Protein 5FUH (pdb70)

Nearest PDB structures (foldseek):
  5ftv-assembly2_C  TM=9.997E-01  e=2.864E-61  Pseudomonas aeruginosa
  4b2x-assembly2_B  TM=1.000E+00  e=1.236E-60  Pseudomonas aeruginosa PAO1
  5fuh-assembly2_C  TM=9.991E-01  e=1.485E-60  Pseudomonas aeruginosa
  5ify-assembly2_E  TM=9.908E-01  e=1.187E-54  Burkholderia vietnamiensis G4
  6n0u-assembly1_A  TM=9.917E-01  e=6.950E-54  Paraburkholderia phymatum STM815

Radius of gyration: 33.29 Å; Cα contacts (8 Å, |Δi|>4): 2344; chains: 4; bounding box: 65×94×83 Å

Solvent-accessible surface area: 51046 Å² total; per-residue (Å²): 189,131,98,178,143,130,92,24,11,0,0,0,17,0,19,22,24,52,71,174,8,30,3,1,11,75,3,4,10,11,6,0,8,35,2,29,6,0,0,0,0,4,5,0,0,2,6,0,0,53,15,41,4,101,27,0,5,0,0,0,33,13,106,8,0,13,7,0,21,88,15,12,32,50,2,54,90,19,14,3,8,9,12,24,14,6,11,68,55,105,53,7,55,0,34,0,0,62,49,0,71,83,7,4,50,126,21,1,0,0,0,0,33,1,29,12,1,16,68,21,152,70,13,91,98,26,0,14,45,0,23,137,90,71,94,7,3,2,0,0,0,30,97,20,175,34,5,82,83,43,9,3,0,42,52,59,197,80,52,146,12,82,28,6,54,52,90,15,172,150,44,114,27,66,62,0,16,0,2,0,10,2,0,6,70,54,1,14,86,12,2,120,113,28,160,91,22,148,116,47,53,24,18,12,8,46,0,4,72,20,0,34,136,125,72,63,24,25,27,33,86,2,27,238,70,36,16,32,27,53,7,20,65,36,66,10,28,21,110,0,1,54,75,2,9,97,31,12,96,207,86,34,50,42,20,16,1,0,8,16,18,0,52,104,54,184,40,14,93,49,59,40,0,109,140,22,8,69,98,19,50,192,16,49,8,1,96,14,0,145,95,6,43,128,76,98,39,253,126,107,27,27,0,0,0,10,0,10,34,19,50,71,122,7,29,2,3,13,62,2,4,14,4,8,0,3,25,2,34,5,0,0,0,0,4,5,0,0,2,6,0,0,52,13,41,4,104,42,0,7,0,0,0,30,62,46,6,10,38,36,0,60,133,21,13,35,72,3,50,94,23,14,9,21,8,44,51,23,54,10,104,49,81,57,6,63,0,38,0,0,64,49,0,59,107,19,3,49,119,29,0,0,0,0,0,28,0,24,12,2,18,70,21,153,65,13,88,92,31,0,21,58,0,23,140,97,74,106,11,2,2,0,0,0,31,97,20,176,40,7,83,85,45,9,4,0,44,52,60,198,81,53,134,12,86,29,5,52,54,102,13,179,151,48,112,27,67,62,0,15,0,3,0,10,2,0,9,79,52,1,17,97,31,2,147,118,28,162,88,23,151,112,44,43,20,13,11,8,43,0,2,73,27,0,30,138,157,62,65,21,28,29,32,87,2,28,240,70,37,16,32,27,53,8,16,62,34,67,10,30,30,122,1,5,77,73,2,6,80,31,12,96,210,91,35,49,44,19,18,1,0,10,16,18,0,51,96,51,172,40,14,91,48,57,45,0,103,140,25,6,65,92,25,52,187,21,48,9,1,100,14,0,140,101,8,41,128,77,101,39,251,187,143,133,116,188,51,76,85,23,26,0,0,0,17,0,29,21,11,55,49,156,6,25,1,0,13,87,16,10,10,11,4,0,4,24,2,30,6,0,1,3,0,2,5,0,0,2,6,0,0,55,14,42,2,101,37,0,6,0,0,0,35,32,136,21,0,8,26,0,1,84,17,14,23,31,4,27,105,22,15,9,28,7,66,7,19,20,12,105,46,117,50,7,55,0,36,0,0,66,48,0,68,110,18,2,48,120,30,1,0,0,0,0,37,1,28,12,3,14,68,22,147,68,12,88,92,25,0,18,53,1,22,139,87,51,95,10,4,2,0,0,0,29,99,19,176,41,5,81,90,45,9,3,0,42,51,57,201,79,50,138,11,87,28,6,51,48,97,14,174,152,45,112,28,67,63,0,15,0,3,0,9,3,0,4,66,56,0,14,84,14,2,123,124,32,155,87,20,141,142,45,62,21,21,10,7,42,0,2,73,16,0,34,137,121,66,69,25,36,31,33,87,2,28,238,69,38,16,32,26,52,7,34,69,30,62,9,25,23,123,1,4,91,73,0,6,82,31,14,99,212,86,32,51,43,19,15,1,0,6,17,19,0,51,99,51,176,37,5,80,50,57,68,0,100,150,30,5,67,90,15,44,175,6,50,7,1,101,11,0,134,99,6,44,128,74,100,37,252,144,25,28,0,0,0,6,0,20,24,8,51,45,154,6,25,1,1,13,74,8,8,4,24,4,8,1,26,1,34,6,0,0,3,0,4,7,0,0,2,6,0,0,56,14,43,3,104,41,0,6,0,0,0,20,38,55,27,7,13,46,0,58,65,40,21,29,58,6,22,95,26,14,3,10,8,44,39,22,61,10,106,45,89,55,7,66,0,41,0,1,64,50,0,69,110,15,2,50,127,35,12,1,0,1,0,29,2,25,3,2,16,68,20,156,70,13,92,89,27,0,23,54,1,21,140,92,112,100,6,4,2,0,0,0,31,100,20,178,59,8,64,148,52,9,4,0,41,50,61,197,78,46,139,12,82,30,6,56,48,95,14,180,151,46,114,28,68,62,0,14,0,1,0,10,2,0,6,97,59,0,14,87,9,2,114,112,34,161,91,22,152,113,48,42,21,12,9,8,38,0,3,71,20,0,29,138,131,63,69,22,26,28,37,86,2,28,239,68,35,16,17,53,39,2,24,76,33,70,29,17,23,126,0,4,93,69,0,4,83,31,15,96,210,85,33,52,41,19,16,2,0,6,18,18,0,51,105,53,181,39,11,92,46,56,43,0,94,139,25,2,66,94,15,43,180,13,49,6,0,101,9,0,112,95,6,49,128,78,97,38,251

Secondary structure (DSSP, 8-state):
-------EEEEEEE---TTTTTTTTSSS-GGGSEETTEETTHHHHHHHHHTT--EEEEEE-TTTHHHHHHHHTTSGGGT-EEEEEE-SS---GGGHHHHTHHHHTTSEEEEEETT-EEE-TTHHHHHHHHHH--SSEEEEEEE-S-GGGSEEEEE-TTS-EEEEEES-SS-SSSEEEEEEEEE-TTHHHHHHTPPP-TTS---HHHHHHHHHHTT-EEEEE--TTSEEE--SSHHHHHHHHHHHHHHHHHHS--SS-HHHHHHHTTSS-HHHHHHHHGGGTTSHHHHHHHHHTT----/--EEEEEEE---TTTTTTTTTSS-GGGSEETTEETTHHHHHHHHHTT--EEEEEE-TTTHHHHHHHHTTSGGGT-EEEEEE-SS---TTHHHHHTHHHHTTSEEEEEETT-EEE-TTHHHHHHHHHH-SSSEEEEEEE-S-GGGSEEEEE-TTS-EEEEEES-SS-SSSEEEEEEEEE-TTHHHHHHT----TTS---HHHHHHHHHHTT-EEEEE--TTSEEE--SSHHHHHHHHHHHHHHHHHHS--SS-HHHHHHHTTSS-HHHHHHHHSTTTTSHHHHHHHHHTT----/-----PPPEEEEEE----TTTTTTHHHHS-GGGSEETTEETTHHHHHHHHHTT--EEEEEE-TTTHHHHHHHHTTSGGGT-EEEEEE-SS---TTHHHHHTHHHHTTSEEEEEETT-EEE-TTHHHHHHHHHH--SSEEEEEEE-S-GGGSEEEEE-TTS-EEEEEES-SS-SSSEEEPSEEEE-TTHHHHHHTPPPPTTSS--HHHHHHHHHHTT-EEEEE--TTSEEE--SSHHHHHHHHHHHHHHHHHHS--SS-HHHHHHHTTSS-HHHHHHHHGGGTTSHHHHHHHHHTT----/-EEEEEEE---TTTTTTTTSSS-GGGSEETTEETTHHHHHHHHHTT--EEEEEE-TTTHHHHHHHHTTSGGGT-EEEEEE-SS---TTHHHHHTHHHHTTSEEEEEETTEEEE-TTHHHHHHHHHH--SSEEEEEEE-S-GGGSEEEEE-TTS-EEEEEES-SS-S-SEEEEEEEEE-TTHHHHHHTPPPPTTS---HHHHHHHHHHTT-EEEEE--TTSEEEE--SHHHHHHHHHHHHHHHHHHS--SS-HHHHHHHTTSS-HHHHHHHHGGGTTSHHHHHHHHHTT----

CATH classification: 3.90.550.10

InterPro domains:
  IPR005835 Nucleotidyl transferase domain [PF00483] (4-240)
  IPR005907 Glucose-1-phosphate thymidylyltransferase, short form [PTHR43532] (4-290)
  IPR005907 Glucose-1-phosphate thymidylyltransferase, short form [TIGR01207] (4-288)
  IPR005907 Glucose-1-phosphate thymidylyltransferase, short form [cd02538] (3-242)
  IPR029044 Nucleotide-diphospho-sugar transferases [G3DSA:3.90.550.10] (1-293)
  IPR029044 Nucleotide-diphospho-sugar transferases [SSF53448] (1-288)

Sequence (1182 aa):
HHHHHMKRKGIILAGGSGTRLHPATLAISKQLLPVYDKPMIYYPLSTLMLLAGIREILIISTPQQDTPRFQQLLGDGSNWGLDLQYAVQPSPDGLAQAFLIGESFIGNDLSALVLGDNLYYGHDFHELLGSASQRQTGASVFAYHVLDPERYGVVEFDQGGKAISLEEKPLEPKSNYAVTGLYFYDQQVVDIARDLKPSPRGELEITDVNRAYLERGQLSVEIMGRGYAWLDTGTHDSLLLEAGQQFIATLENRQGLKVACPEEIAYRQKWIDAAQQLEKLAAPLAKNGYGQYLKRLLTETVYMKRKGIILAGGSGTRLHPATLAISKQLLPVYDKPMIYYPLSTLMLLAGIREILIISTPQDTPRFQQLLGDGSNWGLDLQYAVQPSPDGLAQAFLIGESFIGNDLSALVLGDNLYYGHDFHELLGSASQRQTGASVFAYHVLDPERYGVVEFDQGGKAISLEEKPLEPKSNYAVTGLYFYDQQVVDIARDLKPSPRGELEITDVNRAYLERGQLSVEIMGRGYAWLDTGTHDSLLLEAGQQFIATLENRQGLKVACPEEIAYRQKWIDAAQLEKLAAPLAKNGYGQYLKRLLTETVYHHHHMAMKRKGIILAGGSGTRLHPATLAISKQLLPVYDKPMIYYPLSTLMLLAGIREILIISTPQDTPRFQQLLGDGSNWGLDLQYAVQPSPDGLAQAFLIGESFIGNDLSALVLGDNLLYYGHDFHELLGSASQRQTGASVFAYHVLDPERYGVVEFDQGGKAISLEEKPLEPKSNYAVTGLYFYDQQVVDIARDLKPSPRGELEITDVNRAYLERGQLSVEIMGRGYAWLDTGTHDSLLLEAGQQFIATLENRQGLKVACPEEIAYRQKWIDAAQLEKLAAPLAKNGYGQYLKRLLTETVYKRKGIILAGGSGTRLHPATLAISKQLLPVYDKPMIYYPLSTLMLLAGIREILIISTPQDTPRFQQLLGDGSNWGLDLQYAVQPSPDGLAQAFLIGESFIGNDLSALVLGDNLYYGHDFHELLGSASQRQTGASVFAYHVLDPERYGVVEFDQGGKAISLEEKPLEPKSNYAVTGLYFYDQQVVDIARDLKPSPRGELEITDVNRAYLERGQLSVEIMGRGYAWLDTGTHDSLLEAGQQFIATLENRQGLKVACPEEIAYRQKWIDAAQLEKLAAPLAKNGYGQYLKRLLTETVY

Foldseek 3Di:
DDDDPAAEAEEEEQAADPCQAPPVPVVHGQQQDDLAPGGLQLQVVLLCVLLVHAEYEYEYAPVCQVVVCVVCPQVVLLLHGYHYFYDPDCAADLCRLVRCVVVCPQHWYKYAYSNKHKDADCSSVVSNVQSPDQAFKEWEWEADPCQLCAWAFAADPVGHTDDTDGNDPDGNHRIHTHRMMIHHRCSSVQQVPADADPVRHSYPSSSQVVSVVVVRYHYHYPDPRMDTFDPSYPVSSNVSSVVQCVVCVVPVDHNSPSNLSSDVVVSDDLVSLLVVLVVVVVDPSSVSSVVSSPDDDD/DAEAEEEEQEAPPCQAPPVPVVHGQQQDDLAPHGLQLAVVLLCLLLVHQEYEYEYAPVCQVVVCVVCPCVVLLLHGYHYWYDPDPFEPLVRLVRCVVVCPQFWYKYAYSNKHKDADCSSVVSNVQQPDQAFKEWEKEADPCQLCAWAFAADPVGDTDDTDGNDPDGNHRIHTHRMMIHHRCSSVQSVPADGDPVRHSYVSSSQVVRVVVVRYHYHYPDPRMDTFDPSYPVSSNVSSVVQVVVCVVPVDHNSDSNLSSDVVVSDDLVSLLVVLPVCVVDDVSVSSPVSSPDDDD/DDDPPAFAEAEEEEQAAQPCAAPPVCVVHGLQQDDQQPHGLQLQVVLLCLLLVHAHYEYEYAPVCQVVVCVVCPCVVLLLHGYHYFYDHDCFEPLCRLVRCVVVCPQTKYKYAYSRKHKDADCSSVVSNVQSVDQAFKEWEWEADPQQLCAWAWAADPVGHTDDTDGNDPDGNHRIHTHRMMIHHRCQSVQSVPADQDPVRHSYVSSSQVVRVVVVRYHYHYPDPRMDTFDSNYPVSSNVSSVVQCVVCVVPVDHNSDSNLSSPVVVSDDLVSLLVVLVVVVVDPVSVSSVVSSPDDDD/DEAEEEEQEDPDCQAPPVPVPHRPQQDDLQPGGLQLQVVLLCLLLVHQHYEYEYAPVCQVVVCVVCPLVVLLLHGYHYFYDHDQFEPLCSLVRCVVVCDQFKYKYAYSFKHKDADCSSVVSNVQQPPQAFKEWEKEFDPCQLQAWAWAADPVGDTDDTDGNDPDGNHRIHTARMMIGHRCQNVQSVPDDGDPVRHSYPSSSQVVSVVVVRYHYHYPDPRMDMFGCSYPVRSNVSSVVQCVVCVVPVDHRSDSNLSSDVVVSDDLVSLLVVLVVVVVDSVSVSSVCSSPDDDD

Structure (mmCIF, N/CA/C/O backbone):
data_5FUH
#
_entry.id   5FUH
#
_cell.length_a   64.460
_cell.length_b   155.260
_cell.length_c   134.830
_cell.angle_alpha   90.00
_cell.angle_beta   92.53
_cell.angle_gamma   90.00
#
_symmetry.space_group_name_H-M   'C 1 2 1'
#
loop_
_entity.id
_entity.type
_entity.pdbx_description
1 polymer 'GLUCOSE-1-PHOSPHATE THYMIDYLYLTRANSFERASE'
2 non-polymer N-[6-amino-1-(3-bromobenzyl)-2,4-dioxo-1,2,3,4-tetrahydropyrimidin-5-yl]-N-methylbenzenesulfonamide
3 non-polymer '2-(N-MORPHOLINO)-ETHANESULFONIC ACID'
4 non-polymer 'CHLORIDE ION'
5 non-polymer GLYCEROL
6 water water
#
loop_
_atom_site.group_PDB
_atom_site.id
_atom_site.type_symbol
_atom_site.label_atom_id
_atom_site.label_alt_id
_atom_site.label_comp_id
_atom_site.label_asym_id
_atom_site.label_entity_id
_atom_site.label_seq_id
_atom_site.pdbx_PDB_ins_code
_atom_site.Cartn_x
_atom_site.Cartn_y
_atom_site.Cartn_z
_atom_site.occupancy
_atom_site.B_iso_or_equiv
_atom_site.auth_seq_id
_atom_site.auth_comp_id
_atom_site.auth_asym_id
_atom_site.auth_atom_id
_atom_site.pdbx_PDB_model_num
ATOM 1 N N . HIS A 1 2 ? 12.777 25.819 37.914 1.00 42.44 -9 HIS A N 1
ATOM 2 C CA . HIS A 1 2 ? 13.553 26.543 36.856 1.00 40.96 -9 HIS A CA 1
ATOM 3 C C . HIS A 1 2 ? 14.775 25.748 36.406 1.00 40.45 -9 HIS A C 1
ATOM 4 O O . HIS A 1 2 ? 15.586 25.320 37.231 1.00 39.22 -9 HIS A O 1
ATOM 11 N N . HIS A 1 3 ? 14.900 25.571 35.094 1.00 39.18 -8 HIS A N 1
ATOM 12 C CA . HIS A 1 3 ? 16.039 24.901 34.482 1.00 39.54 -8 HIS A CA 1
ATOM 13 C C . HIS A 1 3 ? 16.990 25.924 33.866 1.00 39.80 -8 HIS A C 1
ATOM 14 O O . HIS A 1 3 ? 16.595 27.047 33.530 1.00 38.71 -8 HIS A O 1
ATOM 21 N N . HIS A 1 4 ? 18.252 25.527 33.750 1.00 39.78 -7 HIS A N 1
ATOM 22 C CA . HIS A 1 4 ? 19.329 26.381 33.259 1.00 41.95 -7 HIS A CA 1
ATOM 23 C C . HIS A 1 4 ? 20.094 25.641 32.164 1.00 45.23 -7 HIS A C 1
ATOM 24 O O . HIS A 1 4 ? 20.278 24.427 32.255 1.00 43.50 -7 HIS A O 1
ATOM 31 N N . HIS A 1 5 ? 20.561 26.379 31.155 1.00 50.46 -6 HIS A N 1
ATOM 32 C CA . HIS A 1 5 ? 21.054 25.784 29.896 1.00 54.23 -6 HIS A CA 1
ATOM 33 C C . HIS A 1 5 ? 22.576 25.645 29.778 1.00 56.06 -6 HIS A C 1
ATOM 34 O O . HIS A 1 5 ? 23.083 24.527 29.669 1.00 58.83 -6 HIS A O 1
ATOM 41 N N . HIS A 1 6 ? 23.289 26.772 29.786 1.00 58.24 -5 HIS A N 1
ATOM 42 C CA . HIS A 1 6 ? 24.753 26.814 29.547 1.00 60.64 -5 HIS A CA 1
ATOM 43 C C . HIS A 1 6 ? 25.127 26.250 28.168 1.00 60.49 -5 HIS A C 1
ATOM 44 O O . HIS A 1 6 ? 26.299 26.014 27.875 1.00 60.06 -5 HIS A O 1
ATOM 51 N N . MET A 1 11 ? 24.635 19.694 22.412 1.00 44.95 1 MET A N 1
ATOM 52 C CA . MET A 1 11 ? 24.264 18.730 23.446 1.00 44.81 1 MET A CA 1
ATOM 53 C C . MET A 1 11 ? 24.924 17.358 23.263 1.00 43.10 1 MET A C 1
ATOM 54 O O . MET A 1 11 ? 25.263 16.962 22.155 1.00 43.82 1 MET A O 1
ATOM 59 N N . LYS A 1 12 ? 25.091 16.645 24.374 1.00 38.90 2 LYS A N 1
ATOM 60 C CA . LYS A 1 12 ? 25.625 15.283 24.367 1.00 37.02 2 LYS A CA 1
ATOM 61 C C . LYS A 1 12 ? 24.630 14.334 23.683 1.00 30.79 2 LYS A C 1
ATOM 62 O O . LYS A 1 12 ? 23.410 14.479 23.844 1.00 31.94 2 LYS A O 1
ATOM 68 N N . ARG A 1 13 ? 25.145 13.370 22.924 1.00 25.25 3 ARG A N 1
ATOM 69 C CA . ARG A 1 13 ? 24.299 12.286 22.397 1.00 22.00 3 ARG A CA 1
ATOM 70 C C . ARG A 1 13 ? 24.729 10.946 22.992 1.00 21.05 3 ARG A C 1
ATOM 71 O O . ARG A 1 13 ? 25.902 10.608 22.969 1.00 22.11 3 ARG A O 1
ATOM 79 N N . LYS A 1 14 ? 23.773 10.189 23.533 1.00 20.08 4 LYS A N 1
ATOM 80 C CA . LYS A 1 14 ? 24.067 8.884 24.100 1.00 20.08 4 LYS A CA 1
ATOM 81 C C . LYS A 1 14 ? 23.621 7.816 23.134 1.00 19.12 4 LYS A C 1
ATOM 82 O O . LYS A 1 14 ? 22.763 8.060 22.282 1.00 20.73 4 LYS A O 1
ATOM 88 N N . GLY A 1 15 ? 24.205 6.629 23.252 1.00 17.79 5 GLY A N 1
ATOM 89 C CA . GLY A 1 15 ? 23.881 5.532 22.351 1.00 16.87 5 GLY A CA 1
ATOM 90 C C . GLY A 1 15 ? 23.230 4.368 23.062 1.00 16.31 5 GLY A C 1
ATOM 91 O O . GLY A 1 15 ? 23.478 4.137 24.259 1.00 16.94 5 GLY A O 1
ATOM 92 N N . ILE A 1 16 ? 22.401 3.634 22.325 1.00 15.39 6 ILE A N 1
ATOM 93 C CA . ILE A 1 16 ? 21.805 2.397 22.830 1.00 15.49 6 ILE A CA 1
ATOM 94 C C . ILE A 1 16 ? 22.018 1.345 21.766 1.00 15.49 6 ILE A C 1
ATOM 95 O O . ILE A 1 16 ? 21.766 1.619 20.579 1.00 15.83 6 ILE A O 1
ATOM 100 N N . ILE A 1 17 ? 22.483 0.173 22.195 1.00 14.76 7 ILE A N 1
ATOM 101 C CA . ILE A 1 17 ? 22.577 -1.015 21.330 1.00 15.17 7 ILE A CA 1
ATOM 102 C C . ILE A 1 17 ? 21.566 -2.027 21.828 1.00 16.88 7 ILE A C 1
ATOM 103 O O . ILE A 1 17 ? 21.654 -2.509 22.979 1.00 16.17 7 ILE A O 1
ATOM 108 N N . LEU A 1 18 ? 20.613 -2.359 20.979 1.00 17.99 8 LEU A N 1
ATOM 109 C CA . LEU A 1 18 ? 19.655 -3.388 21.309 1.00 19.25 8 LEU A CA 1
ATOM 110 C C . LEU A 1 18 ? 20.187 -4.744 20.836 1.00 18.61 8 LEU A C 1
ATOM 111 O O . LEU A 1 18 ? 20.230 -5.027 19.631 1.00 19.00 8 LEU A O 1
ATOM 116 N N . ALA A 1 19 ? 20.595 -5.567 21.801 1.00 18.32 9 ALA A N 1
ATOM 117 C CA . ALA A 1 19 ? 21.200 -6.878 21.533 1.00 19.51 9 ALA A CA 1
ATOM 118 C C . ALA A 1 19 ? 20.455 -7.961 22.304 1.00 21.22 9 ALA A C 1
ATOM 119 O O . ALA A 1 19 ? 21.063 -8.741 23.026 1.00 22.91 9 ALA A O 1
ATOM 121 N N . GLY A 1 20 ? 19.144 -8.014 22.108 1.00 22.77 10 GLY A N 1
ATOM 122 C CA . GLY A 1 20 ? 18.283 -8.947 22.854 1.00 24.61 10 GLY A CA 1
ATOM 123 C C . GLY A 1 20 ? 18.002 -10.292 22.193 1.00 26.40 10 GLY A C 1
ATOM 124 O O . GLY A 1 20 ? 16.930 -10.869 22.401 1.00 26.93 10 GLY A O 1
ATOM 125 N N . GLY A 1 21 ? 18.971 -10.828 21.447 1.00 27.50 11 GLY A N 1
ATOM 126 C CA . GLY A 1 21 ? 18.807 -12.124 20.762 1.00 29.24 11 GLY A CA 1
ATOM 127 C C . GLY A 1 21 ? 17.943 -12.069 19.510 1.00 29.86 11 GLY A C 1
ATOM 128 O O . GLY A 1 21 ? 17.880 -11.044 18.827 1.00 32.66 11 GLY A O 1
ATOM 129 N N . SER A 1 22 ? 17.278 -13.181 19.201 1.00 29.46 12 SER A N 1
ATOM 130 C CA . SER A 1 22 ? 16.482 -13.310 17.962 1.00 29.41 12 SER A CA 1
ATOM 131 C C . SER A 1 22 ? 15.349 -14.332 18.119 1.00 29.89 12 SER A C 1
ATOM 132 O O . SER A 1 22 ? 14.984 -15.034 17.166 1.00 32.18 12 SER A O 1
ATOM 135 N N . GLY A 1 23 ? 14.791 -14.410 19.330 1.00 30.46 13 GLY A N 1
ATOM 136 C CA . GLY A 1 23 ? 13.867 -15.487 19.707 1.00 31.55 13 GLY A CA 1
ATOM 137 C C . GLY A 1 23 ? 14.379 -16.858 19.293 1.00 32.25 13 GLY A C 1
ATOM 138 O O . GLY A 1 23 ? 15.540 -17.180 19.531 1.00 31.30 13 GLY A O 1
ATOM 139 N N . THR A 1 24 ? 13.522 -17.642 18.635 1.00 33.20 14 THR A N 1
ATOM 140 C CA . THR A 1 24 ? 13.862 -18.993 18.162 1.00 33.85 14 THR A CA 1
ATOM 141 C C . THR A 1 24 ? 14.198 -19.054 16.667 1.00 33.66 14 THR A C 1
ATOM 142 O O . THR A 1 24 ? 14.417 -20.151 16.118 1.00 32.51 14 THR A O 1
ATOM 146 N N . ARG A 1 25 ? 14.293 -17.891 16.023 1.00 32.12 15 ARG A N 1
ATOM 147 C CA . ARG A 1 25 ? 14.369 -17.808 14.569 1.00 31.65 15 ARG A CA 1
ATOM 148 C C . ARG A 1 25 ? 15.598 -18.487 13.991 1.00 30.56 15 ARG A C 1
ATOM 149 O O . ARG A 1 25 ? 15.525 -19.046 12.905 1.00 30.38 15 ARG A O 1
ATOM 157 N N . LEU A 1 26 ? 16.726 -18.396 14.697 1.00 27.74 16 LEU A N 1
ATOM 158 C CA . LEU A 1 26 ? 17.994 -18.989 14.244 1.00 27.81 16 LEU A CA 1
ATOM 159 C C . LEU A 1 26 ? 18.400 -20.231 15.038 1.00 26.80 16 LEU A C 1
ATOM 160 O O . LEU A 1 26 ? 19.520 -20.729 14.869 1.00 26.35 16 LEU A O 1
ATOM 165 N N . HIS A 1 27 ? 17.508 -20.733 15.891 1.00 26.59 17 HIS A N 1
ATOM 166 C CA . HIS A 1 27 ? 17.736 -21.993 16.586 1.00 27.02 17 HIS A CA 1
ATOM 167 C C . HIS A 1 27 ? 17.832 -23.123 15.552 1.00 27.93 17 HIS A C 1
ATOM 168 O O . HIS A 1 27 ? 17.097 -23.095 14.569 1.00 30.63 17 HIS A O 1
ATOM 175 N N . PRO A 1 28 ? 18.705 -24.114 15.759 1.00 26.61 18 PRO A N 1
ATOM 176 C CA . PRO A 1 28 ? 19.412 -24.347 17.022 1.00 25.64 18 PRO A CA 1
ATOM 177 C C . PRO A 1 28 ? 20.779 -23.658 17.168 1.00 23.85 18 PRO A C 1
ATOM 178 O O . PRO A 1 28 ? 21.350 -23.705 18.252 1.00 23.66 18 PRO A O 1
ATOM 182 N N . ALA A 1 29 ? 21.274 -23.015 16.106 1.00 23.05 19 ALA A N 1
ATOM 183 C CA . ALA A 1 29 ? 22.536 -22.254 16.133 1.00 23.31 19 ALA A CA 1
ATOM 184 C C . ALA A 1 29 ? 22.645 -21.289 17.312 1.00 25.16 19 ALA A C 1
ATOM 185 O O . ALA A 1 29 ? 23.725 -21.123 17.872 1.00 27.37 19 ALA A O 1
ATOM 187 N N . THR A 1 30 ? 21.530 -20.653 17.675 1.00 21.88 20 THR A N 1
ATOM 188 C CA . THR A 1 30 ? 21.495 -19.663 18.762 1.00 22.91 20 THR A CA 1
ATOM 189 C C . THR A 1 30 ? 20.923 -20.210 20.076 1.00 23.51 20 THR A C 1
ATOM 190 O O . THR A 1 30 ? 20.586 -19.433 20.963 1.00 23.64 20 THR A O 1
ATOM 194 N N . LEU A 1 31 ? 20.823 -21.530 20.232 1.00 24.19 21 LEU A N 1
ATOM 195 C CA . LEU A 1 31 ? 20.345 -22.090 21.509 1.00 25.77 21 LEU A CA 1
ATOM 196 C C . LEU A 1 31 ? 21.297 -21.812 22.671 1.00 24.60 21 LEU A C 1
ATOM 197 O O . LEU A 1 31 ? 20.844 -21.538 23.786 1.00 27.93 21 LEU A O 1
ATOM 202 N N . ALA A 1 32 ? 22.602 -21.883 22.415 1.00 24.11 22 ALA A N 1
ATOM 203 C CA . ALA A 1 32 ? 23.612 -21.718 23.465 1.00 25.66 22 ALA A CA 1
ATOM 204 C C . ALA A 1 32 ? 24.015 -20.269 23.720 1.00 25.71 22 ALA A C 1
ATOM 205 O O . ALA A 1 32 ? 24.567 -19.977 24.778 1.00 27.59 22 ALA A O 1
ATOM 207 N N . ILE A 1 33 ? 23.761 -19.359 22.773 1.00 24.37 23 ILE A N 1
ATOM 208 C CA . ILE A 1 33 ? 24.283 -17.987 22.891 1.00 25.59 23 ILE A CA 1
ATOM 209 C C . ILE A 1 33 ? 23.517 -17.020 21.989 1.00 23.02 23 ILE A C 1
ATOM 210 O O . ILE A 1 33 ? 23.001 -17.423 20.948 1.00 22.12 23 ILE A O 1
ATOM 215 N N . SER A 1 34 ? 23.448 -15.752 22.400 1.00 20.46 24 SER A N 1
ATOM 216 C CA . SER A 1 34 ? 22.759 -14.723 21.626 1.00 20.08 24 SER A CA 1
ATOM 217 C C . SER A 1 34 ? 23.413 -14.495 20.276 1.00 19.83 24 SER A C 1
ATOM 218 O O . SER A 1 34 ? 24.642 -14.546 20.161 1.00 18.91 24 SER A O 1
ATOM 221 N N . LYS A 1 35 ? 22.567 -14.212 19.287 1.00 20.35 25 LYS A N 1
ATOM 222 C CA . LYS A 1 35 ? 22.986 -13.869 17.924 1.00 20.82 25 LYS A CA 1
ATOM 223 C C . LYS A 1 35 ? 24.086 -12.811 17.926 1.00 19.99 25 LYS A C 1
ATOM 224 O O . LYS A 1 35 ? 25.046 -12.896 17.164 1.00 19.68 25 LYS A O 1
ATOM 230 N N . GLN A 1 36 ? 23.981 -11.820 18.812 1.00 18.72 26 GLN A N 1
ATOM 231 C CA . GLN A 1 36 ? 24.902 -10.688 18.767 1.00 18.23 26 GLN A CA 1
ATOM 232 C C . GLN A 1 36 ? 26.272 -10.969 19.377 1.00 18.41 26 GLN A C 1
ATOM 233 O O . GLN A 1 36 ? 27.157 -10.120 19.337 1.00 18.44 26 GLN A O 1
ATOM 239 N N . LEU A 1 37 ? 26.471 -12.172 19.928 1.00 18.75 27 LEU A N 1
ATOM 240 C CA . LEU A 1 37 ? 27.778 -12.605 20.336 1.00 20.97 27 LEU A CA 1
ATOM 241 C C . LEU A 1 37 ? 28.381 -13.578 19.323 1.00 20.86 27 LEU A C 1
ATOM 242 O O . LEU A 1 37 ? 29.531 -13.946 19.507 1.00 24.39 27 LEU A O 1
ATOM 247 N N . LEU A 1 38 ? 27.633 -13.973 18.283 1.00 20.23 28 LEU A N 1
ATOM 248 C CA . LEU A 1 38 ? 28.177 -14.829 17.205 1.00 21.25 28 LEU A CA 1
ATOM 249 C C . LEU A 1 38 ? 29.261 -14.042 16.471 1.00 21.19 28 LEU A C 1
ATOM 250 O O . LEU A 1 38 ? 29.090 -12.858 16.217 1.00 20.89 28 LEU A O 1
ATOM 255 N N . PRO A 1 39 ? 30.374 -14.703 16.128 1.00 20.58 29 PRO A N 1
ATOM 256 C CA . PRO A 1 39 ? 31.350 -13.970 15.332 1.00 20.15 29 PRO A CA 1
ATOM 257 C C . PRO A 1 39 ? 30.876 -13.681 13.928 1.00 19.07 29 PRO A C 1
ATOM 258 O O . PRO A 1 39 ? 30.196 -14.521 13.306 1.00 20.13 29 PRO A O 1
ATOM 262 N N . VAL A 1 40 ? 31.253 -12.509 13.426 1.00 17.48 30 VAL A N 1
ATOM 263 C CA . VAL A 1 40 ? 31.246 -12.247 11.995 1.00 17.20 30 VAL A CA 1
ATOM 264 C C . VAL A 1 40 ? 32.715 -12.162 11.616 1.00 16.99 30 VAL A C 1
ATOM 265 O O . VAL A 1 40 ? 33.395 -11.184 11.905 1.00 17.31 30 VAL A O 1
ATOM 269 N N . TYR A 1 41 ? 33.170 -13.245 10.987 1.00 18.03 31 TYR A N 1
ATOM 270 C CA . TYR A 1 41 ? 34.584 -13.507 10.695 1.00 18.88 31 TYR A CA 1
ATOM 271 C C . TYR A 1 41 ? 35.409 -13.584 11.970 1.00 20.72 31 TYR A C 1
ATOM 272 O O . TYR A 1 41 ? 35.367 -14.613 12.622 1.00 27.51 31 TYR A O 1
ATOM 281 N N . ASP A 1 42 ? 36.052 -12.503 12.376 1.00 19.61 32 ASP A N 1
ATOM 282 C CA . ASP A 1 42 ? 37.099 -12.526 13.405 1.00 20.75 32 ASP A CA 1
ATOM 283 C C . ASP A 1 42 ? 36.734 -11.819 14.698 1.00 20.86 32 ASP A C 1
ATOM 284 O O . ASP A 1 42 ? 37.581 -11.714 15.589 1.00 22.92 32 ASP A O 1
ATOM 289 N N . LYS A 1 43 ? 35.509 -11.317 14.808 1.00 18.72 33 LYS A N 1
ATOM 290 C CA . LYS A 1 43 ? 35.137 -10.552 15.989 1.00 18.70 33 LYS A CA 1
ATOM 291 C C . LYS A 1 43 ? 33.647 -10.700 16.255 1.00 17.78 33 LYS A C 1
ATOM 292 O O . LYS A 1 43 ? 32.866 -11.003 15.350 1.00 17.17 33 LYS A O 1
ATOM 298 N N . PRO A 1 44 ? 33.242 -10.554 17.529 1.00 17.46 34 PRO A N 1
ATOM 299 C CA . PRO A 1 44 ? 31.823 -10.704 17.850 1.00 17.21 34 PRO A CA 1
ATOM 300 C C . PRO A 1 44 ? 30.943 -9.720 17.096 1.00 16.59 34 PRO A C 1
ATOM 301 O O . PRO A 1 44 ? 31.348 -8.566 16.841 1.00 16.16 34 PRO A O 1
ATOM 305 N N . MET A 1 45 ? 29.746 -10.164 16.734 1.00 16.61 35 MET A N 1
ATOM 306 C CA . MET A 1 45 ? 28.835 -9.329 15.979 1.00 16.40 35 MET A CA 1
ATOM 307 C C . MET A 1 45 ? 28.661 -7.940 16.591 1.00 15.51 35 MET A C 1
ATOM 308 O O . MET A 1 45 ? 28.630 -6.956 15.857 1.00 15.46 35 MET A O 1
ATOM 313 N N . ILE A 1 46 ? 28.526 -7.870 17.907 1.00 15.56 36 ILE A N 1
ATOM 314 C CA . ILE A 1 46 ? 28.276 -6.603 18.572 1.00 15.94 36 ILE A CA 1
ATOM 315 C C . ILE A 1 46 ? 29.398 -5.552 18.372 1.00 15.05 36 ILE A C 1
ATOM 316 O O . ILE A 1 46 ? 29.128 -4.351 18.475 1.00 15.88 36 ILE A O 1
ATOM 321 N N . TYR A 1 47 ? 30.629 -5.977 18.032 1.00 14.10 37 TYR A N 1
ATOM 322 C CA . TYR A 1 47 ? 31.696 -5.014 17.711 1.00 13.97 37 TYR A CA 1
ATOM 323 C C . TYR A 1 47 ? 31.324 -4.067 16.557 1.00 13.65 37 TYR A C 1
ATOM 324 O O . TYR A 1 47 ? 31.784 -2.916 16.514 1.00 13.78 37 TYR A O 1
ATOM 333 N N . TYR A 1 48 ? 30.538 -4.559 15.608 1.00 13.46 38 TYR A N 1
ATOM 334 C CA . TYR A 1 48 ? 30.221 -3.795 14.400 1.00 14.03 38 TYR A CA 1
ATOM 335 C C . TYR A 1 48 ? 29.306 -2.590 14.736 1.00 15.10 38 TYR A C 1
ATOM 336 O O . TYR A 1 48 ? 29.702 -1.427 14.489 1.00 14.96 38 TYR A O 1
ATOM 345 N N . PRO A 1 49 ? 28.132 -2.830 15.367 1.00 14.98 39 PRO A N 1
ATOM 346 C CA . PRO A 1 49 ? 27.321 -1.648 15.747 1.00 15.94 39 PRO A CA 1
ATOM 347 C C . PRO A 1 49 ? 27.933 -0.781 16.840 1.00 15.69 39 PRO A C 1
ATOM 348 O O . PRO A 1 49 ? 27.690 0.426 16.854 1.00 15.96 39 PRO A O 1
ATOM 352 N N . LEU A 1 50 ? 28.750 -1.371 17.718 1.00 15.43 40 LEU A N 1
ATOM 353 C CA . LEU A 1 50 ? 29.466 -0.591 18.716 1.00 16.44 40 LEU A CA 1
ATOM 354 C C . LEU A 1 50 ? 30.417 0.372 18.002 1.00 15.60 40 LEU A C 1
ATOM 355 O O . LEU A 1 50 ? 30.448 1.569 18.310 1.00 15.26 40 LEU A O 1
ATOM 360 N N . SER A 1 51 ? 31.151 -0.158 17.025 1.00 15.71 41 SER A N 1
ATOM 361 C CA . SER A 1 51 ? 32.060 0.661 16.224 1.00 16.27 41 SER A CA 1
ATOM 362 C C . SER A 1 51 ? 31.327 1.770 15.476 1.00 15.90 41 SER A C 1
ATOM 363 O O . SER A 1 51 ? 31.836 2.878 15.352 1.00 15.48 41 SER A O 1
ATOM 366 N N . THR A 1 52 ? 30.119 1.479 14.999 1.00 15.39 42 THR A N 1
ATOM 367 C CA . THR A 1 52 ? 29.271 2.480 14.352 1.00 15.63 42 THR A CA 1
ATOM 368 C C . THR A 1 52 ? 28.932 3.623 15.289 1.00 14.66 42 THR A C 1
ATOM 369 O O . THR A 1 52 ? 29.085 4.778 14.925 1.00 15.35 42 THR A O 1
ATOM 373 N N . LEU A 1 53 ? 28.530 3.318 16.510 1.00 14.93 43 LEU A N 1
ATOM 374 C CA . LEU A 1 53 ? 28.291 4.412 17.482 1.00 15.38 43 LEU A CA 1
ATOM 375 C C . LEU A 1 53 ? 29.556 5.191 17.797 1.00 15.55 43 LEU A C 1
ATOM 376 O O . LEU A 1 53 ? 29.519 6.409 17.896 1.00 16.67 43 LEU A O 1
ATOM 381 N N . MET A 1 54 ? 30.674 4.491 17.942 1.00 15.62 44 MET A N 1
ATOM 382 C CA . MET A 1 54 ? 31.958 5.172 18.206 1.00 16.55 44 MET A CA 1
ATOM 383 C C . MET A 1 54 ? 32.334 6.095 17.041 1.00 17.53 44 MET A C 1
ATOM 384 O O . MET A 1 54 ? 32.809 7.228 17.254 1.00 18.64 44 MET A O 1
ATOM 389 N N . LEU A 1 55 ? 32.089 5.652 15.813 1.00 17.04 45 LEU A N 1
ATOM 390 C CA A LEU A 1 55 ? 32.360 6.486 14.629 0.50 17.20 45 LEU A CA 1
ATOM 391 C CA B LEU A 1 55 ? 32.357 6.475 14.633 0.50 17.95 45 LEU A CA 1
ATOM 392 C C . LEU A 1 55 ? 31.474 7.729 14.579 1.00 18.03 45 LEU A C 1
ATOM 393 O O . LEU A 1 55 ? 31.881 8.748 14.030 1.00 21.65 45 LEU A O 1
ATOM 402 N N . ALA A 1 56 ? 30.279 7.661 15.172 1.00 17.32 46 ALA A N 1
ATOM 403 C CA . ALA A 1 56 ? 29.382 8.807 15.324 1.00 18.29 46 ALA A CA 1
ATOM 404 C C . ALA A 1 56 ? 29.804 9.752 16.476 1.00 18.37 46 ALA A C 1
ATOM 405 O O . ALA A 1 56 ? 29.124 10.758 16.717 1.00 21.24 46 ALA A O 1
ATOM 407 N N . GLY A 1 57 ? 30.880 9.397 17.184 1.00 18.05 47 GLY A N 1
ATOM 408 C CA . GLY A 1 57 ? 31.447 10.179 18.285 1.00 18.14 47 GLY A CA 1
ATOM 409 C C . GLY A 1 57 ? 30.799 9.899 19.622 1.00 18.51 47 GLY A C 1
ATOM 410 O O . GLY A 1 57 ? 30.996 10.660 20.576 1.00 19.65 47 GLY A O 1
ATOM 411 N N . ILE A 1 58 ? 30.037 8.809 19.714 1.00 17.40 48 ILE A N 1
ATOM 412 C CA . ILE A 1 58 ? 29.279 8.510 20.924 1.00 17.97 48 ILE A CA 1
ATOM 413 C C . ILE A 1 58 ? 30.125 7.655 21.875 1.00 18.50 48 ILE A C 1
ATOM 414 O O . ILE A 1 58 ? 30.659 6.617 21.479 1.00 18.92 48 ILE A O 1
ATOM 419 N N . ARG A 1 59 ? 30.251 8.108 23.120 1.00 18.22 49 ARG A N 1
ATOM 420 C CA . ARG A 1 59 ? 31.114 7.458 24.131 1.00 19.72 49 ARG A CA 1
ATOM 421 C C . ARG A 1 59 ? 30.335 6.805 25.265 1.00 19.47 49 ARG A C 1
ATOM 422 O O . ARG A 1 59 ? 30.838 5.874 25.898 1.00 21.89 49 ARG A O 1
ATOM 430 N N . GLU A 1 60 ? 29.101 7.258 25.491 1.00 18.40 50 GLU A N 1
ATOM 431 C CA . GLU A 1 60 ? 28.275 6.746 26.580 1.00 20.44 50 GLU A CA 1
ATOM 432 C C . GLU A 1 60 ? 27.171 5.904 25.975 1.00 18.60 50 GLU A C 1
ATOM 433 O O . GLU A 1 60 ? 26.296 6.434 25.273 1.00 19.14 50 GLU A O 1
ATOM 439 N N . ILE A 1 61 ? 27.226 4.602 26.246 1.00 17.10 51 ILE A N 1
ATOM 440 C CA . ILE A 1 61 ? 26.412 3.627 25.517 1.00 16.88 51 ILE A CA 1
ATOM 441 C C . ILE A 1 61 ? 25.769 2.634 26.463 1.00 17.48 51 ILE A C 1
ATOM 442 O O . ILE A 1 61 ? 26.440 2.113 27.364 1.00 18.05 51 ILE A O 1
ATOM 447 N N . LEU A 1 62 ? 24.473 2.388 26.257 1.00 15.41 52 LEU A N 1
ATOM 448 C CA . LEU A 1 62 ? 23.729 1.355 26.957 1.00 16.58 52 LEU A CA 1
ATOM 449 C C . LEU A 1 62 ? 23.566 0.113 26.070 1.00 17.17 52 LEU A C 1
ATOM 450 O O . LEU A 1 62 ? 23.051 0.193 24.936 1.00 16.82 52 LEU A O 1
ATOM 455 N N . ILE A 1 63 ? 23.980 -1.028 26.607 1.00 17.45 53 ILE A N 1
ATOM 456 C CA . ILE A 1 63 ? 23.772 -2.316 25.959 1.00 18.65 53 ILE A CA 1
ATOM 457 C C . ILE A 1 63 ? 22.560 -2.987 26.593 1.00 19.51 53 ILE A C 1
ATOM 458 O O . ILE A 1 63 ? 22.550 -3.252 27.809 1.00 18.40 53 ILE A O 1
ATOM 463 N N . ILE A 1 64 ? 21.541 -3.250 25.784 1.00 17.89 54 ILE A N 1
ATOM 464 C CA . ILE A 1 64 ? 20.336 -3.963 26.224 1.00 18.97 54 ILE A CA 1
ATOM 465 C C . ILE A 1 64 ? 20.391 -5.394 25.722 1.00 20.87 54 ILE A C 1
ATOM 466 O O . ILE A 1 64 ? 20.530 -5.621 24.523 1.00 20.63 54 ILE A O 1
ATOM 471 N N . SER A 1 65 ? 20.270 -6.358 26.631 1.00 21.44 55 SER A N 1
ATOM 472 C CA . SER A 1 65 ? 20.340 -7.756 26.263 1.00 22.52 55 SER A CA 1
ATOM 473 C C . SER A 1 65 ? 19.403 -8.573 27.128 1.00 22.60 55 SER A C 1
ATOM 474 O O . SER A 1 65 ? 18.747 -8.031 27.998 1.00 21.62 55 SER A O 1
ATOM 477 N N . THR A 1 66 ? 19.345 -9.875 26.878 1.00 23.51 56 THR A N 1
ATOM 478 C CA . THR A 1 66 ? 18.523 -10.759 27.707 1.00 23.62 56 THR A CA 1
ATOM 479 C C . THR A 1 66 ? 19.165 -10.883 29.086 1.00 24.08 56 THR A C 1
ATOM 480 O O . THR A 1 66 ? 20.375 -10.705 29.214 1.00 24.23 56 THR A O 1
ATOM 484 N N . PRO A 1 67 ? 18.365 -11.211 30.128 1.00 23.68 57 PRO A N 1
ATOM 485 C CA . PRO A 1 67 ? 18.977 -11.502 31.428 1.00 25.01 57 PRO A CA 1
ATOM 486 C C . PRO A 1 67 ? 20.004 -12.625 31.391 1.00 24.93 57 PRO A C 1
ATOM 487 O O . PRO A 1 67 ? 21.018 -12.542 32.066 1.00 26.74 57 PRO A O 1
ATOM 491 N N . GLN A 1 68 ? 19.755 -13.635 30.562 1.00 24.99 58 GLN A N 1
ATOM 492 C CA A GLN A 1 68 ? 20.648 -14.792 30.470 0.50 25.69 58 GLN A CA 1
ATOM 493 C CA B GLN A 1 68 ? 20.645 -14.791 30.444 0.50 25.87 58 GLN A CA 1
ATOM 494 C C . GLN A 1 68 ? 22.023 -14.410 29.914 1.00 24.92 58 GLN A C 1
ATOM 495 O O . GLN A 1 68 ? 23.043 -14.959 30.352 1.00 25.06 58 GLN A O 1
ATOM 506 N N . ASP A 1 69 ? 22.069 -13.492 28.949 1.00 24.26 59 ASP A N 1
ATOM 507 C CA . ASP A 1 69 ? 23.373 -13.213 28.305 1.00 24.55 59 ASP A CA 1
ATOM 508 C C . ASP A 1 69 ? 24.044 -11.908 28.690 1.00 23.07 59 ASP A C 1
ATOM 509 O O . ASP A 1 69 ? 25.155 -11.644 28.250 1.00 21.38 59 ASP A O 1
ATOM 514 N N . THR A 1 70 ? 23.426 -11.113 29.557 1.00 20.73 60 THR A N 1
ATOM 515 C CA . THR A 1 70 ? 24.061 -9.889 29.985 1.00 21.39 60 THR A CA 1
ATOM 516 C C . THR A 1 70 ? 25.486 -10.116 30.536 1.00 20.24 60 THR A C 1
ATOM 517 O O . THR A 1 70 ? 26.387 -9.375 30.179 1.00 18.79 60 THR A O 1
ATOM 521 N N . PRO A 1 71 ? 25.712 -11.164 31.366 1.00 20.00 61 PRO A N 1
ATOM 522 C CA . PRO A 1 71 ? 27.058 -11.393 31.874 1.00 20.30 61 PRO A CA 1
ATOM 523 C C . PRO A 1 71 ? 28.104 -11.642 30.785 1.00 20.36 61 PRO A C 1
ATOM 524 O O . PRO A 1 71 ? 29.241 -11.200 30.937 1.00 21.94 61 PRO A O 1
ATOM 528 N N . ARG A 1 72 ? 27.699 -12.282 29.686 1.00 20.17 62 ARG A N 1
ATOM 529 C CA . ARG A 1 72 ? 28.607 -12.557 28.563 1.00 21.28 62 ARG A CA 1
ATOM 530 C C . ARG A 1 72 ? 28.987 -11.263 27.841 1.00 19.52 62 ARG A C 1
ATOM 531 O O . ARG A 1 72 ? 30.171 -11.039 27.518 1.00 17.69 62 ARG A O 1
ATOM 539 N N . PHE A 1 73 ? 28.013 -10.375 27.634 1.00 18.08 63 PHE A N 1
ATOM 540 C CA . PHE A 1 73 ? 28.319 -9.057 27.069 1.00 18.67 63 PHE A CA 1
ATOM 541 C C . PHE A 1 73 ? 29.243 -8.268 28.005 1.00 18.30 63 PHE A C 1
ATOM 542 O O . PHE A 1 73 ? 30.212 -7.665 27.554 1.00 19.29 63 PHE A O 1
ATOM 550 N N . GLN A 1 74 ? 28.998 -8.360 29.319 1.00 18.10 64 GLN A N 1
ATOM 551 C CA . GLN A 1 74 ? 29.835 -7.671 30.310 1.00 19.63 64 GLN A CA 1
ATOM 552 C C . GLN A 1 74 ? 31.251 -8.243 30.347 1.00 20.78 64 GLN A C 1
ATOM 553 O O . GLN A 1 74 ? 32.212 -7.489 30.526 1.00 21.54 64 GLN A O 1
ATOM 559 N N . GLN A 1 75 ? 31.370 -9.561 30.188 1.00 21.84 65 GLN A N 1
ATOM 560 C CA . GLN A 1 75 ? 32.680 -10.230 30.128 1.00 24.39 65 GLN A CA 1
ATOM 561 C C . GLN A 1 75 ? 33.457 -9.716 28.924 1.00 23.69 65 GLN A C 1
ATOM 562 O O . GLN A 1 75 ? 34.642 -9.387 29.031 1.00 24.75 65 GLN A O 1
ATOM 568 N N . LEU A 1 76 ? 32.774 -9.648 27.791 1.00 21.06 66 LEU A N 1
ATOM 569 C CA . LEU A 1 76 ? 33.393 -9.181 26.552 1.00 21.42 66 LEU A CA 1
ATOM 570 C C . LEU A 1 76 ? 33.796 -7.717 26.616 1.00 20.61 66 LEU A C 1
ATOM 571 O O . LEU A 1 76 ? 34.907 -7.363 26.228 1.00 22.14 66 LEU A O 1
ATOM 576 N N . LEU A 1 77 ? 32.869 -6.849 27.026 1.00 19.91 67 LEU A N 1
ATOM 577 C CA . LEU A 1 77 ? 33.017 -5.400 26.840 1.00 19.43 67 LEU A CA 1
ATOM 578 C C . LEU A 1 77 ? 33.390 -4.624 28.101 1.00 19.98 67 LEU A C 1
ATOM 579 O O . LEU A 1 77 ? 33.909 -3.514 28.023 1.00 19.47 67 LEU A O 1
ATOM 584 N N . GLY A 1 78 ? 33.093 -5.195 29.263 1.00 20.52 68 GLY A N 1
ATOM 585 C CA . GLY A 1 78 ? 33.356 -4.523 30.522 1.00 21.24 68 GLY A CA 1
ATOM 586 C C . GLY A 1 78 ? 32.623 -3.195 30.658 1.00 21.61 68 GLY A C 1
ATOM 587 O O . GLY A 1 78 ? 31.511 -2.998 30.136 1.00 22.25 68 GLY A O 1
ATOM 588 N N . ASP A 1 79 ? 33.261 -2.256 31.340 1.00 23.07 69 ASP A N 1
ATOM 589 C CA . ASP A 1 79 ? 32.647 -0.956 31.552 1.00 22.95 69 ASP A CA 1
ATOM 590 C C . ASP A 1 79 ? 33.017 0.044 30.456 1.00 22.93 69 ASP A C 1
ATOM 591 O O . ASP A 1 79 ? 32.594 1.195 30.513 1.00 22.91 69 ASP A O 1
ATOM 596 N N . GLY A 1 80 ? 33.819 -0.408 29.484 1.00 23.23 70 GLY A N 1
ATOM 597 C CA . GLY A 1 80 ? 34.215 0.393 28.338 1.00 23.51 70 GLY A CA 1
ATOM 598 C C . GLY A 1 80 ? 35.448 1.247 28.544 1.00 24.44 70 GLY A C 1
ATOM 599 O O . GLY A 1 80 ? 35.948 1.820 27.566 1.00 23.51 70 GLY A O 1
ATOM 600 N N . SER A 1 81 ? 35.948 1.325 29.786 1.00 25.17 71 SER A N 1
ATOM 601 C CA . SER A 1 81 ? 37.044 2.234 30.130 1.00 26.83 71 SER A CA 1
ATOM 602 C C . SER A 1 81 ? 38.310 1.913 29.361 1.00 27.43 71 SER A C 1
ATOM 603 O O . SER A 1 81 ? 39.058 2.826 29.005 1.00 29.46 71 SER A O 1
ATOM 606 N N . ASN A 1 82 ? 38.522 0.631 29.066 1.00 27.31 72 ASN A N 1
ATOM 607 C CA . ASN A 1 82 ? 39.643 0.217 28.219 1.00 29.27 72 ASN A CA 1
ATOM 608 C C . ASN A 1 82 ? 39.655 0.886 26.844 1.00 27.83 72 ASN A C 1
ATOM 609 O O . ASN A 1 82 ? 40.717 1.050 26.269 1.00 27.07 72 ASN A O 1
ATOM 614 N N . TRP A 1 83 ? 38.477 1.253 26.306 1.00 25.62 73 TRP A N 1
ATOM 615 C CA . TRP A 1 83 ? 38.377 1.847 24.974 1.00 23.43 73 TRP A CA 1
ATOM 616 C C . TRP A 1 83 ? 37.951 3.318 25.001 1.00 22.26 73 TRP A C 1
ATOM 617 O O . TRP A 1 83 ? 37.536 3.861 23.980 1.00 24.96 73 TRP A O 1
ATOM 628 N N . GLY A 1 84 ? 38.061 3.961 26.158 1.00 22.65 74 GLY A N 1
ATOM 629 C CA . GLY A 1 84 ? 37.645 5.359 26.308 1.00 22.33 74 GLY A CA 1
ATOM 630 C C . GLY A 1 84 ? 36.141 5.590 26.274 1.00 21.69 74 GLY A C 1
ATOM 631 O O . GLY A 1 84 ? 35.707 6.699 25.967 1.00 23.27 74 GLY A O 1
ATOM 632 N N . LEU A 1 85 ? 35.373 4.540 26.567 1.00 21.26 75 LEU A N 1
ATOM 633 C CA . LEU A 1 85 ? 33.908 4.574 26.610 1.00 20.48 75 LEU A CA 1
ATOM 634 C C . LEU A 1 85 ? 33.401 4.467 28.042 1.00 22.22 75 LEU A C 1
ATOM 635 O O . LEU A 1 85 ? 34.150 4.123 28.970 1.00 21.81 75 LEU A O 1
ATOM 640 N N . ASP A 1 86 ? 32.112 4.731 28.217 1.00 20.77 76 ASP A N 1
ATOM 641 C CA . ASP A 1 86 ? 31.421 4.293 29.415 1.00 22.79 76 ASP A CA 1
ATOM 642 C C . ASP A 1 86 ? 30.197 3.497 29.020 1.00 21.08 76 ASP A C 1
ATOM 643 O O . ASP A 1 86 ? 29.251 4.036 28.431 1.00 20.49 76 ASP A O 1
ATOM 648 N N . LEU A 1 87 ? 30.245 2.213 29.336 1.00 18.80 77 LEU A N 1
ATOM 649 C CA . LEU A 1 87 ? 29.180 1.281 29.001 1.00 18.93 77 LEU A CA 1
ATOM 650 C C . LEU A 1 87 ? 28.329 0.971 30.212 1.00 19.57 77 LEU A C 1
ATOM 651 O O . LEU A 1 87 ? 28.840 0.708 31.301 1.00 22.32 77 LEU A O 1
ATOM 656 N N . GLN A 1 88 ? 27.020 0.996 30.001 1.00 18.68 78 GLN A N 1
ATOM 657 C CA . GLN A 1 88 ? 26.044 0.541 30.980 1.00 18.88 78 GLN A CA 1
ATOM 658 C C . GLN A 1 88 ? 25.221 -0.568 30.377 1.00 18.30 78 GLN A C 1
ATOM 659 O O . GLN A 1 88 ? 25.201 -0.751 29.161 1.00 18.06 78 GLN A O 1
ATOM 665 N N . TYR A 1 89 ? 24.532 -1.307 31.237 1.00 17.29 79 TYR A N 1
ATOM 666 C CA . TYR A 1 89 ? 23.806 -2.514 30.827 1.00 17.78 79 TYR A CA 1
ATOM 667 C C . TYR A 1 89 ? 22.412 -2.482 31.369 1.00 18.22 79 TYR A C 1
ATOM 668 O O . TYR A 1 89 ? 22.184 -2.026 32.495 1.00 18.88 79 TYR A O 1
ATOM 677 N N . ALA A 1 90 ? 21.488 -2.977 30.567 1.00 17.29 80 ALA A N 1
ATOM 678 C CA . ALA A 1 90 ? 20.105 -3.162 30.968 1.00 17.47 80 ALA A CA 1
ATOM 679 C C . ALA A 1 90 ? 19.597 -4.456 30.382 1.00 19.17 80 ALA A C 1
ATOM 680 O O . ALA A 1 90 ? 20.168 -4.963 29.393 1.00 19.11 80 ALA A O 1
ATOM 682 N N . VAL A 1 91 ? 18.511 -4.986 30.951 1.00 19.35 81 VAL A N 1
ATOM 683 C CA . VAL A 1 91 ? 17.945 -6.244 30.483 1.00 20.56 81 VAL A CA 1
ATOM 684 C C . VAL A 1 91 ? 16.595 -6.013 29.836 1.00 22.45 81 VAL A C 1
ATOM 685 O O . VAL A 1 91 ? 15.897 -5.070 30.168 1.00 23.12 81 VAL A O 1
ATOM 689 N N . GLN A 1 92 ? 16.282 -6.871 28.871 1.00 24.49 82 GLN A N 1
ATOM 690 C CA . GLN A 1 92 ? 14.978 -6.897 28.233 1.00 26.86 82 GLN A CA 1
ATOM 691 C C . GLN A 1 92 ? 14.469 -8.315 28.478 1.00 29.06 82 GLN A C 1
ATOM 692 O O . GLN A 1 92 ? 14.865 -9.237 27.768 1.00 30.29 82 GLN A O 1
ATOM 698 N N . PRO A 1 93 ? 13.635 -8.502 29.527 1.00 35.06 83 PRO A N 1
ATOM 699 C CA . PRO A 1 93 ? 13.159 -9.845 29.901 1.00 38.28 83 PRO A CA 1
ATOM 700 C C . PRO A 1 93 ? 12.291 -10.526 28.838 1.00 41.53 83 PRO A C 1
ATOM 701 O O . PRO A 1 93 ? 12.392 -11.741 28.668 1.00 43.46 83 PRO A O 1
ATOM 705 N N . SER A 1 94 ? 11.457 -9.746 28.142 1.00 43.02 84 SER A N 1
ATOM 706 C CA . SER A 1 94 ? 10.631 -10.243 27.030 1.00 44.12 84 SER A CA 1
ATOM 707 C C . SER A 1 94 ? 10.880 -9.417 25.758 1.00 43.00 84 SER A C 1
ATOM 708 O O . SER A 1 94 ? 11.008 -8.196 25.835 1.00 39.10 84 SER A O 1
ATOM 711 N N . PRO A 1 95 ? 10.932 -10.074 24.579 1.00 43.93 85 PRO A N 1
ATOM 712 C CA . PRO A 1 95 ? 11.182 -9.318 23.350 1.00 43.32 85 PRO A CA 1
ATOM 713 C C . PRO A 1 95 ? 9.910 -8.602 22.863 1.00 42.89 85 PRO A C 1
ATOM 714 O O . PRO A 1 95 ? 9.180 -9.124 22.017 1.00 44.86 85 PRO A O 1
ATOM 718 N N . ASP A 1 96 ? 9.656 -7.413 23.411 1.00 41.00 86 ASP A N 1
ATOM 719 C CA . ASP A 1 96 ? 8.408 -6.663 23.159 1.00 41.57 86 ASP A CA 1
ATOM 720 C C . ASP A 1 96 ? 8.530 -5.524 22.128 1.00 39.31 86 ASP A C 1
ATOM 721 O O . ASP A 1 96 ? 7.632 -4.685 22.040 1.00 39.04 86 ASP A O 1
ATOM 726 N N . GLY A 1 97 ? 9.617 -5.493 21.350 1.00 37.12 87 GLY A N 1
ATOM 727 C CA . GLY A 1 97 ? 9.783 -4.520 20.261 1.00 34.98 87 GLY A CA 1
ATOM 728 C C . GLY A 1 97 ? 10.937 -3.541 20.441 1.00 32.60 87 GLY A C 1
ATOM 729 O O . GLY A 1 97 ? 11.387 -3.286 21.559 1.00 31.73 87 GLY A O 1
ATOM 730 N N . LEU A 1 98 ? 11.400 -2.994 19.319 1.00 32.33 88 LEU A N 1
ATOM 731 C CA . LEU A 1 98 ? 12.602 -2.143 19.295 1.00 30.07 88 LEU A CA 1
ATOM 732 C C . LEU A 1 98 ? 12.393 -0.852 20.088 1.00 27.59 88 LEU A C 1
ATOM 733 O O . LEU A 1 98 ? 13.299 -0.382 20.779 1.00 26.13 88 LEU A O 1
ATOM 738 N N . ALA A 1 99 ? 11.194 -0.283 19.996 1.00 25.69 89 ALA A N 1
ATOM 739 C CA . ALA A 1 99 ? 10.904 0.982 20.651 1.00 25.29 89 ALA A CA 1
ATOM 740 C C . ALA A 1 99 ? 10.889 0.871 22.173 1.00 24.65 89 ALA A C 1
ATOM 741 O O . ALA A 1 99 ? 10.997 1.875 22.847 1.00 24.43 89 ALA A O 1
ATOM 743 N N . GLN A 1 100 ? 10.801 -0.347 22.708 1.00 25.28 90 GLN A N 1
ATOM 744 C CA . GLN A 1 100 ? 10.944 -0.558 24.148 1.00 27.18 90 GLN A CA 1
ATOM 745 C C . GLN A 1 100 ? 12.321 -0.133 24.672 1.00 25.42 90 GLN A C 1
ATOM 746 O O . GLN A 1 100 ? 12.459 0.124 25.861 1.00 25.44 90 GLN A O 1
ATOM 752 N N . ALA A 1 101 ? 13.329 -0.065 23.792 1.00 24.41 91 ALA A N 1
ATOM 753 C CA . ALA A 1 101 ? 14.643 0.467 24.156 1.00 24.35 91 ALA A CA 1
ATOM 754 C C . ALA A 1 101 ? 14.585 1.834 24.853 1.00 24.80 91 ALA A C 1
ATOM 755 O O . ALA A 1 101 ? 15.368 2.113 25.774 1.00 23.02 91 ALA A O 1
ATOM 757 N N . PHE A 1 102 ? 13.652 2.687 24.427 1.00 25.29 92 PHE A N 1
ATOM 758 C CA . PHE A 1 102 ? 13.525 4.019 25.003 1.00 25.48 92 PHE A CA 1
ATOM 759 C C . PHE A 1 102 ? 12.866 4.033 26.380 1.00 25.94 92 PHE A C 1
ATOM 760 O O . PHE A 1 102 ? 13.133 4.929 27.177 1.00 28.01 92 PHE A O 1
ATOM 768 N N . LEU A 1 103 ? 12.051 3.024 26.661 1.00 25.49 93 LEU A N 1
ATOM 769 C CA . LEU A 1 103 ? 11.463 2.851 27.999 1.00 26.47 93 LEU A CA 1
ATOM 770 C C . LEU A 1 103 ? 12.470 2.212 28.959 1.00 25.89 93 LEU A C 1
ATOM 771 O O . LEU A 1 103 ? 12.712 2.724 30.065 1.00 26.39 93 LEU A O 1
ATOM 776 N N . ILE A 1 104 ? 13.109 1.135 28.513 1.00 24.84 94 ILE A N 1
ATOM 777 C CA . ILE A 1 104 ? 14.170 0.496 29.285 1.00 24.56 94 ILE A CA 1
ATOM 778 C C . ILE A 1 104 ? 15.293 1.503 29.561 1.00 23.12 94 ILE A C 1
ATOM 779 O O . ILE A 1 104 ? 15.807 1.556 30.669 1.00 24.10 94 ILE A O 1
ATOM 784 N N . GLY A 1 105 ? 15.658 2.287 28.543 1.00 22.99 95 GLY A N 1
ATOM 785 C CA . GLY A 1 105 ? 16.759 3.237 28.644 1.00 22.48 95 GLY A CA 1
ATOM 786 C C . GLY A 1 105 ? 16.384 4.645 29.074 1.00 22.00 95 GLY A C 1
ATOM 787 O O . GLY A 1 105 ? 17.196 5.562 28.952 1.00 20.91 95 GLY A O 1
ATOM 788 N N . GLU A 1 106 ? 15.170 4.840 29.591 1.00 23.26 96 GLU A N 1
ATOM 789 C CA . GLU A 1 106 ? 14.720 6.198 29.943 1.00 24.04 96 GLU A CA 1
ATOM 790 C C . GLU A 1 106 ? 15.631 6.900 30.945 1.00 23.49 96 GLU A C 1
ATOM 791 O O . GLU A 1 106 ? 16.025 8.037 30.711 1.00 23.45 96 GLU A O 1
ATOM 797 N N . SER A 1 107 ? 15.964 6.240 32.056 1.00 25.19 97 SER A N 1
ATOM 798 C CA . SER A 1 107 ? 16.870 6.839 33.047 1.00 25.71 97 SER A CA 1
ATOM 799 C C . SER A 1 107 ? 18.272 7.086 32.469 1.00 24.06 97 SER A C 1
ATOM 800 O O . SER A 1 107 ? 18.895 8.111 32.735 1.00 23.25 97 SER A O 1
ATOM 803 N N . PHE A 1 108 ? 18.738 6.161 31.629 1.00 22.96 98 PHE A N 1
ATOM 804 C CA . PHE A 1 108 ? 20.049 6.294 30.977 1.00 21.24 98 PHE A CA 1
ATOM 805 C C . PHE A 1 108 ? 20.111 7.525 30.055 1.00 20.33 98 PHE A C 1
ATOM 806 O O . PHE A 1 108 ? 21.111 8.252 30.048 1.00 20.65 98 PHE A O 1
ATOM 814 N N . ILE A 1 109 ? 19.053 7.724 29.272 1.00 20.32 99 ILE A N 1
ATOM 815 C CA . ILE A 1 109 ? 18.975 8.826 28.310 1.00 20.85 99 ILE A CA 1
ATOM 816 C C . ILE A 1 109 ? 18.907 10.157 29.046 1.00 21.45 99 ILE A C 1
ATOM 817 O O . ILE A 1 109 ? 19.598 11.109 28.683 1.00 21.81 99 ILE A O 1
ATOM 822 N N . GLY A 1 110 ? 18.076 10.209 30.083 1.00 22.45 100 GLY A N 1
ATOM 823 C CA . GLY A 1 110 ? 17.901 11.449 30.823 1.00 23.10 100 GLY A CA 1
ATOM 824 C C . GLY A 1 110 ? 17.373 12.510 29.870 1.00 22.77 100 GLY A C 1
ATOM 825 O O . GLY A 1 110 ? 16.416 12.256 29.132 1.00 24.39 100 GLY A O 1
ATOM 826 N N . ASN A 1 111 ? 18.014 13.672 29.850 1.00 24.23 101 ASN A N 1
ATOM 827 C CA . ASN A 1 111 ? 17.545 14.790 29.031 1.00 26.79 101 ASN A CA 1
ATOM 828 C C . ASN A 1 111 ? 18.376 14.985 27.773 1.00 25.24 101 ASN A C 1
ATOM 829 O O . ASN A 1 111 ? 18.365 16.058 27.174 1.00 27.00 101 ASN A O 1
ATOM 834 N N . ASP A 1 112 ? 19.080 13.934 27.350 1.00 24.21 102 ASP A N 1
ATOM 835 C CA . ASP A 1 112 ? 20.004 14.055 26.243 1.00 23.60 102 ASP A CA 1
ATOM 836 C C . ASP A 1 112 ? 19.399 13.597 24.924 1.00 21.41 102 ASP A C 1
ATOM 837 O O . ASP A 1 112 ? 18.316 13.011 24.870 1.00 20.28 102 ASP A O 1
ATOM 842 N N . LEU A 1 113 ? 20.133 13.904 23.862 1.00 19.51 103 LEU A N 1
ATOM 843 C CA . LEU A 1 113 ? 19.881 13.339 22.540 1.00 19.91 103 LEU A CA 1
ATOM 844 C C . LEU A 1 113 ? 20.315 11.881 22.570 1.00 19.08 103 LEU A C 1
ATOM 845 O O . LEU A 1 113 ? 21.095 11.471 23.438 1.00 19.70 103 LEU A O 1
ATOM 850 N N . SER A 1 114 ? 19.846 11.110 21.599 1.00 18.74 104 SER A N 1
ATOM 851 C CA . SER A 1 114 ? 20.171 9.690 21.582 1.00 18.67 104 SER A CA 1
ATOM 852 C C . SER A 1 114 ? 20.355 9.141 20.187 1.00 18.61 104 SER A C 1
ATOM 853 O O . SER A 1 114 ? 20.017 9.779 19.192 1.00 19.04 104 SER A O 1
ATOM 856 N N . ALA A 1 115 ? 20.928 7.943 20.149 1.00 18.18 105 ALA A N 1
ATOM 857 C CA . ALA A 1 115 ? 21.015 7.156 18.914 1.00 17.77 105 ALA A CA 1
ATOM 858 C C . ALA A 1 115 ? 20.784 5.708 19.286 1.00 17.78 105 ALA A C 1
ATOM 859 O O . ALA A 1 115 ? 21.334 5.222 20.286 1.00 19.13 105 ALA A O 1
ATOM 861 N N . LEU A 1 116 ? 19.991 5.024 18.484 1.00 17.30 106 LEU A N 1
ATOM 862 C CA . LEU A 1 116 ? 19.740 3.608 18.675 1.00 17.63 106 LEU A CA 1
ATOM 863 C C . LEU A 1 116 ? 20.297 2.839 17.499 1.00 17.02 106 LEU A C 1
ATOM 864 O O . LEU A 1 116 ? 20.077 3.217 16.345 1.00 16.73 106 LEU A O 1
ATOM 869 N N . VAL A 1 117 ? 21.035 1.772 17.787 1.00 15.96 107 VAL A N 1
ATOM 870 C CA . VAL A 1 117 ? 21.508 0.870 16.736 1.00 16.53 107 VAL A CA 1
ATOM 871 C C . VAL A 1 117 ? 21.137 -0.560 17.096 1.00 16.99 107 VAL A C 1
ATOM 872 O O . VAL A 1 117 ? 21.188 -0.963 18.264 1.00 17.03 107 VAL A O 1
ATOM 876 N N . LEU A 1 118 ? 20.754 -1.334 16.088 1.00 17.92 108 LEU A N 1
ATOM 877 C CA . LEU A 1 118 ? 20.499 -2.760 16.297 1.00 18.58 108 LEU A CA 1
ATOM 878 C C . LEU A 1 118 ? 21.831 -3.495 16.438 1.00 17.80 108 LEU A C 1
ATOM 879 O O . LEU A 1 118 ? 22.773 -3.241 15.682 1.00 18.29 108 LEU A O 1
ATOM 884 N N . GLY A 1 119 ? 21.892 -4.431 17.383 1.00 17.77 109 GLY A N 1
ATOM 885 C CA . GLY A 1 119 ? 23.107 -5.175 17.698 1.00 17.35 109 GLY A CA 1
ATOM 886 C C . GLY A 1 119 ? 23.548 -6.129 16.608 1.00 17.84 109 GLY A C 1
ATOM 887 O O . GLY A 1 119 ? 24.603 -6.721 16.741 1.00 18.03 109 GLY A O 1
ATOM 888 N N . ASP A 1 120 ? 22.718 -6.302 15.574 1.00 18.54 110 ASP A N 1
ATOM 889 C CA . ASP A 1 120 ? 23.037 -7.179 14.444 1.00 19.57 110 ASP A CA 1
ATOM 890 C C . ASP A 1 120 ? 23.183 -6.415 13.116 1.00 20.16 110 ASP A C 1
ATOM 891 O O . ASP A 1 120 ? 23.136 -7.032 12.059 1.00 22.94 110 ASP A O 1
ATOM 896 N N . ASN A 1 121 ? 23.380 -5.097 13.189 1.00 20.25 111 ASN A N 1
ATOM 897 C CA . ASN A 1 121 ? 23.524 -4.253 11.993 1.00 22.15 111 ASN A CA 1
ATOM 898 C C . ASN A 1 121 ? 24.982 -3.956 11.700 1.00 20.02 111 ASN A C 1
ATOM 899 O O . ASN A 1 121 ? 25.680 -3.400 12.558 1.00 19.39 111 ASN A O 1
ATOM 904 N N . LEU A 1 122 ? 25.403 -4.295 10.469 1.00 18.08 112 LEU A N 1
ATOM 905 C CA . LEU A 1 122 ? 26.778 -4.135 10.020 1.00 18.40 112 LEU A CA 1
ATOM 906 C C . LEU A 1 122 ? 26.789 -3.174 8.866 1.00 17.74 112 LEU A C 1
ATOM 907 O O . LEU A 1 122 ? 26.022 -3.351 7.930 1.00 16.56 112 LEU A O 1
ATOM 912 N N . TYR A 1 123 ? 27.658 -2.171 8.931 1.00 16.67 113 TYR A N 1
ATOM 913 C CA . TYR A 1 123 ? 27.817 -1.206 7.848 1.00 17.35 113 TYR A CA 1
ATOM 914 C C . TYR A 1 123 ? 29.264 -1.131 7.382 1.00 16.98 113 TYR A C 1
ATOM 915 O O . TYR A 1 123 ? 30.200 -1.291 8.180 1.00 17.70 113 TYR A O 1
ATOM 924 N N . TYR A 1 124 ? 29.445 -0.855 6.098 1.00 16.72 114 TYR A N 1
ATOM 925 C CA . TYR A 1 124 ? 30.801 -0.637 5.569 1.00 16.69 114 TYR A CA 1
ATOM 926 C C . TYR A 1 124 ? 30.764 0.388 4.447 1.00 17.24 114 TYR A C 1
ATOM 927 O O . TYR A 1 124 ? 29.885 0.325 3.592 1.00 16.15 114 TYR A O 1
ATOM 936 N N . GLY A 1 125 ? 31.754 1.285 4.430 1.00 17.39 115 GLY A N 1
ATOM 937 C CA . GLY A 1 125 ? 31.980 2.171 3.290 1.00 17.61 115 GLY A CA 1
ATOM 938 C C . GLY A 1 125 ? 32.670 3.502 3.535 1.00 18.18 115 GLY A C 1
ATOM 939 O O . GLY A 1 125 ? 33.000 3.862 4.660 1.00 21.56 115 GLY A O 1
ATOM 940 N N . HIS A 1 126 ? 32.907 4.211 2.445 1.00 18.37 116 HIS A N 1
ATOM 941 C CA . HIS A 1 126 ? 33.714 5.423 2.430 1.00 21.45 116 HIS A CA 1
ATOM 942 C C . HIS A 1 126 ? 32.941 6.609 2.971 1.00 25.36 116 HIS A C 1
ATOM 943 O O . HIS A 1 126 ? 31.806 6.836 2.552 1.00 26.22 116 HIS A O 1
ATOM 950 N N . ASP A 1 127 ? 33.595 7.397 3.824 1.00 28.32 117 ASP A N 1
ATOM 951 C CA . ASP A 1 127 ? 33.011 8.631 4.377 1.00 30.32 117 ASP A CA 1
ATOM 952 C C . ASP A 1 127 ? 31.803 8.310 5.273 1.00 29.26 117 ASP A C 1
ATOM 953 O O . ASP A 1 127 ? 30.926 9.149 5.455 1.00 28.06 117 ASP A O 1
ATOM 958 N N . PHE A 1 128 ? 31.764 7.100 5.831 1.00 29.61 118 PHE A N 1
ATOM 959 C CA . PHE A 1 128 ? 30.661 6.711 6.710 1.00 30.06 118 PHE A CA 1
ATOM 960 C C . PHE A 1 128 ? 30.690 7.609 7.941 1.00 29.38 118 PHE A C 1
ATOM 961 O O . PHE A 1 128 ? 29.641 8.043 8.409 1.00 28.86 118 PHE A O 1
ATOM 969 N N . HIS A 1 129 ? 31.892 7.918 8.426 1.00 30.84 119 HIS A N 1
ATOM 970 C CA . HIS A 1 129 ? 32.103 8.931 9.476 1.00 32.33 119 HIS A CA 1
ATOM 971 C C . HIS A 1 129 ? 31.399 10.274 9.207 1.00 32.55 119 HIS A C 1
ATOM 972 O O . HIS A 1 129 ? 30.815 10.868 10.111 1.00 30.79 119 HIS A O 1
ATOM 979 N N . GLU A 1 130 ? 31.460 10.736 7.959 1.00 33.01 120 GLU A N 1
ATOM 980 C CA . GLU A 1 130 ? 30.818 11.982 7.544 1.00 33.36 120 GLU A CA 1
ATOM 981 C C . GLU A 1 130 ? 29.309 11.832 7.375 1.00 32.35 120 GLU A C 1
ATOM 982 O O . GLU A 1 130 ? 28.564 12.749 7.730 1.00 32.25 120 GLU A O 1
ATOM 988 N N . LEU A 1 131 ? 28.855 10.692 6.837 1.00 30.03 121 LEU A N 1
ATOM 989 C CA . LEU A 1 131 ? 27.419 10.378 6.790 1.00 31.27 121 LEU A CA 1
ATOM 990 C C . LEU A 1 131 ? 26.785 10.388 8.183 1.00 29.43 121 LEU A C 1
ATOM 991 O O . LEU A 1 131 ? 25.684 10.899 8.353 1.00 33.35 121 LEU A O 1
ATOM 996 N N . LEU A 1 132 ? 27.475 9.817 9.167 1.00 27.38 122 LEU A N 1
ATOM 997 C CA . LEU A 1 132 ? 26.990 9.824 10.564 1.00 27.24 122 LEU A CA 1
ATOM 998 C C . LEU A 1 132 ? 27.046 11.222 11.174 1.00 29.56 122 LEU A C 1
ATOM 999 O O . LEU A 1 132 ? 26.177 11.572 11.968 1.00 30.71 122 LEU A O 1
ATOM 1004 N N . GLY A 1 133 ? 28.078 11.990 10.823 1.00 30.45 123 GLY A N 1
ATOM 1005 C CA . GLY A 1 133 ? 28.278 13.356 11.339 1.00 32.54 123 GLY A CA 1
ATOM 1006 C C . GLY A 1 133 ? 27.112 14.305 11.112 1.00 34.21 123 GLY A C 1
ATOM 1007 O O . GLY A 1 133 ? 26.703 15.034 12.027 1.00 35.24 123 GLY A O 1
ATOM 1008 N N . SER A 1 134 ? 26.579 14.289 9.894 1.00 35.41 124 SER A N 1
ATOM 1009 C CA . SER A 1 134 ? 25.408 15.090 9.523 1.00 37.61 124 SER A CA 1
ATOM 1010 C C . SER A 1 134 ? 24.191 14.789 10.405 1.00 38.00 124 SER A C 1
ATOM 1011 O O . SER A 1 134 ? 23.516 15.705 10.892 1.00 36.47 124 SER A O 1
ATOM 1014 N N . ALA A 1 135 ? 23.931 13.501 10.610 1.00 33.82 125 ALA A N 1
ATOM 1015 C CA . ALA A 1 135 ? 22.817 13.068 11.445 1.00 32.65 125 ALA A CA 1
ATOM 1016 C C . ALA A 1 135 ? 23.071 13.437 12.902 1.00 30.00 125 ALA A C 1
ATOM 1017 O O . ALA A 1 135 ? 22.183 13.952 13.583 1.00 28.95 125 ALA A O 1
ATOM 1019 N N . SER A 1 136 ? 24.283 13.187 13.370 1.00 29.94 126 SER A N 1
ATOM 1020 C CA . SER A 1 136 ? 24.630 13.448 14.765 1.00 32.47 126 SER A CA 1
ATOM 1021 C C . SER A 1 136 ? 24.510 14.934 15.107 1.00 32.91 126 SER A C 1
ATOM 1022 O O . SER A 1 136 ? 24.019 15.283 16.181 1.00 33.72 126 SER A O 1
ATOM 1025 N N . GLN A 1 137 ? 24.918 15.798 14.181 1.00 33.91 127 GLN A N 1
ATOM 1026 C CA . GLN A 1 137 ? 24.920 17.259 14.412 1.00 36.69 127 GLN A CA 1
ATOM 1027 C C . GLN A 1 137 ? 23.530 17.914 14.475 1.00 37.29 127 GLN A C 1
ATOM 1028 O O . GLN A 1 137 ? 23.397 19.008 15.039 1.00 37.34 127 GLN A O 1
ATOM 1034 N N . ARG A 1 138 ? 22.509 17.263 13.916 1.00 36.62 128 ARG A N 1
ATOM 1035 C CA . ARG A 1 138 ? 21.117 17.724 14.064 1.00 37.43 128 ARG A CA 1
ATOM 1036 C C . ARG A 1 138 ? 20.634 17.605 15.510 1.00 36.78 128 ARG A C 1
ATOM 1037 O O . ARG A 1 138 ? 20.464 16.494 16.016 1.00 36.85 128 ARG A O 1
ATOM 1045 N N . GLN A 1 139 ? 20.389 18.752 16.146 1.00 34.26 129 GLN A N 1
ATOM 1046 C CA . GLN A 1 139 ? 20.005 18.833 17.562 1.00 34.74 129 GLN A CA 1
ATOM 1047 C C . GLN A 1 139 ? 18.508 18.641 17.801 1.00 31.61 129 GLN A C 1
ATOM 1048 O O . GLN A 1 139 ? 18.091 18.493 18.951 1.00 32.28 129 GLN A O 1
ATOM 1054 N N . THR A 1 140 ? 17.705 18.702 16.737 1.00 28.82 130 THR A N 1
ATOM 1055 C CA . THR A 1 140 ? 16.269 18.492 16.829 1.00 29.14 130 THR A CA 1
ATOM 1056 C C . THR A 1 140 ? 15.789 17.520 15.761 1.00 27.36 130 THR A C 1
ATOM 1057 O O . THR A 1 140 ? 16.409 17.362 14.696 1.00 29.99 130 THR A O 1
ATOM 1061 N N . GLY A 1 141 ? 14.652 16.907 16.041 1.00 25.60 131 GLY A N 1
ATOM 1062 C CA . GLY A 1 141 ? 14.057 15.922 15.160 1.00 24.64 131 GLY A CA 1
ATOM 1063 C C . GLY A 1 141 ? 14.776 14.591 15.212 1.00 23.27 131 GLY A C 1
ATOM 1064 O O . GLY A 1 141 ? 15.515 14.290 16.154 1.00 24.77 131 GLY A O 1
ATOM 1065 N N . ALA A 1 142 ? 14.493 13.778 14.205 1.00 22.00 132 ALA A N 1
ATOM 1066 C CA . ALA A 1 142 ? 15.043 12.438 14.097 1.00 20.82 132 ALA A CA 1
ATOM 1067 C C . ALA A 1 142 ? 15.721 12.305 12.746 1.00 20.25 132 ALA A C 1
ATOM 1068 O O . ALA A 1 142 ? 15.360 12.984 11.777 1.00 20.35 132 ALA A O 1
ATOM 1070 N N . SER A 1 143 ? 16.717 11.427 12.689 1.00 19.82 133 SER A N 1
ATOM 1071 C CA . SER A 1 143 ? 17.371 11.117 11.416 1.00 20.49 133 SER A CA 1
ATOM 1072 C C . SER A 1 143 ? 17.456 9.616 11.244 1.00 19.84 133 SER A C 1
ATOM 1073 O O . SER A 1 143 ? 17.873 8.909 12.155 1.00 19.40 133 SER A O 1
ATOM 1076 N N . VAL A 1 144 ? 17.073 9.151 10.059 1.00 19.19 134 VAL A N 1
ATOM 1077 C CA . VAL A 1 144 ? 17.242 7.762 9.659 1.00 19.22 134 VAL A CA 1
ATOM 1078 C C . VAL A 1 144 ? 17.903 7.699 8.295 1.00 18.20 134 VAL A C 1
ATOM 1079 O O . VAL A 1 144 ? 18.054 8.723 7.616 1.00 17.85 134 VAL A O 1
ATOM 1083 N N . PHE A 1 145 ? 18.308 6.482 7.935 1.00 19.40 135 PHE A N 1
ATOM 1084 C CA . PHE A 1 145 ? 18.956 6.200 6.662 1.00 20.28 135 PHE A CA 1
ATOM 1085 C C . PHE A 1 145 ? 18.138 5.199 5.864 1.00 19.06 135 PHE A C 1
ATOM 1086 O O . PHE A 1 145 ? 17.654 4.225 6.403 1.00 20.57 135 PHE A O 1
ATOM 1094 N N . ALA A 1 146 ? 17.985 5.482 4.582 1.00 17.83 136 ALA A N 1
ATOM 1095 C CA . ALA A 1 146 ? 17.280 4.613 3.645 1.00 17.48 136 ALA A CA 1
ATOM 1096 C C . ALA A 1 146 ? 18.274 3.969 2.695 1.00 17.30 136 ALA A C 1
ATOM 1097 O O . ALA A 1 146 ? 19.160 4.646 2.164 1.00 16.79 136 ALA A O 1
ATOM 1099 N N . TYR A 1 147 ? 18.079 2.680 2.438 1.00 15.17 137 TYR A N 1
ATOM 1100 C CA . TYR A 1 147 ? 19.003 1.880 1.617 1.00 14.46 137 TYR A CA 1
ATOM 1101 C C . TYR A 1 147 ? 18.205 0.992 0.680 1.00 13.80 137 TYR A C 1
ATOM 1102 O O . TYR A 1 147 ? 17.304 0.289 1.111 1.00 13.29 137 TYR A O 1
ATOM 1111 N N . HIS A 1 148 ? 18.609 0.988 -0.582 1.00 13.60 138 HIS A N 1
ATOM 1112 C CA . HIS A 1 148 ? 17.964 0.172 -1.611 1.00 14.62 138 HIS A CA 1
ATOM 1113 C C . HIS A 1 148 ? 18.262 -1.309 -1.378 1.00 14.18 138 HIS A C 1
ATOM 1114 O O . HIS A 1 148 ? 19.428 -1.736 -1.320 1.00 14.19 138 HIS A O 1
ATOM 1121 N N . VAL A 1 149 ? 17.207 -2.111 -1.246 1.00 14.36 139 VAL A N 1
ATOM 1122 C CA . VAL A 1 149 ? 17.352 -3.552 -1.036 1.00 14.34 139 VAL A CA 1
ATOM 1123 C C . VAL A 1 149 ? 16.495 -4.345 -2.015 1.00 15.85 139 VAL A C 1
ATOM 1124 O O . VAL A 1 149 ? 15.568 -3.800 -2.631 1.00 16.72 139 VAL A O 1
ATOM 1128 N N . LEU A 1 150 ? 16.840 -5.619 -2.152 1.00 16.58 140 LEU A N 1
ATOM 1129 C CA . LEU A 1 150 ? 16.100 -6.539 -3.009 1.00 19.53 140 LEU A CA 1
ATOM 1130 C C . LEU A 1 150 ? 14.714 -6.873 -2.441 1.00 19.23 140 LEU A C 1
ATOM 1131 O O . LEU A 1 150 ? 13.775 -7.102 -3.212 1.00 22.30 140 LEU A O 1
ATOM 1136 N N . ASP A 1 151 ? 14.606 -6.872 -1.116 1.00 20.94 141 ASP A N 1
ATOM 1137 C CA . ASP A 1 151 ? 13.445 -7.436 -0.382 1.00 20.46 141 ASP A CA 1
ATOM 1138 C C . ASP A 1 151 ? 12.857 -6.444 0.646 1.00 19.04 141 ASP A C 1
ATOM 1139 O O . ASP A 1 151 ? 12.835 -6.711 1.863 1.00 19.24 141 ASP A O 1
ATOM 1144 N N . PRO A 1 152 ? 12.379 -5.291 0.158 1.00 18.55 142 PRO A N 1
ATOM 1145 C CA . PRO A 1 152 ? 11.907 -4.214 1.044 1.00 17.65 142 PRO A CA 1
ATOM 1146 C C . PRO A 1 152 ? 10.722 -4.630 1.927 1.00 18.60 142 PRO A C 1
ATOM 1147 O O . PRO A 1 152 ? 10.548 -4.074 3.018 1.00 17.76 142 PRO A O 1
ATOM 1151 N N . GLU A 1 153 ? 9.980 -5.630 1.468 1.00 19.73 143 GLU A N 1
ATOM 1152 C CA . GLU A 1 153 ? 8.872 -6.203 2.265 1.00 20.92 143 GLU A CA 1
ATOM 1153 C C . GLU A 1 153 ? 9.258 -6.735 3.648 1.00 22.39 143 GLU A C 1
ATOM 1154 O O . GLU A 1 153 ? 8.392 -6.924 4.508 1.00 21.34 143 GLU A O 1
ATOM 1160 N N . ARG A 1 154 ? 10.551 -6.997 3.881 1.00 20.27 144 ARG A N 1
ATOM 1161 C CA . ARG A 1 154 ? 11.044 -7.387 5.203 1.00 21.89 144 ARG A CA 1
ATOM 1162 C C . ARG A 1 154 ? 11.269 -6.245 6.199 1.00 19.74 144 ARG A C 1
ATOM 1163 O O . ARG A 1 154 ? 11.552 -6.512 7.370 1.00 20.94 144 ARG A O 1
ATOM 1171 N N . TYR A 1 155 ? 11.129 -4.991 5.755 1.00 18.07 145 TYR A N 1
ATOM 1172 C CA . TYR A 1 155 ? 11.607 -3.821 6.457 1.00 18.11 145 TYR A CA 1
ATOM 1173 C C . TYR A 1 155 ? 10.551 -2.737 6.572 1.00 17.29 145 TYR A C 1
ATOM 1174 O O . TYR A 1 155 ? 9.464 -2.841 5.990 1.00 18.15 145 TYR A O 1
ATOM 1183 N N . GLY A 1 156 ? 10.896 -1.702 7.317 1.00 18.20 146 GLY A N 1
ATOM 1184 C CA . GLY A 1 156 ? 10.248 -0.404 7.227 1.00 17.70 146 GLY A CA 1
ATOM 1185 C C . GLY A 1 156 ? 10.647 0.188 5.885 1.00 18.95 146 GLY A C 1
ATOM 1186 O O . GLY A 1 156 ? 11.823 0.236 5.555 1.00 18.83 146 GLY A O 1
ATOM 1187 N N . VAL A 1 157 ? 9.666 0.622 5.105 1.00 16.87 147 VAL A N 1
ATOM 1188 C CA . VAL A 1 157 ? 9.880 1.090 3.748 1.00 17.48 147 VAL A CA 1
ATOM 1189 C C . VAL A 1 157 ? 9.494 2.551 3.637 1.00 19.14 147 VAL A C 1
ATOM 1190 O O . VAL A 1 157 ? 8.429 2.957 4.124 1.00 19.12 147 VAL A O 1
ATOM 1194 N N . VAL A 1 158 ? 10.332 3.329 2.959 1.00 19.35 148 VAL A N 1
ATOM 1195 C CA . VAL A 1 158 ? 10.115 4.765 2.810 1.00 21.35 148 VAL A CA 1
ATOM 1196 C C . VAL A 1 158 ? 9.626 5.047 1.394 1.00 23.57 148 VAL A C 1
ATOM 1197 O O . VAL A 1 158 ? 10.189 4.539 0.423 1.00 25.06 148 VAL A O 1
ATOM 1201 N N . GLU A 1 159 ? 8.547 5.823 1.300 1.00 23.65 149 GLU A N 1
ATOM 1202 C CA . GLU A 1 159 ? 8.041 6.317 0.020 1.00 25.55 149 GLU A CA 1
ATOM 1203 C C . GLU A 1 159 ? 8.459 7.769 -0.140 1.00 24.34 149 GLU A C 1
ATOM 1204 O O . GLU A 1 159 ? 8.364 8.552 0.811 1.00 23.32 149 GLU A O 1
ATOM 1210 N N . PHE A 1 160 ? 8.902 8.109 -1.348 1.00 25.37 150 PHE A N 1
ATOM 1211 C CA . PHE A 1 160 ? 9.373 9.443 -1.696 1.00 26.11 150 PHE A CA 1
ATOM 1212 C C . PHE A 1 160 ? 8.469 10.058 -2.769 1.00 29.03 150 PHE A C 1
ATOM 1213 O O . PHE A 1 160 ? 7.950 9.337 -3.620 1.00 31.75 150 PHE A O 1
ATOM 1221 N N . ASP A 1 161 ? 8.295 11.376 -2.734 1.00 30.22 151 ASP A N 1
ATOM 1222 C CA . ASP A 1 161 ? 7.615 12.084 -3.840 1.00 33.29 151 ASP A CA 1
ATOM 1223 C C . ASP A 1 161 ? 8.601 12.358 -4.988 1.00 36.11 151 ASP A C 1
ATOM 1224 O O . ASP A 1 161 ? 9.790 12.044 -4.877 1.00 34.90 151 ASP A O 1
ATOM 1229 N N . GLN A 1 162 ? 8.114 12.960 -6.077 1.00 37.92 152 GLN A N 1
ATOM 1230 C CA . GLN A 1 162 ? 8.957 13.269 -7.249 1.00 41.09 152 GLN A CA 1
ATOM 1231 C C . GLN A 1 162 ? 10.171 14.164 -6.946 1.00 38.93 152 GLN A C 1
ATOM 1232 O O . GLN A 1 162 ? 11.196 14.052 -7.614 1.00 40.72 152 GLN A O 1
ATOM 1238 N N . GLY A 1 163 ? 10.059 15.037 -5.944 1.00 37.52 153 GLY A N 1
ATOM 1239 C CA . GLY A 1 163 ? 11.178 15.884 -5.522 1.00 38.00 153 GLY A CA 1
ATOM 1240 C C . GLY A 1 163 ? 12.188 15.216 -4.591 1.00 37.96 153 GLY A C 1
ATOM 1241 O O . GLY A 1 163 ? 13.168 15.846 -4.187 1.00 41.47 153 GLY A O 1
ATOM 1242 N N . GLY A 1 164 ? 11.945 13.958 -4.232 1.00 37.07 154 GLY A N 1
ATOM 1243 C CA . GLY A 1 164 ? 12.817 13.211 -3.322 1.00 36.34 154 GLY A CA 1
ATOM 1244 C C . GLY A 1 164 ? 12.525 13.403 -1.842 1.00 35.58 154 GLY A C 1
ATOM 1245 O O . GLY A 1 164 ? 13.350 13.050 -1.012 1.00 34.53 154 GLY A O 1
ATOM 1246 N N . LYS A 1 165 ? 11.365 13.959 -1.494 1.00 33.85 155 LYS A N 1
ATOM 1247 C CA . LYS A 1 165 ? 10.997 14.145 -0.092 1.00 33.66 155 LYS A CA 1
ATOM 1248 C C . LYS A 1 165 ? 10.302 12.879 0.418 1.00 29.99 155 LYS A C 1
ATOM 1249 O O . LYS A 1 165 ? 9.439 12.324 -0.265 1.00 26.17 155 LYS A O 1
ATOM 1255 N N . ALA A 1 166 ? 10.676 12.420 1.614 1.00 28.77 156 ALA A N 1
ATOM 1256 C CA . ALA A 1 166 ? 9.995 11.277 2.232 1.00 27.28 156 ALA A CA 1
ATOM 1257 C C . ALA A 1 166 ? 8.571 11.665 2.622 1.00 27.82 156 ALA A C 1
ATOM 1258 O O . ALA A 1 166 ? 8.372 12.658 3.328 1.00 27.78 156 ALA A O 1
ATOM 1260 N N . ILE A 1 167 ? 7.595 10.886 2.169 1.0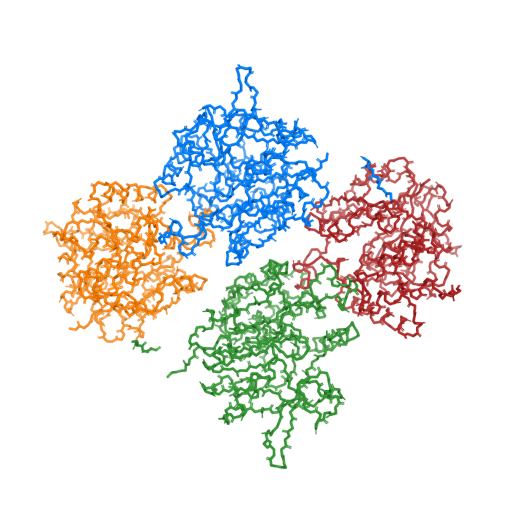0 26.86 157 ILE A N 1
ATOM 1261 C CA . ILE A 1 167 ? 6.180 11.192 2.414 1.00 28.86 157 ILE A CA 1
ATOM 1262 C C . ILE A 1 167 ? 5.403 10.139 3.199 1.00 27.78 157 ILE A C 1
ATOM 1263 O O . ILE A 1 167 ? 4.374 10.472 3.789 1.00 29.42 157 ILE A O 1
ATOM 1268 N N . SER A 1 168 ? 5.869 8.887 3.223 1.00 25.76 158 SER A N 1
ATOM 1269 C CA . SER A 1 168 ? 5.257 7.861 4.050 1.00 25.08 158 SER A CA 1
ATOM 1270 C C . SER A 1 168 ? 6.268 6.807 4.472 1.00 24.21 158 SER A C 1
ATOM 1271 O O . SER A 1 168 ? 7.339 6.687 3.867 1.00 23.32 158 SER A O 1
ATOM 1274 N N . LEU A 1 169 ? 5.901 6.072 5.516 1.00 22.04 159 LEU A N 1
ATOM 1275 C CA . LEU A 1 169 ? 6.664 4.965 6.053 1.00 21.26 159 LEU A CA 1
ATOM 1276 C C . LEU A 1 169 ? 5.681 3.846 6.289 1.00 22.37 159 LEU A C 1
ATOM 1277 O O . LEU A 1 169 ? 4.600 4.086 6.847 1.00 23.82 159 LEU A O 1
ATOM 1282 N N . GLU A 1 170 ? 6.026 2.639 5.861 1.00 20.96 160 GLU A N 1
ATOM 1283 C CA . GLU A 1 170 ? 5.182 1.462 6.080 1.00 22.37 160 GLU A CA 1
ATOM 1284 C C . GLU A 1 170 ? 6.003 0.311 6.611 1.00 23.07 160 GLU A C 1
ATOM 1285 O O . GLU A 1 170 ? 7.054 0.031 6.067 1.00 21.84 160 GLU A O 1
ATOM 1291 N N . GLU A 1 171 ? 5.534 -0.351 7.663 1.00 22.58 161 GLU A N 1
ATOM 1292 C CA . GLU A 1 171 ? 6.254 -1.493 8.233 1.00 22.83 161 GLU A CA 1
ATOM 1293 C C . GLU A 1 171 ? 5.871 -2.786 7.518 1.00 22.66 161 GLU A C 1
ATOM 1294 O O . GLU A 1 171 ? 4.708 -3.222 7.564 1.00 22.66 161 GLU A O 1
ATOM 1300 N N . LYS A 1 172 ? 6.854 -3.425 6.881 1.00 21.18 162 LYS A N 1
ATOM 1301 C CA . LYS A 1 172 ? 6.674 -4.695 6.186 1.00 21.63 162 LYS A CA 1
ATOM 1302 C C . LYS A 1 172 ? 5.458 -4.721 5.242 1.00 20.55 162 LYS A C 1
ATOM 1303 O O . LYS A 1 172 ? 4.638 -5.640 5.324 1.00 22.14 162 LYS A O 1
ATOM 1309 N N . PRO A 1 173 ? 5.369 -3.748 4.339 1.00 20.08 163 PRO A N 1
ATOM 1310 C CA . PRO A 1 173 ? 4.265 -3.748 3.369 1.00 19.92 163 PRO A CA 1
ATOM 1311 C C . PRO A 1 173 ? 4.328 -4.959 2.438 1.00 21.25 163 PRO A C 1
ATOM 1312 O O . PRO A 1 173 ? 5.413 -5.331 1.957 1.00 20.59 163 PRO A O 1
ATOM 1316 N N . LEU A 1 174 ? 3.178 -5.585 2.172 1.00 21.30 164 LEU A N 1
ATOM 1317 C CA . LEU A 1 174 ? 3.113 -6.649 1.166 1.00 22.46 164 LEU A CA 1
ATOM 1318 C C . LEU A 1 174 ? 3.398 -6.156 -0.247 1.00 22.76 164 LEU A C 1
ATOM 1319 O O . LEU A 1 174 ? 3.919 -6.925 -1.065 1.00 24.07 164 LEU A O 1
ATOM 1324 N N . GLU A 1 175 ? 3.042 -4.894 -0.534 1.00 22.15 165 GLU A N 1
ATOM 1325 C CA . GLU A 1 175 ? 3.324 -4.231 -1.813 1.00 23.01 165 GLU A CA 1
ATOM 1326 C C . GLU A 1 175 ? 4.093 -2.924 -1.551 1.00 22.16 165 GLU A C 1
ATOM 1327 O O . GLU A 1 175 ? 3.535 -1.838 -1.449 1.00 21.12 165 GLU A O 1
ATOM 1333 N N . PRO A 1 176 ? 5.422 -3.036 -1.390 1.00 20.56 166 PRO A N 1
ATOM 1334 C CA . PRO A 1 176 ? 6.213 -1.864 -1.050 1.00 20.35 166 PRO A CA 1
ATOM 1335 C C . PRO A 1 176 ? 6.139 -0.746 -2.071 1.00 19.35 166 PRO A C 1
ATOM 1336 O O . PRO A 1 176 ? 6.143 -1.011 -3.278 1.00 21.41 166 PRO A O 1
ATOM 1340 N N . LYS A 1 177 ? 6.130 0.492 -1.592 1.00 20.25 167 LYS A N 1
ATOM 1341 C CA . LYS A 1 177 ? 6.044 1.657 -2.477 1.00 22.40 167 LYS A CA 1
ATOM 1342 C C . LYS A 1 177 ? 7.386 1.995 -3.109 1.00 21.71 167 LYS A C 1
ATOM 1343 O O . LYS A 1 177 ? 7.441 2.676 -4.119 1.00 23.28 167 LYS A O 1
ATOM 1349 N N . SER A 1 178 ? 8.461 1.516 -2.498 1.00 20.91 168 SER A N 1
ATOM 1350 C CA . SER A 1 178 ? 9.805 1.669 -3.057 1.00 19.15 168 SER A CA 1
ATOM 1351 C C . SER A 1 178 ? 10.631 0.482 -2.605 1.00 17.73 168 SER A C 1
ATOM 1352 O O . SER A 1 178 ? 10.189 -0.347 -1.812 1.00 17.24 168 SER A O 1
ATOM 1355 N N . ASN A 1 179 ? 11.880 0.453 -3.081 1.00 17.44 169 ASN A N 1
ATOM 1356 C CA . ASN A 1 179 ? 12.853 -0.511 -2.600 1.00 17.84 169 ASN A CA 1
ATOM 1357 C C . ASN A 1 179 ? 13.755 0.019 -1.487 1.00 17.54 169 ASN A C 1
ATOM 1358 O O . ASN A 1 179 ? 14.698 -0.678 -1.109 1.00 17.11 169 ASN A O 1
ATOM 1363 N N . TYR A 1 180 ? 13.415 1.187 -0.926 1.00 16.34 170 TYR A N 1
ATOM 1364 C CA . TYR A 1 180 ? 14.204 1.846 0.127 1.00 16.42 170 TYR A CA 1
ATOM 1365 C C . TYR A 1 180 ? 13.763 1.430 1.525 1.00 17.45 170 TYR A C 1
ATOM 1366 O O . TYR A 1 180 ? 12.678 1.803 1.993 1.00 17.66 170 TYR A O 1
ATOM 1375 N N . ALA A 1 181 ? 14.608 0.621 2.169 1.00 15.65 171 ALA A N 1
ATOM 1376 C CA . ALA A 1 181 ? 14.431 0.155 3.545 1.00 15.85 171 ALA A CA 1
ATOM 1377 C C . ALA A 1 181 ? 15.083 1.090 4.538 1.00 17.42 171 ALA A C 1
ATOM 1378 O O . ALA A 1 181 ? 16.166 1.632 4.288 1.00 16.37 171 ALA A O 1
ATOM 1380 N N . VAL A 1 182 ? 14.465 1.237 5.704 1.00 16.73 172 VAL A N 1
ATOM 1381 C CA . VAL A 1 182 ? 15.068 2.001 6.789 1.00 17.94 172 VAL A CA 1
ATOM 1382 C C . VAL A 1 182 ? 16.070 1.091 7.482 1.00 17.28 172 VAL A C 1
ATOM 1383 O O . VAL A 1 182 ? 15.737 -0.016 7.909 1.00 18.61 172 VAL A O 1
ATOM 1387 N N . THR A 1 183 ? 17.315 1.552 7.572 1.00 17.39 173 THR A N 1
ATOM 1388 C CA . THR A 1 183 ? 18.357 0.742 8.203 1.00 18.76 173 THR A CA 1
ATOM 1389 C C . THR A 1 183 ? 18.192 0.766 9.730 1.00 19.52 173 THR A C 1
ATOM 1390 O O . THR A 1 183 ? 17.408 1.544 10.264 1.00 19.87 173 THR A O 1
ATOM 1394 N N . GLY A 1 184 ? 18.942 -0.076 10.425 1.00 19.82 174 GLY A N 1
ATOM 1395 C CA . GLY A 1 184 ? 18.836 -0.197 11.886 1.00 19.04 174 GLY A CA 1
ATOM 1396 C C . GLY A 1 184 ? 19.698 0.778 12.686 1.00 18.69 174 GLY A C 1
ATOM 1397 O O . GLY A 1 184 ? 20.251 0.398 13.713 1.00 19.26 174 GLY A O 1
ATOM 1398 N N . LEU A 1 185 ? 19.789 2.028 12.236 1.00 18.02 175 LEU A N 1
ATOM 1399 C CA . LEU A 1 185 ? 20.504 3.081 12.941 1.00 17.92 175 LEU A CA 1
ATOM 1400 C C . LEU A 1 185 ? 19.619 4.311 12.958 1.00 17.14 175 LEU A C 1
ATOM 1401 O O . LEU A 1 185 ? 19.221 4.779 11.896 1.00 17.80 175 LEU A O 1
ATOM 1406 N N . TYR A 1 186 ? 19.317 4.818 14.162 1.00 16.13 176 TYR A N 1
ATOM 1407 C CA . TYR A 1 186 ? 18.288 5.835 14.357 1.00 16.76 176 TYR A CA 1
ATOM 1408 C C . TYR A 1 186 ? 18.840 6.937 15.262 1.00 16.63 176 TYR A C 1
ATOM 1409 O O . TYR A 1 186 ? 19.391 6.625 16.319 1.00 18.00 176 TYR A O 1
ATOM 1418 N N . PHE A 1 187 ? 18.724 8.197 14.843 1.00 16.33 177 PHE A N 1
ATOM 1419 C CA . PHE A 1 187 ? 19.133 9.337 15.685 1.00 17.48 177 PHE A CA 1
ATOM 1420 C C . PHE A 1 187 ? 17.903 10.120 16.156 1.00 17.63 177 PHE A C 1
ATOM 1421 O O . PHE A 1 187 ? 17.072 10.467 15.340 1.00 18.86 177 PHE A O 1
ATOM 1429 N N . TYR A 1 188 ? 17.826 10.417 17.455 1.00 17.90 178 TYR A N 1
ATOM 1430 C CA . TYR A 1 188 ? 16.631 11.065 18.047 1.00 18.51 178 TYR A CA 1
ATOM 1431 C C . TYR A 1 188 ? 16.996 12.237 18.939 1.00 19.05 178 TYR A C 1
ATOM 1432 O O . TYR A 1 188 ? 18.058 12.263 19.569 1.00 18.41 178 TYR A O 1
ATOM 1441 N N . ASP A 1 189 ? 16.078 13.195 19.005 1.00 19.86 179 ASP A N 1
ATOM 1442 C CA . ASP A 1 189 ? 16.163 14.286 19.969 1.00 20.67 179 ASP A CA 1
ATOM 1443 C C . ASP A 1 189 ? 15.443 13.914 21.278 1.00 21.44 179 ASP A C 1
ATOM 1444 O O . ASP A 1 189 ? 15.108 12.745 21.509 1.00 22.46 179 ASP A O 1
ATOM 1449 N N . GLN A 1 190 ? 15.158 14.909 22.124 1.00 22.95 180 GLN A N 1
ATOM 1450 C CA . GLN A 1 190 ? 14.636 14.625 23.466 1.00 24.78 180 GLN A CA 1
ATOM 1451 C C . GLN A 1 190 ? 13.163 14.224 23.479 1.00 24.50 180 GLN A C 1
ATOM 1452 O O . GLN A 1 190 ? 12.662 13.842 24.528 1.00 25.92 180 GLN A O 1
ATOM 1458 N N . GLN A 1 191 ? 12.484 14.295 22.334 1.00 22.94 181 GLN A N 1
ATOM 1459 C CA . GLN A 1 191 ? 11.076 13.916 22.231 1.00 23.12 181 GLN A CA 1
ATOM 1460 C C . GLN A 1 191 ? 10.825 12.411 22.217 1.00 23.77 181 GLN A C 1
ATOM 1461 O O . GLN A 1 191 ? 9.691 11.966 22.381 1.00 23.26 181 GLN A O 1
ATOM 1467 N N . VAL A 1 192 ? 11.863 11.603 21.987 1.00 21.59 182 VAL A N 1
ATOM 1468 C CA . VAL A 1 192 ? 11.614 10.198 21.672 1.00 21.48 182 VAL A CA 1
ATOM 1469 C C . VAL A 1 192 ? 11.026 9.363 22.816 1.00 21.80 182 VAL A C 1
ATOM 1470 O O . VAL A 1 192 ? 10.204 8.471 22.570 1.00 23.08 182 VAL A O 1
ATOM 1474 N N . VAL A 1 193 ? 11.446 9.626 24.051 1.00 22.70 183 VAL A N 1
ATOM 1475 C CA . VAL A 1 193 ? 10.964 8.826 25.181 1.00 24.59 183 VAL A CA 1
ATOM 1476 C C . VAL A 1 193 ? 9.440 9.031 25.338 1.00 25.44 183 VAL A C 1
ATOM 1477 O O . VAL A 1 193 ? 8.708 8.055 25.511 1.00 27.04 183 VAL A O 1
ATOM 1481 N N . ASP A 1 194 ? 8.981 10.278 25.228 1.00 27.99 184 ASP A N 1
ATOM 1482 C CA . ASP A 1 194 ? 7.529 10.592 25.298 1.00 29.69 184 ASP A CA 1
ATOM 1483 C C . ASP A 1 194 ? 6.729 9.966 24.155 1.00 28.95 184 ASP A C 1
ATOM 1484 O O . ASP A 1 194 ? 5.624 9.471 24.371 1.00 27.69 184 ASP A O 1
ATOM 1489 N N . ILE A 1 195 ? 7.294 9.971 22.945 1.00 26.59 185 ILE A N 1
ATOM 1490 C CA . ILE A 1 195 ? 6.670 9.300 21.805 1.00 26.41 185 ILE A CA 1
ATOM 1491 C C . ILE A 1 195 ? 6.557 7.802 22.080 1.00 27.88 185 ILE A C 1
ATOM 1492 O O . ILE A 1 195 ? 5.505 7.190 21.864 1.00 29.13 185 ILE A O 1
ATOM 1497 N N . ALA A 1 196 ? 7.649 7.215 22.565 1.00 26.61 186 ALA A N 1
ATOM 1498 C CA . ALA A 1 196 ? 7.689 5.796 22.855 1.00 26.04 186 ALA A CA 1
ATOM 1499 C C . ALA A 1 196 ? 6.699 5.402 23.955 1.00 28.53 186 ALA A C 1
ATOM 1500 O O . ALA A 1 196 ? 6.018 4.387 23.822 1.00 29.25 186 ALA A O 1
ATOM 1502 N N . ARG A 1 197 ? 6.601 6.217 25.003 1.00 31.05 187 ARG A N 1
ATOM 1503 C CA . ARG A 1 197 ? 5.645 5.977 26.099 1.00 35.34 187 ARG A CA 1
ATOM 1504 C C . ARG A 1 197 ? 4.183 5.931 25.635 1.00 35.76 187 ARG A C 1
ATOM 1505 O O . ARG A 1 197 ? 3.378 5.218 26.237 1.00 35.03 187 ARG A O 1
ATOM 1513 N N . ASP A 1 198 ? 3.851 6.675 24.580 1.00 36.94 188 ASP A N 1
ATOM 1514 C CA . ASP A 1 198 ? 2.481 6.721 24.044 1.00 40.18 188 ASP A CA 1
ATOM 1515 C C . ASP A 1 198 ? 2.169 5.676 22.958 1.00 41.31 188 ASP A C 1
ATOM 1516 O O . ASP A 1 198 ? 1.027 5.596 22.508 1.00 42.31 188 ASP A O 1
ATOM 1521 N N . LEU A 1 199 ? 3.149 4.874 22.536 1.00 40.70 189 LEU A N 1
ATOM 1522 C CA . LEU A 1 199 ? 2.892 3.826 21.543 1.00 40.46 189 LEU A CA 1
ATOM 1523 C C . LEU A 1 199 ? 1.992 2.731 22.101 1.00 42.30 189 LEU A C 1
ATOM 1524 O O . LEU A 1 199 ? 2.102 2.375 23.273 1.00 38.89 189 LEU A O 1
ATOM 1529 N N . LYS A 1 200 ? 1.125 2.197 21.244 1.00 45.27 190 LYS A N 1
ATOM 1530 C CA . LYS A 1 200 ? 0.371 0.981 21.543 1.00 49.60 190 LYS A CA 1
ATOM 1531 C C . LYS A 1 200 ? 1.001 -0.198 20.802 1.00 48.88 190 LYS A C 1
ATOM 1532 O O . LYS A 1 200 ? 1.583 -0.006 19.731 1.00 48.87 190 LYS A O 1
ATOM 1538 N N . PRO A 1 201 ? 0.899 -1.419 21.364 1.00 49.71 191 PRO A N 1
ATOM 1539 C CA . PRO A 1 201 ? 1.389 -2.587 20.626 1.00 51.00 191 PRO A CA 1
ATOM 1540 C C . PRO A 1 201 ? 0.689 -2.771 19.279 1.00 51.47 191 PRO A C 1
ATOM 1541 O O . PRO A 1 201 ? -0.511 -2.515 19.161 1.00 48.00 191 PRO A O 1
ATOM 1545 N N . SER A 1 202 ? 1.456 -3.203 18.281 1.00 52.12 192 SER A N 1
ATOM 1546 C CA . SER A 1 202 ? 0.932 -3.505 16.949 1.00 53.13 192 SER A CA 1
ATOM 1547 C C . SER A 1 202 ? 0.172 -4.844 16.980 1.00 55.25 192 SER A C 1
ATOM 1548 O O . SER A 1 202 ? 0.177 -5.528 18.013 1.00 55.34 192 SER A O 1
ATOM 1551 N N . PRO A 1 203 ? -0.487 -5.225 15.862 1.00 57.51 193 PRO A N 1
ATOM 1552 C CA . PRO A 1 203 ? -1.084 -6.568 15.771 1.00 59.43 193 PRO A CA 1
ATOM 1553 C C . PRO A 1 203 ? -0.119 -7.733 16.074 1.00 60.81 193 PRO A C 1
ATOM 1554 O O . PRO A 1 203 ? -0.533 -8.715 16.690 1.00 62.26 193 PRO A O 1
ATOM 1558 N N . ARG A 1 204 ? 1.150 -7.610 15.673 1.00 62.70 194 ARG A N 1
ATOM 1559 C CA . ARG A 1 204 ? 2.171 -8.631 15.982 1.00 62.56 194 ARG A CA 1
ATOM 1560 C C . ARG A 1 204 ? 2.697 -8.609 17.435 1.00 62.25 194 ARG A C 1
ATOM 1561 O O . ARG A 1 204 ? 3.559 -9.418 17.783 1.00 66.50 194 ARG A O 1
ATOM 1569 N N . GLY A 1 205 ? 2.198 -7.690 18.267 1.00 59.40 195 GLY A N 1
ATOM 1570 C CA . GLY A 1 205 ? 2.520 -7.648 19.696 1.00 55.75 195 GLY A CA 1
ATOM 1571 C C . GLY A 1 205 ? 3.840 -6.966 20.024 1.00 53.75 195 GLY A C 1
ATOM 1572 O O . GLY A 1 205 ? 4.556 -7.412 20.925 1.00 54.48 195 GLY A O 1
ATOM 1573 N N . GLU A 1 206 ? 4.149 -5.880 19.307 1.00 50.88 196 GLU A N 1
ATOM 1574 C CA . GLU A 1 206 ? 5.429 -5.167 19.446 1.00 47.09 196 GLU A CA 1
ATOM 1575 C C . GLU A 1 206 ? 5.260 -3.649 19.454 1.00 41.68 196 GLU A C 1
ATOM 1576 O O . GLU A 1 206 ? 4.381 -3.112 18.773 1.00 41.07 196 GLU A O 1
ATOM 1582 N N . LEU A 1 207 ? 6.114 -2.969 20.226 1.00 36.49 197 LEU A N 1
ATOM 1583 C CA . LEU A 1 207 ? 6.237 -1.509 20.177 1.00 34.32 197 LEU A CA 1
ATOM 1584 C C . LEU A 1 207 ? 7.183 -1.177 19.025 1.00 32.14 197 LEU A C 1
ATOM 1585 O O . LEU A 1 207 ? 8.384 -1.440 19.112 1.00 33.57 197 LEU A O 1
ATOM 1590 N N . GLU A 1 208 ? 6.626 -0.602 17.965 1.00 28.78 198 GLU A N 1
ATOM 1591 C CA . GLU A 1 208 ? 7.279 -0.517 16.658 1.00 28.55 198 GLU A CA 1
ATOM 1592 C C . GLU A 1 208 ? 8.086 0.767 16.481 1.00 25.27 198 GLU A C 1
ATOM 1593 O O . GLU A 1 208 ? 7.571 1.867 16.652 1.00 24.65 198 GLU A O 1
ATOM 1599 N N . ILE A 1 209 ? 9.344 0.624 16.076 1.00 22.28 199 ILE A N 1
ATOM 1600 C CA . ILE A 1 209 ? 10.176 1.787 15.752 1.00 21.77 199 ILE A CA 1
ATOM 1601 C C . ILE A 1 209 ? 9.618 2.601 14.565 1.00 20.54 199 ILE A C 1
ATOM 1602 O O . ILE A 1 209 ? 9.798 3.808 14.497 1.00 21.30 199 ILE A O 1
ATOM 1607 N N . THR A 1 210 ? 8.913 1.953 13.638 1.00 21.49 200 THR A N 1
ATOM 1608 C CA . THR A 1 210 ? 8.338 2.655 12.506 1.00 21.80 200 THR A CA 1
ATOM 1609 C C . THR A 1 210 ? 7.259 3.638 12.962 1.00 21.92 200 THR A C 1
ATOM 1610 O O . THR A 1 210 ? 7.109 4.696 12.371 1.00 22.15 200 THR A O 1
ATOM 1614 N N . ASP A 1 211 ? 6.536 3.279 14.022 1.00 24.62 201 ASP A N 1
ATOM 1615 C CA . ASP A 1 211 ? 5.571 4.198 14.632 1.00 25.42 201 ASP A CA 1
ATOM 1616 C C . ASP A 1 211 ? 6.246 5.417 15.264 1.00 24.13 201 ASP A C 1
ATOM 1617 O O . ASP A 1 211 ? 5.728 6.527 15.160 1.00 25.89 201 ASP A O 1
ATOM 1622 N N . VAL A 1 212 ? 7.416 5.230 15.879 1.00 22.60 202 VAL A N 1
ATOM 1623 C CA . VAL A 1 212 ? 8.197 6.367 16.381 1.00 20.85 202 VAL A CA 1
ATOM 1624 C C . VAL A 1 212 ? 8.594 7.263 15.214 1.00 20.85 202 VAL A C 1
ATOM 1625 O O . VAL A 1 212 ? 8.468 8.492 15.274 1.00 21.79 202 VAL A O 1
ATOM 1629 N N . ASN A 1 213 ? 9.113 6.648 14.152 1.00 19.24 203 ASN A N 1
ATOM 1630 C CA . ASN A 1 213 ? 9.593 7.415 13.023 1.00 19.66 203 ASN A CA 1
ATOM 1631 C C . ASN A 1 213 ? 8.475 8.160 12.308 1.00 20.16 203 ASN A C 1
ATOM 1632 O O . ASN A 1 213 ? 8.669 9.288 11.897 1.00 19.89 203 ASN A O 1
ATOM 1637 N N . ARG A 1 214 ? 7.314 7.520 12.215 1.00 22.02 204 ARG A N 1
ATOM 1638 C CA . ARG A 1 214 ? 6.132 8.151 11.634 1.00 23.16 204 ARG A CA 1
ATOM 1639 C C . ARG A 1 214 ? 5.651 9.358 12.446 1.00 22.53 204 ARG A C 1
ATOM 1640 O O . ARG A 1 214 ? 5.230 10.359 11.870 1.00 22.71 204 ARG A O 1
ATOM 1648 N N . ALA A 1 215 ? 5.751 9.278 13.767 1.00 23.88 205 ALA A N 1
ATOM 1649 C CA . ALA A 1 215 ? 5.442 10.419 14.634 1.00 23.31 205 ALA A CA 1
ATOM 1650 C C . ALA A 1 215 ? 6.304 11.641 14.307 1.00 24.99 205 ALA A C 1
ATOM 1651 O O . ALA A 1 215 ? 5.793 12.748 14.174 1.00 25.06 205 ALA A O 1
ATOM 1653 N N . TYR A 1 216 ? 7.616 11.446 14.144 1.00 22.26 206 TYR A N 1
ATOM 1654 C CA . TYR A 1 216 ? 8.486 12.524 13.701 1.00 22.55 206 TYR A CA 1
ATOM 1655 C C . TYR A 1 216 ? 8.160 13.020 12.291 1.00 23.10 206 TYR A C 1
ATOM 1656 O O . TYR A 1 216 ? 8.269 14.213 12.013 1.00 25.48 206 TYR A O 1
ATOM 1665 N N . LEU A 1 217 ? 7.816 12.096 11.397 1.00 24.68 207 LEU A N 1
ATOM 1666 C CA . LEU A 1 217 ? 7.422 12.448 10.032 1.00 25.28 207 LEU A CA 1
ATOM 1667 C C . LEU A 1 217 ? 6.185 13.342 10.022 1.00 26.77 207 LEU A C 1
ATOM 1668 O O . LEU A 1 217 ? 6.170 14.347 9.322 1.00 27.87 207 LEU A O 1
ATOM 1673 N N . GLU A 1 218 ? 5.180 12.963 10.799 1.00 29.40 208 GLU A N 1
ATOM 1674 C CA . GLU A 1 218 ? 3.937 13.760 10.936 1.00 33.44 208 GLU A CA 1
ATOM 1675 C C . GLU A 1 218 ? 4.144 15.167 11.526 1.00 33.81 208 GLU A C 1
ATOM 1676 O O . GLU A 1 218 ? 3.354 16.077 11.236 1.00 35.65 208 GLU A O 1
ATOM 1682 N N . ARG A 1 219 ? 5.191 15.340 12.339 1.00 31.85 209 ARG A N 1
ATOM 1683 C CA . ARG A 1 219 ? 5.591 16.652 12.895 1.00 31.94 209 ARG A CA 1
ATOM 1684 C C . ARG A 1 219 ? 6.534 17.437 11.985 1.00 30.55 209 ARG A C 1
ATOM 1685 O O . ARG A 1 219 ? 6.991 18.511 12.373 1.00 31.78 209 ARG A O 1
ATOM 1693 N N . GLY A 1 220 ? 6.850 16.893 10.805 1.00 28.21 210 GLY A N 1
ATOM 1694 C CA . GLY A 1 220 ? 7.812 17.481 9.881 1.00 27.19 210 GLY A CA 1
ATOM 1695 C C . GLY A 1 220 ? 9.250 17.514 10.376 1.00 26.63 210 GLY A C 1
ATOM 1696 O O . GLY A 1 220 ? 10.017 18.392 9.986 1.00 28.07 210 GLY A O 1
ATOM 1697 N N . GLN A 1 221 ? 9.608 16.559 11.237 1.00 25.68 211 GLN A N 1
ATOM 1698 C CA . GLN A 1 221 ? 10.925 16.533 11.882 1.00 24.55 211 GLN A CA 1
ATOM 1699 C C . GLN A 1 221 ? 11.670 15.218 11.669 1.00 24.36 211 GLN A C 1
ATOM 1700 O O . GLN A 1 221 ? 12.479 14.829 12.518 1.00 24.43 211 GLN A O 1
ATOM 1706 N N . LEU A 1 222 ? 11.369 14.526 10.575 1.00 23.61 212 LEU A N 1
ATOM 1707 C CA . LEU A 1 222 ? 12.129 13.333 10.176 1.00 23.39 212 LEU A CA 1
ATOM 1708 C C . LEU A 1 222 ? 13.002 13.638 8.964 1.00 23.93 212 LEU A C 1
ATOM 1709 O O . LEU A 1 222 ? 12.517 14.037 7.900 1.00 25.26 212 LEU A O 1
ATOM 1714 N N . SER A 1 223 ? 14.303 13.450 9.134 1.00 22.94 213 SER A N 1
ATOM 1715 C CA . SER A 1 223 ? 15.262 13.543 8.055 1.00 22.78 213 SER A CA 1
ATOM 1716 C C . SER A 1 223 ? 15.551 12.120 7.615 1.00 22.57 213 SER A C 1
ATOM 1717 O O . SER A 1 223 ? 15.934 11.293 8.438 1.00 21.04 213 SER A O 1
ATOM 1720 N N . VAL A 1 224 ? 15.380 11.854 6.327 1.00 20.96 214 VAL A N 1
ATOM 1721 C CA . VAL A 1 224 ? 15.687 10.552 5.742 1.00 21.55 214 VAL A CA 1
ATOM 1722 C C . VAL A 1 224 ? 16.848 10.789 4.789 1.00 23.49 214 VAL A C 1
ATOM 1723 O O . VAL A 1 224 ? 16.683 11.399 3.733 1.00 24.81 214 VAL A O 1
ATOM 1727 N N . GLU A 1 225 ? 18.035 10.347 5.166 1.00 23.74 215 GLU A N 1
ATOM 1728 C CA . GLU A 1 225 ? 19.193 10.467 4.280 1.00 24.94 215 GLU A CA 1
ATOM 1729 C C . GLU A 1 225 ? 19.379 9.152 3.540 1.00 21.86 215 GLU A C 1
ATOM 1730 O O . GLU A 1 225 ? 19.197 8.108 4.116 1.00 21.62 215 GLU A O 1
ATOM 1736 N N . ILE A 1 226 ? 19.722 9.223 2.261 1.00 20.80 216 ILE A N 1
ATOM 1737 C CA . ILE A 1 226 ? 19.993 8.036 1.478 1.00 20.60 216 ILE A CA 1
ATOM 1738 C C . ILE A 1 226 ? 21.390 7.538 1.832 1.00 19.59 216 ILE A C 1
ATOM 1739 O O . ILE A 1 226 ? 22.346 8.309 1.819 1.00 19.85 216 ILE A O 1
ATOM 1744 N N . MET A 1 227 ? 21.485 6.253 2.148 1.00 18.51 217 MET A N 1
ATOM 1745 C CA . MET A 1 227 ? 22.767 5.568 2.268 1.00 17.54 217 MET A CA 1
ATOM 1746 C C . MET A 1 227 ? 22.913 4.918 0.914 1.00 16.76 217 MET A C 1
ATOM 1747 O O . MET A 1 227 ? 22.158 4.015 0.573 1.00 15.62 217 MET A O 1
ATOM 1752 N N . GLY A 1 228 ? 23.860 5.418 0.119 1.00 16.63 218 GLY A N 1
ATOM 1753 C CA . GLY A 1 228 ? 23.983 5.014 -1.259 1.00 16.73 218 GLY A CA 1
ATOM 1754 C C . GLY A 1 228 ? 24.488 3.596 -1.503 1.00 15.80 218 GLY A C 1
ATOM 1755 O O . GLY A 1 228 ? 24.896 2.882 -0.585 1.00 15.23 218 GLY A O 1
ATOM 1756 N N . ARG A 1 229 ? 24.400 3.167 -2.760 1.00 16.10 219 ARG A N 1
ATOM 1757 C CA . ARG A 1 229 ? 24.723 1.806 -3.156 1.00 16.19 219 ARG A CA 1
ATOM 1758 C C . ARG A 1 229 ? 26.215 1.470 -3.007 1.00 14.86 219 ARG A C 1
ATOM 1759 O O . ARG A 1 229 ? 26.587 0.306 -3.024 1.00 16.40 219 ARG A O 1
ATOM 1767 N N . GLY A 1 230 ? 27.035 2.505 -2.849 1.00 14.73 220 GLY A N 1
ATOM 1768 C CA . GLY A 1 230 ? 28.460 2.292 -2.573 1.00 14.26 220 GLY A CA 1
ATOM 1769 C C . GLY A 1 230 ? 28.777 1.962 -1.138 1.00 14.64 220 GLY A C 1
ATOM 1770 O O . GLY A 1 230 ? 29.943 1.693 -0.812 1.00 15.20 220 GLY A O 1
ATOM 1771 N N . TYR A 1 231 ? 27.775 1.952 -0.263 1.00 13.63 221 TYR A N 1
ATOM 1772 C CA . TYR A 1 231 ? 27.901 1.390 1.084 1.00 13.97 221 TYR A CA 1
ATOM 1773 C C . TYR A 1 231 ? 27.319 -0.009 1.141 1.00 14.48 221 TYR A C 1
ATOM 1774 O O . TYR A 1 231 ? 26.367 -0.323 0.403 1.00 14.56 221 TYR A O 1
ATOM 1783 N N . ALA A 1 232 ? 27.852 -0.831 2.035 1.00 15.14 222 ALA A N 1
ATOM 1784 C CA . ALA A 1 232 ? 27.311 -2.156 2.295 1.00 15.47 222 ALA A CA 1
ATOM 1785 C C . ALA A 1 232 ? 26.584 -2.100 3.618 1.00 16.59 222 ALA A C 1
ATOM 1786 O O . ALA A 1 232 ? 27.149 -1.674 4.629 1.00 17.61 222 ALA A O 1
ATOM 1788 N N . TRP A 1 233 ? 25.301 -2.462 3.600 1.00 15.11 223 TRP A N 1
ATOM 1789 C CA . TRP A 1 233 ? 24.539 -2.686 4.835 1.00 17.89 223 TRP A CA 1
ATOM 1790 C C . TRP A 1 233 ? 24.240 -4.175 4.811 1.00 20.37 223 TRP A C 1
ATOM 1791 O O . TRP A 1 233 ? 23.423 -4.618 4.020 1.00 21.66 223 TRP A O 1
ATOM 1802 N N . LEU A 1 234 ? 24.971 -4.962 5.617 1.00 21.26 224 LEU A N 1
ATOM 1803 C CA . LEU A 1 234 ? 25.002 -6.421 5.452 1.00 23.02 224 LEU A CA 1
ATOM 1804 C C . LEU A 1 234 ? 23.848 -7.072 6.198 1.00 25.95 224 LEU A C 1
ATOM 1805 O O . LEU A 1 234 ? 23.479 -6.648 7.287 1.00 29.22 224 LEU A O 1
ATOM 1810 N N . ASP A 1 235 ? 23.325 -8.146 5.629 1.00 24.58 225 ASP A N 1
ATOM 1811 C CA . ASP A 1 235 ? 22.158 -8.831 6.171 1.00 24.66 225 ASP A CA 1
ATOM 1812 C C . ASP A 1 235 ? 22.655 -9.874 7.178 1.00 24.18 225 ASP A C 1
ATOM 1813 O O . ASP A 1 235 ? 23.529 -10.661 6.848 1.00 27.20 225 ASP A O 1
ATOM 1818 N N . THR A 1 236 ? 22.166 -9.847 8.420 1.00 24.12 226 THR A N 1
ATOM 1819 C CA . THR A 1 236 ? 22.447 -10.932 9.397 1.00 24.18 226 THR A CA 1
ATOM 1820 C C . THR A 1 236 ? 21.190 -11.704 9.794 1.00 23.51 226 THR A C 1
ATOM 1821 O O . THR A 1 236 ? 21.199 -12.416 10.792 1.00 22.94 226 THR A O 1
ATOM 1825 N N . GLY A 1 237 ? 20.136 -11.606 8.989 1.00 22.84 227 GLY A N 1
ATOM 1826 C CA . GLY A 1 237 ? 18.849 -12.214 9.311 1.00 23.54 227 GLY A CA 1
ATOM 1827 C C . GLY A 1 237 ? 18.734 -13.727 9.213 1.00 22.88 227 GLY A C 1
ATOM 1828 O O . GLY A 1 237 ? 17.868 -14.320 9.860 1.00 25.02 227 GLY A O 1
ATOM 1829 N N . THR A 1 238 ? 19.565 -14.359 8.389 1.00 20.54 228 THR A N 1
ATOM 1830 C CA . THR A 1 238 ? 19.459 -15.792 8.117 1.00 19.76 228 THR A CA 1
ATOM 1831 C C . THR A 1 238 ? 20.830 -16.410 8.227 1.00 19.39 228 THR A C 1
ATOM 1832 O O . THR A 1 238 ? 21.825 -15.699 8.188 1.00 18.68 228 THR A O 1
ATOM 1836 N N . HIS A 1 239 ? 20.874 -17.734 8.332 1.00 19.20 229 HIS A N 1
ATOM 1837 C CA . HIS A 1 239 ? 22.178 -18.420 8.358 1.00 19.54 229 HIS A CA 1
ATOM 1838 C C . HIS A 1 239 ? 22.954 -18.154 7.079 1.00 19.94 229 HIS A C 1
ATOM 1839 O O . HIS A 1 239 ? 24.171 -17.955 7.121 1.00 19.15 229 HIS A O 1
ATOM 1846 N N . ASP A 1 240 ? 22.260 -18.133 5.945 1.00 20.90 230 ASP A N 1
ATOM 1847 C CA . ASP A 1 240 ? 22.903 -17.808 4.664 1.00 23.39 230 ASP A CA 1
ATOM 1848 C C . ASP A 1 240 ? 23.533 -16.420 4.689 1.00 21.92 230 ASP A C 1
ATOM 1849 O O . ASP A 1 240 ? 24.701 -16.248 4.312 1.00 21.39 230 ASP A O 1
ATOM 1854 N N . SER A 1 241 ? 22.773 -15.416 5.133 1.00 20.59 231 SER A N 1
ATOM 1855 C CA . SER A 1 241 ? 23.279 -14.038 5.083 1.00 20.90 231 SER A CA 1
ATOM 1856 C C . SER A 1 241 ? 24.419 -13.822 6.087 1.00 20.02 231 SER A C 1
ATOM 1857 O O . SER A 1 241 ? 25.329 -13.031 5.828 1.00 20.50 231 SER A O 1
ATOM 1860 N N . LEU A 1 242 ? 24.395 -14.535 7.221 1.00 18.78 232 LEU A N 1
ATOM 1861 C CA . LEU A 1 242 ? 25.497 -14.468 8.190 1.00 19.07 232 LEU A CA 1
ATOM 1862 C C . LEU A 1 242 ? 26.796 -14.974 7.592 1.00 18.24 232 LEU A C 1
ATOM 1863 O O . LEU A 1 242 ? 27.841 -14.349 7.819 1.00 17.34 232 LEU A O 1
ATOM 1868 N N . LEU A 1 243 ? 26.733 -16.073 6.850 1.00 17.97 233 LEU A N 1
ATOM 1869 C CA A LEU A 1 243 ? 27.917 -16.576 6.155 0.50 17.59 233 LEU A CA 1
ATOM 1870 C CA B LEU A 1 243 ? 27.916 -16.593 6.131 0.50 18.36 233 LEU A CA 1
ATOM 1871 C C . LEU A 1 243 ? 28.436 -15.550 5.150 1.00 18.25 233 LEU A C 1
ATOM 1872 O O . LEU A 1 243 ? 29.647 -15.290 5.097 1.00 19.43 233 LEU A O 1
ATOM 1881 N N . GLU A 1 244 ? 27.533 -14.956 4.366 1.00 17.28 234 GLU A N 1
ATOM 1882 C CA . GLU A 1 244 ? 27.920 -13.898 3.421 1.00 18.01 234 GLU A CA 1
ATOM 1883 C C . GLU A 1 244 ? 28.583 -12.723 4.116 1.00 16.98 234 GLU A C 1
ATOM 1884 O O . GLU A 1 244 ? 29.571 -12.179 3.600 1.00 16.22 234 GLU A O 1
ATOM 1890 N N . ALA A 1 245 ? 28.055 -12.308 5.268 1.00 16.18 235 ALA A N 1
ATOM 1891 C CA . ALA A 1 245 ? 28.652 -11.203 6.012 1.00 15.79 235 ALA A CA 1
ATOM 1892 C C . ALA A 1 245 ? 30.103 -11.512 6.425 1.00 15.58 235 ALA A C 1
ATOM 1893 O O . ALA A 1 245 ? 30.986 -10.666 6.287 1.00 15.46 235 ALA A O 1
ATOM 1895 N N . GLY A 1 246 ? 30.308 -12.715 6.938 1.00 14.88 236 GLY A N 1
ATOM 1896 C CA . GLY A 1 246 ? 31.644 -13.174 7.335 1.00 14.30 236 GLY A CA 1
ATOM 1897 C C . GLY A 1 246 ? 32.605 -13.186 6.148 1.00 13.81 236 GLY A C 1
ATOM 1898 O O . GLY A 1 246 ? 33.747 -12.699 6.271 1.00 14.24 236 GLY A O 1
ATOM 1899 N N . GLN A 1 247 ? 32.151 -13.704 5.015 1.00 13.69 237 GLN A N 1
ATOM 1900 C CA A GLN A 1 247 ? 32.986 -13.746 3.801 0.50 13.84 237 GLN A CA 1
ATOM 1901 C CA B GLN A 1 247 ? 33.008 -13.761 3.804 0.50 13.66 237 GLN A CA 1
ATOM 1902 C C . GLN A 1 247 ? 33.331 -12.339 3.309 1.00 14.01 237 GLN A C 1
ATOM 1903 O O . GLN A 1 247 ? 34.444 -12.070 2.854 1.00 14.08 237 GLN A O 1
ATOM 1914 N N . PHE A 1 248 ? 32.374 -11.427 3.418 1.00 13.45 238 PHE A N 1
ATOM 1915 C CA . PHE A 1 248 ? 32.543 -10.039 2.950 1.00 14.05 238 PHE A CA 1
ATOM 1916 C C . PHE A 1 248 ? 33.638 -9.349 3.769 1.00 14.25 238 PHE A C 1
ATOM 1917 O O . PHE A 1 248 ? 34.583 -8.771 3.225 1.00 14.58 238 PHE A O 1
ATOM 1925 N N . ILE A 1 249 ? 33.546 -9.454 5.091 1.00 13.87 239 ILE A N 1
ATOM 1926 C CA . ILE A 1 249 ? 34.526 -8.858 5.988 1.00 14.27 239 ILE A CA 1
ATOM 1927 C C . ILE A 1 249 ? 35.893 -9.500 5.779 1.00 14.40 239 ILE A C 1
ATOM 1928 O O . ILE A 1 249 ? 36.891 -8.773 5.703 1.00 14.43 239 ILE A O 1
ATOM 1933 N N . ALA A 1 250 ? 35.924 -10.823 5.692 1.00 14.76 240 ALA A N 1
ATOM 1934 C CA . ALA A 1 250 ? 37.214 -11.545 5.474 1.00 14.90 240 ALA A CA 1
ATOM 1935 C C . ALA A 1 250 ? 37.882 -11.058 4.189 1.00 15.31 240 ALA A C 1
ATOM 1936 O O . ALA A 1 250 ? 39.103 -10.807 4.150 1.00 16.05 240 ALA A O 1
ATOM 1938 N N . THR A 1 251 ? 37.111 -10.911 3.130 1.00 14.54 241 THR A N 1
ATOM 1939 C CA . THR A 1 251 ? 37.678 -10.464 1.854 1.00 14.21 241 THR A CA 1
ATOM 1940 C C . THR A 1 251 ? 38.310 -9.083 1.966 1.00 14.92 241 THR A C 1
ATOM 1941 O O . THR A 1 251 ? 39.455 -8.861 1.498 1.00 15.72 241 THR A O 1
ATOM 1945 N N . LEU A 1 252 ? 37.614 -8.148 2.594 1.00 13.79 242 LEU A N 1
ATOM 1946 C CA . LEU A 1 252 ? 38.155 -6.798 2.779 1.00 14.19 242 LEU A CA 1
ATOM 1947 C C . LEU A 1 252 ? 39.408 -6.795 3.646 1.00 14.41 242 LEU A C 1
ATOM 1948 O O . LEU A 1 252 ? 40.419 -6.181 3.298 1.00 14.98 242 LEU A O 1
ATOM 1953 N N . GLU A 1 253 ? 39.346 -7.469 4.790 1.00 14.30 243 GLU A N 1
ATOM 1954 C CA . GLU A 1 253 ? 40.455 -7.409 5.757 1.00 15.81 243 GLU A CA 1
ATOM 1955 C C . GLU A 1 253 ? 41.696 -8.088 5.201 1.00 16.66 243 GLU A C 1
ATOM 1956 O O . GLU A 1 253 ? 42.812 -7.578 5.395 1.00 16.42 243 GLU A O 1
ATOM 1962 N N . ASN A 1 254 ? 41.510 -9.205 4.506 1.00 16.12 244 ASN A N 1
ATOM 1963 C CA . ASN A 1 254 ? 42.665 -9.943 3.964 1.00 18.21 244 ASN A CA 1
ATOM 1964 C C . ASN A 1 254 ? 43.252 -9.235 2.745 1.00 17.77 244 ASN A C 1
ATOM 1965 O O . ASN A 1 254 ? 44.437 -9.399 2.455 1.00 19.70 244 ASN A O 1
ATOM 1970 N N . ARG A 1 255 ? 42.451 -8.450 2.046 1.00 15.77 245 ARG A N 1
ATOM 1971 C CA . ARG A 1 255 ? 42.964 -7.612 0.948 1.00 16.33 245 ARG A CA 1
ATOM 1972 C C . ARG A 1 255 ? 43.779 -6.430 1.499 1.00 15.87 245 ARG A C 1
ATOM 1973 O O . ARG A 1 255 ? 44.910 -6.153 1.067 1.00 17.05 245 ARG A O 1
ATOM 1981 N N . GLN A 1 256 ? 43.211 -5.733 2.473 1.00 14.84 246 GLN A N 1
ATOM 1982 C CA . GLN A 1 256 ? 43.726 -4.448 2.892 1.00 15.39 246 GLN A CA 1
ATOM 1983 C C . GLN A 1 256 ? 44.802 -4.541 3.942 1.00 16.17 246 GLN A C 1
ATOM 1984 O O . GLN A 1 256 ? 45.597 -3.620 4.074 1.00 16.09 246 GLN A O 1
ATOM 1990 N N . GLY A 1 257 ? 44.778 -5.609 4.742 1.00 16.00 247 GLY A N 1
ATOM 1991 C CA . GLY A 1 257 ? 45.553 -5.632 5.981 1.00 17.04 247 GLY A CA 1
ATOM 1992 C C . GLY A 1 257 ? 45.067 -4.607 6.982 1.00 17.88 247 GLY A C 1
ATOM 1993 O O . GLY A 1 257 ? 45.833 -4.139 7.810 1.00 20.37 247 GLY A O 1
ATOM 1994 N N . LEU A 1 258 ? 43.770 -4.271 6.914 1.00 17.82 248 LEU A N 1
ATOM 1995 C CA . LEU A 1 258 ? 43.133 -3.327 7.831 1.00 17.73 248 LEU A CA 1
ATOM 1996 C C . LEU A 1 258 ? 41.857 -3.995 8.281 1.00 19.20 248 LEU A C 1
ATOM 1997 O O . LEU A 1 258 ? 41.255 -4.728 7.516 1.00 19.67 248 LEU A O 1
ATOM 2002 N N . LYS A 1 259 ? 41.425 -3.708 9.499 1.00 18.37 249 LYS A N 1
ATOM 2003 C CA . LYS A 1 259 ? 40.186 -4.281 10.015 1.00 18.63 249 LYS A CA 1
ATOM 2004 C C . LYS A 1 259 ? 39.005 -3.360 9.830 1.00 17.52 249 LYS A C 1
ATOM 2005 O O . LYS A 1 259 ? 39.132 -2.132 9.799 1.00 18.78 249 LYS A O 1
ATOM 2011 N N . VAL A 1 260 ? 37.838 -3.992 9.714 1.00 17.15 250 VAL A N 1
ATOM 2012 C CA . VAL A 1 260 ? 36.566 -3.301 9.770 1.00 18.08 250 VAL A CA 1
ATOM 2013 C C . VAL A 1 260 ? 36.035 -3.414 11.192 1.00 17.54 250 VAL A C 1
ATOM 2014 O O . VAL A 1 260 ? 35.959 -4.516 11.715 1.00 18.57 250 VAL A O 1
ATOM 2018 N N . ALA A 1 261 ? 35.657 -2.280 11.784 1.00 17.51 251 ALA A N 1
ATOM 2019 C CA . ALA A 1 261 ? 35.012 -2.267 13.112 1.00 17.44 251 ALA A CA 1
ATOM 2020 C C . ALA A 1 261 ? 35.882 -2.843 14.229 1.00 17.65 251 ALA A C 1
ATOM 2021 O O . ALA A 1 261 ? 35.451 -3.697 15.027 1.00 18.13 251 ALA A O 1
ATOM 2023 N N . CYS A 1 262 ? 37.135 -2.398 14.261 1.00 17.46 252 CYS A N 1
ATOM 2024 C CA . CYS A 1 262 ? 38.030 -2.695 15.372 1.00 17.85 252 CYS A CA 1
ATOM 2025 C C . CYS A 1 262 ? 37.861 -1.566 16.408 1.00 17.40 252 CYS A C 1
ATOM 2026 O O . CYS A 1 262 ? 38.324 -0.438 16.177 1.00 17.35 252 CYS A O 1
ATOM 2029 N N . PRO A 1 263 ? 37.168 -1.838 17.547 1.00 16.57 253 PRO A N 1
ATOM 2030 C CA . PRO A 1 263 ? 36.899 -0.727 18.456 1.00 18.06 253 PRO A CA 1
ATOM 2031 C C . PRO A 1 263 ? 38.164 -0.090 19.030 1.00 17.44 253 PRO A C 1
ATOM 2032 O O . PRO A 1 263 ? 38.190 1.120 19.250 1.00 17.95 253 PRO A O 1
ATOM 2036 N N . GLU A 1 264 ? 39.206 -0.887 19.242 1.00 18.59 254 GLU A N 1
ATOM 2037 C CA . GLU A 1 264 ? 40.461 -0.351 19.806 1.00 19.67 254 GLU A CA 1
ATOM 2038 C C . GLU A 1 264 ? 41.058 0.677 18.861 1.00 19.60 254 GLU A C 1
ATOM 2039 O O . GLU A 1 264 ? 41.539 1.744 19.274 1.00 19.35 254 GLU A O 1
ATOM 2045 N N . GLU A 1 265 ? 41.008 0.346 17.578 1.00 19.54 255 GLU A N 1
ATOM 2046 C CA . GLU A 1 265 ? 41.498 1.230 16.551 1.00 19.12 255 GLU A CA 1
ATOM 2047 C C . GLU A 1 265 ? 40.713 2.529 16.483 1.00 18.46 255 GLU A C 1
ATOM 2048 O O . GLU A 1 265 ? 41.287 3.604 16.382 1.00 19.16 255 GLU A O 1
ATOM 2054 N N . ILE A 1 266 ? 39.390 2.432 16.532 1.00 17.46 256 ILE A N 1
ATOM 2055 C CA . ILE A 1 266 ? 38.552 3.613 16.446 1.00 18.38 256 ILE A CA 1
ATOM 2056 C C . ILE A 1 266 ? 38.786 4.529 17.649 1.00 19.29 256 ILE A C 1
ATOM 2057 O O . ILE A 1 266 ? 38.878 5.740 17.482 1.00 20.11 256 ILE A O 1
ATOM 2062 N N . ALA A 1 267 ? 38.896 3.941 18.835 1.00 18.92 257 ALA A N 1
ATOM 2063 C CA . ALA A 1 267 ? 39.182 4.710 20.058 1.00 19.35 257 ALA A CA 1
ATOM 2064 C C . ALA A 1 267 ? 40.526 5.429 19.957 1.00 20.88 257 ALA A C 1
ATOM 2065 O O . ALA A 1 267 ? 40.647 6.585 20.374 1.00 21.12 257 ALA A O 1
ATOM 2067 N N . TYR A 1 268 ? 41.519 4.737 19.414 1.00 21.00 258 TYR A N 1
ATOM 2068 C CA . TYR A 1 268 ? 42.853 5.308 19.215 1.00 22.56 258 TYR A CA 1
ATOM 2069 C C . TYR A 1 268 ? 42.825 6.457 18.200 1.00 25.11 258 TYR A C 1
ATOM 2070 O O . TYR A 1 268 ? 43.370 7.541 18.454 1.00 25.57 258 TYR A O 1
ATOM 2079 N N . ARG A 1 269 ? 42.145 6.258 17.074 1.00 23.98 259 ARG A N 1
ATOM 2080 C CA . ARG A 1 269 ? 42.039 7.316 16.051 1.00 25.38 259 ARG A CA 1
ATOM 2081 C C . ARG A 1 269 ? 41.217 8.531 16.492 1.00 26.44 259 ARG A C 1
ATOM 2082 O O . ARG A 1 269 ? 41.466 9.640 16.018 1.00 29.13 259 ARG A O 1
ATOM 2090 N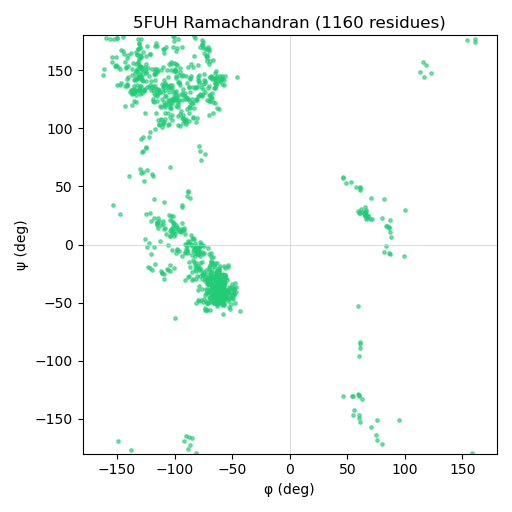 N . GLN A 1 270 ? 40.259 8.321 17.395 1.00 26.11 260 GLN A N 1
ATOM 2091 C CA . GLN A 1 270 ? 39.447 9.394 17.972 1.00 27.69 260 GLN A CA 1
ATOM 2092 C C . GLN A 1 270 ? 40.189 10.120 19.107 1.00 26.68 260 GLN A C 1
ATOM 2093 O O . GLN A 1 270 ? 39.682 11.108 19.622 1.00 26.49 260 GLN A O 1
ATOM 2099 N N . LYS A 1 271 ? 41.344 9.590 19.513 1.00 28.07 261 LYS A N 1
ATOM 2100 C CA . LYS A 1 271 ? 42.127 10.095 20.651 1.00 30.24 261 LYS A CA 1
ATOM 2101 C C . LYS A 1 271 ? 41.413 9.922 21.997 1.00 29.07 261 LYS A C 1
ATOM 2102 O O . LYS A 1 271 ? 41.654 10.668 22.948 1.00 29.54 261 LYS A O 1
ATOM 2108 N N . TRP A 1 272 ? 40.587 8.882 22.092 1.00 25.27 262 TRP A N 1
ATOM 2109 C CA . TRP A 1 272 ? 39.943 8.490 23.344 1.00 24.40 262 TRP A CA 1
ATOM 2110 C C . TRP A 1 272 ? 40.840 7.592 24.193 1.00 24.87 262 TRP A C 1
ATOM 2111 O O . TRP A 1 272 ? 40.650 7.474 25.404 1.00 28.30 262 TRP A O 1
ATOM 2122 N N . ILE A 1 273 ? 41.780 6.919 23.543 1.00 24.95 263 ILE A N 1
ATOM 2123 C CA . ILE A 1 273 ? 42.885 6.249 24.221 1.00 25.93 263 ILE A CA 1
ATOM 2124 C C . ILE A 1 273 ? 44.166 6.660 23.526 1.00 27.54 263 ILE A C 1
ATOM 2125 O O . ILE A 1 273 ? 44.157 6.984 22.338 1.00 26.96 263 ILE A O 1
ATOM 2130 N N . ASP A 1 274 ? 45.267 6.648 24.272 1.00 30.48 264 ASP A N 1
ATOM 2131 C CA . ASP A 1 274 ? 46.566 7.047 23.730 1.00 32.19 264 ASP A CA 1
ATOM 2132 C C . ASP A 1 274 ? 47.413 5.814 23.403 1.00 32.32 264 ASP A C 1
ATOM 2133 O O . ASP A 1 274 ? 46.973 4.670 23.598 1.00 32.65 264 ASP A O 1
ATOM 2138 N N . ALA A 1 275 ? 48.620 6.046 22.890 1.00 32.59 265 ALA A N 1
ATOM 2139 C CA . ALA A 1 275 ? 49.524 4.964 22.481 1.00 33.04 265 ALA A CA 1
ATOM 2140 C C . ALA A 1 275 ? 49.848 3.982 23.604 1.00 31.79 265 ALA A C 1
ATOM 2141 O O . ALA A 1 275 ? 49.837 2.771 23.387 1.00 31.58 265 ALA A O 1
ATOM 2143 N N . ALA A 1 276 ? 50.134 4.512 24.792 1.00 32.84 266 ALA A N 1
ATOM 2144 C CA . ALA A 1 276 ? 50.451 3.694 25.970 1.00 35.32 266 ALA A CA 1
ATOM 2145 C C . ALA A 1 276 ? 49.328 2.716 26.291 1.00 33.95 266 ALA A C 1
ATOM 2146 O O . ALA A 1 276 ? 49.580 1.541 26.552 1.00 34.68 266 ALA A O 1
ATOM 2148 N N . GLN A 1 277 ? 48.091 3.211 26.238 1.00 31.89 267 GLN A N 1
ATOM 2149 C CA A GLN A 1 277 ? 46.918 2.380 26.523 0.50 31.18 267 GLN A CA 1
ATOM 2150 C CA B GLN A 1 277 ? 46.911 2.391 26.506 0.50 30.75 267 GLN A CA 1
ATOM 2151 C C . GLN A 1 277 ? 46.693 1.322 25.436 1.00 29.88 267 GLN A C 1
ATOM 2152 O O . GLN A 1 277 ? 46.395 0.182 25.751 1.00 29.59 267 GLN A O 1
ATOM 2163 N N . LEU A 1 278 ? 46.836 1.703 24.171 1.00 30.47 268 LEU A N 1
ATOM 2164 C CA . LEU A 1 278 ? 46.680 0.758 23.065 1.00 29.56 268 LEU A CA 1
ATOM 2165 C C . LEU A 1 278 ? 47.717 -0.373 23.141 1.00 31.28 268 LEU A C 1
ATOM 2166 O O . LEU A 1 278 ? 47.414 -1.526 22.835 1.00 31.32 268 LEU A O 1
ATOM 2171 N N . GLU A 1 279 ? 48.936 -0.032 23.553 1.00 33.64 269 GLU A N 1
ATOM 2172 C CA . GLU A 1 279 ? 49.992 -1.028 23.765 1.00 35.04 269 GLU A CA 1
ATOM 2173 C C . GLU A 1 279 ? 49.579 -2.071 24.808 1.00 33.01 269 GLU A C 1
ATOM 2174 O O . GLU A 1 279 ? 49.738 -3.272 24.572 1.00 34.02 269 GLU A O 1
ATOM 2180 N N . LYS A 1 280 ? 49.018 -1.614 25.932 1.00 33.46 270 LYS A N 1
ATOM 2181 C CA . LYS A 1 280 ? 48.495 -2.508 26.982 1.00 33.95 270 LYS A CA 1
ATOM 2182 C C . LYS A 1 280 ? 47.376 -3.429 26.485 1.00 32.77 270 LYS A C 1
ATOM 2183 O O . LYS A 1 280 ? 47.320 -4.590 26.869 1.00 32.37 270 LYS A O 1
ATOM 2189 N N . LEU A 1 281 ? 46.485 -2.907 25.641 1.00 31.34 271 LEU A N 1
ATOM 2190 C CA . LEU A 1 281 ? 45.414 -3.730 25.060 1.00 30.27 271 LEU A CA 1
ATOM 2191 C C . LEU A 1 281 ? 45.930 -4.807 24.110 1.00 30.63 271 LEU A C 1
ATOM 2192 O O . LEU A 1 281 ? 45.308 -5.868 23.981 1.00 29.42 271 LEU A O 1
ATOM 2197 N N . ALA A 1 282 ? 47.039 -4.527 23.432 1.00 32.56 272 ALA A N 1
ATOM 2198 C CA . ALA A 1 282 ? 47.639 -5.486 22.498 1.00 33.91 272 ALA A CA 1
ATOM 2199 C C . ALA A 1 282 ? 48.289 -6.677 23.216 1.00 37.11 272 ALA A C 1
ATOM 2200 O O . ALA A 1 282 ? 48.243 -7.801 22.707 1.00 38.24 272 ALA A O 1
ATOM 2202 N N . ALA A 1 283 ? 48.857 -6.432 24.400 1.00 38.37 273 ALA A N 1
ATOM 2203 C CA . ALA A 1 283 ? 49.599 -7.457 25.162 1.00 40.47 273 ALA A CA 1
ATOM 2204 C C . ALA A 1 283 ? 48.874 -8.806 25.378 1.00 41.01 273 ALA A C 1
ATOM 2205 O O . ALA A 1 283 ? 49.458 -9.848 25.081 1.00 42.69 273 ALA A O 1
ATOM 2207 N N . PRO A 1 284 ? 47.615 -8.801 25.881 1.00 41.70 274 PRO A N 1
ATOM 2208 C CA . PRO A 1 284 ? 46.915 -10.089 26.048 1.00 41.13 274 PRO A CA 1
ATOM 2209 C C . PRO A 1 284 ? 46.697 -10.891 24.757 1.00 42.54 274 PRO A C 1
ATOM 2210 O O . PRO A 1 284 ? 46.725 -12.119 24.804 1.00 44.66 274 PRO A O 1
ATOM 2214 N N . LEU A 1 285 ? 46.512 -10.207 23.626 1.00 40.22 275 LEU A N 1
ATOM 2215 C CA . LEU A 1 285 ? 46.268 -10.860 22.337 1.00 40.57 275 LEU A CA 1
ATOM 2216 C C . LEU A 1 285 ? 47.521 -10.967 21.448 1.00 39.00 275 LEU A C 1
ATOM 2217 O O . LEU A 1 285 ? 47.391 -11.227 20.251 1.00 36.30 275 LEU A O 1
ATOM 2222 N N . ALA A 1 286 ? 48.720 -10.802 22.018 1.00 38.38 276 ALA A N 1
ATOM 2223 C CA . ALA A 1 286 ? 49.952 -10.633 21.226 1.00 39.14 276 ALA A CA 1
ATOM 2224 C C . ALA A 1 286 ? 50.346 -11.840 20.365 1.00 38.79 276 ALA A C 1
ATOM 2225 O O . ALA A 1 286 ? 50.986 -11.670 19.325 1.00 38.07 276 ALA A O 1
ATOM 2227 N N . LYS A 1 287 ? 49.969 -13.043 20.793 1.00 41.33 277 LYS A N 1
ATOM 2228 C CA . LYS A 1 287 ? 50.269 -14.262 20.033 1.00 41.66 277 LYS A CA 1
ATOM 2229 C C . LYS A 1 287 ? 49.273 -14.551 18.899 1.00 39.97 277 LYS A C 1
ATOM 2230 O O . LYS A 1 287 ? 49.483 -15.506 18.148 1.00 40.82 277 LYS A O 1
ATOM 2236 N N . ASN A 1 288 ? 48.202 -13.754 18.762 1.00 36.43 278 ASN A N 1
ATOM 2237 C CA . ASN A 1 288 ? 47.297 -13.892 17.609 1.00 33.49 278 ASN A CA 1
ATOM 2238 C C . ASN A 1 288 ? 47.300 -12.659 16.698 1.00 31.54 278 ASN A C 1
ATOM 2239 O O . ASN A 1 288 ? 47.889 -11.622 17.025 1.00 30.34 278 ASN A O 1
ATOM 2244 N N . GLY A 1 289 ? 46.656 -12.800 15.540 1.00 28.40 279 GLY A N 1
ATOM 2245 C CA . GLY A 1 289 ? 46.622 -11.758 14.528 1.00 27.44 279 GLY A CA 1
ATOM 2246 C C . GLY A 1 289 ? 45.972 -10.463 14.991 1.00 25.93 279 GLY A C 1
ATOM 2247 O O . GLY A 1 289 ? 46.354 -9.382 14.539 1.00 26.50 279 GLY A O 1
ATOM 2248 N N . TYR A 1 290 ? 44.996 -10.563 15.892 1.00 25.30 280 TYR A N 1
ATOM 2249 C CA . TYR A 1 290 ? 44.297 -9.358 16.381 1.00 24.23 280 TYR A CA 1
ATOM 2250 C C . TYR A 1 290 ? 45.236 -8.486 17.234 1.00 24.52 280 TYR A C 1
ATOM 2251 O O . TYR A 1 290 ? 45.340 -7.279 17.021 1.00 24.11 280 TYR A O 1
ATOM 2260 N N . GLY A 1 291 ? 45.937 -9.098 18.188 1.00 25.10 281 GLY A N 1
ATOM 2261 C CA . GLY A 1 291 ? 46.933 -8.355 18.975 1.00 24.81 281 GLY A CA 1
ATOM 2262 C C . GLY A 1 291 ? 48.065 -7.784 18.139 1.00 24.73 281 GLY A C 1
ATOM 2263 O O . GLY A 1 291 ? 48.504 -6.663 18.371 1.00 24.01 281 GLY A O 1
ATOM 2264 N N . GLN A 1 292 ? 48.525 -8.559 17.160 1.00 23.32 282 GLN A N 1
ATOM 2265 C CA . GLN A 1 292 ? 49.584 -8.107 16.238 1.00 24.70 282 GLN A CA 1
ATOM 2266 C C . GLN A 1 292 ? 49.136 -6.916 15.395 1.00 24.31 282 GLN A C 1
ATOM 2267 O O . GLN A 1 292 ? 49.896 -5.998 15.136 1.00 24.39 282 GLN A O 1
ATOM 2273 N N . TYR A 1 293 ? 47.855 -6.912 15.018 1.00 23.75 283 TYR A N 1
ATOM 2274 C CA . TYR A 1 293 ? 47.271 -5.758 14.372 1.00 22.56 283 TYR A CA 1
ATOM 2275 C C . TYR A 1 293 ? 47.270 -4.518 15.258 1.00 22.00 283 TYR A C 1
ATOM 2276 O O . TYR A 1 293 ? 47.653 -3.448 14.804 1.00 22.92 283 TYR A O 1
ATOM 2285 N N . LEU A 1 294 ? 46.832 -4.663 16.513 1.00 21.28 284 LEU A N 1
ATOM 2286 C CA . LEU A 1 294 ? 46.845 -3.541 17.454 1.00 23.15 284 LEU A CA 1
ATOM 2287 C C . LEU A 1 294 ? 48.268 -2.980 17.622 1.00 23.81 284 LEU A C 1
ATOM 2288 O O . LEU A 1 294 ? 48.453 -1.773 17.660 1.00 24.23 284 LEU A O 1
ATOM 2293 N N . LYS A 1 295 ? 49.257 -3.866 17.662 1.00 26.84 285 LYS A N 1
ATOM 2294 C CA . LYS A 1 295 ? 50.665 -3.447 17.739 1.00 28.39 285 LYS A CA 1
ATOM 2295 C C . LYS A 1 295 ? 51.110 -2.640 16.509 1.00 30.34 285 LYS A C 1
ATOM 2296 O O . LYS A 1 295 ? 51.760 -1.601 16.649 1.00 29.61 285 LYS A O 1
ATOM 2302 N N . ARG A 1 296 ? 50.751 -3.120 15.320 1.00 31.07 286 ARG A N 1
ATOM 2303 C CA . ARG A 1 296 ? 51.107 -2.440 14.062 1.00 32.98 286 ARG A CA 1
ATOM 2304 C C . ARG A 1 296 ? 50.532 -1.019 13.980 1.00 33.15 286 ARG A C 1
ATOM 2305 O O . ARG A 1 296 ? 51.193 -0.106 13.479 1.00 33.21 286 ARG A O 1
ATOM 2313 N N . LEU A 1 297 ? 49.311 -0.836 14.488 1.00 32.73 287 LEU A N 1
ATOM 2314 C CA . LEU A 1 297 ? 48.681 0.489 14.597 1.00 33.83 287 LEU A CA 1
ATOM 2315 C C . LEU A 1 297 ? 49.555 1.559 15.265 1.00 33.82 287 LEU A C 1
ATOM 2316 O O . LEU A 1 297 ? 49.454 2.729 14.913 1.00 33.62 287 LEU A O 1
ATOM 2321 N N . LEU A 1 298 ? 50.381 1.166 16.238 1.00 32.62 288 LEU A N 1
ATOM 2322 C CA . LEU A 1 298 ? 51.200 2.133 16.991 1.00 34.59 288 LEU A CA 1
ATOM 2323 C C . LEU A 1 298 ? 52.269 2.856 16.165 1.00 35.47 288 LEU A C 1
ATOM 2324 O O . LEU A 1 298 ? 52.631 3.986 16.487 1.00 36.84 288 LEU A O 1
ATOM 2329 N N . THR A 1 299 ? 52.776 2.207 15.120 1.00 35.99 289 THR A N 1
ATOM 2330 C CA . THR A 1 299 ? 53.857 2.772 14.301 1.00 37.50 289 THR A CA 1
ATOM 2331 C C . THR A 1 299 ? 53.438 3.220 12.894 1.00 36.41 289 THR A C 1
ATOM 2332 O O . THR A 1 299 ? 54.061 4.117 12.322 1.00 37.61 289 THR A O 1
ATOM 2336 N N . GLU A 1 300 ? 52.372 2.629 12.355 1.00 32.74 290 GLU A N 1
ATOM 2337 C CA . GLU A 1 300 ? 51.977 2.868 10.969 1.00 30.91 290 GLU A CA 1
ATOM 2338 C C . GLU A 1 300 ? 51.057 4.074 10.797 1.00 29.42 290 GLU A C 1
ATOM 2339 O O . GLU A 1 300 ? 50.090 4.231 11.542 1.00 31.86 290 GLU A O 1
ATOM 2345 N N . THR A 1 301 ? 51.336 4.906 9.791 1.00 29.00 291 THR A N 1
ATOM 2346 C CA . THR A 1 301 ? 50.416 5.966 9.372 1.00 28.64 291 THR A CA 1
ATOM 2347 C C . THR A 1 301 ? 49.410 5.351 8.395 1.00 27.14 291 THR A C 1
ATOM 2348 O O . THR A 1 301 ? 49.811 4.775 7.395 1.00 26.87 291 THR A O 1
ATOM 2352 N N . VAL A 1 302 ? 48.119 5.439 8.713 1.00 25.70 292 VAL A N 1
ATOM 2353 C CA . VAL A 1 302 ? 47.060 4.995 7.804 1.00 25.03 292 VAL A CA 1
ATOM 2354 C C . VAL A 1 302 ? 46.202 6.197 7.465 1.00 26.31 292 VAL A C 1
ATOM 2355 O O . VAL A 1 302 ? 45.677 6.847 8.362 1.00 28.38 292 VAL A O 1
ATOM 2359 N N . TYR A 1 303 ? 46.037 6.476 6.178 1.00 25.79 293 TYR A N 1
ATOM 2360 C CA . TYR A 1 303 ? 45.250 7.623 5.727 1.00 28.04 293 TYR A CA 1
ATOM 2361 C C . TYR A 1 303 ? 43.763 7.292 5.659 1.00 30.22 293 TYR A C 1
ATOM 2362 O O . TYR A 1 303 ? 42.925 8.203 5.593 1.00 31.34 293 TYR A O 1
ATOM 2372 N N . MET B 1 11 ? 31.079 -56.338 23.367 1.00 45.18 1 MET B N 1
ATOM 2373 C CA . MET B 1 11 ? 31.269 -55.313 24.442 1.00 44.70 1 MET B CA 1
ATOM 2374 C C . MET B 1 11 ? 30.654 -53.961 24.063 1.00 43.39 1 MET B C 1
ATOM 2375 O O . MET B 1 11 ? 30.576 -53.601 22.886 1.00 40.94 1 MET B O 1
ATOM 2380 N N . LYS B 1 12 ? 30.232 -53.222 25.085 1.00 40.96 2 LYS B N 1
ATOM 2381 C CA . LYS B 1 12 ? 29.693 -51.870 24.924 1.00 38.96 2 LYS B CA 1
ATOM 2382 C C . LYS B 1 12 ? 30.836 -50.900 24.617 1.00 34.60 2 LYS B C 1
ATOM 2383 O O . LYS B 1 12 ? 31.924 -51.036 25.178 1.00 34.37 2 LYS B O 1
ATOM 2389 N N . ARG B 1 13 ? 30.597 -49.938 23.718 1.00 31.75 3 ARG B N 1
ATOM 2390 C CA . ARG B 1 13 ? 31.552 -48.841 23.482 1.00 28.78 3 ARG B CA 1
ATOM 2391 C C . ARG B 1 13 ? 30.941 -47.498 23.888 1.00 26.91 3 ARG B C 1
ATOM 2392 O O . ARG B 1 13 ? 29.873 -47.123 23.400 1.00 27.27 3 ARG B O 1
ATOM 2400 N N . LYS B 1 14 ? 31.619 -46.798 24.791 1.00 26.76 4 LYS B N 1
ATOM 2401 C CA . LYS B 1 14 ? 31.190 -45.468 25.242 1.00 27.12 4 LYS B CA 1
ATOM 2402 C C . LYS B 1 14 ? 31.956 -44.385 24.491 1.00 26.95 4 LYS B C 1
ATOM 2403 O O . LYS B 1 14 ? 33.072 -44.606 24.020 1.00 26.88 4 LYS B O 1
ATOM 2409 N N . GLY B 1 15 ? 31.359 -43.199 24.389 1.00 24.29 5 GLY B N 1
ATOM 2410 C CA . GLY B 1 15 ? 31.967 -42.098 23.642 1.00 23.70 5 GLY B CA 1
ATOM 2411 C C . GLY B 1 15 ? 32.331 -40.936 24.551 1.00 22.22 5 GLY B C 1
ATOM 2412 O O . GLY B 1 15 ? 31.684 -40.725 25.569 1.00 21.48 5 GLY B O 1
ATOM 2413 N N . ILE B 1 16 ? 33.393 -40.219 24.196 1.00 21.74 6 ILE B N 1
ATOM 2414 C CA . ILE B 1 16 ? 33.772 -38.960 24.864 1.00 21.60 6 ILE B CA 1
ATOM 2415 C C . ILE B 1 16 ? 33.914 -37.889 23.793 1.00 21.87 6 ILE B C 1
ATOM 2416 O O . ILE B 1 16 ? 34.553 -38.128 22.772 1.00 20.52 6 ILE B O 1
ATOM 2421 N N . ILE B 1 17 ? 33.325 -36.712 24.021 1.00 20.84 7 ILE B N 1
ATOM 2422 C CA . ILE B 1 17 ? 33.583 -35.553 23.175 1.00 21.08 7 ILE B CA 1
ATOM 2423 C C . ILE B 1 17 ? 34.410 -34.600 24.008 1.00 21.87 7 ILE B C 1
ATOM 2424 O O . ILE B 1 17 ? 33.952 -34.164 25.068 1.00 21.53 7 ILE B O 1
ATOM 2429 N N . LEU B 1 18 ? 35.625 -34.306 23.560 1.00 21.49 8 LEU B N 1
ATOM 2430 C CA . LEU B 1 18 ? 36.456 -33.321 24.237 1.00 22.90 8 LEU B CA 1
ATOM 2431 C C . LEU B 1 18 ? 36.252 -31.931 23.597 1.00 23.19 8 LEU B C 1
ATOM 2432 O O . LEU B 1 18 ? 36.730 -31.660 22.495 1.00 22.91 8 LEU B O 1
ATOM 2437 N N . ALA B 1 19 ? 35.508 -31.074 24.293 1.00 22.35 9 ALA B N 1
ATOM 2438 C CA . ALA B 1 19 ? 35.180 -29.727 23.797 1.00 23.89 9 ALA B CA 1
ATOM 2439 C C . ALA B 1 19 ? 35.742 -28.683 24.749 1.00 25.73 9 ALA B C 1
ATOM 2440 O O . ALA B 1 19 ? 35.004 -27.846 25.295 1.00 26.52 9 ALA B O 1
ATOM 2442 N N . GLY B 1 20 ? 37.057 -28.748 24.921 1.00 27.70 10 GLY B N 1
ATOM 2443 C CA . GLY B 1 20 ? 37.785 -27.898 25.857 1.00 31.36 10 GLY B CA 1
ATOM 2444 C C . GLY B 1 20 ? 38.195 -26.568 25.257 1.00 33.75 10 GLY B C 1
ATOM 2445 O O . GLY B 1 20 ? 37.811 -26.231 24.134 1.00 35.12 10 GLY B O 1
ATOM 2446 N N . GLY B 1 21 ? 38.996 -25.816 26.005 1.00 34.74 11 GLY B N 1
ATOM 2447 C CA . GLY B 1 21 ? 39.360 -24.459 25.614 1.00 38.56 11 GLY B CA 1
ATOM 2448 C C . GLY B 1 21 ? 40.294 -24.411 24.423 1.00 42.42 11 GLY B C 1
ATOM 2449 O O . GLY B 1 21 ? 41.253 -25.188 24.358 1.00 44.79 11 GLY B O 1
ATOM 2450 N N . SER B 1 22 ? 40.021 -23.497 23.485 1.00 45.91 12 SER B N 1
ATOM 2451 C CA . SER B 1 22 ? 40.939 -23.229 22.367 1.00 46.99 12 SER B CA 1
ATOM 2452 C C . SER B 1 22 ? 41.896 -22.071 22.699 1.00 47.27 12 SER B C 1
ATOM 2453 O O . SER B 1 22 ? 42.296 -21.330 21.806 1.00 46.89 12 SER B O 1
ATOM 2456 N N . GLY B 1 23 ? 42.268 -21.926 23.976 1.00 45.16 13 GLY B N 1
ATOM 2457 C CA . GLY B 1 23 ? 43.163 -20.860 24.427 1.00 44.41 13 GLY B CA 1
ATOM 2458 C C . GLY B 1 23 ? 42.668 -19.468 24.070 1.00 43.08 13 GLY B C 1
ATOM 2459 O O . GLY B 1 23 ? 41.466 -19.201 24.105 1.00 43.03 13 GLY B O 1
ATOM 2460 N N . THR B 1 24 ? 43.606 -18.591 23.717 1.00 38.96 14 THR B N 1
ATOM 2461 C CA . THR B 1 24 ? 43.295 -17.247 23.220 1.00 38.23 14 THR B CA 1
ATOM 2462 C C . THR B 1 24 ? 43.462 -17.114 21.692 1.00 36.15 14 THR B C 1
ATOM 2463 O O . THR B 1 24 ? 43.341 -16.007 21.155 1.00 32.67 14 THR B O 1
ATOM 2467 N N . ARG B 1 25 ? 43.708 -18.216 20.979 1.00 37.31 15 ARG B N 1
ATOM 2468 C CA . ARG B 1 25 ? 44.073 -18.115 19.550 1.00 38.05 15 ARG B CA 1
ATOM 2469 C C . ARG B 1 25 ? 43.002 -17.468 18.640 1.00 35.71 15 ARG B C 1
ATOM 2470 O O . ARG B 1 25 ? 43.360 -16.766 17.697 1.00 35.48 15 ARG B O 1
ATOM 2478 N N . LEU B 1 26 ? 41.720 -17.689 18.942 1.00 32.31 16 LEU B N 1
ATOM 2479 C CA . LEU B 1 26 ? 40.606 -17.090 18.174 1.00 30.23 16 LEU B CA 1
ATOM 2480 C C . LEU B 1 26 ? 39.902 -15.912 18.864 1.00 29.69 16 LEU B C 1
ATOM 2481 O O . LEU B 1 26 ? 38.848 -15.473 18.400 1.00 29.82 16 LEU B O 1
ATOM 2486 N N . HIS B 1 27 ? 40.478 -15.384 19.947 1.00 29.17 17 HIS B N 1
ATOM 2487 C CA . HIS B 1 27 ? 39.972 -14.157 20.586 1.00 28.70 17 HIS B CA 1
ATOM 2488 C C . HIS B 1 27 ? 40.114 -12.985 19.599 1.00 28.60 17 HIS B C 1
ATOM 2489 O O . HIS B 1 27 ? 41.098 -12.947 18.871 1.00 28.99 17 HIS B O 1
ATOM 2496 N N . PRO B 1 28 ? 39.172 -12.033 19.556 1.00 24.72 18 PRO B N 1
ATOM 2497 C CA . PRO B 1 28 ? 38.063 -11.885 20.493 1.00 24.63 18 PRO B CA 1
ATOM 2498 C C . PRO B 1 28 ? 36.777 -12.634 20.129 1.00 21.82 18 PRO B C 1
ATOM 2499 O O . PRO B 1 28 ? 35.823 -12.585 20.894 1.00 22.89 18 PRO B O 1
ATOM 2503 N N . ALA B 1 29 ? 36.747 -13.327 18.994 1.00 23.65 19 ALA B N 1
ATOM 2504 C CA . ALA B 1 29 ? 35.555 -14.082 18.589 1.00 23.92 19 ALA B CA 1
ATOM 2505 C C . ALA B 1 29 ? 35.116 -15.083 19.657 1.00 25.74 19 ALA B C 1
ATOM 2506 O O . ALA B 1 29 ? 33.927 -15.236 19.932 1.00 26.65 19 ALA B O 1
ATOM 2508 N N . THR B 1 30 ? 36.083 -15.748 20.289 1.00 24.57 20 THR B N 1
ATOM 2509 C CA . THR B 1 30 ? 35.801 -16.766 21.298 1.00 26.32 20 THR B CA 1
ATOM 2510 C C . THR B 1 30 ? 35.989 -16.280 22.734 1.00 27.71 20 THR B C 1
ATOM 2511 O O . THR B 1 30 ? 36.035 -17.095 23.667 1.00 28.50 20 THR B O 1
ATOM 2515 N N . LEU B 1 31 ? 36.106 -14.965 22.925 1.00 27.82 21 LEU B N 1
ATOM 2516 C CA . LEU B 1 31 ? 36.217 -14.386 24.265 1.00 30.64 21 LEU B CA 1
ATOM 2517 C C . LEU B 1 31 ? 34.994 -14.723 25.124 1.00 30.35 21 LEU B C 1
ATOM 2518 O O . LEU B 1 31 ? 35.146 -15.153 26.263 1.00 34.01 21 LEU B O 1
ATOM 2523 N N . ALA B 1 32 ? 33.804 -14.557 24.548 1.00 33.14 22 ALA B N 1
ATOM 2524 C CA . ALA B 1 32 ? 32.546 -14.688 25.291 1.00 33.67 22 ALA B CA 1
ATOM 2525 C C . ALA B 1 32 ? 32.053 -16.114 25.472 1.00 34.12 22 ALA B C 1
ATOM 2526 O O . ALA B 1 32 ? 31.265 -16.351 26.380 1.00 33.71 22 ALA B O 1
ATOM 2528 N N . ILE B 1 33 ? 32.505 -17.050 24.628 1.00 31.95 23 ILE B N 1
ATOM 2529 C CA . ILE B 1 33 ? 31.885 -18.374 24.505 1.00 32.90 23 ILE B CA 1
ATOM 2530 C C . ILE B 1 33 ? 32.843 -19.356 23.815 1.00 31.49 23 ILE B C 1
ATOM 2531 O O . ILE B 1 33 ? 33.612 -18.969 22.917 1.00 28.48 23 ILE B O 1
ATOM 2536 N N . SER B 1 34 ? 32.778 -20.620 24.230 1.00 30.73 24 SER B N 1
ATOM 2537 C CA . SER B 1 34 ? 33.610 -21.673 23.656 1.00 28.79 24 SER B CA 1
ATOM 2538 C C . SER B 1 34 ? 33.350 -21.844 22.174 1.00 26.98 24 SER B C 1
ATOM 2539 O O . SER B 1 34 ? 32.211 -21.802 21.724 1.00 26.14 24 SER B O 1
ATOM 2542 N N . LYS B 1 35 ? 34.425 -22.075 21.435 1.00 26.45 25 LYS B N 1
ATOM 2543 C CA . LYS B 1 35 ? 34.371 -22.339 19.994 1.00 27.68 25 LYS B CA 1
ATOM 2544 C C . LYS B 1 35 ? 33.328 -23.411 19.617 1.00 27.32 25 LYS B C 1
ATOM 2545 O O . LYS B 1 35 ? 32.646 -23.275 18.607 1.00 26.99 25 LYS B O 1
ATOM 2551 N N . GLN B 1 36 ? 33.186 -24.459 20.437 1.00 25.98 26 GLN B N 1
ATOM 2552 C CA . GLN B 1 36 ? 32.316 -25.597 20.082 1.00 26.38 26 GLN B CA 1
ATOM 2553 C C . GLN B 1 36 ? 30.818 -25.354 20.325 1.00 27.94 26 GLN B C 1
ATOM 2554 O O . GLN B 1 36 ? 29.989 -26.191 19.928 1.00 29.28 26 GLN B O 1
ATOM 2560 N N . LEU B 1 37 ? 30.463 -24.241 20.973 1.00 29.47 27 LEU B N 1
ATOM 2561 C CA . LEU B 1 37 ? 29.052 -23.819 21.107 1.00 31.25 27 LEU B CA 1
ATOM 2562 C C . LEU B 1 37 ? 28.619 -22.855 20.006 1.00 32.09 27 LEU B C 1
ATOM 2563 O O . LEU B 1 37 ? 27.424 -22.544 19.890 1.00 34.17 27 LEU B O 1
ATOM 2568 N N . LEU B 1 38 ? 29.578 -22.367 19.223 1.00 29.35 28 LEU B N 1
ATOM 2569 C CA . LEU B 1 38 ? 29.288 -21.525 18.073 1.00 30.63 28 LEU B CA 1
ATOM 2570 C C . LEU B 1 38 ? 28.851 -22.345 16.858 1.00 30.92 28 LEU B C 1
ATOM 2571 O O . LEU B 1 38 ? 29.231 -23.517 16.723 1.00 30.65 28 LEU B O 1
ATOM 2576 N N . PRO B 1 39 ? 28.085 -21.722 15.952 1.00 31.12 29 PRO B N 1
ATOM 2577 C CA . PRO B 1 39 ? 27.585 -22.464 14.784 1.00 29.91 29 PRO B CA 1
ATOM 2578 C C . PRO B 1 39 ? 28.552 -22.682 13.630 1.00 28.70 29 PRO B C 1
ATOM 2579 O O . PRO B 1 39 ? 29.394 -21.819 13.319 1.00 29.27 29 PRO B O 1
ATOM 2583 N N . VAL B 1 40 ? 28.406 -23.840 12.977 1.00 27.04 30 VAL B N 1
ATOM 2584 C CA . VAL B 1 40 ? 28.915 -24.035 11.638 1.00 27.27 30 VAL B CA 1
ATOM 2585 C C . VAL B 1 40 ? 27.656 -24.065 10.781 1.00 29.16 30 VAL B C 1
ATOM 2586 O O . VAL B 1 40 ? 26.858 -25.008 10.858 1.00 28.20 30 VAL B O 1
ATOM 2590 N N . TYR B 1 41 ? 27.481 -22.981 10.029 1.00 28.97 31 TYR B N 1
ATOM 2591 C CA . TYR B 1 41 ? 26.278 -22.708 9.230 1.00 30.53 31 TYR B CA 1
ATOM 2592 C C . TYR B 1 41 ? 24.974 -22.583 10.021 1.00 31.38 31 TYR B C 1
ATOM 2593 O O . TYR B 1 41 ? 24.560 -21.454 10.300 1.00 36.41 31 TYR B O 1
ATOM 2602 N N . ASP B 1 42 ? 24.310 -23.705 10.340 1.00 29.65 32 ASP B N 1
ATOM 2603 C CA . ASP B 1 42 ? 22.950 -23.702 10.910 1.00 30.86 32 ASP B CA 1
ATOM 2604 C C . ASP B 1 42 ? 22.777 -24.461 12.227 1.00 29.39 32 ASP B C 1
ATOM 2605 O O . ASP B 1 42 ? 21.652 -24.600 12.716 1.00 30.21 32 ASP B O 1
ATOM 2610 N N . LYS B 1 43 ? 23.865 -24.982 12.802 1.00 26.29 33 LYS B N 1
ATOM 2611 C CA . LYS B 1 43 ? 23.744 -25.768 14.021 1.00 25.50 33 LYS B CA 1
ATOM 2612 C C . LYS B 1 43 ? 25.020 -25.646 14.854 1.00 24.38 33 LYS B C 1
ATOM 2613 O O . LYS B 1 43 ? 26.068 -25.339 14.294 1.00 25.02 33 LYS B O 1
ATOM 2619 N N . PRO B 1 44 ? 24.905 -25.837 16.185 1.00 25.33 34 PRO B N 1
ATOM 2620 C CA . PRO B 1 44 ? 26.097 -25.675 17.032 1.00 26.55 34 PRO B CA 1
ATOM 2621 C C . PRO B 1 44 ? 27.195 -26.633 16.598 1.00 27.65 34 PRO B C 1
ATOM 2622 O O . PRO B 1 44 ? 26.887 -27.764 16.186 1.00 27.23 34 PRO B O 1
ATOM 2626 N N . MET B 1 45 ? 28.449 -26.189 16.666 1.00 26.20 35 MET B N 1
ATOM 2627 C CA . MET B 1 45 ? 29.588 -26.994 16.197 1.00 25.75 35 MET B CA 1
ATOM 2628 C C . MET B 1 45 ? 29.597 -28.404 16.813 1.00 25.75 35 MET B C 1
ATOM 2629 O O . MET B 1 45 ? 29.938 -29.365 16.124 1.00 24.93 35 MET B O 1
ATOM 2634 N N . ILE B 1 46 ? 29.218 -28.508 18.079 1.00 25.46 36 ILE B N 1
ATOM 2635 C CA . ILE B 1 46 ? 29.206 -29.788 18.797 1.00 25.27 36 ILE B CA 1
ATOM 2636 C C . ILE B 1 46 ? 28.227 -30.821 18.222 1.00 25.73 36 ILE B C 1
ATOM 2637 O O . ILE B 1 46 ? 28.417 -32.017 18.417 1.00 25.07 36 ILE B O 1
ATOM 2642 N N . TYR B 1 47 ? 27.196 -30.374 17.505 1.00 24.10 37 TYR B N 1
ATOM 2643 C CA . TYR B 1 47 ? 26.302 -31.323 16.833 1.00 23.95 37 TYR B CA 1
ATOM 2644 C C . TYR B 1 47 ? 27.048 -32.247 15.878 1.00 23.48 37 TYR B C 1
ATOM 2645 O O . TYR B 1 47 ? 26.597 -33.386 15.670 1.00 23.71 37 TYR B O 1
ATOM 2654 N N . TYR B 1 48 ? 28.151 -31.766 15.297 1.00 21.89 38 TYR B N 1
ATOM 2655 C CA . TYR B 1 48 ? 28.878 -32.503 14.263 1.00 23.32 38 TYR B CA 1
ATOM 2656 C C . TYR B 1 48 ? 29.641 -33.719 14.842 1.00 24.72 38 TYR B C 1
ATOM 2657 O O . TYR B 1 48 ? 29.393 -34.856 14.405 1.00 22.91 38 TYR B O 1
ATOM 2666 N N . PRO B 1 49 ? 30.528 -33.504 15.831 1.00 25.28 39 PRO B N 1
ATOM 2667 C CA . PRO B 1 49 ? 31.144 -34.694 16.447 1.00 26.19 39 PRO B CA 1
ATOM 2668 C C . PRO B 1 49 ? 30.173 -35.562 17.222 1.00 26.37 39 PRO B C 1
ATOM 2669 O O . PRO B 1 49 ? 30.394 -36.776 17.310 1.00 26.15 39 PRO B O 1
ATOM 2673 N N . LEU B 1 50 ? 29.103 -34.980 17.772 1.00 25.06 40 LEU B N 1
ATOM 2674 C CA . LEU B 1 50 ? 28.082 -35.769 18.435 1.00 24.97 40 LEU B CA 1
ATOM 2675 C C . LEU B 1 50 ? 27.451 -36.724 17.428 1.00 24.53 40 LEU B C 1
ATOM 2676 O O . LEU B 1 50 ? 27.281 -37.917 17.705 1.00 24.66 40 LEU B O 1
ATOM 2681 N N . SER B 1 51 ? 27.093 -36.181 16.268 1.00 23.39 41 SER B N 1
ATOM 2682 C CA . SER B 1 51 ? 26.532 -36.980 15.184 1.00 23.88 41 SER B CA 1
ATOM 2683 C C . SER B 1 51 ? 27.484 -38.086 14.703 1.00 24.14 41 SER B C 1
ATOM 2684 O O . SER B 1 51 ? 27.042 -39.185 14.367 1.00 24.36 41 SER B O 1
ATOM 2687 N N . THR B 1 52 ? 28.774 -37.777 14.664 1.00 24.48 42 THR B N 1
ATOM 2688 C CA . THR B 1 52 ? 29.809 -38.768 14.345 1.00 24.91 42 THR B CA 1
ATOM 2689 C C . THR B 1 52 ? 29.771 -39.966 15.317 1.00 25.03 42 THR B C 1
ATOM 2690 O O . THR B 1 52 ? 29.764 -41.118 14.883 1.00 25.58 42 THR B O 1
ATOM 2694 N N . LEU B 1 53 ? 29.711 -39.701 16.616 1.00 24.34 43 LEU B N 1
ATOM 2695 C CA . LEU B 1 53 ? 29.577 -40.790 17.600 1.00 24.16 43 LEU B CA 1
ATOM 2696 C C . LEU B 1 53 ? 28.270 -41.568 17.445 1.00 24.79 43 LEU B C 1
ATOM 2697 O O . LEU B 1 53 ? 28.262 -42.809 17.516 1.00 24.84 43 LEU B O 1
ATOM 2702 N N . MET B 1 54 ? 27.174 -40.848 17.216 1.00 25.03 44 MET B N 1
ATOM 2703 C CA . MET B 1 54 ? 25.877 -41.480 16.970 1.00 25.53 44 MET B CA 1
ATOM 2704 C C . MET B 1 54 ? 25.916 -42.382 15.716 1.00 25.81 44 MET B C 1
ATOM 2705 O O . MET B 1 54 ? 25.373 -43.507 15.745 1.00 25.63 44 MET B O 1
ATOM 2710 N N . LEU B 1 55 ? 26.592 -41.933 14.656 1.00 26.30 45 LEU B N 1
ATOM 2711 C CA A LEU B 1 55 ? 26.725 -42.740 13.431 0.50 26.57 45 LEU B CA 1
ATOM 2712 C CA B LEU B 1 55 ? 26.741 -42.727 13.435 0.50 27.19 45 LEU B CA 1
ATOM 2713 C C . LEU B 1 55 ? 27.548 -44.002 13.699 1.00 27.69 45 LEU B C 1
ATOM 2714 O O . LEU B 1 55 ? 27.313 -45.037 13.068 1.00 28.60 45 LEU B O 1
ATOM 2723 N N . ALA B 1 56 ? 28.504 -43.919 14.633 1.00 27.48 46 ALA B N 1
ATOM 2724 C CA . ALA B 1 56 ? 29.256 -45.100 15.078 1.00 27.68 46 ALA B CA 1
ATOM 2725 C C . ALA B 1 56 ? 28.443 -46.027 15.993 1.00 28.27 46 ALA B C 1
ATOM 2726 O O . ALA B 1 56 ? 28.958 -47.069 16.404 1.00 30.76 46 ALA B O 1
ATOM 2728 N N . GLY B 1 57 ? 27.194 -45.668 16.304 1.00 27.73 47 GLY B N 1
ATOM 2729 C CA . GLY B 1 57 ? 26.294 -46.484 17.118 1.00 28.19 47 GLY B CA 1
ATOM 2730 C C . GLY B 1 57 ? 26.424 -46.253 18.609 1.00 27.96 47 GLY B C 1
ATOM 2731 O O . GLY B 1 57 ? 25.843 -47.001 19.394 1.00 29.05 47 GLY B O 1
ATOM 2732 N N . ILE B 1 58 ? 27.157 -45.204 18.999 1.00 25.69 48 ILE B N 1
ATOM 2733 C CA . ILE B 1 58 ? 27.413 -44.887 20.404 1.00 26.11 48 ILE B CA 1
ATOM 2734 C C . ILE B 1 58 ? 26.305 -43.989 20.967 1.00 26.70 48 ILE B C 1
ATOM 2735 O O . ILE B 1 58 ? 26.027 -42.907 20.417 1.00 27.72 48 ILE B O 1
ATOM 2740 N N . ARG B 1 59 ? 25.700 -44.450 22.060 1.00 27.57 49 ARG B N 1
ATOM 2741 C CA . ARG B 1 59 ? 24.582 -43.766 22.736 1.00 28.60 49 ARG B CA 1
ATOM 2742 C C . ARG B 1 59 ? 24.949 -43.193 24.106 1.00 28.70 49 ARG B C 1
ATOM 2743 O O . ARG B 1 59 ? 24.263 -42.283 24.579 1.00 29.50 49 ARG B O 1
ATOM 2751 N N . GLU B 1 60 ? 25.978 -43.749 24.758 1.00 27.25 50 GLU B N 1
ATOM 2752 C CA . GLU B 1 60 ? 26.394 -43.331 26.099 1.00 27.47 50 GLU B CA 1
ATOM 2753 C C . GLU B 1 60 ? 27.623 -42.474 25.899 1.00 24.37 50 GLU B C 1
ATOM 2754 O O . GLU B 1 60 ? 28.657 -42.973 25.463 1.00 22.45 50 GLU B O 1
ATOM 2760 N N . ILE B 1 61 ? 27.492 -41.172 26.177 1.00 22.71 51 ILE B N 1
ATOM 2761 C CA . ILE B 1 61 ? 28.493 -40.194 25.777 1.00 23.49 51 ILE B CA 1
ATOM 2762 C C . ILE B 1 61 ? 28.779 -39.192 26.913 1.00 24.62 51 ILE B C 1
ATOM 2763 O O . ILE B 1 61 ? 27.851 -38.652 27.506 1.00 25.09 51 ILE B O 1
ATOM 2768 N N . LEU B 1 62 ? 30.068 -38.969 27.166 1.00 23.46 52 LEU B N 1
ATOM 2769 C CA . LEU B 1 62 ? 30.586 -37.963 28.099 1.00 24.52 52 LEU B CA 1
ATOM 2770 C C . LEU B 1 62 ? 31.058 -36.715 27.350 1.00 24.43 52 LEU B C 1
ATOM 2771 O O . LEU B 1 62 ? 31.917 -36.783 26.460 1.00 23.15 52 LEU B O 1
ATOM 2776 N N . ILE B 1 63 ? 30.517 -35.560 27.729 1.00 24.28 53 ILE B N 1
ATOM 2777 C CA . ILE B 1 63 ? 30.923 -34.298 27.143 1.00 25.00 53 ILE B CA 1
ATOM 2778 C C . ILE B 1 63 ? 31.819 -33.577 28.124 1.00 23.85 53 ILE B C 1
ATOM 2779 O O . ILE B 1 63 ? 31.387 -33.244 29.227 1.00 23.30 53 ILE B O 1
ATOM 2784 N N . ILE B 1 64 ? 33.059 -33.344 27.709 1.00 22.68 54 ILE B N 1
ATOM 2785 C CA . ILE B 1 64 ? 34.053 -32.660 28.532 1.00 23.63 54 ILE B CA 1
ATOM 2786 C C . ILE B 1 64 ? 34.247 -31.238 28.007 1.00 23.53 54 ILE B C 1
ATOM 2787 O O . ILE B 1 64 ? 34.550 -31.032 26.837 1.00 23.93 54 ILE B O 1
ATOM 2792 N N . SER B 1 65 ? 34.062 -30.242 28.881 1.00 23.79 55 SER B N 1
ATOM 2793 C CA . SER B 1 65 ? 34.260 -28.848 28.491 1.00 23.42 55 SER B CA 1
ATOM 2794 C C . SER B 1 65 ? 34.992 -28.065 29.588 1.00 24.45 55 SER B C 1
ATOM 2795 O O . SER B 1 65 ? 35.415 -28.642 30.586 1.00 24.48 55 SER B O 1
ATOM 2798 N N . THR B 1 66 ? 35.169 -26.763 29.373 1.00 24.30 56 THR B N 1
ATOM 2799 C CA . THR B 1 66 ? 35.757 -25.895 30.402 1.00 25.14 56 THR B CA 1
ATOM 2800 C C . THR B 1 66 ? 34.759 -25.762 31.546 1.00 25.89 56 THR B C 1
ATOM 2801 O O . THR B 1 66 ? 33.550 -25.940 31.328 1.00 27.05 56 THR B O 1
ATOM 2805 N N . PRO B 1 67 ? 35.249 -25.413 32.749 1.00 27.12 57 PRO B N 1
ATOM 2806 C CA . PRO B 1 67 ? 34.328 -25.197 33.877 1.00 28.66 57 PRO B CA 1
ATOM 2807 C C . PRO B 1 67 ? 33.245 -24.151 33.585 1.00 27.67 57 PRO B C 1
ATOM 2808 O O . PRO B 1 67 ? 32.071 -24.355 33.941 1.00 30.00 57 PRO B O 1
ATOM 2812 N N . GLN B 1 68 ? 33.627 -23.057 32.925 1.00 27.34 58 GLN B N 1
ATOM 2813 C CA . GLN B 1 68 ? 32.677 -21.989 32.628 1.00 27.23 58 GLN B CA 1
ATOM 2814 C C . GLN B 1 68 ? 31.546 -22.419 31.688 1.00 28.05 58 GLN B C 1
ATOM 2815 O O . GLN B 1 68 ? 30.404 -22.014 31.889 1.00 28.31 58 GLN B O 1
ATOM 2821 N N . ASP B 1 69 ? 31.854 -23.225 30.671 1.00 28.36 59 ASP B N 1
ATOM 2822 C CA . ASP B 1 69 ? 30.875 -23.523 29.621 1.00 29.35 59 ASP B CA 1
ATOM 2823 C C . ASP B 1 69 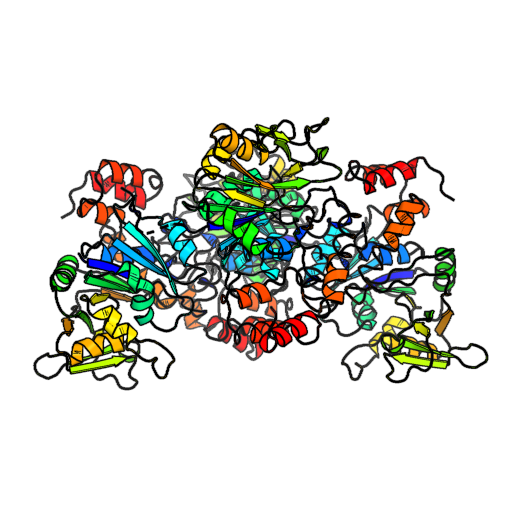? 30.105 -24.837 29.761 1.00 30.87 59 ASP B C 1
ATOM 2824 O O . ASP B 1 69 ? 29.166 -25.069 28.999 1.00 28.57 59 ASP B O 1
ATOM 2829 N N . THR B 1 70 ? 30.422 -25.645 30.775 1.00 32.25 60 THR B N 1
ATOM 2830 C CA . THR B 1 70 ? 29.671 -26.883 31.022 1.00 35.72 60 THR B CA 1
ATOM 2831 C C . THR B 1 70 ? 28.153 -26.685 31.241 1.00 37.19 60 THR B C 1
ATOM 2832 O O . THR B 1 70 ? 27.362 -27.450 30.678 1.00 36.32 60 THR B O 1
ATOM 2836 N N . PRO B 1 71 ? 27.735 -25.664 32.029 1.00 36.56 61 PRO B N 1
ATOM 2837 C CA . PRO B 1 71 ? 26.289 -25.384 32.124 1.00 37.01 61 PRO B CA 1
ATOM 2838 C C . PRO B 1 71 ? 25.623 -25.112 30.781 1.00 34.78 61 PRO B C 1
ATOM 2839 O O . PRO B 1 71 ? 24.471 -25.492 30.584 1.00 37.95 61 PRO B O 1
ATOM 2843 N N . ARG B 1 72 ? 26.350 -24.456 29.875 1.00 33.34 62 ARG B N 1
ATOM 2844 C CA . ARG B 1 72 ? 25.857 -24.160 28.539 1.00 33.46 62 ARG B CA 1
ATOM 2845 C C . ARG B 1 72 ? 25.727 -25.442 27.710 1.00 31.46 62 ARG B C 1
ATOM 2846 O O . ARG B 1 72 ? 24.706 -25.649 27.066 1.00 30.97 62 ARG B O 1
ATOM 2854 N N . PHE B 1 73 ? 26.746 -26.301 27.734 1.00 29.65 63 PHE B N 1
ATOM 2855 C CA . PHE B 1 73 ? 26.628 -27.621 27.066 1.00 28.00 63 PHE B CA 1
ATOM 2856 C C . PHE B 1 73 ? 25.481 -28.448 27.660 1.00 30.00 63 PHE B C 1
ATOM 2857 O O . PHE B 1 73 ? 24.741 -29.104 26.917 1.00 30.26 63 PHE B O 1
ATOM 2865 N N . GLN B 1 74 ? 25.342 -28.401 28.987 1.00 31.28 64 GLN B N 1
ATOM 2866 C CA . GLN B 1 74 ? 24.258 -29.081 29.709 1.00 34.22 64 GLN B CA 1
ATOM 2867 C C . GLN B 1 74 ? 22.882 -28.552 29.351 1.00 36.41 64 GLN B C 1
ATOM 2868 O O . GLN B 1 74 ? 21.955 -29.333 29.109 1.00 36.49 64 GLN B O 1
ATOM 2874 N N . GLN B 1 75 ? 22.758 -27.225 29.358 1.00 38.82 65 GLN B N 1
ATOM 2875 C CA . GLN B 1 75 ? 21.531 -26.541 28.948 1.00 41.41 65 GLN B CA 1
ATOM 2876 C C . GLN B 1 75 ? 21.159 -26.875 27.495 1.00 40.61 65 GLN B C 1
ATOM 2877 O O . GLN B 1 75 ? 19.979 -27.088 27.192 1.00 40.60 65 GLN B O 1
ATOM 2883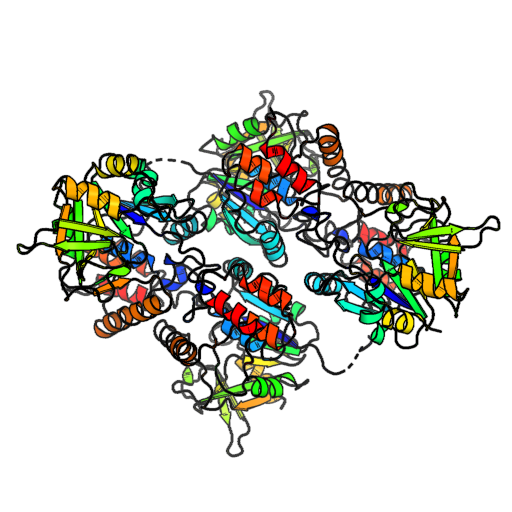 N N . LEU B 1 76 ? 22.164 -26.938 26.616 1.00 36.63 66 LEU B N 1
ATOM 2884 C CA . LEU B 1 76 ? 21.946 -27.215 25.195 1.00 34.40 66 LEU B CA 1
ATOM 2885 C C . LEU B 1 76 ? 21.468 -28.646 24.929 1.00 33.24 66 LEU B C 1
ATOM 2886 O O . LEU B 1 76 ? 20.505 -28.849 24.200 1.00 33.53 66 LEU B O 1
ATOM 2891 N N . LEU B 1 77 ? 22.164 -29.624 25.500 1.00 31.16 67 LEU B N 1
ATOM 2892 C CA . LEU B 1 77 ? 21.972 -31.034 25.144 1.00 30.88 67 LEU B CA 1
ATOM 2893 C C . LEU B 1 77 ? 21.175 -31.858 26.176 1.00 31.57 67 LEU B C 1
ATOM 2894 O O . LEU B 1 77 ? 20.667 -32.933 25.845 1.00 32.49 67 LEU B O 1
ATOM 2899 N N . GLY B 1 78 ? 21.043 -31.364 27.412 1.00 31.32 68 GLY B N 1
ATOM 2900 C CA . GLY B 1 78 ? 20.344 -32.093 28.470 1.00 32.14 68 GLY B CA 1
ATOM 2901 C C . GLY B 1 78 ? 20.978 -33.437 28.802 1.00 32.20 68 GLY B C 1
ATOM 2902 O O . GLY B 1 78 ? 22.176 -33.631 28.605 1.00 32.05 68 GLY B O 1
ATOM 2903 N N . ASP B 1 79 ? 20.166 -34.372 29.292 1.00 31.85 69 ASP B N 1
ATOM 2904 C CA . ASP B 1 79 ? 20.647 -35.740 29.569 1.00 33.74 69 ASP B CA 1
ATOM 2905 C C . ASP B 1 79 ? 20.640 -36.641 28.323 1.00 31.60 69 ASP B C 1
ATOM 2906 O O . ASP B 1 79 ? 21.038 -37.803 28.403 1.00 32.16 69 ASP B O 1
ATOM 2911 N N . GLY B 1 80 ? 20.181 -36.106 27.191 1.00 31.79 70 GLY B N 1
ATOM 2912 C CA . GLY B 1 80 ? 20.173 -36.824 25.916 1.00 31.41 70 GLY B CA 1
ATOM 2913 C C . GLY B 1 80 ? 18.967 -37.703 25.652 1.00 32.22 70 GLY B C 1
ATOM 2914 O O . GLY B 1 80 ? 18.825 -38.229 24.540 1.00 30.74 70 GLY B O 1
ATOM 2915 N N . SER B 1 81 ? 18.096 -37.866 26.648 1.00 32.61 71 SER B N 1
ATOM 2916 C CA . SER B 1 81 ? 16.965 -38.796 26.542 1.00 34.36 71 SER B CA 1
ATOM 2917 C C . SER B 1 81 ? 15.957 -38.398 25.459 1.00 35.10 71 SER B C 1
ATOM 2918 O O . SER B 1 81 ? 15.302 -39.268 24.880 1.00 35.18 71 SER B O 1
ATOM 2921 N N . ASN B 1 82 ? 15.864 -37.103 25.152 1.00 33.78 72 ASN B N 1
ATOM 2922 C CA . ASN B 1 82 ? 15.048 -36.643 24.015 1.00 34.12 72 ASN B CA 1
ATOM 2923 C C . ASN B 1 82 ? 15.506 -37.192 22.656 1.00 32.97 72 ASN B C 1
ATOM 2924 O O . ASN B 1 82 ? 14.694 -37.288 21.739 1.00 32.81 72 ASN B O 1
ATOM 2929 N N . TRP B 1 83 ? 16.797 -37.521 22.534 1.00 29.13 73 TRP B N 1
ATOM 2930 C CA . TRP B 1 83 ? 17.385 -38.083 21.312 1.00 29.03 73 TRP B CA 1
ATOM 2931 C C . TRP B 1 83 ? 17.782 -39.554 21.446 1.00 29.11 73 TRP B C 1
ATOM 2932 O O . TRP B 1 83 ? 18.562 -40.059 20.636 1.00 29.54 73 TRP B O 1
ATOM 2943 N N . GLY B 1 84 ? 17.255 -40.238 22.459 1.00 29.95 74 GLY B N 1
ATOM 2944 C CA . GLY B 1 84 ? 17.612 -41.636 22.725 1.00 29.88 74 GLY B CA 1
ATOM 2945 C C . GLY B 1 84 ? 19.046 -41.876 23.170 1.00 29.89 74 GLY B C 1
ATOM 2946 O O . GLY B 1 84 ? 19.573 -42.994 23.018 1.00 30.01 74 GLY B O 1
ATOM 2947 N N . LEU B 1 85 ? 19.682 -40.837 23.714 1.00 28.93 75 LEU B N 1
ATOM 2948 C CA . LEU B 1 85 ? 21.051 -40.913 24.225 1.00 28.00 75 LEU B CA 1
ATOM 2949 C C . LEU B 1 85 ? 21.091 -40.823 25.750 1.00 28.91 75 LEU B C 1
ATOM 2950 O O . LEU B 1 85 ? 20.101 -40.484 26.400 1.00 29.15 75 LEU B O 1
ATOM 2955 N N . ASP B 1 86 ? 22.260 -41.124 26.299 1.00 28.63 76 ASP B N 1
ATOM 2956 C CA . ASP B 1 86 ? 22.521 -41.062 27.741 1.00 29.41 76 ASP B CA 1
ATOM 2957 C C . ASP B 1 86 ? 23.775 -40.211 27.877 1.00 28.47 76 ASP B C 1
ATOM 2958 O O . ASP B 1 86 ? 24.895 -40.709 27.767 1.00 27.91 76 ASP B O 1
ATOM 2963 N N . LEU B 1 87 ? 23.575 -38.915 28.067 1.00 27.79 77 LEU B N 1
ATOM 2964 C CA . LEU B 1 87 ? 24.681 -37.956 28.117 1.00 27.78 77 LEU B CA 1
ATOM 2965 C C . LEU B 1 87 ? 25.085 -37.668 29.553 1.00 29.64 77 LEU B C 1
ATOM 2966 O O . LEU B 1 87 ? 24.233 -37.556 30.433 1.00 32.10 77 LEU B O 1
ATOM 2971 N N . GLN B 1 88 ? 26.394 -37.566 29.770 1.00 28.38 78 GLN B N 1
ATOM 2972 C CA . GLN B 1 88 ? 26.976 -37.138 31.041 1.00 28.12 78 GLN B CA 1
ATOM 2973 C C . GLN B 1 88 ? 27.981 -36.042 30.752 1.00 26.92 78 GLN B C 1
ATOM 2974 O O . GLN B 1 88 ? 28.407 -35.871 29.610 1.00 25.97 78 GLN B O 1
ATOM 2980 N N . TYR B 1 89 ? 28.348 -35.292 31.790 1.00 25.89 79 TYR B N 1
ATOM 2981 C CA . TYR B 1 89 ? 29.225 -34.129 31.636 1.00 25.07 79 TYR B CA 1
ATOM 2982 C C . TYR B 1 89 ? 30.369 -34.139 32.632 1.00 25.25 79 TYR B C 1
ATOM 2983 O O . TYR B 1 89 ? 30.210 -34.565 33.772 1.00 25.45 79 TYR B O 1
ATOM 2992 N N . ALA B 1 90 ? 31.515 -33.647 32.189 1.00 23.71 80 ALA B N 1
ATOM 2993 C CA . ALA B 1 90 ? 32.686 -33.468 33.038 1.00 25.16 80 ALA B CA 1
ATOM 2994 C C . ALA B 1 90 ? 33.459 -32.246 32.591 1.00 25.70 80 ALA B C 1
ATOM 2995 O O . ALA B 1 90 ? 33.192 -31.677 31.532 1.00 25.79 80 ALA B O 1
ATOM 2997 N N . VAL B 1 91 ? 34.390 -31.824 33.438 1.00 27.09 81 VAL B N 1
ATOM 2998 C CA . VAL B 1 91 ? 35.118 -30.588 33.260 1.00 28.20 81 VAL B CA 1
ATOM 2999 C C . VAL B 1 91 ? 36.606 -30.864 33.063 1.00 26.05 81 VAL B C 1
ATOM 3000 O O . VAL B 1 91 ? 37.157 -31.754 33.702 1.00 29.86 81 VAL B O 1
ATOM 3004 N N . GLN B 1 92 ? 37.226 -30.093 32.172 1.00 26.60 82 GLN B N 1
ATOM 3005 C CA . GLN B 1 92 ? 38.685 -30.022 32.028 1.00 27.67 82 GLN B CA 1
ATOM 3006 C C . GLN B 1 92 ? 39.102 -28.634 32.505 1.00 28.57 82 GLN B C 1
ATOM 3007 O O . GLN B 1 92 ? 38.941 -27.655 31.759 1.00 30.16 82 GLN B O 1
ATOM 3013 N N . PRO B 1 93 ? 39.625 -28.532 33.750 1.00 30.89 83 PRO B N 1
ATOM 3014 C CA . PRO B 1 93 ? 39.985 -27.208 34.311 1.00 33.85 83 PRO B CA 1
ATOM 3015 C C . PRO B 1 93 ? 41.022 -26.413 33.513 1.00 36.64 83 PRO B C 1
ATOM 3016 O O . PRO B 1 93 ? 40.885 -25.199 33.378 1.00 36.76 83 PRO B O 1
ATOM 3020 N N . SER B 1 94 ? 42.039 -27.102 32.995 1.00 37.38 84 SER B N 1
ATOM 3021 C CA . SER B 1 94 ? 43.107 -26.479 32.213 1.00 39.99 84 SER B CA 1
ATOM 3022 C C . SER B 1 94 ? 43.361 -27.304 30.943 1.00 39.27 84 SER B C 1
ATOM 3023 O O . SER B 1 94 ? 43.268 -28.534 30.987 1.00 37.88 84 SER B O 1
ATOM 3026 N N . PRO B 1 95 ? 43.687 -26.642 29.812 1.00 38.86 85 PRO B N 1
ATOM 3027 C CA . PRO B 1 95 ? 43.945 -27.378 28.566 1.00 39.29 85 PRO B CA 1
ATOM 3028 C C . PRO B 1 95 ? 45.336 -28.040 28.567 1.00 38.23 85 PRO B C 1
ATOM 3029 O O . PRO B 1 95 ? 46.244 -27.612 27.856 1.00 39.20 85 PRO B O 1
ATOM 3033 N N . ASP B 1 96 ? 45.470 -29.105 29.349 1.00 37.19 86 ASP B N 1
ATOM 3034 C CA . ASP B 1 96 ? 46.752 -29.781 29.555 1.00 37.44 86 ASP B CA 1
ATOM 3035 C C . ASP B 1 96 ? 46.884 -31.098 28.764 1.00 34.71 86 ASP B C 1
ATOM 3036 O O . ASP B 1 96 ? 47.661 -31.977 29.139 1.00 32.64 86 ASP B O 1
ATOM 3041 N N . GLY B 1 97 ? 46.137 -31.218 27.665 1.00 31.86 87 GLY B N 1
ATOM 3042 C CA . GLY B 1 97 ? 46.363 -32.265 26.678 1.00 30.92 87 GLY B CA 1
ATOM 3043 C C . GLY B 1 97 ? 45.138 -33.118 26.445 1.00 29.65 87 GLY B C 1
ATOM 3044 O O . GLY B 1 97 ? 44.349 -33.358 27.355 1.00 29.02 87 GLY B O 1
ATOM 3045 N N . LEU B 1 98 ? 44.999 -33.597 25.216 1.00 28.28 88 LEU B N 1
ATOM 3046 C CA . LEU B 1 98 ? 43.835 -34.398 24.827 1.00 27.75 88 LEU B CA 1
ATOM 3047 C C . LEU B 1 98 ? 43.722 -35.727 25.595 1.00 26.21 88 LEU B C 1
ATOM 3048 O O . LEU B 1 98 ? 42.619 -36.205 25.854 1.00 25.84 88 LEU B O 1
ATOM 3053 N N . ALA B 1 99 ? 44.862 -36.317 25.965 1.00 25.98 89 ALA B N 1
ATOM 3054 C CA . ALA B 1 99 ? 44.878 -37.559 26.728 1.00 26.27 89 ALA B CA 1
ATOM 3055 C C . ALA B 1 99 ? 44.283 -37.435 28.133 1.00 26.87 89 ALA B C 1
ATOM 3056 O O . ALA B 1 99 ? 43.894 -38.441 28.717 1.00 26.32 89 ALA B O 1
ATOM 3058 N N . GLN B 1 100 ? 44.187 -36.214 28.659 1.00 27.37 90 GLN B N 1
ATOM 3059 C CA . GLN B 1 100 ? 43.458 -35.982 29.913 1.00 28.09 90 GLN B CA 1
ATOM 3060 C C . GLN B 1 100 ? 42.010 -36.462 29.865 1.00 27.92 90 GLN B C 1
ATOM 3061 O O . GLN B 1 100 ? 41.444 -36.776 30.906 1.00 26.52 90 GLN B O 1
ATOM 3067 N N . ALA B 1 101 ? 41.413 -36.509 28.670 1.00 25.79 91 ALA B N 1
ATOM 3068 C CA . ALA B 1 101 ? 40.070 -37.086 28.484 1.00 26.10 91 ALA B CA 1
ATOM 3069 C C . ALA B 1 101 ? 39.909 -38.434 29.171 1.00 26.20 91 ALA B C 1
ATOM 3070 O O . ALA B 1 101 ? 38.872 -38.717 29.767 1.00 26.23 91 ALA B O 1
ATOM 3072 N N . PHE B 1 102 ? 40.934 -39.280 29.083 1.00 25.50 92 PHE B N 1
ATOM 3073 C CA . PHE B 1 102 ? 40.850 -40.625 29.659 1.00 26.45 92 PHE B CA 1
ATOM 3074 C C . PHE B 1 102 ? 41.017 -40.695 31.169 1.00 27.60 92 PHE B C 1
ATOM 3075 O O . PHE B 1 102 ? 40.552 -41.644 31.780 1.00 29.28 92 PHE B O 1
ATOM 3083 N N . LEU B 1 103 ? 41.653 -39.683 31.751 1.00 27.78 93 LEU B N 1
ATOM 3084 C CA . LEU B 1 103 ? 41.757 -39.563 33.208 1.00 28.19 93 LEU B CA 1
ATOM 3085 C C . LEU B 1 103 ? 40.462 -38.952 33.741 1.00 28.26 93 LEU B C 1
ATOM 3086 O O . LEU B 1 103 ? 39.839 -39.508 34.643 1.00 28.92 93 LEU B O 1
ATOM 3091 N N . ILE B 1 104 ? 40.040 -37.840 33.141 1.00 28.22 94 ILE B N 1
ATOM 3092 C CA . ILE B 1 104 ? 38.751 -37.206 33.487 1.00 27.42 94 ILE B CA 1
ATOM 3093 C C . ILE B 1 104 ? 37.634 -38.232 33.312 1.00 27.27 94 ILE B C 1
ATOM 3094 O O . ILE B 1 104 ? 36.762 -38.352 34.170 1.00 28.57 94 ILE B O 1
ATOM 3099 N N . GLY B 1 105 ? 37.683 -38.997 32.215 1.00 25.94 95 GLY B N 1
ATOM 3100 C CA . GLY B 1 105 ? 36.643 -39.973 31.901 1.00 25.73 95 GLY B CA 1
ATOM 3101 C C . GLY B 1 105 ? 36.836 -41.397 32.410 1.00 25.37 95 GLY B C 1
ATOM 3102 O O . GLY B 1 105 ? 36.099 -42.295 32.000 1.00 25.93 95 GLY B O 1
ATOM 3103 N N . GLU B 1 106 ? 37.797 -41.611 33.308 1.00 26.87 96 GLU B N 1
ATOM 3104 C CA . GLU B 1 106 ? 38.117 -42.959 33.791 1.00 27.83 96 GLU B CA 1
ATOM 3105 C C . GLU B 1 106 ? 36.911 -43.652 34.420 1.00 27.86 96 GLU B C 1
ATOM 3106 O O . GLU B 1 106 ? 36.576 -44.763 34.028 1.00 27.16 96 GLU B O 1
ATOM 3112 N N . SER B 1 107 ? 36.247 -42.998 35.377 1.00 28.74 97 SER B N 1
ATOM 3113 C CA . SER B 1 107 ? 35.058 -43.598 36.003 1.00 30.25 97 SER B CA 1
ATOM 3114 C C . SER B 1 107 ? 33.922 -43.823 34.997 1.00 28.18 97 SER B C 1
ATOM 3115 O O . SER B 1 107 ? 33.236 -44.839 35.061 1.00 29.61 97 SER B O 1
ATOM 3118 N N . PHE B 1 108 ? 33.742 -42.883 34.067 1.00 26.91 98 PHE B N 1
ATOM 3119 C CA . PHE B 1 108 ? 32.745 -43.019 32.995 1.00 26.38 98 PHE B CA 1
ATOM 3120 C C . PHE B 1 108 ? 33.004 -44.253 32.106 1.00 25.75 98 PHE B C 1
ATOM 3121 O O . PHE B 1 108 ? 32.085 -45.018 31.804 1.00 26.76 98 PHE B O 1
ATOM 3129 N N . ILE B 1 109 ? 34.253 -44.429 31.703 1.00 25.30 99 ILE B N 1
ATOM 3130 C CA . ILE B 1 109 ? 34.628 -45.534 30.816 1.00 26.30 99 ILE B CA 1
ATOM 3131 C C . ILE B 1 109 ? 34.476 -46.875 31.536 1.00 28.11 99 ILE B C 1
ATOM 3132 O O . ILE B 1 109 ? 33.908 -47.817 30.981 1.00 28.52 99 ILE B O 1
ATOM 3137 N N . GLY B 1 110 ? 34.956 -46.953 32.775 1.00 29.47 100 GLY B N 1
ATOM 3138 C CA . GLY B 1 110 ? 34.894 -48.201 33.527 1.00 29.74 100 GLY B CA 1
ATOM 3139 C C . GLY B 1 110 ? 35.666 -49.291 32.792 1.00 29.00 100 GLY B C 1
ATOM 3140 O O . GLY B 1 110 ? 36.803 -49.066 32.375 1.00 28.40 100 GLY B O 1
ATOM 3141 N N . ASN B 1 111 ? 35.038 -50.450 32.607 1.00 30.09 101 ASN B N 1
ATOM 3142 C CA . ASN B 1 111 ? 35.685 -51.582 31.932 1.00 31.21 101 ASN B CA 1
ATOM 3143 C C . ASN B 1 111 ? 35.259 -51.734 30.466 1.00 31.14 101 ASN B C 1
ATOM 3144 O O . ASN B 1 111 ? 35.450 -52.795 29.874 1.00 30.95 101 ASN B O 1
ATOM 3149 N N . ASP B 1 112 ? 34.706 -50.675 29.873 1.00 30.32 102 ASP B N 1
ATOM 3150 C CA . ASP B 1 112 ? 34.210 -50.734 28.495 1.00 29.42 102 ASP B CA 1
ATOM 3151 C C . ASP B 1 112 ? 35.229 -50.285 27.460 1.00 26.85 102 ASP B C 1
ATOM 3152 O O . ASP B 1 112 ? 36.284 -49.747 27.781 1.00 25.89 102 ASP B O 1
ATOM 3157 N N . LEU B 1 113 ? 34.879 -50.530 26.199 1.00 26.21 103 LEU B N 1
ATOM 3158 C CA . LEU B 1 113 ? 35.594 -49.970 25.056 1.00 25.51 103 LEU B CA 1
ATOM 3159 C C . LEU B 1 113 ? 35.246 -48.479 24.977 1.00 24.50 103 LEU B C 1
ATOM 3160 O O . LEU B 1 113 ? 34.248 -48.040 25.562 1.00 24.82 103 LEU B O 1
ATOM 3165 N N . SER B 1 114 ? 36.043 -47.701 24.253 1.00 23.34 104 SER B N 1
ATOM 3166 C CA . SER B 1 114 ? 35.771 -46.268 24.153 1.00 23.87 104 SER B CA 1
ATOM 3167 C C . SER B 1 114 ? 36.087 -45.687 22.793 1.00 24.33 104 SER B C 1
ATOM 3168 O O . SER B 1 114 ? 36.780 -46.299 21.975 1.00 23.15 104 SER B O 1
ATOM 3171 N N . ALA B 1 115 ? 35.549 -44.493 22.563 1.00 22.60 105 ALA B N 1
ATOM 3172 C CA . ALA B 1 115 ? 35.901 -43.694 21.413 1.00 23.66 105 ALA B CA 1
ATOM 3173 C C . ALA B 1 115 ? 35.954 -42.248 21.868 1.00 23.84 105 ALA B C 1
ATOM 3174 O O . ALA B 1 115 ? 35.095 -41.815 22.641 1.00 25.17 105 ALA B O 1
ATOM 3176 N N . LEU B 1 116 ? 36.965 -41.534 21.393 1.00 22.76 106 LEU B N 1
ATOM 3177 C CA . LEU B 1 116 ? 37.128 -40.109 21.641 1.00 22.21 106 LEU B CA 1
ATOM 3178 C C . LEU B 1 116 ? 36.998 -39.348 20.335 1.00 22.53 106 LEU B C 1
ATOM 3179 O O . LEU B 1 116 ? 37.619 -39.709 19.333 1.00 21.37 106 LEU B O 1
ATOM 3184 N N . VAL B 1 117 ? 36.219 -38.272 20.358 1.00 20.02 107 VAL B N 1
ATOM 3185 C CA . VAL B 1 117 ? 36.173 -37.360 19.220 1.00 20.64 107 VAL B CA 1
ATOM 3186 C C . VAL B 1 117 ? 36.416 -35.946 19.725 1.00 20.06 107 VAL B C 1
ATOM 3187 O O . VAL B 1 117 ? 35.969 -35.587 20.817 1.00 20.59 107 VAL B O 1
ATOM 3191 N N . LEU B 1 118 ? 37.135 -35.152 18.949 1.00 20.07 108 LEU B N 1
ATOM 3192 C CA . LEU B 1 118 ? 37.338 -33.753 19.322 1.00 21.29 108 LEU B CA 1
ATOM 3193 C C . LEU B 1 118 ? 36.088 -32.944 18.980 1.00 20.93 108 LEU B C 1
ATOM 3194 O O . LEU B 1 118 ? 35.469 -33.136 17.930 1.00 21.47 108 LEU B O 1
ATOM 3199 N N . GLY B 1 119 ? 35.746 -32.021 19.872 1.00 20.79 109 GLY B N 1
ATOM 3200 C CA . GLY B 1 119 ? 34.513 -31.252 19.747 1.00 21.27 109 GLY B CA 1
ATOM 3201 C C . GLY B 1 119 ? 34.449 -30.271 18.598 1.00 21.85 109 GLY B C 1
ATOM 3202 O O . GLY B 1 119 ? 33.370 -29.723 18.331 1.00 22.12 109 GLY B O 1
ATOM 3203 N N . ASP B 1 120 ? 35.590 -30.038 17.944 1.00 21.71 110 ASP B N 1
ATOM 3204 C CA . ASP B 1 120 ? 35.683 -29.148 16.782 1.00 23.51 110 ASP B CA 1
ATOM 3205 C C . ASP B 1 120 ? 36.024 -29.871 15.472 1.00 25.02 110 ASP B C 1
ATOM 3206 O O . ASP B 1 120 ? 36.470 -29.235 14.511 1.00 27.51 110 ASP B O 1
ATOM 3211 N N . ASN B 1 121 ? 35.794 -31.181 15.425 1.00 24.55 111 ASN B N 1
ATOM 3212 C CA . ASN B 1 121 ? 36.117 -31.991 14.241 1.00 26.82 111 ASN B CA 1
ATOM 3213 C C . ASN B 1 121 ? 34.861 -32.264 13.430 1.00 24.66 111 ASN B C 1
ATOM 3214 O O . ASN B 1 121 ? 33.877 -32.770 13.966 1.00 26.03 111 ASN B O 1
ATOM 3219 N N . LEU B 1 122 ? 34.908 -31.913 12.146 1.00 24.08 112 LEU B N 1
ATOM 3220 C CA . LEU B 1 122 ? 33.782 -32.095 11.234 1.00 24.21 112 LEU B CA 1
ATOM 3221 C C . LEU B 1 122 ? 34.176 -33.069 10.136 1.00 22.54 112 LEU B C 1
ATOM 3222 O O . LEU B 1 122 ? 35.190 -32.859 9.471 1.00 23.86 112 LEU B O 1
ATOM 3227 N N . TYR B 1 123 ? 33.337 -34.078 9.931 1.00 22.78 113 TYR B N 1
ATOM 3228 C CA . TYR B 1 123 ? 33.545 -35.071 8.875 1.00 24.33 113 TYR B CA 1
ATOM 3229 C C . TYR B 1 123 ? 32.350 -35.098 7.952 1.00 23.42 113 TYR B C 1
ATOM 3230 O O . TYR B 1 123 ? 31.207 -34.943 8.400 1.00 24.87 113 TYR B O 1
ATOM 3239 N N . TYR B 1 124 ? 32.624 -35.328 6.669 1.00 23.42 114 TYR B N 1
ATOM 3240 C CA . TYR B 1 124 ? 31.580 -35.542 5.668 1.00 22.39 114 TYR B CA 1
ATOM 3241 C C . TYR B 1 124 ? 32.032 -36.601 4.656 1.00 20.80 114 TYR B C 1
ATOM 3242 O O . TYR B 1 124 ? 33.162 -36.563 4.169 1.00 20.09 114 TYR B O 1
ATOM 3251 N N . GLY B 1 125 ? 31.136 -37.518 4.318 1.00 20.99 115 GLY B N 1
ATOM 3252 C CA . GLY B 1 125 ? 31.357 -38.369 3.150 1.00 21.70 115 GLY B CA 1
ATOM 3253 C C . GLY B 1 125 ? 30.545 -39.638 3.112 1.00 24.02 115 GLY B C 1
ATOM 3254 O O . GLY B 1 125 ? 29.809 -39.956 4.035 1.00 27.34 115 GLY B O 1
ATOM 3255 N N . HIS B 1 126 ? 30.710 -40.371 2.022 1.00 25.16 116 HIS B N 1
ATOM 3256 C CA . HIS B 1 126 ? 29.892 -41.541 1.744 1.00 27.44 116 HIS B CA 1
ATOM 3257 C C . HIS B 1 126 ? 30.405 -42.736 2.532 1.00 30.04 116 HIS B C 1
ATOM 3258 O O . HIS B 1 126 ? 31.610 -42.983 2.561 1.00 28.84 116 HIS B O 1
ATOM 3265 N N . ASP B 1 127 ? 29.479 -43.477 3.139 1.00 32.43 117 ASP B N 1
ATOM 3266 C CA . ASP B 1 127 ? 29.790 -44.731 3.851 1.00 35.77 117 ASP B CA 1
ATOM 3267 C C . ASP B 1 127 ? 30.672 -44.475 5.080 1.00 34.75 117 ASP B C 1
ATOM 3268 O O . ASP B 1 127 ? 31.493 -45.305 5.471 1.00 32.79 117 ASP B O 1
ATOM 3273 N N . PHE B 1 128 ? 30.484 -43.310 5.689 1.00 36.53 118 PHE B N 1
ATOM 3274 C CA . PHE B 1 128 ? 31.190 -42.950 6.906 1.00 36.97 118 PHE B CA 1
ATOM 3275 C C . PHE B 1 128 ? 30.706 -43.868 8.028 1.00 37.64 118 PHE B C 1
ATOM 3276 O O . PHE B 1 128 ? 31.490 -44.268 8.882 1.00 40.41 118 PHE B O 1
ATOM 3284 N N . HIS B 1 129 ? 29.418 -44.218 7.993 1.00 39.30 119 HIS B N 1
ATOM 3285 C CA . HIS B 1 129 ? 28.827 -45.208 8.896 1.00 39.59 119 HIS B CA 1
ATOM 3286 C C . HIS B 1 129 ? 29.551 -46.555 8.852 1.00 40.73 119 HIS B C 1
ATOM 3287 O O . HIS B 1 129 ? 29.776 -47.170 9.893 1.00 38.12 119 HIS B O 1
ATOM 3294 N N . GLU B 1 130 ? 29.895 -47.003 7.645 1.00 40.89 120 GLU B N 1
ATOM 3295 C CA . GLU B 1 130 ? 30.626 -48.259 7.446 1.00 41.56 120 GLU B CA 1
ATOM 3296 C C . GLU B 1 130 ? 32.085 -48.121 7.873 1.00 39.45 120 GLU B C 1
ATOM 3297 O O . GLU B 1 130 ? 32.636 -49.027 8.502 1.00 39.17 120 GLU B O 1
ATOM 3303 N N . LEU B 1 131 ? 32.705 -46.991 7.529 1.00 35.36 121 LEU B N 1
ATOM 3304 C CA . LEU B 1 131 ? 34.069 -46.672 7.974 1.00 35.38 121 LEU B CA 1
ATOM 3305 C C . LEU B 1 131 ? 34.207 -46.688 9.507 1.00 35.19 121 LEU B C 1
ATOM 3306 O O . LEU B 1 131 ? 35.209 -47.165 10.041 1.00 36.65 121 LEU B O 1
ATOM 3311 N N . LEU B 1 132 ? 33.201 -46.172 10.208 1.00 35.33 122 LEU B N 1
ATOM 3312 C CA . LEU B 1 132 ? 33.196 -46.172 11.680 1.00 36.46 122 LEU B CA 1
ATOM 3313 C C . LEU B 1 132 ? 32.784 -47.532 12.248 1.00 37.10 122 LEU B C 1
ATOM 3314 O O . LEU B 1 132 ? 33.345 -47.969 13.251 1.00 36.81 122 LEU B O 1
ATOM 3319 N N . GLY B 1 133 ? 31.811 -48.187 11.614 1.00 37.01 123 GLY B N 1
ATOM 3320 C CA . GLY B 1 133 ? 31.406 -49.552 11.984 1.00 37.77 123 GLY B CA 1
ATOM 3321 C C . GLY B 1 133 ? 32.561 -50.538 12.106 1.00 37.90 123 GLY B C 1
ATOM 3322 O O . GLY B 1 133 ? 32.642 -51.282 13.089 1.00 37.91 123 GLY B O 1
ATOM 3323 N N . SER B 1 134 ? 33.460 -50.524 11.119 1.00 38.41 124 SER B N 1
ATOM 3324 C CA . SER B 1 134 ? 34.649 -51.392 11.098 1.00 39.33 124 SER B CA 1
ATOM 3325 C C . SER B 1 134 ? 35.591 -51.152 12.275 1.00 38.26 124 SER B C 1
ATOM 3326 O O . SER B 1 134 ? 36.041 -52.101 12.930 1.00 37.63 124 SER B O 1
ATOM 3329 N N . ALA B 1 135 ? 35.898 -49.883 12.530 1.00 35.26 125 ALA B N 1
ATOM 3330 C CA . ALA B 1 135 ? 36.729 -49.509 13.670 1.00 33.64 125 ALA B CA 1
ATOM 3331 C C . ALA B 1 135 ? 36.043 -49.842 14.998 1.00 31.89 125 ALA B C 1
ATOM 3332 O O . ALA B 1 135 ? 36.697 -50.315 15.923 1.00 32.19 125 ALA B O 1
ATOM 3334 N N . SER B 1 136 ? 34.732 -49.624 15.088 1.00 31.73 126 SER B N 1
ATOM 3335 C CA . SER B 1 136 ? 34.009 -49.878 16.333 1.00 33.33 126 SER B CA 1
ATOM 3336 C C . SER B 1 136 ? 33.900 -51.368 16.653 1.00 34.08 126 SER B C 1
ATOM 3337 O O . SER B 1 136 ? 33.817 -51.740 17.822 1.00 32.64 126 SER B O 1
ATOM 3340 N N . GLN B 1 137 ? 33.898 -52.207 15.614 1.00 35.08 127 GLN B N 1
ATOM 3341 C CA . GLN B 1 137 ? 33.796 -53.660 15.775 1.00 37.62 127 GLN B CA 1
ATOM 3342 C C . GLN B 1 137 ? 35.017 -54.331 16.396 1.00 37.55 127 GLN B C 1
ATOM 3343 O O . GLN B 1 137 ? 34.881 -55.406 16.998 1.00 38.61 127 GLN B O 1
ATOM 3349 N N . ARG B 1 138 ? 36.195 -53.732 16.233 1.00 37.86 128 ARG B N 1
ATOM 3350 C CA . ARG B 1 138 ? 37.419 -54.271 16.834 1.00 38.87 128 ARG B CA 1
ATOM 3351 C C . ARG B 1 138 ? 37.330 -54.259 18.359 1.00 39.14 128 ARG B C 1
ATOM 3352 O O . ARG B 1 138 ? 37.211 -53.196 18.977 1.00 39.52 128 ARG B O 1
ATOM 3360 N N . GLN B 1 139 ? 37.377 -55.446 18.957 1.00 37.76 129 GLN B N 1
ATOM 3361 C CA . GLN B 1 139 ? 37.272 -55.585 20.412 1.00 37.40 129 GLN B CA 1
ATOM 3362 C C . GLN B 1 139 ? 38.620 -55.366 21.108 1.00 34.44 129 GLN B C 1
ATOM 3363 O O . GLN B 1 139 ? 38.651 -55.183 22.323 1.00 34.86 129 GLN B O 1
ATOM 3369 N N . THR B 1 140 ? 39.715 -55.391 20.344 1.00 31.73 130 THR B N 1
ATOM 3370 C CA . THR B 1 140 ? 41.066 -55.237 20.867 1.00 30.62 130 THR B CA 1
ATOM 3371 C C . THR B 1 140 ? 41.819 -54.243 20.005 1.00 28.77 130 THR B C 1
ATOM 3372 O O . THR B 1 140 ? 41.481 -54.055 18.828 1.00 32.41 130 THR B O 1
ATOM 3376 N N . GLY B 1 141 ? 42.830 -53.614 20.597 1.00 26.89 131 GLY B N 1
ATOM 3377 C CA . GLY B 1 141 ? 43.650 -52.633 19.926 1.00 26.18 131 GLY B CA 1
ATOM 3378 C C . GLY B 1 141 ? 42.990 -51.262 19.851 1.00 25.98 131 GLY B C 1
ATOM 3379 O O . GLY B 1 141 ? 41.945 -51.018 20.470 1.00 25.52 131 GLY B O 1
ATOM 3380 N N . ALA B 1 142 ? 43.631 -50.383 19.089 1.00 24.23 132 ALA B N 1
ATOM 3381 C CA . ALA B 1 142 ? 43.141 -49.029 18.861 1.00 23.81 132 ALA B CA 1
ATOM 3382 C C . ALA B 1 142 ? 43.038 -48.796 17.371 1.00 23.30 132 ALA B C 1
ATOM 3383 O O . ALA B 1 142 ? 43.812 -49.363 16.594 1.00 22.44 132 ALA B O 1
ATOM 3385 N N . SER B 1 143 ? 42.098 -47.943 16.972 1.00 22.63 133 SER B N 1
ATOM 3386 C CA . SER B 1 143 ? 41.969 -47.554 15.567 1.00 23.73 133 SER B CA 1
ATOM 3387 C C . SER B 1 143 ? 41.983 -46.029 15.458 1.00 23.28 133 SER B C 1
ATOM 3388 O O . SER B 1 143 ? 41.322 -45.344 16.242 1.00 23.98 133 SER B O 1
ATOM 3391 N N . VAL B 1 144 ? 42.765 -45.521 14.514 1.00 22.85 134 VAL B N 1
ATOM 3392 C CA . VAL B 1 144 ? 42.771 -44.096 14.159 1.00 22.58 134 VAL B CA 1
ATOM 3393 C C . VAL B 1 144 ? 42.676 -43.974 12.644 1.00 23.94 134 VAL B C 1
ATOM 3394 O O . VAL B 1 144 ? 42.829 -44.962 11.923 1.00 23.87 134 VAL B O 1
ATOM 3398 N N . PHE B 1 145 ? 42.419 -42.755 12.188 1.00 23.50 135 PHE B N 1
ATOM 3399 C CA . PHE B 1 145 ? 42.308 -42.473 10.754 1.00 24.22 135 PHE B CA 1
ATOM 3400 C C . PHE B 1 145 ? 43.385 -41.471 10.350 1.00 23.55 135 PHE B C 1
ATOM 3401 O O . PHE B 1 145 ? 43.630 -40.495 11.065 1.00 24.18 135 PHE B O 1
ATOM 3409 N N . ALA B 1 146 ? 44.045 -41.725 9.216 1.00 22.35 136 ALA B N 1
ATOM 3410 C CA . ALA B 1 146 ? 45.011 -40.795 8.653 1.00 20.96 136 ALA B CA 1
ATOM 3411 C C . ALA B 1 146 ? 44.431 -40.164 7.386 1.00 21.02 136 ALA B C 1
ATOM 3412 O O . ALA B 1 146 ? 43.788 -40.846 6.598 1.00 22.57 136 ALA B O 1
ATOM 3414 N N . TYR B 1 147 ? 44.709 -38.879 7.210 1.00 19.01 137 TYR B N 1
ATOM 3415 C CA . TYR B 1 147 ? 44.119 -38.038 6.153 1.00 19.40 137 TYR B CA 1
ATOM 3416 C C . TYR B 1 147 ? 45.206 -37.149 5.577 1.00 18.71 137 TYR B C 1
ATOM 3417 O O . TYR B 1 147 ? 45.929 -36.494 6.321 1.00 19.74 137 TYR B O 1
ATOM 3426 N N . HIS B 1 148 ? 45.303 -37.113 4.242 1.00 18.30 138 HIS B N 1
ATOM 3427 C CA . HIS B 1 148 ? 46.283 -36.318 3.537 1.00 19.60 138 HIS B CA 1
ATOM 3428 C C . HIS B 1 148 ? 45.908 -34.824 3.649 1.00 19.40 138 HIS B C 1
ATOM 3429 O O . HIS B 1 148 ? 44.798 -34.437 3.292 1.00 19.58 138 HIS B O 1
ATOM 3436 N N . VAL B 1 149 ? 46.833 -34.017 4.151 1.00 20.60 139 VAL B N 1
ATOM 3437 C CA . VAL B 1 149 ? 46.611 -32.577 4.345 1.00 21.45 139 VAL B CA 1
ATOM 3438 C C . VAL B 1 149 ? 47.757 -31.768 3.762 1.00 24.38 139 VAL B C 1
ATOM 3439 O O . VAL B 1 149 ? 48.852 -32.280 3.566 1.00 23.35 139 VAL B O 1
ATOM 3443 N N . LEU B 1 150 ? 47.490 -30.492 3.494 1.00 25.63 140 LEU B N 1
ATOM 3444 C CA . LEU B 1 150 ? 48.508 -29.562 3.027 1.00 28.46 140 LEU B CA 1
ATOM 3445 C C . LEU B 1 150 ? 49.547 -29.231 4.111 1.00 29.30 140 LEU B C 1
ATOM 3446 O O . LEU B 1 150 ? 50.710 -28.971 3.785 1.00 32.60 140 LEU B O 1
ATOM 3451 N N . ASP B 1 151 ? 49.135 -29.259 5.379 1.00 29.36 141 ASP B N 1
ATOM 3452 C CA . ASP B 1 151 ? 49.922 -28.681 6.480 1.00 28.68 141 ASP B CA 1
ATOM 3453 C C . ASP B 1 151 ? 50.077 -29.682 7.627 1.00 26.94 141 ASP B C 1
ATOM 3454 O O . ASP B 1 151 ? 49.581 -29.472 8.732 1.00 26.03 141 ASP B O 1
ATOM 3459 N N . PRO B 1 152 ? 50.776 -30.798 7.367 1.00 24.76 142 PRO B N 1
ATOM 3460 C CA . PRO B 1 152 ? 50.845 -31.868 8.371 1.00 25.07 142 PRO B CA 1
ATOM 3461 C C . PRO B 1 152 ? 51.513 -31.455 9.698 1.00 24.80 142 PRO B C 1
ATOM 3462 O O . PRO B 1 152 ? 51.177 -31.992 10.748 1.00 26.02 142 PRO B O 1
ATOM 3466 N N . GLU B 1 153 ? 52.427 -30.493 9.632 1.00 26.74 143 GLU B N 1
ATOM 3467 C CA . GLU B 1 153 ? 53.130 -29.952 10.815 1.00 28.84 143 GLU B CA 1
ATOM 3468 C C . GLU B 1 153 ? 52.224 -29.457 11.964 1.00 29.39 143 GLU B C 1
ATOM 3469 O O . GLU B 1 153 ? 52.673 -29.338 13.108 1.00 30.61 143 GLU B O 1
ATOM 3475 N N . ARG B 1 154 ? 50.947 -29.185 11.674 1.00 28.17 144 ARG B N 1
ATOM 3476 C CA . ARG B 1 154 ? 49.981 -28.841 12.730 1.00 27.63 144 ARG B CA 1
ATOM 3477 C C . ARG B 1 154 ? 49.447 -30.029 13.539 1.00 25.81 144 ARG B C 1
ATOM 3478 O O . ARG B 1 154 ? 48.768 -29.810 14.543 1.00 27.10 144 ARG B O 1
ATOM 3486 N N . TYR B 1 155 ? 49.724 -31.272 13.108 1.00 24.09 145 TYR B N 1
ATOM 3487 C CA . TYR B 1 155 ? 49.015 -32.455 13.600 1.00 23.38 145 TYR B CA 1
ATOM 3488 C C . TYR B 1 155 ? 49.975 -33.553 14.057 1.00 23.26 145 TYR B C 1
ATOM 3489 O O . TYR B 1 155 ? 51.194 -33.398 13.959 1.00 23.77 145 TYR B O 1
ATOM 3498 N N . GLY B 1 156 ? 49.400 -34.636 14.581 1.00 23.43 146 GLY B N 1
ATOM 3499 C CA . GLY B 1 156 ? 50.112 -35.906 14.710 1.00 23.52 146 GLY B CA 1
ATOM 3500 C C . GLY B 1 156 ? 50.288 -36.438 13.301 1.00 24.03 146 GLY B C 1
ATOM 3501 O O . GLY B 1 156 ? 49.318 -36.524 12.562 1.00 24.50 146 GLY B O 1
ATOM 3502 N N . VAL B 1 157 ? 51.517 -36.799 12.940 1.00 23.24 147 VAL B N 1
ATOM 3503 C CA . VAL B 1 157 ? 51.857 -37.211 11.585 1.00 22.86 147 VAL B CA 1
ATOM 3504 C C . VAL B 1 157 ? 52.255 -38.680 11.554 1.00 23.48 147 VAL B C 1
ATOM 3505 O O . VAL B 1 157 ? 53.061 -39.110 12.375 1.00 23.15 147 VAL B O 1
ATOM 3509 N N . VAL B 1 158 ? 51.712 -39.431 10.597 1.00 24.78 148 VAL B N 1
ATOM 3510 C CA . VAL B 1 158 ? 52.016 -40.864 10.454 1.00 26.87 148 VAL B CA 1
ATOM 3511 C C . VAL B 1 158 ? 53.015 -41.085 9.328 1.00 27.78 148 VAL B C 1
ATOM 3512 O O . VAL B 1 158 ? 52.819 -40.584 8.214 1.00 28.73 148 VAL B O 1
ATOM 3516 N N . GLU B 1 159 ? 54.057 -41.868 9.608 1.00 27.57 149 GLU B N 1
ATOM 3517 C CA . GLU B 1 159 ? 55.015 -42.302 8.581 1.00 30.17 149 GLU B CA 1
ATOM 3518 C C . GLU B 1 159 ? 54.710 -43.754 8.233 1.00 28.89 149 GLU B C 1
ATOM 3519 O O . GLU B 1 159 ? 54.428 -44.568 9.120 1.00 26.34 149 GLU B O 1
ATOM 3525 N N . PHE B 1 160 ? 54.745 -44.062 6.938 1.00 29.66 150 PHE B N 1
ATOM 3526 C CA . PHE B 1 160 ? 54.518 -45.408 6.442 1.00 31.10 150 PHE B CA 1
ATOM 3527 C C . PHE B 1 160 ? 55.775 -45.924 5.742 1.00 33.84 150 PHE B C 1
ATOM 3528 O O . PHE B 1 160 ? 56.542 -45.142 5.180 1.00 36.26 150 PHE B O 1
ATOM 3536 N N . ASP B 1 161 ? 55.982 -47.239 5.801 1.00 35.93 151 ASP B N 1
ATOM 3537 C CA . ASP B 1 161 ? 57.020 -47.900 4.998 1.00 38.23 151 ASP B CA 1
ATOM 3538 C C . ASP B 1 161 ? 56.500 -48.151 3.573 1.00 40.33 151 ASP B C 1
ATOM 3539 O O . ASP B 1 161 ? 55.354 -47.810 3.264 1.00 37.56 151 ASP B O 1
ATOM 3544 N N . GLN B 1 162 ? 57.318 -48.764 2.716 1.00 42.32 152 GLN B N 1
ATOM 3545 C CA . GLN B 1 162 ? 56.928 -49.003 1.310 1.00 44.10 152 GLN B CA 1
ATOM 3546 C C . GLN B 1 162 ? 55.756 -49.980 1.120 1.00 42.70 152 GLN B C 1
ATOM 3547 O O . GLN B 1 162 ? 55.056 -49.924 0.103 1.00 43.83 152 GLN B O 1
ATOM 3553 N N . GLY B 1 163 ? 55.543 -50.871 2.085 1.00 40.57 153 GLY B N 1
ATOM 3554 C CA . GLY B 1 163 ? 54.385 -51.767 2.077 1.00 40.73 153 GLY B CA 1
ATOM 3555 C C . GLY B 1 163 ? 53.084 -51.132 2.551 1.00 40.75 153 GLY B C 1
ATOM 3556 O O . GLY B 1 163 ? 52.025 -51.765 2.489 1.00 42.43 153 GLY B O 1
ATOM 3557 N N . GLY B 1 164 ? 53.160 -49.890 3.031 1.00 40.27 154 GLY B N 1
ATOM 3558 C CA . GLY B 1 164 ? 51.994 -49.159 3.513 1.00 40.59 154 GLY B CA 1
ATOM 3559 C C . GLY B 1 164 ? 51.673 -49.418 4.974 1.00 40.29 154 GLY B C 1
ATOM 3560 O O . GLY B 1 164 ? 50.545 -49.192 5.385 1.00 42.04 154 GLY B O 1
ATOM 3561 N N . LYS B 1 165 ? 52.648 -49.884 5.758 1.00 37.48 155 LYS B N 1
ATOM 3562 C CA . LYS B 1 165 ? 52.460 -50.102 7.201 1.00 37.42 155 LYS B CA 1
ATOM 3563 C C . LYS B 1 165 ? 52.884 -48.856 7.973 1.00 33.02 155 LYS B C 1
ATOM 3564 O O . LYS B 1 165 ? 53.955 -48.316 7.727 1.00 28.71 155 LYS B O 1
ATOM 3570 N N . ALA B 1 166 ? 52.060 -48.429 8.933 1.00 33.51 156 ALA B N 1
ATOM 3571 C CA . ALA B 1 166 ? 52.429 -47.333 9.828 1.00 33.76 156 ALA B CA 1
ATOM 3572 C C . ALA B 1 166 ? 53.619 -47.739 10.705 1.00 33.63 156 ALA B C 1
ATOM 3573 O O . ALA B 1 166 ? 53.544 -48.727 11.432 1.00 35.79 156 ALA B O 1
ATOM 3575 N N . ILE B 1 167 ? 54.706 -46.981 10.627 1.00 33.73 157 ILE B N 1
ATOM 3576 C CA . ILE B 1 167 ? 55.913 -47.274 11.413 1.00 35.27 157 ILE B CA 1
ATOM 3577 C C . ILE B 1 167 ? 56.319 -46.201 12.418 1.00 33.98 157 ILE B C 1
ATOM 3578 O O . ILE B 1 167 ? 57.117 -46.494 13.297 1.00 33.83 157 ILE B O 1
ATOM 3583 N N . SER B 1 168 ? 55.808 -44.967 12.304 1.00 32.04 158 SER B N 1
ATOM 3584 C CA . SER B 1 168 ? 56.061 -43.962 13.346 1.00 31.34 158 SER B CA 1
ATOM 3585 C C . SER B 1 168 ? 54.969 -42.893 13.412 1.00 29.55 158 SER B C 1
ATOM 3586 O O . SER B 1 168 ? 54.190 -42.715 12.471 1.00 27.74 158 SER B O 1
ATOM 3589 N N . LEU B 1 169 ? 54.934 -42.212 14.553 1.00 28.29 159 LEU B N 1
ATOM 3590 C CA . LEU B 1 169 ? 53.991 -41.116 14.813 1.00 28.74 159 LEU B CA 1
ATOM 3591 C C . LEU B 1 169 ? 54.757 -40.006 15.480 1.00 28.27 159 LEU B C 1
ATOM 3592 O O . LEU B 1 169 ? 55.485 -40.262 16.442 1.00 29.94 159 LEU B O 1
ATOM 3597 N N . GLU B 1 170 ? 54.635 -38.784 14.968 1.00 26.62 160 GLU B N 1
ATOM 3598 C CA . GLU B 1 170 ? 55.261 -37.629 15.598 1.00 29.06 160 GLU B CA 1
ATOM 3599 C C . GLU B 1 170 ? 54.226 -36.529 15.757 1.00 29.13 160 GLU B C 1
ATOM 3600 O O . GLU B 1 170 ? 53.458 -36.277 14.833 1.00 29.57 160 GLU B O 1
ATOM 3606 N N . GLU B 1 171 ? 54.221 -35.889 16.925 1.00 27.89 161 GLU B N 1
ATOM 3607 C CA . GLU B 1 171 ? 53.337 -34.756 17.201 1.00 29.53 161 GLU B CA 1
ATOM 3608 C C . GLU B 1 171 ? 53.965 -33.441 16.746 1.00 29.67 161 GLU B C 1
ATOM 3609 O O . GLU B 1 171 ? 55.007 -33.046 17.260 1.00 30.90 161 GLU B O 1
ATOM 3615 N N . LYS B 1 172 ? 53.301 -32.760 15.809 1.00 28.04 162 LYS B N 1
ATOM 3616 C CA . LYS B 1 172 ? 53.722 -31.457 15.284 1.00 30.64 162 LYS B CA 1
ATOM 3617 C C . LYS B 1 172 ? 55.209 -31.383 14.924 1.00 30.58 162 LYS B C 1
ATOM 3618 O O . LYS B 1 172 ? 55.947 -30.534 15.453 1.00 30.93 162 LYS B O 1
ATOM 3624 N N . PRO B 1 173 ? 55.661 -32.275 14.029 1.00 30.24 163 PRO B N 1
ATOM 3625 C CA . PRO B 1 173 ? 57.073 -32.282 13.646 1.00 31.75 163 PRO B CA 1
ATOM 3626 C C . PRO B 1 173 ? 57.470 -31.058 12.827 1.00 33.62 163 PRO B C 1
ATOM 3627 O O . PRO B 1 173 ? 56.676 -30.568 12.025 1.00 32.55 163 PRO B O 1
ATOM 3631 N N . LEU B 1 174 ? 58.690 -30.571 13.045 1.00 35.58 164 LEU B N 1
ATOM 3632 C CA . LEU B 1 174 ? 59.262 -29.491 12.233 1.00 36.65 164 LEU B CA 1
ATOM 3633 C C . LEU B 1 174 ? 59.581 -29.961 10.814 1.00 35.56 164 LEU B C 1
ATOM 3634 O O . LEU B 1 174 ? 59.560 -29.163 9.873 1.00 36.49 164 LEU B O 1
ATOM 3639 N N . GLU B 1 175 ? 59.874 -31.253 10.671 1.00 35.72 165 GLU B N 1
ATOM 3640 C CA . GLU B 1 175 ? 60.134 -31.872 9.375 1.00 35.19 165 GLU B CA 1
ATOM 3641 C C . GLU B 1 175 ? 59.243 -33.109 9.215 1.00 32.45 165 GLU B C 1
ATOM 3642 O O . GLU B 1 175 ? 59.683 -34.239 9.422 1.00 31.39 165 GLU B O 1
ATOM 3648 N N . PRO B 1 176 ? 57.959 -32.899 8.839 1.00 29.20 166 PRO B N 1
ATOM 3649 C CA . PRO B 1 176 ? 57.034 -34.039 8.744 1.00 28.73 166 PRO B CA 1
ATOM 3650 C C . PRO B 1 176 ? 57.517 -35.104 7.763 1.00 28.05 166 PRO B C 1
ATOM 3651 O O . PRO B 1 176 ? 58.013 -34.768 6.687 1.00 28.47 166 PRO B O 1
ATOM 3655 N N . LYS B 1 177 ? 57.365 -36.366 8.150 1.00 28.68 167 LYS B N 1
ATOM 3656 C CA . LYS B 1 177 ? 57.804 -37.504 7.334 1.00 29.79 167 LYS B CA 1
ATOM 3657 C C . LYS B 1 177 ? 56.805 -37.862 6.239 1.00 28.91 167 LYS B C 1
ATOM 3658 O O . LYS B 1 177 ? 57.137 -38.590 5.305 1.00 29.93 167 LYS B O 1
ATOM 3664 N N . SER B 1 178 ? 55.576 -37.359 6.353 1.00 25.88 168 SER B N 1
ATOM 3665 C CA . SER B 1 178 ? 54.578 -37.529 5.304 1.00 25.61 168 SER B CA 1
ATOM 3666 C C . SER B 1 178 ? 53.569 -36.404 5.431 1.00 24.93 168 SER B C 1
ATOM 3667 O O . SER B 1 178 ? 53.638 -35.618 6.369 1.00 23.48 168 SER B O 1
ATOM 3670 N N . ASN B 1 179 ? 52.621 -36.374 4.500 1.00 24.10 169 ASN B N 1
ATOM 3671 C CA . ASN B 1 179 ? 51.483 -35.444 4.565 1.00 23.55 169 ASN B CA 1
ATOM 3672 C C . ASN B 1 179 ? 50.229 -36.039 5.211 1.00 22.83 169 ASN B C 1
ATOM 3673 O O . ASN B 1 179 ? 49.161 -35.417 5.157 1.00 22.21 169 ASN B O 1
ATOM 3678 N N . TYR B 1 180 ? 50.355 -37.193 5.876 1.00 20.79 170 TYR B N 1
ATOM 3679 C CA . TYR B 1 180 ? 49.216 -37.861 6.521 1.00 21.56 170 TYR B CA 1
ATOM 3680 C C . TYR B 1 180 ? 49.085 -37.488 7.997 1.00 22.00 170 TYR B C 1
ATOM 3681 O O . TYR B 1 180 ? 49.944 -37.828 8.808 1.00 23.22 170 TYR B O 1
ATOM 3690 N N . ALA B 1 181 ? 47.987 -36.800 8.325 1.00 21.44 171 ALA B N 1
ATOM 3691 C CA . ALA B 1 181 ? 47.677 -36.360 9.671 1.00 21.10 171 ALA B CA 1
ATOM 3692 C C . ALA B 1 181 ? 46.702 -37.311 10.324 1.00 20.69 171 ALA B C 1
ATOM 3693 O O . ALA B 1 181 ? 45.770 -37.806 9.685 1.00 21.06 171 ALA B O 1
ATOM 3695 N N . VAL B 1 182 ? 46.874 -37.546 11.620 1.00 20.51 172 VAL B N 1
ATOM 3696 C CA . VAL B 1 182 ? 45.893 -38.319 12.360 1.00 21.93 172 VAL B CA 1
ATOM 3697 C C . VAL B 1 182 ? 44.670 -37.423 12.640 1.00 21.82 172 VAL B C 1
ATOM 3698 O O . VAL B 1 182 ? 44.810 -36.340 13.198 1.00 23.81 172 VAL B O 1
ATOM 3702 N N . THR B 1 183 ? 43.480 -37.903 12.294 1.00 21.85 173 THR B N 1
ATOM 3703 C CA . THR B 1 183 ? 42.245 -37.120 12.495 1.00 23.20 173 THR B CA 1
ATOM 3704 C C . THR B 1 183 ? 41.806 -37.166 13.963 1.00 22.96 173 THR B C 1
ATOM 3705 O O . THR B 1 183 ? 42.320 -37.967 14.752 1.00 23.91 173 THR B O 1
ATOM 3709 N N . GLY B 1 184 ? 40.828 -36.343 14.328 1.00 24.03 174 GLY B N 1
ATOM 3710 C CA . GLY B 1 184 ? 40.410 -36.243 15.733 1.00 23.47 174 GLY B CA 1
ATOM 3711 C C . GLY B 1 184 ? 39.323 -37.222 16.126 1.00 23.47 174 GLY B C 1
ATOM 3712 O O . GLY B 1 184 ? 38.410 -36.854 16.850 1.00 23.92 174 GLY B O 1
ATOM 3713 N N . LEU B 1 185 ? 39.428 -38.475 15.660 1.00 22.86 175 LEU B N 1
ATOM 3714 C CA . LEU B 1 185 ? 38.515 -39.557 16.026 1.00 22.67 175 LEU B CA 1
ATOM 3715 C C . LEU B 1 185 ? 39.357 -40.788 16.328 1.00 22.66 175 LEU B C 1
ATOM 3716 O O . LEU B 1 185 ? 40.156 -41.216 15.492 1.00 22.74 175 LEU B O 1
ATOM 3721 N N . TYR B 1 186 ? 39.186 -41.326 17.527 1.00 20.93 176 TYR B N 1
ATOM 3722 C CA . TYR B 1 186 ? 40.059 -42.370 18.063 1.00 21.67 176 TYR B CA 1
ATOM 3723 C C . TYR B 1 186 ? 39.187 -43.446 18.703 1.00 21.08 176 TYR B C 1
ATOM 3724 O O . TYR B 1 186 ? 38.299 -43.142 19.494 1.00 21.06 176 TYR B O 1
ATOM 3733 N N . PHE B 1 187 ? 39.454 -44.717 18.378 1.00 20.98 177 PHE B N 1
ATOM 3734 C CA . PHE B 1 187 ? 38.740 -45.844 18.960 1.00 20.74 177 PHE B CA 1
ATOM 3735 C C . PHE B 1 187 ? 39.718 -46.652 19.808 1.00 21.38 177 PHE B C 1
ATOM 3736 O O . PHE B 1 187 ? 40.827 -46.974 19.351 1.00 22.61 177 PHE B O 1
ATOM 3744 N N . TYR B 1 188 ? 39.327 -46.946 21.046 1.00 21.32 178 TYR B N 1
ATOM 3745 C CA . TYR B 1 188 ? 40.210 -47.639 21.988 1.00 21.18 178 TYR B CA 1
ATOM 3746 C C . TYR B 1 188 ? 39.566 -48.834 22.649 1.00 22.22 178 TYR B C 1
ATOM 3747 O O . TYR B 1 188 ? 38.356 -48.882 22.889 1.00 21.52 178 TYR B O 1
ATOM 3756 N N . ASP B 1 189 ? 40.420 -49.802 22.966 1.00 23.90 179 ASP B N 1
ATOM 3757 C CA . ASP B 1 189 ? 40.025 -50.944 23.761 1.00 26.15 179 ASP B CA 1
ATOM 3758 C C . ASP B 1 189 ? 40.125 -50.611 25.254 1.00 27.30 179 ASP B C 1
ATOM 3759 O O . ASP B 1 189 ? 40.306 -49.442 25.642 1.00 26.58 179 ASP B O 1
ATOM 3764 N N . GLN B 1 190 ? 40.063 -51.655 26.079 1.00 28.40 180 GLN B N 1
ATOM 3765 C CA . GLN B 1 190 ? 40.096 -51.525 27.534 1.00 30.37 180 GLN B CA 1
ATOM 3766 C C . GLN B 1 190 ? 41.460 -51.119 28.127 1.00 28.76 180 GLN B C 1
ATOM 3767 O O . GLN B 1 190 ? 41.554 -50.927 29.331 1.00 32.36 180 GLN B O 1
ATOM 3773 N N . GLN B 1 191 ? 42.501 -50.974 27.306 1.00 26.76 181 GLN B N 1
ATOM 3774 C CA . GLN B 1 191 ? 43.844 -50.625 27.777 1.00 26.98 181 GLN B CA 1
ATOM 3775 C C . GLN B 1 191 ? 44.120 -49.132 27.904 1.00 26.35 181 GLN B C 1
ATOM 3776 O O . GLN B 1 191 ? 45.130 -48.743 28.478 1.00 24.64 181 GLN B O 1
ATOM 3782 N N . VAL B 1 192 ? 43.273 -48.287 27.310 1.00 25.03 182 VAL B N 1
ATOM 3783 C CA . VAL B 1 192 ? 43.634 -46.879 27.158 1.00 24.77 182 VAL B CA 1
ATOM 3784 C C . VAL B 1 192 ? 43.734 -46.089 28.470 1.00 23.72 182 VAL B C 1
ATOM 3785 O O . VAL B 1 192 ? 44.623 -45.265 28.602 1.00 23.00 182 VAL B O 1
ATOM 3789 N N . VAL B 1 193 ? 42.841 -46.349 29.416 1.00 25.00 183 VAL B N 1
ATOM 3790 C CA . VAL B 1 193 ? 42.895 -45.662 30.710 1.00 25.86 183 VAL B CA 1
ATOM 3791 C C . VAL B 1 193 ? 44.258 -45.901 31.374 1.00 26.21 183 VAL B C 1
ATOM 3792 O O . VAL B 1 193 ? 44.943 -44.944 31.746 1.00 25.18 183 VAL B O 1
ATOM 3796 N N . ASP B 1 194 ? 44.665 -47.165 31.448 1.00 28.08 184 ASP B N 1
ATOM 3797 C CA . ASP B 1 194 ? 45.959 -47.542 32.058 1.00 28.86 184 ASP B CA 1
ATOM 3798 C C . ASP B 1 194 ? 47.173 -46.955 31.321 1.00 27.68 184 ASP B C 1
ATOM 3799 O O . ASP B 1 194 ? 48.144 -46.541 31.945 1.00 27.83 184 ASP B O 1
ATOM 3804 N N . ILE B 1 195 ? 47.106 -46.884 29.992 1.00 25.95 185 ILE B N 1
ATOM 3805 C CA . ILE B 1 195 ? 48.146 -46.225 29.204 1.00 25.33 185 ILE B CA 1
ATOM 3806 C C . ILE B 1 195 ? 48.189 -44.722 29.515 1.00 25.52 185 ILE B C 1
ATOM 3807 O O . ILE B 1 195 ? 49.260 -44.129 29.622 1.00 25.44 185 ILE B O 1
ATOM 3812 N N . ALA B 1 196 ? 47.012 -44.104 29.610 1.00 24.98 186 ALA B N 1
ATOM 3813 C CA . ALA B 1 196 ? 46.917 -42.677 29.904 1.00 25.87 186 ALA B CA 1
ATOM 3814 C C . ALA B 1 196 ? 47.427 -42.351 31.313 1.00 26.28 186 ALA B C 1
ATOM 3815 O O . ALA B 1 196 ? 48.129 -41.355 31.504 1.00 26.73 186 ALA B O 1
ATOM 3817 N N . ARG B 1 197 ? 47.113 -43.229 32.268 1.00 27.36 187 ARG B N 1
ATOM 3818 C CA . ARG B 1 197 ? 47.535 -43.047 33.664 1.00 29.79 187 ARG B CA 1
ATOM 3819 C C . ARG B 1 197 ? 49.065 -43.069 33.804 1.00 30.96 187 ARG B C 1
ATOM 3820 O O . ARG B 1 197 ? 49.597 -42.430 34.704 1.00 32.95 187 ARG B O 1
ATOM 3828 N N . ASP B 1 198 ? 49.759 -43.775 32.907 1.00 32.79 188 ASP B N 1
ATOM 3829 C CA . ASP B 1 198 ? 51.243 -43.812 32.897 1.00 34.60 188 ASP B CA 1
ATOM 3830 C C . ASP B 1 198 ? 51.937 -42.731 32.056 1.00 36.38 188 ASP B C 1
ATOM 3831 O O . ASP B 1 198 ? 53.166 -42.645 32.086 1.00 37.34 188 ASP B O 1
ATOM 3836 N N . LEU B 1 199 ? 51.186 -41.905 31.324 1.00 34.04 189 LEU B N 1
ATOM 3837 C CA . LEU B 1 199 ? 51.793 -40.828 30.536 1.00 35.28 189 LEU B CA 1
ATOM 3838 C C . LEU B 1 199 ? 52.471 -39.780 31.400 1.00 36.65 189 LEU B C 1
ATOM 3839 O O . LEU B 1 199 ? 51.967 -39.429 32.466 1.00 34.64 189 LEU B O 1
ATOM 3844 N N . LYS B 1 200 ? 53.590 -39.260 30.906 1.00 38.46 190 LYS B N 1
ATOM 3845 C CA . LYS B 1 200 ? 54.231 -38.085 31.478 1.00 42.92 190 LYS B CA 1
ATOM 3846 C C . LYS B 1 200 ? 53.995 -36.889 30.550 1.00 41.56 190 LYS B C 1
ATOM 3847 O O . LYS B 1 200 ? 53.882 -37.077 29.335 1.00 38.71 190 LYS B O 1
ATOM 3853 N N . PRO B 1 201 ? 53.928 -35.659 31.105 1.00 42.53 191 PRO B N 1
ATOM 3854 C CA . PRO B 1 201 ? 53.783 -34.487 30.231 1.00 43.29 191 PRO B CA 1
ATOM 3855 C C . PRO B 1 201 ? 54.939 -34.316 29.239 1.00 43.97 191 PRO B C 1
ATOM 3856 O O . PRO B 1 201 ? 56.083 -34.620 29.568 1.00 45.25 191 PRO B O 1
ATOM 3860 N N . SER B 1 202 ? 54.620 -33.837 28.039 1.00 44.37 192 SER B N 1
ATOM 3861 C CA . SER B 1 202 ? 55.606 -33.610 26.977 1.00 45.69 192 SER B CA 1
ATOM 3862 C C . SER B 1 202 ? 56.409 -32.331 27.277 1.00 47.17 192 SER B C 1
ATOM 3863 O O . SER B 1 202 ? 56.117 -31.647 28.264 1.00 45.63 192 SER B O 1
ATOM 3866 N N . PRO B 1 203 ? 57.424 -31.999 26.442 1.00 50.10 193 PRO B N 1
ATOM 3867 C CA . PRO B 1 203 ? 58.136 -30.714 26.612 1.00 51.43 193 PRO B CA 1
ATOM 3868 C C . PRO B 1 203 ? 57.260 -29.449 26.560 1.00 53.43 193 PRO B C 1
ATOM 3869 O O . PRO B 1 203 ? 57.613 -28.447 27.184 1.00 55.94 193 PRO B O 1
ATOM 3873 N N . ARG B 1 204 ? 56.137 -29.502 25.837 1.00 54.85 194 ARG B N 1
ATOM 3874 C CA . ARG B 1 204 ? 55.140 -28.413 25.837 1.00 55.23 194 ARG B CA 1
ATOM 3875 C C . ARG B 1 204 ? 54.099 -28.508 26.981 1.00 54.54 194 ARG B C 1
ATOM 3876 O O . ARG B 1 204 ? 53.130 -27.745 27.007 1.00 55.90 194 ARG B O 1
ATOM 3884 N N . GLY B 1 205 ? 54.307 -29.435 27.918 1.00 53.33 195 GLY B N 1
ATOM 3885 C CA . GLY B 1 205 ? 53.528 -29.521 29.147 1.00 51.55 195 GLY B CA 1
ATOM 3886 C C . GLY B 1 205 ? 52.170 -30.187 29.029 1.00 49.84 195 GLY B C 1
ATOM 3887 O O . GLY B 1 205 ? 51.305 -29.947 29.870 1.00 50.09 195 GLY B O 1
ATOM 3888 N N . GLU B 1 206 ? 51.979 -31.030 28.009 1.00 46.98 196 GLU B N 1
ATOM 3889 C CA . GLU B 1 206 ? 50.684 -31.680 27.767 1.00 43.49 196 GLU B CA 1
ATOM 3890 C C . GLU B 1 206 ? 50.758 -33.203 27.824 1.00 39.27 196 GLU B C 1
ATOM 3891 O O . GLU B 1 206 ? 51.798 -33.792 27.528 1.00 39.43 196 GLU B O 1
ATOM 3897 N N . LEU B 1 207 ? 49.644 -33.821 28.213 1.00 34.37 197 LEU B N 1
ATOM 3898 C CA . LEU B 1 207 ? 49.455 -35.257 28.077 1.00 33.16 197 LEU B CA 1
ATOM 3899 C C . LEU B 1 207 ? 48.962 -35.527 26.652 1.00 32.85 197 LEU B C 1
ATOM 3900 O O . LEU B 1 207 ? 47.821 -35.208 26.306 1.00 30.87 197 LEU B O 1
ATOM 3905 N N . GLU B 1 208 ? 49.837 -36.121 25.843 1.00 30.74 198 GLU B N 1
ATOM 3906 C CA . GLU B 1 208 ? 49.672 -36.203 24.385 1.00 31.84 198 GLU B CA 1
ATOM 3907 C C . GLU B 1 208 ? 48.908 -37.444 23.949 1.00 29.81 198 GLU B C 1
ATOM 3908 O O . GLU B 1 208 ? 49.296 -38.566 24.285 1.00 29.09 198 GLU B O 1
ATOM 3914 N N . ILE B 1 209 ? 47.845 -37.260 23.171 1.00 27.39 199 ILE B N 1
ATOM 3915 C CA . ILE B 1 209 ? 47.134 -38.397 22.582 1.00 27.38 199 ILE B CA 1
ATOM 3916 C C . ILE B 1 209 ? 48.051 -39.181 21.631 1.00 26.15 199 ILE B C 1
ATOM 3917 O O . ILE B 1 209 ? 47.887 -40.381 21.468 1.00 25.96 199 ILE B O 1
ATOM 3922 N N . THR B 1 210 ? 48.995 -38.496 20.998 1.00 27.10 200 THR B N 1
ATOM 3923 C CA . THR B 1 210 ? 49.982 -39.174 20.138 1.00 28.14 200 THR B CA 1
ATOM 3924 C C . THR B 1 210 ? 50.850 -40.159 20.932 1.00 28.48 200 THR B C 1
ATOM 3925 O O . THR B 1 210 ? 51.177 -41.226 20.413 1.00 27.51 200 THR B O 1
ATOM 3929 N N . ASP B 1 211 ? 51.191 -39.825 22.182 1.00 28.86 201 ASP B N 1
ATOM 3930 C CA . ASP B 1 211 ? 51.876 -40.791 23.070 1.00 28.52 201 ASP B CA 1
ATOM 3931 C C . ASP B 1 211 ? 51.010 -42.011 23.372 1.00 26.71 201 ASP B C 1
ATOM 3932 O O . ASP B 1 211 ? 51.523 -43.128 23.450 1.00 28.38 201 ASP B O 1
ATOM 3937 N N . VAL B 1 212 ? 49.703 -41.804 23.558 1.00 24.61 202 VAL B N 1
ATOM 3938 C CA . VAL B 1 212 ? 48.759 -42.912 23.712 1.00 24.27 202 VAL B CA 1
ATOM 3939 C C . VAL B 1 212 ? 48.801 -43.783 22.461 1.00 25.01 202 VAL B C 1
ATOM 3940 O O . VAL B 1 212 ? 48.943 -45.013 22.552 1.00 25.73 202 VAL B O 1
ATOM 3944 N N . ASN B 1 213 ? 48.697 -43.136 21.300 1.00 23.57 203 ASN B N 1
ATOM 3945 C CA . ASN B 1 213 ? 48.678 -43.861 20.040 1.00 23.76 203 ASN B CA 1
ATOM 3946 C C . ASN B 1 213 ? 49.985 -44.587 19.752 1.00 25.68 203 ASN B C 1
ATOM 3947 O O . ASN B 1 213 ? 49.956 -45.722 19.258 1.00 25.18 203 ASN B O 1
ATOM 3952 N N . ARG B 1 214 ? 51.104 -43.956 20.090 1.00 26.11 204 ARG B N 1
ATOM 3953 C CA . ARG B 1 214 ? 52.423 -44.593 19.940 1.00 28.85 204 ARG B CA 1
ATOM 3954 C C . ARG B 1 214 ? 52.575 -45.810 20.860 1.00 29.86 204 ARG B C 1
ATOM 3955 O O . ARG B 1 214 ? 53.199 -46.800 20.479 1.00 28.56 204 ARG B O 1
ATOM 3963 N N . ALA B 1 215 ? 51.996 -45.759 22.059 1.00 29.17 205 ALA B N 1
ATOM 3964 C CA . ALA B 1 215 ? 52.024 -46.915 22.950 1.00 28.91 205 ALA B CA 1
ATOM 3965 C C . ALA B 1 215 ? 51.334 -48.126 22.325 1.00 29.02 205 ALA B C 1
ATOM 3966 O O . ALA B 1 215 ? 51.825 -49.244 22.433 1.00 30.09 205 ALA B O 1
ATOM 3968 N N . TYR B 1 216 ? 50.213 -47.906 21.640 1.00 27.83 206 TYR B N 1
ATOM 3969 C CA . TYR B 1 216 ? 49.566 -48.971 20.876 1.00 26.72 206 TYR B CA 1
ATOM 3970 C C . TYR B 1 216 ? 50.400 -49.401 19.663 1.00 27.23 206 TYR B C 1
ATOM 3971 O O . TYR B 1 216 ? 50.456 -50.595 19.348 1.00 27.12 206 TYR B O 1
ATOM 3980 N N . LEU B 1 217 ? 51.022 -48.436 18.985 1.00 27.52 207 LEU B N 1
ATOM 3981 C CA . LEU B 1 217 ? 51.864 -48.726 17.819 1.00 29.34 207 LEU B CA 1
ATOM 3982 C C . LEU B 1 217 ? 53.028 -49.639 18.193 1.00 30.88 207 LEU B C 1
ATOM 3983 O O . LEU B 1 217 ? 53.305 -50.604 17.474 1.00 29.30 207 LEU B O 1
ATOM 3988 N N . GLU B 1 218 ? 53.699 -49.316 19.299 1.00 32.06 208 GLU B N 1
ATOM 3989 C CA . GLU B 1 218 ? 54.852 -50.111 19.799 1.00 35.42 208 GLU B CA 1
ATOM 3990 C C . GLU B 1 218 ? 54.528 -51.587 20.041 1.00 36.74 208 GLU B C 1
ATOM 3991 O O . GLU B 1 218 ? 55.387 -52.454 19.834 1.00 36.94 208 GLU B O 1
ATOM 3997 N N . ARG B 1 219 ? 53.295 -51.871 20.459 1.00 37.03 209 ARG B N 1
ATOM 3998 C CA . ARG B 1 219 ? 52.825 -53.243 20.669 1.00 37.38 209 ARG B CA 1
ATOM 3999 C C . ARG B 1 219 ? 52.163 -53.871 19.440 1.00 35.71 209 ARG B C 1
ATOM 4000 O O . ARG B 1 219 ? 51.567 -54.942 19.551 1.00 34.25 209 ARG B O 1
ATOM 4008 N N . GLY B 1 220 ? 52.241 -53.205 18.281 1.00 33.50 210 GLY B N 1
ATOM 4009 C CA . GLY B 1 220 ? 51.605 -53.678 17.069 1.00 31.61 210 GLY B CA 1
ATOM 4010 C C . GLY B 1 220 ? 50.093 -53.718 17.118 1.00 31.85 210 GLY B C 1
ATOM 4011 O O . GLY B 1 220 ? 49.488 -54.484 16.380 1.00 33.04 210 GLY B O 1
ATOM 4012 N N . GLN B 1 221 ? 49.487 -52.864 17.960 1.00 30.12 211 GLN B N 1
ATOM 4013 C CA . GLN B 1 221 ? 48.045 -52.876 18.219 1.00 29.11 211 GLN B CA 1
ATOM 4014 C C . GLN B 1 221 ? 47.332 -51.606 17.733 1.00 27.85 211 GLN B C 1
ATOM 4015 O O . GLN B 1 221 ? 46.182 -51.369 18.115 1.00 26.94 211 GLN B O 1
ATOM 4021 N N . LEU B 1 222 ? 48.003 -50.810 16.897 1.00 26.33 212 LEU B N 1
ATOM 4022 C CA . LEU B 1 222 ? 47.385 -49.623 16.300 1.00 25.25 212 LEU B CA 1
ATOM 4023 C C . LEU B 1 222 ? 47.020 -49.882 14.851 1.00 25.76 212 LEU B C 1
ATOM 4024 O O . LEU B 1 222 ? 47.897 -50.161 14.026 1.00 27.34 212 LEU B O 1
ATOM 4029 N N . SER B 1 223 ? 45.728 -49.811 14.560 1.00 24.30 213 SER B N 1
ATOM 4030 C CA . SER B 1 223 ? 45.215 -49.844 13.195 1.00 25.79 213 SER B CA 1
ATOM 4031 C C . SER B 1 223 ? 45.163 -48.395 12.698 1.00 26.27 213 SER B C 1
ATOM 4032 O O . SER B 1 223 ? 44.445 -47.578 13.270 1.00 25.38 213 SER B O 1
ATOM 4035 N N . VAL B 1 224 ? 45.935 -48.076 11.661 1.00 25.25 214 VAL B N 1
ATOM 4036 C CA . VAL B 1 224 ? 45.847 -46.768 11.010 1.00 24.88 214 VAL B CA 1
ATOM 4037 C C . VAL B 1 224 ? 45.110 -46.977 9.689 1.00 25.97 214 VAL B C 1
ATOM 4038 O O . VAL B 1 224 ? 45.692 -47.503 8.735 1.00 28.35 214 VAL B O 1
ATOM 4042 N N . GLU B 1 225 ? 43.837 -46.596 9.640 1.00 25.67 215 GLU B N 1
ATOM 4043 C CA . GLU B 1 225 ? 43.042 -46.666 8.407 1.00 27.29 215 GLU B CA 1
ATOM 4044 C C . GLU B 1 225 ? 43.210 -45.334 7.649 1.00 25.89 215 GLU B C 1
ATOM 4045 O O . GLU B 1 225 ? 43.236 -44.269 8.265 1.00 23.42 215 GLU B O 1
ATOM 4051 N N . ILE B 1 226 ? 43.354 -45.391 6.324 1.00 23.74 216 ILE B N 1
ATOM 4052 C CA . ILE B 1 226 ? 43.348 -44.158 5.520 1.00 23.28 216 ILE B CA 1
ATOM 4053 C C . ILE B 1 226 ? 41.917 -43.691 5.371 1.00 21.94 216 ILE B C 1
ATOM 4054 O O . ILE B 1 226 ? 41.037 -44.464 4.996 1.00 22.27 216 ILE B O 1
ATOM 4059 N N . MET B 1 227 ? 41.682 -42.414 5.689 1.00 21.36 217 MET B N 1
ATOM 4060 C CA . MET B 1 227 ? 40.458 -41.713 5.344 1.00 21.46 217 MET B CA 1
ATOM 4061 C C . MET B 1 227 ? 40.764 -41.036 4.023 1.00 20.80 217 MET B C 1
ATOM 4062 O O . MET B 1 227 ? 41.564 -40.116 3.958 1.00 20.59 217 MET B O 1
ATOM 4067 N N . GLY B 1 228 ? 40.156 -41.544 2.960 1.00 20.84 218 GLY B N 1
ATOM 4068 C CA . GLY B 1 228 ? 40.514 -41.132 1.628 1.00 22.46 218 GLY B CA 1
ATOM 4069 C C . GLY B 1 228 ? 40.109 -39.708 1.283 1.00 22.55 218 GLY B C 1
ATOM 4070 O O . GLY B 1 228 ? 39.316 -39.068 1.993 1.00 21.50 218 GLY B O 1
ATOM 4071 N N . ARG B 1 229 ? 40.671 -39.241 0.177 1.00 23.48 219 ARG B N 1
ATOM 4072 C CA . ARG B 1 229 ? 40.408 -37.896 -0.359 1.00 22.87 219 ARG B CA 1
ATOM 4073 C C . ARG B 1 229 ? 38.947 -37.610 -0.728 1.00 21.93 219 ARG B C 1
ATOM 4074 O O . ARG B 1 229 ? 38.564 -36.456 -0.835 1.00 20.75 219 ARG B O 1
ATOM 4082 N N . GLY B 1 230 ? 38.135 -38.656 -0.895 1.00 20.32 220 GLY B N 1
ATOM 4083 C CA . GLY B 1 230 ? 36.703 -38.520 -1.089 1.00 20.85 220 GLY B CA 1
ATOM 4084 C C . GLY B 1 230 ? 35.894 -38.166 0.136 1.00 20.00 220 GLY B C 1
ATOM 4085 O O . GLY B 1 230 ? 34.680 -37.919 0.032 1.00 20.86 220 GLY B O 1
ATOM 4086 N N . TYR B 1 231 ? 36.545 -38.162 1.300 1.00 20.13 221 TYR B N 1
ATOM 4087 C CA . TYR B 1 231 ? 35.963 -37.639 2.529 1.00 20.71 221 TYR B CA 1
ATOM 4088 C C . TYR B 1 231 ? 36.498 -36.241 2.772 1.00 20.10 221 TYR B C 1
ATOM 4089 O O . TYR B 1 231 ? 37.647 -35.933 2.426 1.00 21.04 221 TYR B O 1
ATOM 4098 N N . ALA B 1 232 ? 35.665 -35.412 3.401 1.00 21.64 222 ALA B N 1
ATOM 4099 C CA . ALA B 1 232 ? 36.084 -34.096 3.859 1.00 22.96 222 ALA B CA 1
ATOM 4100 C C . ALA B 1 232 ? 36.271 -34.153 5.373 1.00 23.93 222 ALA B C 1
ATOM 4101 O O . ALA B 1 232 ? 35.373 -34.542 6.117 1.00 25.22 222 ALA B O 1
ATOM 4103 N N . TRP B 1 233 ? 37.477 -33.826 5.809 1.00 25.13 223 TRP B N 1
ATOM 4104 C CA . TRP B 1 233 ? 37.750 -33.538 7.206 1.00 26.67 223 TRP B CA 1
ATOM 4105 C C . TRP B 1 233 ? 38.015 -32.024 7.196 1.00 28.50 223 TRP B C 1
ATOM 4106 O O . TRP B 1 233 ? 39.038 -31.570 6.687 1.00 28.66 223 TRP B O 1
ATOM 4117 N N . LEU B 1 234 ? 37.041 -31.246 7.674 1.00 29.13 224 LEU B N 1
ATOM 4118 C CA . LEU B 1 234 ? 37.071 -29.782 7.529 1.00 30.10 224 LEU B CA 1
ATOM 4119 C C . LEU B 1 234 ? 37.840 -29.131 8.664 1.00 32.88 224 LEU B C 1
ATOM 4120 O O . LEU B 1 234 ? 37.723 -29.529 9.831 1.00 36.43 224 LEU B O 1
ATOM 4125 N N . ASP B 1 235 ? 38.579 -28.086 8.303 1.00 31.61 225 ASP B N 1
ATOM 4126 C CA . ASP B 1 235 ? 39.471 -27.398 9.219 1.00 31.93 225 ASP B CA 1
ATOM 4127 C C . ASP B 1 235 ? 38.645 -26.354 9.995 1.00 32.65 225 ASP B C 1
ATOM 4128 O O . ASP B 1 235 ? 37.966 -25.537 9.379 1.00 34.60 225 ASP B O 1
ATOM 4133 N N . THR B 1 236 ? 38.681 -26.413 11.328 1.00 31.57 226 THR B N 1
ATOM 4134 C CA . THR B 1 236 ? 38.046 -25.399 12.197 1.00 32.39 226 THR B CA 1
ATOM 4135 C C . THR B 1 236 ? 39.045 -24.583 13.052 1.00 28.90 226 THR B C 1
ATOM 4136 O O . THR B 1 236 ? 38.653 -23.929 14.005 1.00 27.58 226 THR B O 1
ATOM 4140 N N . GLY B 1 237 ? 40.320 -24.611 12.688 1.00 28.21 227 GLY B N 1
ATOM 4141 C CA . GLY B 1 237 ? 41.384 -24.050 13.514 1.00 27.36 227 GLY B CA 1
ATOM 4142 C C . GLY B 1 237 ? 41.586 -22.545 13.424 1.00 25.84 227 GLY B C 1
ATOM 4143 O O . GLY B 1 237 ? 42.222 -21.956 14.303 1.00 26.50 227 GLY B O 1
ATOM 4144 N N . THR B 1 238 ? 41.084 -21.927 12.358 1.00 23.45 228 THR B N 1
ATOM 4145 C CA . THR B 1 238 ? 41.287 -20.500 12.115 1.00 21.82 228 THR B CA 1
ATOM 4146 C C . THR B 1 238 ? 39.958 -19.860 11.753 1.00 20.55 228 THR B C 1
ATOM 4147 O O . THR B 1 238 ? 39.010 -20.558 11.428 1.00 20.84 228 THR B O 1
ATOM 4151 N N . HIS B 1 239 ? 39.903 -18.536 11.835 1.00 19.39 229 HIS B N 1
ATOM 4152 C CA . HIS B 1 239 ? 38.704 -17.812 11.399 1.00 19.76 229 HIS B CA 1
ATOM 4153 C C . HIS B 1 239 ? 38.422 -18.116 9.935 1.00 21.02 229 HIS B C 1
ATOM 4154 O O . HIS B 1 239 ? 37.260 -18.316 9.559 1.00 20.56 229 HIS B O 1
ATOM 4161 N N . ASP B 1 240 ? 39.481 -18.157 9.124 1.00 21.75 230 ASP B N 1
ATOM 4162 C CA . ASP B 1 240 ? 39.372 -18.434 7.679 1.00 24.86 230 ASP B CA 1
ATOM 4163 C C . ASP B 1 240 ? 38.787 -19.806 7.420 1.00 25.44 230 ASP B C 1
ATOM 4164 O O . ASP B 1 240 ? 37.858 -19.955 6.605 1.00 25.71 230 ASP B O 1
ATOM 4169 N N . SER B 1 241 ? 39.323 -20.824 8.090 1.00 24.43 231 SER B N 1
ATOM 4170 C CA . SER B 1 241 ? 38.870 -22.187 7.839 1.00 25.65 231 SER B CA 1
ATOM 4171 C C . SER B 1 241 ? 37.441 -22.418 8.377 1.00 28.24 231 SER B C 1
ATOM 4172 O O . SER B 1 241 ? 36.658 -23.149 7.758 1.00 29.85 231 SER B O 1
ATOM 4175 N N . LEU B 1 242 ? 37.089 -21.747 9.479 1.00 26.65 232 LEU B N 1
ATOM 4176 C CA . LEU B 1 242 ? 35.709 -21.700 10.019 1.00 28.84 232 LEU B CA 1
ATOM 4177 C C . LEU B 1 242 ? 34.680 -21.241 8.988 1.00 28.75 232 LEU B C 1
ATOM 4178 O O . LEU B 1 242 ? 33.612 -21.865 8.840 1.00 28.45 232 LEU B O 1
ATOM 4183 N N . LEU B 1 243 ? 34.991 -20.137 8.312 1.00 28.07 233 LEU B N 1
ATOM 4184 C CA A LEU B 1 243 ? 34.137 -19.612 7.230 0.50 27.99 233 LEU B CA 1
ATOM 4185 C CA B LEU B 1 243 ? 34.124 -19.627 7.259 0.50 28.28 233 LEU B CA 1
ATOM 4186 C C . LEU B 1 243 ? 33.952 -20.682 6.162 1.00 29.07 233 LEU B C 1
ATOM 4187 O O . LEU B 1 243 ? 32.816 -20.987 5.767 1.00 31.42 233 LEU B O 1
ATOM 4196 N N . GLU B 1 244 ? 35.075 -21.235 5.688 1.00 27.72 234 GLU B N 1
ATOM 4197 C CA . GLU B 1 244 ? 35.062 -22.311 4.680 1.00 28.32 234 GLU B CA 1
ATOM 4198 C C . GLU B 1 244 ? 34.169 -23.488 5.086 1.00 27.52 234 GLU B C 1
ATOM 4199 O O . GLU B 1 244 ? 33.451 -24.020 4.244 1.00 28.17 234 GLU B O 1
ATOM 4205 N N . ALA B 1 245 ? 34.213 -23.891 6.352 1.00 26.33 235 ALA B N 1
ATOM 4206 C CA . ALA B 1 245 ? 33.424 -25.024 6.824 1.00 26.76 235 ALA B CA 1
ATOM 4207 C C . ALA B 1 245 ? 31.940 -24.706 6.714 1.00 26.85 235 ALA B C 1
ATOM 4208 O O . ALA B 1 245 ? 31.169 -25.517 6.214 1.00 26.42 235 ALA B O 1
ATOM 4210 N N . GLY B 1 246 ? 31.556 -23.526 7.201 1.00 25.28 236 GLY B N 1
ATOM 4211 C CA . GLY B 1 246 ? 30.182 -23.037 7.044 1.00 25.85 236 GLY B CA 1
ATOM 4212 C C . GLY B 1 246 ? 29.663 -23.042 5.613 1.00 24.57 236 GLY B C 1
ATOM 4213 O O . GLY B 1 246 ? 28.519 -23.487 5.382 1.00 24.14 236 GLY B O 1
ATOM 4214 N N . GLN B 1 247 ? 30.479 -22.558 4.677 1.00 22.75 237 GLN B N 1
ATOM 4215 C CA A GLN B 1 247 ? 30.115 -22.461 3.233 0.50 22.92 237 GLN B CA 1
ATOM 4216 C CA B GLN B 1 247 ? 30.110 -22.478 3.273 0.50 22.50 237 GLN B CA 1
ATOM 4217 C C . GLN B 1 247 ? 30.024 -23.874 2.648 1.00 23.69 237 GLN B C 1
ATOM 4218 O O . GLN B 1 247 ? 29.175 -24.136 1.808 1.00 23.70 237 GLN B O 1
ATOM 4229 N N . PHE B 1 248 ? 30.900 -24.769 3.107 1.00 24.00 238 PHE B N 1
ATOM 4230 C CA . PHE B 1 248 ? 30.876 -26.176 2.679 1.00 24.05 238 PHE B CA 1
ATOM 4231 C C . PHE B 1 248 ? 29.569 -26.856 3.094 1.00 23.97 238 PHE B C 1
ATOM 4232 O O . PHE B 1 248 ? 28.888 -27.443 2.244 1.00 24.57 238 PHE B O 1
ATOM 4240 N N . ILE B 1 249 ? 29.198 -26.755 4.368 1.00 24.27 239 ILE B N 1
ATOM 4241 C CA . ILE B 1 249 ? 27.944 -27.326 4.865 1.00 24.23 239 ILE B CA 1
ATOM 4242 C C . ILE B 1 249 ? 26.729 -26.687 4.168 1.00 25.28 239 ILE B C 1
ATOM 4243 O O . ILE B 1 249 ? 25.814 -27.414 3.751 1.00 23.74 239 ILE B O 1
ATOM 4248 N N . ALA B 1 250 ? 26.741 -25.358 4.020 1.00 24.58 240 ALA B N 1
ATOM 4249 C CA . ALA B 1 250 ? 25.643 -24.629 3.326 1.00 24.37 240 ALA B CA 1
ATOM 4250 C C . ALA B 1 250 ? 25.416 -25.139 1.901 1.00 24.14 240 ALA B C 1
ATOM 4251 O O . ALA B 1 250 ? 24.263 -25.356 1.482 1.00 26.11 240 ALA B O 1
ATOM 4253 N N . THR B 1 251 ? 26.505 -25.347 1.166 1.00 20.96 241 THR B N 1
ATOM 4254 C CA . THR B 1 251 ? 26.447 -25.769 -0.227 1.00 22.57 241 THR B CA 1
ATOM 4255 C C . THR B 1 251 ? 25.825 -27.164 -0.332 1.00 23.24 241 THR B C 1
ATOM 4256 O O . THR B 1 251 ? 24.943 -27.366 -1.161 1.00 23.12 241 THR B O 1
ATOM 4260 N N . LEU B 1 252 ? 26.240 -28.087 0.531 1.00 22.94 242 LEU B N 1
ATOM 4261 C CA . LEU B 1 252 ? 25.655 -29.435 0.525 1.00 23.82 242 LEU B CA 1
ATOM 4262 C C . LEU B 1 252 ? 24.174 -29.408 0.899 1.00 23.51 242 LEU B C 1
ATOM 4263 O O . LEU B 1 252 ? 23.339 -29.993 0.188 1.00 23.40 242 LEU B O 1
ATOM 4268 N N . GLU B 1 253 ? 23.827 -28.696 1.977 1.00 22.52 243 GLU B N 1
ATOM 4269 C CA . GLU B 1 253 ? 22.449 -28.726 2.496 1.00 23.57 243 GLU B CA 1
ATOM 4270 C C . GLU B 1 253 ? 21.453 -28.070 1.550 1.00 24.08 243 GLU B C 1
ATOM 4271 O O . GLU B 1 253 ? 20.325 -28.571 1.347 1.00 24.26 243 GLU B O 1
ATOM 4277 N N . ASN B 1 254 ? 21.869 -26.966 0.950 1.00 23.49 244 ASN B N 1
ATOM 4278 C CA . ASN B 1 254 ? 20.984 -26.242 0.023 1.00 25.30 244 ASN B CA 1
ATOM 4279 C C . ASN B 1 254 ? 20.856 -26.939 -1.333 1.00 24.58 244 ASN B C 1
ATOM 4280 O O . ASN B 1 254 ? 19.840 -26.785 -2.015 1.00 27.05 244 ASN B O 1
ATOM 4285 N N . ARG B 1 255 ? 21.865 -27.713 -1.712 1.00 23.62 245 ARG B N 1
ATOM 4286 C CA . ARG B 1 255 ? 21.815 -28.547 -2.927 1.00 23.20 245 ARG B CA 1
ATOM 4287 C C . ARG B 1 255 ? 20.866 -29.719 -2.726 1.00 23.29 245 ARG B C 1
ATOM 4288 O O . ARG B 1 255 ? 19.981 -29.955 -3.552 1.00 24.74 245 ARG B O 1
ATOM 4296 N N . GLN B 1 256 ? 21.047 -30.432 -1.621 1.00 22.59 246 GLN B N 1
ATOM 4297 C CA . GLN B 1 256 ? 20.354 -31.696 -1.367 1.00 23.27 246 GLN B CA 1
ATOM 4298 C C . GLN B 1 256 ? 18.964 -31.554 -0.771 1.00 23.38 246 GLN B C 1
ATOM 4299 O O . GLN B 1 256 ? 18.123 -32.438 -0.963 1.00 23.53 246 GLN B O 1
ATOM 4305 N N . GLY B 1 257 ? 18.726 -30.494 0.006 1.00 23.09 247 GLY B N 1
ATOM 4306 C CA . GLY B 1 257 ? 17.564 -30.432 0.883 1.00 23.64 247 GLY B CA 1
ATOM 4307 C C . GLY B 1 257 ? 17.634 -31.428 2.028 1.00 24.10 247 GLY B C 1
ATOM 4308 O O . GLY B 1 257 ? 16.603 -31.811 2.580 1.00 26.30 247 GLY B O 1
ATOM 4309 N N . LEU B 1 258 ? 18.864 -31.823 2.394 1.00 24.21 248 LEU B N 1
ATOM 4310 C CA . LEU B 1 258 ? 19.143 -32.778 3.455 1.00 24.63 248 LEU B CA 1
ATOM 4311 C C . LEU B 1 258 ? 20.209 -32.159 4.330 1.00 25.74 248 LEU B C 1
ATOM 4312 O O . LEU B 1 258 ? 21.096 -31.487 3.817 1.00 28.21 248 LEU B O 1
ATOM 4317 N N . LYS B 1 259 ? 20.159 -32.446 5.623 1.00 25.87 249 LYS B N 1
ATOM 4318 C CA . LYS B 1 259 ? 21.112 -31.864 6.569 1.00 26.11 249 LYS B CA 1
ATOM 4319 C C . LYS B 1 259 ? 22.279 -32.792 6.828 1.00 25.61 249 LYS B C 1
ATOM 4320 O O . LYS B 1 259 ? 22.144 -34.016 6.769 1.00 25.56 249 LYS B O 1
ATOM 4326 N N . VAL B 1 260 ? 23.435 -32.184 7.096 1.00 25.74 250 VAL B N 1
ATOM 4327 C CA . VAL B 1 260 ? 24.623 -32.881 7.573 1.00 25.64 250 VAL B CA 1
ATOM 4328 C C . VAL B 1 260 ? 24.590 -32.796 9.086 1.00 25.13 250 VAL B C 1
ATOM 4329 O O . VAL B 1 260 ? 24.433 -31.696 9.637 1.00 24.61 250 VAL B O 1
ATOM 4333 N N . ALA B 1 261 ? 24.739 -33.946 9.751 1.00 25.44 251 ALA B N 1
ATOM 4334 C CA . ALA B 1 261 ? 24.855 -34.035 11.216 1.00 24.96 251 ALA B CA 1
ATOM 4335 C C . ALA B 1 261 ? 23.681 -33.435 11.973 1.00 24.82 251 ALA B C 1
ATOM 4336 O O . ALA B 1 261 ? 23.861 -32.635 12.897 1.00 25.80 251 ALA B O 1
ATOM 4338 N N . CYS B 1 262 ? 22.470 -33.825 11.570 1.00 24.69 252 CYS B N 1
ATOM 4339 C CA . CYS B 1 262 ? 21.263 -33.555 12.329 1.00 25.03 252 CYS B CA 1
ATOM 4340 C C . CYS B 1 262 ? 21.064 -34.692 13.346 1.00 25.03 252 CYS B C 1
ATOM 4341 O O . CYS B 1 262 ? 20.703 -35.815 12.954 1.00 25.63 252 CYS B O 1
ATOM 4344 N N . PRO B 1 263 ? 21.322 -34.434 14.643 1.00 24.73 253 PRO B N 1
ATOM 4345 C CA . PRO B 1 263 ? 21.236 -35.536 15.619 1.00 24.75 253 PRO B CA 1
ATOM 4346 C C . PRO B 1 263 ? 19.856 -36.167 15.731 1.00 25.58 253 PRO B C 1
ATOM 4347 O O . PRO B 1 263 ? 19.760 -37.380 15.874 1.00 26.69 253 PRO B O 1
ATOM 4351 N N . GLU B 1 264 ? 18.803 -35.358 15.648 1.00 24.64 254 GLU B N 1
ATOM 4352 C CA . GLU B 1 264 ? 17.441 -35.883 15.739 1.00 25.86 254 GLU B CA 1
ATOM 4353 C C . GLU B 1 264 ? 17.173 -36.877 14.610 1.00 26.17 254 GLU B C 1
ATOM 4354 O O . GLU B 1 264 ? 16.552 -37.923 14.824 1.00 28.02 254 GLU B O 1
ATOM 4360 N N . GLU B 1 265 ? 17.634 -36.535 13.417 1.00 25.88 255 GLU B N 1
ATOM 4361 C CA . GLU B 1 265 ? 17.486 -37.411 12.253 1.00 25.43 255 GLU B CA 1
ATOM 4362 C C . GLU B 1 265 ? 18.258 -38.713 12.433 1.00 26.81 255 GLU B C 1
ATOM 4363 O O . GLU B 1 265 ? 17.738 -39.789 12.143 1.00 28.58 255 GLU B O 1
ATOM 4369 N N . ILE B 1 266 ? 19.502 -38.609 12.887 1.00 25.07 256 ILE B N 1
ATOM 4370 C CA . ILE B 1 266 ? 20.339 -39.792 13.084 1.00 27.21 256 ILE B CA 1
ATOM 4371 C C . ILE B 1 266 ? 19.733 -40.723 14.154 1.00 27.84 256 ILE B C 1
ATOM 4372 O O . ILE B 1 266 ? 19.746 -41.948 13.992 1.00 29.17 256 ILE B O 1
ATOM 4377 N N . ALA B 1 267 ? 19.199 -40.150 15.231 1.00 28.52 257 ALA B N 1
ATOM 4378 C CA . ALA B 1 267 ? 18.503 -40.939 16.250 1.00 28.90 257 ALA B CA 1
ATOM 4379 C C . ALA B 1 267 ? 17.278 -41.641 15.644 1.00 30.61 257 ALA B C 1
ATOM 4380 O O . ALA B 1 267 ? 17.034 -42.818 15.921 1.00 29.94 257 ALA B O 1
ATOM 4382 N N . TYR B 1 268 ? 16.523 -40.912 14.819 1.00 29.94 258 TYR B N 1
ATOM 4383 C CA . TYR B 1 268 ? 15.329 -41.466 14.166 1.00 31.65 258 TYR B CA 1
ATOM 4384 C C . TYR B 1 268 ? 15.678 -42.622 13.224 1.00 32.66 258 TYR B C 1
ATOM 4385 O O . TYR B 1 268 ? 14.999 -43.654 13.235 1.00 34.52 258 TYR B O 1
ATOM 4394 N N . ARG B 1 269 ? 16.762 -42.478 12.462 1.00 33.08 259 ARG B N 1
ATOM 4395 C CA . ARG B 1 269 ? 17.205 -43.536 11.537 1.00 33.01 259 ARG B CA 1
ATOM 4396 C C . ARG B 1 269 ? 17.847 -44.738 12.225 1.00 34.43 259 ARG B C 1
ATOM 4397 O O . ARG B 1 269 ? 17.763 -45.854 11.704 1.00 36.24 259 ARG B O 1
ATOM 4405 N N . GLN B 1 270 ? 18.482 -44.518 13.377 1.00 34.26 260 GLN B N 1
ATOM 4406 C CA . GLN B 1 270 ? 18.976 -45.611 14.230 1.00 35.86 260 GLN B CA 1
ATOM 4407 C C . GLN B 1 270 ? 17.852 -46.321 15.000 1.00 36.33 260 GLN B C 1
ATOM 4408 O O . GLN B 1 270 ? 18.117 -47.333 15.653 1.00 37.48 260 GLN B O 1
ATOM 4414 N N . LYS B 1 271 ? 16.626 -45.784 14.947 1.00 35.85 261 LYS B N 1
ATOM 4415 C CA . LYS B 1 271 ? 15.468 -46.264 15.720 1.00 38.05 261 LYS B CA 1
ATOM 4416 C C . LYS B 1 271 ? 15.625 -46.074 17.234 1.00 36.38 261 LYS B C 1
ATOM 4417 O O . LYS B 1 271 ? 14.976 -46.765 18.023 1.00 36.42 261 LYS B O 1
ATOM 4423 N N . TRP B 1 272 ? 16.449 -45.101 17.634 1.00 34.00 262 TRP B N 1
ATOM 4424 C CA . TRP B 1 272 ? 16.627 -44.756 19.042 1.00 32.67 262 TRP B CA 1
ATOM 4425 C C . TRP B 1 272 ? 15.474 -43.902 19.566 1.00 33.50 262 TRP B C 1
ATOM 4426 O O . TRP B 1 272 ? 15.256 -43.836 20.772 1.00 34.28 262 TRP B O 1
ATOM 4437 N N . ILE B 1 273 ? 14.765 -43.233 18.656 1.00 33.47 263 ILE B N 1
ATOM 4438 C CA . ILE B 1 273 ? 13.495 -42.565 18.956 1.00 32.51 263 ILE B CA 1
ATOM 4439 C C . ILE B 1 273 ? 12.503 -42.963 17.880 1.00 33.04 263 ILE B C 1
ATOM 4440 O O . ILE B 1 273 ? 12.908 -43.324 16.772 1.00 32.51 263 ILE B O 1
ATOM 4445 N N . ASP B 1 274 ? 11.216 -42.880 18.203 1.00 36.68 264 ASP B N 1
ATOM 4446 C CA . ASP B 1 274 ? 10.150 -43.237 17.257 1.00 39.15 264 ASP B CA 1
ATOM 4447 C C . ASP B 1 274 ? 9.545 -41.985 16.614 1.00 40.39 264 ASP B C 1
ATOM 4448 O O . ASP B 1 274 ? 9.916 -40.857 16.966 1.00 38.87 264 ASP B O 1
ATOM 4453 N N . ALA B 1 275 ? 8.633 -42.200 15.666 1.00 39.15 265 ALA B N 1
ATOM 4454 C CA . ALA B 1 275 ? 7.983 -41.124 14.908 1.00 40.72 265 ALA B CA 1
ATOM 4455 C C . ALA B 1 275 ? 7.256 -40.128 15.797 1.00 40.31 265 ALA B C 1
ATOM 4456 O O . ALA B 1 275 ? 7.282 -38.927 15.527 1.00 41.44 265 ALA B O 1
ATOM 4458 N N . ALA B 1 276 ? 6.603 -40.633 16.842 1.00 40.24 266 ALA B N 1
ATOM 4459 C CA . ALA B 1 276 ? 5.881 -39.791 17.797 1.00 40.81 266 ALA B CA 1
ATOM 4460 C C . ALA B 1 276 ? 6.834 -38.878 18.575 1.00 41.10 266 ALA B C 1
ATOM 4461 O O . ALA B 1 276 ? 6.522 -37.709 18.792 1.00 42.91 266 ALA B O 1
ATOM 4463 N N . GLN B 1 277 ? 7.994 -39.406 18.971 1.00 39.58 267 GLN B N 1
ATOM 4464 C CA . GLN B 1 277 ? 9.013 -38.597 19.653 1.00 39.50 267 GLN B CA 1
ATOM 4465 C C . GLN B 1 277 ? 9.629 -37.543 18.721 1.00 37.08 267 GLN B C 1
ATOM 4466 O O . GLN B 1 277 ? 9.825 -36.406 19.140 1.00 35.51 267 GLN B O 1
ATOM 4472 N N . LEU B 1 278 ? 9.914 -37.913 17.472 1.00 35.59 268 LEU B N 1
ATOM 4473 C CA . LEU B 1 278 ? 10.423 -36.950 16.486 1.00 35.04 268 LEU B CA 1
ATOM 4474 C C . LEU B 1 278 ? 9.426 -35.819 16.241 1.00 35.57 268 LEU B C 1
ATOM 4475 O O . LEU B 1 278 ? 9.819 -34.666 16.094 1.00 33.87 268 LEU B O 1
ATOM 4480 N N . GLU B 1 279 ? 8.143 -36.169 16.193 1.00 38.06 269 GLU B N 1
ATOM 4481 C CA . GLU B 1 279 ? 7.065 -35.194 16.016 1.00 40.43 269 GLU B CA 1
ATOM 4482 C C . GLU B 1 279 ? 7.025 -34.165 17.152 1.00 41.30 269 GLU B C 1
ATOM 4483 O O . GLU B 1 279 ? 6.824 -32.972 16.897 1.00 41.86 269 GLU B O 1
ATOM 4489 N N . LYS B 1 280 ? 7.233 -34.622 18.389 1.00 40.30 270 LYS B N 1
ATOM 4490 C CA . LYS B 1 280 ? 7.354 -33.724 19.547 1.00 41.52 270 LYS B CA 1
ATOM 4491 C C . LYS B 1 280 ? 8.570 -32.798 19.437 1.00 39.78 270 LYS B C 1
ATOM 4492 O O . LYS B 1 280 ? 8.473 -31.612 19.755 1.00 39.57 270 LYS B O 1
ATOM 4498 N N . LEU B 1 281 ? 9.702 -33.342 18.987 1.00 36.46 271 LEU B N 1
ATOM 4499 C CA . LEU B 1 281 ? 10.924 -32.550 18.786 1.00 35.59 271 LEU B CA 1
ATOM 4500 C C . LEU B 1 281 ? 10.803 -31.506 17.679 1.00 35.24 271 LEU B C 1
ATOM 4501 O O . LEU B 1 281 ? 11.488 -30.489 17.721 1.00 33.98 271 LEU B O 1
ATOM 4506 N N . ALA B 1 282 ? 9.966 -31.779 16.680 1.00 35.73 272 ALA B N 1
ATOM 4507 C CA . ALA B 1 282 ? 9.715 -30.833 15.583 1.00 36.54 272 ALA B CA 1
ATOM 4508 C C . ALA B 1 282 ? 8.869 -29.622 15.989 1.00 37.99 272 ALA B C 1
ATOM 4509 O O . ALA B 1 282 ? 8.911 -28.589 15.310 1.00 38.70 272 ALA B O 1
ATOM 4511 N N . ALA B 1 283 ? 8.102 -29.741 17.074 1.00 37.18 273 ALA B N 1
ATOM 4512 C CA . ALA B 1 283 ? 7.155 -28.685 17.472 1.00 38.40 273 ALA B CA 1
ATOM 4513 C C . ALA B 1 283 ? 7.788 -27.338 17.896 1.00 38.31 273 ALA B C 1
ATOM 4514 O O . ALA B 1 283 ? 7.378 -26.294 17.376 1.00 38.97 273 ALA B O 1
ATOM 4516 N N . PRO B 1 284 ? 8.789 -27.346 18.813 1.00 39.44 274 PRO B N 1
ATOM 4517 C CA . PRO B 1 284 ? 9.392 -26.068 19.257 1.00 39.64 274 PRO B CA 1
ATOM 4518 C C . PRO B 1 284 ? 9.914 -25.186 18.117 1.00 40.61 274 PRO B C 1
ATOM 4519 O O . PRO B 1 284 ? 9.711 -23.972 18.146 1.00 41.07 274 PRO B O 1
ATOM 4523 N N . LEU B 1 285 ? 10.537 -25.807 17.113 1.00 39.61 275 LEU B N 1
ATOM 4524 C CA . LEU B 1 285 ? 11.123 -25.088 15.977 1.00 39.35 275 LEU B CA 1
ATOM 4525 C C . LEU B 1 285 ? 10.275 -25.146 14.688 1.00 38.14 275 LEU B C 1
ATOM 4526 O O . LEU B 1 285 ? 10.795 -24.877 13.601 1.00 36.74 275 LEU B O 1
ATOM 4531 N N . ALA B 1 286 ? 8.978 -25.444 14.819 1.00 38.10 276 ALA B N 1
ATOM 4532 C CA . ALA B 1 286 ? 8.054 -25.601 13.676 1.00 38.54 276 ALA B CA 1
ATOM 4533 C C . ALA B 1 286 ? 7.991 -24.410 12.714 1.00 38.88 276 ALA B C 1
ATOM 4534 O O . ALA B 1 286 ? 7.731 -24.593 11.525 1.00 38.44 276 ALA B O 1
ATOM 4536 N N . LYS B 1 287 ? 8.209 -23.202 13.233 1.00 40.26 277 LYS B N 1
ATOM 4537 C CA . LYS B 1 287 ? 8.160 -21.982 12.419 1.00 41.05 277 LYS B CA 1
ATOM 4538 C C . LYS B 1 287 ? 9.460 -21.685 11.649 1.00 38.73 277 LYS B C 1
ATOM 4539 O O . LYS B 1 287 ? 9.465 -20.789 10.802 1.00 41.03 277 LYS B O 1
ATOM 4545 N N . ASN B 1 288 ? 10.550 -22.414 11.923 1.00 34.86 278 ASN B N 1
ATOM 4546 C CA . ASN B 1 288 ? 11.799 -22.233 11.169 1.00 32.04 278 ASN B CA 1
ATOM 4547 C C . ASN B 1 288 ? 12.203 -23.473 10.369 1.00 29.99 278 ASN B C 1
ATOM 4548 O O . ASN B 1 288 ? 11.569 -24.524 10.481 1.00 28.32 278 ASN B O 1
ATOM 4553 N N . GLY B 1 289 ? 13.249 -23.321 9.557 1.00 28.87 279 GLY B N 1
ATOM 4554 C CA . GLY B 1 289 ? 13.711 -24.371 8.658 1.00 28.71 279 GLY B CA 1
ATOM 4555 C C . GLY B 1 289 ? 14.079 -25.681 9.333 1.00 28.00 279 GLY B C 1
ATOM 4556 O O . GLY B 1 289 ? 13.870 -26.750 8.767 1.00 28.31 279 GLY B O 1
ATOM 4557 N N . TYR B 1 290 ? 14.621 -25.610 10.545 1.00 26.66 280 TYR B N 1
ATOM 4558 C CA . TYR B 1 290 ? 15.083 -26.814 11.234 1.00 26.48 280 TYR B CA 1
ATOM 4559 C C . TYR B 1 290 ? 13.911 -27.704 11.649 1.00 26.22 280 TYR B C 1
ATOM 4560 O O . TYR B 1 290 ? 13.938 -28.905 11.411 1.00 26.50 280 TYR B O 1
ATOM 4569 N N . GLY B 1 291 ? 12.875 -27.125 12.254 1.00 26.68 281 GLY B N 1
ATOM 4570 C CA . GLY B 1 291 ? 11.694 -27.896 12.639 1.00 27.26 281 GLY B CA 1
ATOM 4571 C C . GLY B 1 291 ? 10.880 -28.373 11.447 1.00 27.17 281 GLY B C 1
ATOM 4572 O O . GLY B 1 291 ? 10.292 -29.460 11.483 1.00 27.17 281 GLY B O 1
ATOM 4573 N N . GLN B 1 292 ? 10.844 -27.560 10.397 1.00 29.28 282 GLN B N 1
ATOM 4574 C CA . GLN B 1 292 ? 10.196 -27.945 9.143 1.00 30.45 282 GLN B CA 1
ATOM 4575 C C . GLN B 1 292 ? 10.902 -29.168 8.554 1.00 29.50 282 GLN B C 1
ATOM 4576 O O . GLN B 1 292 ? 10.247 -30.112 8.113 1.00 29.49 282 GLN B O 1
ATOM 4582 N N . TYR B 1 293 ? 12.235 -29.164 8.593 1.00 28.18 283 TYR B N 1
ATOM 4583 C CA . TYR B 1 293 ? 13.023 -30.318 8.168 1.00 27.85 283 TYR B CA 1
ATOM 4584 C C . TYR B 1 293 ? 12.671 -31.571 8.957 1.00 27.17 283 TYR B C 1
ATOM 4585 O O . TYR B 1 293 ? 12.458 -32.640 8.365 1.00 27.78 283 TYR B O 1
ATOM 4594 N N . LEU B 1 294 ? 12.616 -31.438 10.283 1.00 28.14 284 LEU B N 1
ATOM 4595 C CA . LEU B 1 294 ? 12.282 -32.555 11.158 1.00 28.58 284 LEU B CA 1
ATOM 4596 C C . LEU B 1 294 ? 10.881 -33.108 10.873 1.00 30.73 284 LEU B C 1
ATOM 4597 O O . LEU B 1 294 ? 10.700 -34.316 10.861 1.00 32.62 284 LEU B O 1
ATOM 4602 N N . LYS B 1 295 ? 9.915 -32.226 10.623 1.00 31.85 285 LYS B N 1
ATOM 4603 C CA . LYS B 1 295 ? 8.547 -32.662 10.277 1.00 33.61 285 LYS B CA 1
ATOM 4604 C C . LYS B 1 295 ? 8.541 -33.430 8.955 1.00 32.93 285 LYS B C 1
ATOM 4605 O O . LYS B 1 295 ? 7.858 -34.454 8.841 1.00 33.55 285 LYS B O 1
ATOM 4611 N N . ARG B 1 296 ? 9.307 -32.946 7.974 1.00 33.28 286 ARG B N 1
ATOM 4612 C CA . ARG B 1 296 ? 9.426 -33.615 6.660 1.00 34.03 286 ARG B CA 1
ATOM 4613 C C . ARG B 1 296 ? 10.006 -35.038 6.745 1.00 34.83 286 ARG B C 1
ATOM 4614 O O . ARG B 1 296 ? 9.588 -35.916 5.985 1.00 34.40 286 ARG B O 1
ATOM 4622 N N . LEU B 1 297 ? 10.940 -35.266 7.673 1.00 34.23 287 LEU B N 1
ATOM 4623 C CA . LEU B 1 297 ? 11.486 -36.609 7.930 1.00 35.39 287 LEU B CA 1
ATOM 4624 C C . LEU B 1 297 ? 10.424 -37.675 8.254 1.00 36.52 287 LEU B C 1
ATOM 4625 O O . LEU B 1 297 ? 10.647 -38.847 7.979 1.00 37.98 287 LEU B O 1
ATOM 4630 N N . LEU B 1 298 ? 9.294 -37.269 8.838 1.00 36.90 288 LEU B N 1
ATOM 4631 C CA . LEU B 1 298 ? 8.212 -38.202 9.212 1.00 37.08 288 LEU B CA 1
ATOM 4632 C C . LEU B 1 298 ? 7.474 -38.833 8.029 1.00 37.07 288 LEU B C 1
ATOM 4633 O O . LEU B 1 298 ? 6.858 -39.884 8.198 1.00 37.30 288 LEU B O 1
ATOM 4638 N N . THR B 1 299 ? 7.492 -38.177 6.867 1.00 36.06 289 THR B N 1
ATOM 4639 C CA . THR B 1 299 ? 6.704 -38.615 5.703 1.00 37.40 289 THR B CA 1
ATOM 4640 C C . THR B 1 299 ? 7.489 -38.861 4.412 1.00 37.19 289 THR B C 1
ATOM 4641 O O . THR B 1 299 ? 6.895 -39.266 3.412 1.00 39.82 289 THR B O 1
ATOM 4645 N N . GLU B 1 300 ? 8.801 -38.626 4.420 1.00 35.55 290 GLU B N 1
ATOM 4646 C CA . GLU B 1 300 ? 9.629 -38.834 3.235 1.00 32.87 290 GLU B CA 1
ATOM 4647 C C . GLU B 1 300 ? 10.553 -40.033 3.409 1.00 32.67 290 GLU B C 1
ATOM 4648 O O . GLU B 1 300 ? 11.178 -40.192 4.446 1.00 33.63 290 GLU B O 1
ATOM 4654 N N . THR B 1 301 ? 10.659 -40.858 2.370 1.00 31.91 291 THR B N 1
ATOM 4655 C CA . THR B 1 301 ? 11.671 -41.908 2.318 1.00 31.62 291 THR B CA 1
ATOM 4656 C C . THR B 1 301 ? 12.945 -41.285 1.732 1.00 31.93 291 THR B C 1
ATOM 4657 O O . THR B 1 301 ? 12.914 -40.730 0.630 1.00 30.83 291 THR B O 1
ATOM 4661 N N . VAL B 1 302 ? 14.040 -41.359 2.488 1.00 30.40 292 VAL B N 1
ATOM 4662 C CA . VAL B 1 302 ? 15.368 -40.925 2.037 1.00 29.50 292 VAL B CA 1
ATOM 4663 C C . VAL B 1 302 ? 16.281 -42.144 2.066 1.00 30.04 292 VAL B C 1
ATOM 4664 O O . VAL B 1 302 ? 16.435 -42.782 3.103 1.00 30.24 292 VAL B O 1
ATOM 4668 N N . TYR B 1 303 ? 16.893 -42.468 0.931 1.00 29.49 293 TYR B N 1
ATOM 4669 C CA . TYR B 1 303 ? 17.759 -43.643 0.823 1.00 30.32 293 TYR B CA 1
ATOM 4670 C C . TYR B 1 303 ? 19.189 -43.358 1.276 1.00 33.40 293 TYR B C 1
ATOM 4671 O O . TYR B 1 303 ? 19.929 -44.292 1.588 1.00 34.92 293 TYR B O 1
ATOM 4681 N N . HIS C 1 3 ? 14.701 -42.817 31.902 1.00 58.74 -9 HIS C N 1
ATOM 4682 C CA . HIS C 1 3 ? 15.855 -42.065 32.499 1.00 60.12 -9 HIS C CA 1
ATOM 4683 C C . HIS C 1 3 ? 16.822 -42.974 33.256 1.00 59.49 -9 HIS C C 1
ATOM 4684 O O . HIS C 1 3 ? 16.437 -44.039 33.745 1.00 56.83 -9 HIS C O 1
ATOM 4691 N N . HIS C 1 4 ? 18.075 -42.529 33.341 1.00 59.93 -8 HIS C N 1
ATOM 4692 C CA . HIS C 1 4 ? 19.158 -43.286 33.967 1.00 61.05 -8 HIS C CA 1
ATOM 4693 C C . HIS C 1 4 ? 19.890 -42.417 34.978 1.00 61.41 -8 HIS C C 1
ATOM 4694 O O . HIS C 1 4 ? 20.076 -41.219 34.753 1.00 60.04 -8 HIS C O 1
ATOM 4701 N N . HIS C 1 5 ? 20.317 -43.039 36.076 1.00 61.34 -7 HIS C N 1
ATOM 4702 C CA . HIS C 1 5 ? 21.027 -42.363 37.159 1.00 62.88 -7 HIS C CA 1
ATOM 4703 C C . HIS C 1 5 ? 22.526 -42.712 37.143 1.00 61.17 -7 HIS C C 1
ATOM 4704 O O . HIS C 1 5 ? 22.892 -43.846 36.825 1.00 56.45 -7 HIS C O 1
ATOM 4711 N N . HIS C 1 6 ? 23.375 -41.735 37.490 1.00 60.89 -6 HIS C N 1
ATOM 4712 C CA . HIS C 1 6 ? 24.839 -41.923 37.580 1.00 62.09 -6 HIS C CA 1
ATOM 4713 C C . HIS C 1 6 ? 25.436 -41.192 38.784 1.00 62.08 -6 HIS C C 1
ATOM 4714 O O . HIS C 1 6 ? 25.661 -39.983 38.748 1.00 64.03 -6 HIS C O 1
ATOM 4721 N N . MET C 1 9 ? 23.495 -42.389 45.476 1.00 47.38 -1 MET C N 1
ATOM 4722 C CA . MET C 1 9 ? 23.962 -41.022 45.236 1.00 47.24 -1 MET C CA 1
ATOM 4723 C C . MET C 1 9 ? 22.845 -39.993 45.477 1.00 46.38 -1 MET C C 1
ATOM 4724 O O . MET C 1 9 ? 21.661 -40.243 45.207 1.00 47.97 -1 MET C O 1
ATOM 4729 N N . ALA C 1 10 ? 23.261 -38.847 46.009 1.00 45.08 0 ALA C N 1
ATOM 4730 C CA . ALA C 1 10 ? 22.381 -37.736 46.361 1.00 44.37 0 ALA C CA 1
ATOM 4731 C C . ALA C 1 10 ? 22.051 -36.834 45.167 1.00 44.13 0 ALA C C 1
ATOM 4732 O O . ALA C 1 10 ? 22.738 -36.846 44.145 1.00 43.45 0 ALA C O 1
ATOM 4734 N N . MET C 1 11 ? 20.988 -36.050 45.320 1.00 40.83 1 MET C N 1
ATOM 4735 C CA . MET C 1 11 ? 20.550 -35.120 44.284 1.00 41.12 1 MET C CA 1
ATOM 4736 C C . MET C 1 11 ? 21.288 -33.796 44.394 1.00 38.76 1 MET C C 1
ATOM 4737 O O . MET C 1 11 ? 21.788 -33.416 45.452 1.00 38.25 1 MET C O 1
ATOM 4742 N N . LYS C 1 12 ? 21.350 -33.106 43.266 1.00 37.23 2 LYS C N 1
ATOM 4743 C CA . LYS C 1 12 ? 21.818 -31.735 43.215 1.00 35.28 2 LYS C CA 1
ATOM 4744 C C . LYS C 1 12 ? 20.856 -30.841 44.001 1.00 31.25 2 LYS C C 1
ATOM 4745 O O . LYS C 1 12 ? 19.638 -30.985 43.886 1.00 30.35 2 LYS C O 1
ATOM 4751 N N . ARG C 1 13 ? 21.398 -29.946 44.829 1.00 28.19 3 ARG C N 1
ATOM 4752 C CA . ARG C 1 13 ? 20.573 -28.902 45.439 1.00 24.35 3 ARG C CA 1
ATOM 4753 C C . ARG C 1 13 ? 20.984 -27.573 44.819 1.00 23.74 3 ARG C C 1
ATOM 4754 O O . ARG C 1 13 ? 22.158 -27.242 44.826 1.00 23.46 3 ARG C O 1
ATOM 4762 N N . LYS C 1 14 ? 20.012 -26.857 44.267 1.00 22.53 4 LYS C N 1
ATOM 4763 C CA . LYS C 1 14 ? 20.245 -25.556 43.666 1.00 24.04 4 LYS C CA 1
ATOM 4764 C C . LYS C 1 14 ? 19.808 -24.495 44.658 1.00 22.24 4 LYS C C 1
ATOM 4765 O O . LYS C 1 14 ? 18.992 -24.764 45.533 1.00 24.97 4 LYS C O 1
ATOM 4771 N N . GLY C 1 15 ? 20.365 -23.301 44.520 1.00 19.79 5 GLY C N 1
ATOM 4772 C CA . GLY C 1 15 ? 20.118 -22.210 45.458 1.00 19.23 5 GLY C CA 1
ATOM 4773 C C . GLY C 1 15 ? 19.406 -21.061 44.775 1.00 19.09 5 GLY C C 1
ATOM 4774 O O . GLY C 1 15 ? 19.570 -20.843 43.573 1.00 20.57 5 GLY C O 1
ATOM 4775 N N . ILE C 1 16 ? 18.599 -20.338 45.539 1.00 18.57 6 ILE C N 1
ATOM 4776 C CA . ILE C 1 16 ? 17.975 -19.114 45.078 1.00 18.72 6 ILE C CA 1
ATOM 4777 C C . ILE C 1 16 ? 18.254 -18.023 46.106 1.00 18.37 6 ILE C C 1
ATOM 4778 O O . ILE C 1 16 ? 18.063 -18.236 47.301 1.00 18.56 6 ILE C O 1
ATOM 4783 N N . ILE C 1 17 ? 18.728 -16.869 45.636 1.00 18.64 7 ILE C N 1
ATOM 4784 C CA . ILE C 1 17 ? 18.825 -15.685 46.483 1.00 17.99 7 ILE C CA 1
ATOM 4785 C C . ILE C 1 17 ? 17.768 -14.701 46.017 1.00 19.12 7 ILE C C 1
ATOM 4786 O O . ILE C 1 17 ? 17.786 -14.276 44.854 1.00 18.19 7 ILE C O 1
ATOM 4791 N N . LEU C 1 18 ? 16.850 -14.340 46.901 1.00 20.74 8 LEU C N 1
ATOM 4792 C CA . LEU C 1 18 ? 15.858 -13.321 46.601 1.00 22.90 8 LEU C CA 1
ATOM 4793 C C . LEU C 1 18 ? 16.395 -11.967 47.054 1.00 21.12 8 LEU C C 1
ATOM 4794 O O . LEU C 1 18 ? 16.505 -11.692 48.253 1.00 21.50 8 LEU C O 1
ATOM 4799 N N . ALA C 1 19 ? 16.779 -11.142 46.078 1.00 21.07 9 ALA C N 1
ATOM 4800 C CA . ALA C 1 19 ? 17.361 -9.828 46.307 1.00 21.50 9 ALA C CA 1
ATOM 4801 C C . ALA C 1 19 ? 16.449 -8.800 45.658 1.00 23.62 9 ALA C C 1
ATOM 4802 O O . ALA C 1 19 ? 16.845 -8.068 44.762 1.00 23.70 9 ALA C O 1
ATOM 4804 N N . GLY C 1 20 ? 15.216 -8.773 46.149 1.00 25.84 10 GLY C N 1
ATOM 4805 C CA . GLY C 1 20 ? 14.137 -7.961 45.583 1.00 28.10 10 GLY C CA 1
ATOM 4806 C C . GLY C 1 20 ? 14.082 -6.500 46.003 1.00 29.45 10 GLY C C 1
ATOM 4807 O O . GLY C 1 20 ? 13.185 -5.776 45.560 1.00 29.03 10 GLY C O 1
ATOM 4808 N N . GLY C 1 21 ? 15.036 -6.059 46.824 1.00 29.83 11 GLY C N 1
ATOM 4809 C CA . GLY C 1 21 ? 15.178 -4.647 47.191 1.00 33.08 11 GLY C CA 1
ATOM 4810 C C . GLY C 1 21 ? 14.481 -4.326 48.497 1.00 34.05 11 GLY C C 1
ATOM 4811 O O . GLY C 1 21 ? 14.357 -5.192 49.368 1.00 37.72 11 GLY C O 1
ATOM 4812 N N . SER C 1 22 ? 14.033 -3.077 48.638 1.00 35.87 12 SER C N 1
ATOM 4813 C CA . SER C 1 22 ? 13.339 -2.636 49.851 1.00 35.08 12 SER C CA 1
ATOM 4814 C C . SER C 1 22 ? 12.259 -1.564 49.600 1.00 36.80 12 SER C C 1
ATOM 4815 O O . SER C 1 22 ? 11.908 -0.797 50.508 1.00 35.02 12 SER C O 1
ATOM 4818 N N . GLY C 1 23 ? 11.701 -1.539 48.389 1.00 37.70 13 GLY C N 1
ATOM 4819 C CA . GLY C 1 23 ? 10.751 -0.493 48.000 1.00 38.57 13 GLY C CA 1
ATOM 4820 C C . GLY C 1 23 ? 11.359 0.890 48.193 1.00 39.08 13 GLY C C 1
ATOM 4821 O O . GLY C 1 23 ? 12.490 1.145 47.762 1.00 38.28 13 GLY C O 1
ATOM 4822 N N . THR C 1 24 ? 10.616 1.772 48.859 1.00 37.89 14 THR C N 1
ATOM 4823 C CA . THR C 1 24 ? 11.102 3.108 49.213 1.00 36.74 14 THR C CA 1
ATOM 4824 C C . THR C 1 24 ? 11.489 3.220 50.694 1.00 36.34 14 THR C C 1
ATOM 4825 O O . THR C 1 24 ? 11.825 4.315 51.160 1.00 34.81 14 THR C O 1
ATOM 4829 N N . ARG C 1 25 ? 11.495 2.098 51.417 1.00 33.43 15 ARG C N 1
ATOM 4830 C CA . ARG C 1 25 ? 11.621 2.114 52.879 1.00 33.57 15 ARG C CA 1
ATOM 4831 C C . ARG C 1 25 ? 12.979 2.584 53.424 1.00 32.69 15 ARG C C 1
ATOM 4832 O O . ARG C 1 25 ? 13.039 3.099 54.538 1.00 31.29 15 ARG C O 1
ATOM 4840 N N . LEU C 1 26 ? 14.057 2.412 52.651 1.00 30.52 16 LEU C N 1
ATOM 4841 C CA . LEU C 1 26 ? 15.392 2.883 53.056 1.00 29.84 16 LEU C CA 1
ATOM 4842 C C . LEU C 1 26 ? 15.872 4.091 52.231 1.00 29.82 16 LEU C C 1
ATOM 4843 O O . LEU C 1 26 ? 17.062 4.445 52.273 1.00 29.09 16 LEU C O 1
ATOM 4848 N N . HIS C 1 27 ? 14.960 4.727 51.483 1.00 29.76 17 HIS C N 1
ATOM 4849 C CA . HIS C 1 27 ? 15.286 5.932 50.712 1.00 30.94 17 HIS C CA 1
ATOM 4850 C C . HIS C 1 27 ? 15.640 7.052 51.706 1.00 30.02 17 HIS C C 1
ATOM 4851 O O . HIS C 1 27 ? 15.104 7.057 52.813 1.00 31.36 17 HIS C O 1
ATOM 4858 N N . PRO C 1 28 ? 16.539 7.977 51.363 1.00 29.42 18 PRO C N 1
ATOM 4859 C CA . PRO C 1 28 ? 17.148 8.127 50.043 1.00 28.36 18 PRO C CA 1
ATOM 4860 C C . PRO C 1 28 ? 18.436 7.326 49.803 1.00 27.37 18 PRO C C 1
ATOM 4861 O O . PRO C 1 28 ? 18.936 7.351 48.679 1.00 25.60 18 PRO C O 1
ATOM 4865 N N . ALA C 1 29 ? 18.979 6.650 50.824 1.00 26.46 19 ALA C N 1
ATOM 4866 C CA . ALA C 1 29 ? 20.156 5.778 50.631 1.00 27.04 19 ALA C CA 1
ATOM 4867 C C . ALA C 1 29 ? 19.987 4.826 49.441 1.00 27.79 19 ALA C C 1
ATOM 4868 O O . ALA C 1 29 ? 20.898 4.638 48.639 1.00 28.27 19 ALA C O 1
ATOM 4870 N N . THR C 1 30 ? 18.807 4.231 49.328 1.00 26.62 20 THR C N 1
ATOM 4871 C CA . THR C 1 30 ? 18.529 3.266 48.271 1.00 26.36 20 THR C CA 1
ATOM 4872 C C . THR C 1 30 ? 18.005 3.868 46.952 1.00 27.90 20 THR C C 1
ATOM 4873 O O . THR C 1 30 ? 17.731 3.125 46.009 1.00 27.83 20 THR C O 1
ATOM 4877 N N . LEU C 1 31 ? 17.879 5.195 46.864 1.00 30.65 21 LEU C N 1
ATOM 4878 C CA . LEU C 1 31 ? 17.712 5.843 45.551 1.00 31.44 21 LEU C CA 1
ATOM 4879 C C . LEU C 1 31 ? 18.953 5.615 44.693 1.00 33.28 21 LEU C C 1
ATOM 4880 O O . LEU C 1 31 ? 18.830 5.399 43.493 1.00 34.57 21 LEU C O 1
ATOM 4885 N N . ALA C 1 32 ? 20.129 5.646 45.328 1.00 33.84 22 ALA C N 1
ATOM 4886 C CA . ALA C 1 32 ? 21.415 5.503 44.650 1.00 35.86 22 ALA C CA 1
ATOM 4887 C C . ALA C 1 32 ? 21.702 4.060 44.239 1.00 37.37 22 ALA C C 1
ATOM 4888 O O . ALA C 1 32 ? 22.051 3.806 43.096 1.00 37.12 22 ALA C O 1
ATOM 4890 N N . ILE C 1 33 ? 21.557 3.103 45.156 1.00 37.55 23 ILE C N 1
ATOM 4891 C CA . ILE C 1 33 ? 21.612 1.685 44.760 1.00 38.27 23 ILE C CA 1
ATOM 4892 C C . ILE C 1 33 ? 20.743 0.798 45.643 1.00 34.18 23 ILE C C 1
ATOM 4893 O O . ILE C 1 33 ? 20.496 1.123 46.805 1.00 33.72 23 ILE C O 1
ATOM 4898 N N . SER C 1 34 ? 20.289 -0.308 45.053 1.00 32.27 24 SER C N 1
ATOM 4899 C CA . SER C 1 34 ? 19.519 -1.355 45.723 1.00 29.73 24 SER C CA 1
ATOM 4900 C C . SER C 1 34 ? 20.101 -1.768 47.061 1.00 25.28 24 SER C C 1
ATOM 4901 O O . SER C 1 34 ? 21.320 -1.819 47.232 1.00 21.93 24 SER C O 1
ATOM 4904 N N . LYS C 1 35 ? 19.204 -2.078 47.988 1.00 22.83 25 LYS C N 1
ATOM 4905 C CA . LYS C 1 35 ? 19.583 -2.473 49.330 1.00 22.13 25 LYS C CA 1
ATOM 4906 C C . LYS C 1 35 ? 20.650 -3.552 49.354 1.00 20.79 25 LYS C C 1
ATOM 4907 O O . LYS C 1 35 ? 21.622 -3.432 50.094 1.00 18.61 25 LYS C O 1
ATOM 4913 N N . GLN C 1 36 ? 20.480 -4.597 48.541 1.00 18.54 26 GLN C N 1
ATOM 4914 C CA . GLN C 1 36 ? 21.370 -5.756 48.631 1.00 18.77 26 GLN C CA 1
ATOM 4915 C C . GLN C 1 36 ? 22.716 -5.523 47.950 1.00 18.78 26 GLN C C 1
ATOM 4916 O O . GLN C 1 36 ? 23.600 -6.383 48.020 1.00 17.52 26 GLN C O 1
ATOM 4922 N N . LEU C 1 37 ? 22.897 -4.343 47.354 1.00 18.34 27 LEU C N 1
ATOM 4923 C CA . LEU C 1 37 ? 24.232 -3.886 46.930 1.00 20.66 27 LEU C CA 1
ATOM 4924 C C . LEU C 1 37 ? 24.924 -2.930 47.878 1.00 20.69 27 LEU C C 1
ATOM 4925 O O . LEU C 1 37 ? 26.107 -2.614 47.680 1.00 23.14 27 LEU C O 1
ATOM 4930 N N . LEU C 1 38 ? 24.227 -2.467 48.916 1.00 20.24 28 LEU C N 1
ATOM 4931 C CA . LEU C 1 38 ? 24.849 -1.659 49.949 1.00 21.00 28 LEU C CA 1
ATOM 4932 C C . LEU C 1 38 ? 25.835 -2.499 50.734 1.00 21.78 28 LEU C C 1
ATOM 4933 O O . LEU C 1 38 ? 25.593 -3.678 50.966 1.00 22.18 28 LEU C O 1
ATOM 4938 N N . PRO C 1 39 ? 26.957 -1.894 51.141 1.00 22.23 29 PRO C N 1
ATOM 4939 C CA . PRO C 1 39 ? 27.917 -2.657 51.920 1.00 22.09 29 PRO C CA 1
ATOM 4940 C C . PRO C 1 39 ? 27.502 -2.907 53.371 1.00 20.40 29 PRO C C 1
ATOM 4941 O O . PRO C 1 39 ? 26.827 -2.078 54.002 1.00 21.28 29 PRO C O 1
ATOM 4945 N N . VAL C 1 40 ? 27.905 -4.070 53.865 1.00 18.53 30 VAL C N 1
ATOM 4946 C CA . VAL C 1 40 ? 27.959 -4.308 55.293 1.00 18.37 30 VAL C CA 1
ATOM 4947 C C . VAL C 1 40 ? 29.442 -4.352 55.630 1.00 18.03 30 VAL C C 1
ATOM 4948 O O . VAL C 1 40 ? 30.138 -5.310 55.291 1.00 18.24 30 VAL C O 1
ATOM 4952 N N . TYR C 1 41 ? 29.877 -3.260 56.255 1.00 19.44 31 TYR C N 1
ATOM 4953 C CA . TYR C 1 41 ? 31.270 -2.945 56.536 1.00 20.89 31 TYR C CA 1
ATOM 4954 C C . TYR C 1 41 ? 32.115 -2.806 55.274 1.00 22.22 31 TYR C C 1
ATOM 4955 O O . TYR C 1 41 ? 32.296 -1.678 54.797 1.00 28.52 31 TYR C O 1
ATOM 4964 N N . ASP C 1 42 ? 32.632 -3.915 54.761 1.00 21.65 32 ASP C N 1
ATOM 4965 C CA . ASP C 1 42 ? 33.649 -3.909 53.714 1.00 22.80 32 ASP C CA 1
ATOM 4966 C C . ASP C 1 42 ? 33.259 -4.666 52.441 1.00 22.75 32 ASP C C 1
ATOM 4967 O O . ASP C 1 42 ? 34.057 -4.749 51.513 1.00 23.99 32 ASP C O 1
ATOM 4972 N N . LYS C 1 43 ? 32.055 -5.224 52.380 1.00 19.84 33 LYS C N 1
ATOM 4973 C CA . LYS C 1 43 ? 31.667 -6.007 51.208 1.00 19.41 33 LYS C CA 1
ATOM 4974 C C . LYS C 1 43 ? 30.160 -5.854 50.975 1.00 17.74 33 LYS C C 1
ATOM 4975 O O . LYS C 1 43 ? 29.404 -5.576 51.913 1.00 17.73 33 LYS C O 1
ATOM 4981 N N . PRO C 1 44 ? 29.722 -5.967 49.706 1.00 17.71 34 PRO C N 1
ATOM 4982 C CA . PRO C 1 44 ? 28.287 -5.838 49.390 1.00 17.14 34 PRO C CA 1
ATOM 4983 C C . PRO C 1 44 ? 27.446 -6.818 50.184 1.00 16.49 34 PRO C C 1
ATOM 4984 O O . PRO C 1 44 ? 27.883 -7.937 50.435 1.00 16.00 34 PRO C O 1
ATOM 4988 N N . MET C 1 45 ? 26.251 -6.389 50.564 1.00 17.04 35 MET C N 1
ATOM 4989 C CA . MET C 1 45 ? 25.380 -7.205 51.391 1.00 17.95 35 MET C CA 1
ATOM 4990 C C . MET C 1 45 ? 25.155 -8.588 50.787 1.00 16.54 35 MET C C 1
ATOM 4991 O O . MET C 1 45 ? 25.142 -9.581 51.500 1.00 15.39 35 MET C O 1
ATOM 4996 N N . ILE C 1 46 ? 24.979 -8.669 49.474 1.00 16.12 36 ILE C N 1
ATOM 4997 C CA . ILE C 1 46 ? 24.693 -9.959 48.855 1.00 16.50 36 ILE C CA 1
ATOM 4998 C C . ILE C 1 46 ? 25.805 -11.025 49.031 1.00 15.31 36 ILE C C 1
ATOM 4999 O O . ILE C 1 46 ? 25.540 -12.227 48.927 1.00 15.30 36 ILE C O 1
ATOM 5004 N N . TYR C 1 47 ? 27.041 -10.597 49.331 1.00 14.93 37 TYR C N 1
ATOM 5005 C CA . TYR C 1 47 ? 28.121 -11.536 49.620 1.00 14.83 37 TYR C CA 1
ATOM 5006 C C . TYR C 1 47 ? 27.797 -12.472 50.805 1.00 14.50 37 TYR C C 1
ATOM 5007 O O . TYR C 1 47 ? 28.267 -13.605 50.853 1.00 14.78 37 TYR C O 1
ATOM 5016 N N . TYR C 1 48 ? 27.011 -11.978 51.752 1.00 13.83 38 TYR C N 1
ATOM 5017 C CA . TYR C 1 48 ? 26.733 -12.728 52.977 1.00 13.99 38 TYR C CA 1
ATOM 5018 C C . TYR C 1 48 ? 25.777 -13.917 52.697 1.00 15.51 38 TYR C C 1
ATOM 5019 O O . TYR C 1 48 ? 26.180 -15.054 52.920 1.00 15.58 38 TYR C O 1
ATOM 5028 N N . PRO C 1 49 ? 24.577 -13.681 52.127 1.00 15.13 39 PRO C N 1
ATOM 5029 C CA . PRO C 1 49 ? 23.744 -14.853 51.763 1.00 16.37 39 PRO C CA 1
ATOM 5030 C C . PRO C 1 49 ? 24.347 -15.749 50.684 1.00 15.50 39 PRO C C 1
ATOM 5031 O O . PRO C 1 49 ? 24.122 -16.957 50.699 1.00 16.36 39 PRO C O 1
ATOM 5035 N N . LEU C 1 50 ? 25.108 -15.174 49.748 1.00 15.45 40 LEU C N 1
ATOM 5036 C CA . LEU C 1 50 ? 25.833 -15.995 48.786 1.00 16.87 40 LEU C CA 1
ATOM 5037 C C . LEU C 1 50 ? 26.802 -16.948 49.488 1.00 16.24 40 LEU C C 1
ATOM 5038 O O . LEU C 1 50 ? 26.819 -18.146 49.203 1.00 17.03 40 LEU C O 1
ATOM 5043 N N . SER C 1 51 ? 27.557 -16.417 50.447 1.00 15.98 41 SER C N 1
ATOM 5044 C CA . SER C 1 51 ? 28.501 -17.223 51.219 1.00 16.49 41 SER C CA 1
ATOM 5045 C C . SER C 1 51 ? 27.772 -18.303 52.027 1.00 15.89 41 SER C C 1
ATOM 5046 O O . SER C 1 51 ? 28.276 -19.409 52.175 1.00 16.19 41 SER C O 1
ATOM 5049 N N . THR C 1 52 ? 26.576 -17.998 52.517 1.00 16.56 42 THR C N 1
ATOM 5050 C CA . THR C 1 52 ? 25.778 -18.992 53.221 1.00 16.29 42 THR C CA 1
ATOM 5051 C C . THR C 1 52 ? 25.404 -20.182 52.339 1.00 17.00 42 THR C C 1
ATOM 5052 O O . THR C 1 52 ? 25.554 -21.330 52.749 1.00 17.09 42 THR C O 1
ATOM 5056 N N . LEU C 1 53 ? 24.924 -19.916 51.128 1.00 17.25 43 LEU C N 1
ATOM 5057 C CA . LEU C 1 53 ? 24.622 -21.004 50.193 1.00 17.59 43 LEU C CA 1
ATOM 5058 C C . LEU C 1 53 ? 25.882 -21.801 49.859 1.00 17.28 43 LEU C C 1
ATOM 5059 O O . LEU C 1 53 ? 25.837 -23.037 49.794 1.00 18.16 43 LEU C O 1
ATOM 5064 N N . MET C 1 54 ? 26.999 -21.094 49.670 1.00 17.62 44 MET C N 1
ATOM 5065 C CA . MET C 1 54 ? 28.275 -21.751 49.350 1.00 17.61 44 MET C CA 1
ATOM 5066 C C . MET C 1 54 ? 28.725 -22.649 50.495 1.00 18.72 44 MET C C 1
ATOM 5067 O O . MET C 1 54 ? 29.228 -23.743 50.264 1.00 17.66 44 MET C O 1
ATOM 5072 N N . LEU C 1 55 ? 28.528 -22.197 51.730 1.00 19.35 45 LEU C N 1
ATOM 5073 C CA A LEU C 1 55 ? 28.854 -23.015 52.909 0.50 19.79 45 LEU C CA 1
ATOM 5074 C CA B LEU C 1 55 ? 28.855 -23.008 52.902 0.50 20.37 45 LEU C CA 1
ATOM 5075 C C . LEU C 1 55 ? 27.965 -24.253 53.014 1.00 21.08 45 LEU C C 1
ATOM 5076 O O . LEU C 1 55 ? 28.390 -25.281 53.579 1.00 22.25 45 LEU C O 1
ATOM 5085 N N . ALA C 1 56 ? 26.740 -24.174 52.487 1.00 19.90 46 ALA C N 1
ATOM 5086 C CA . ALA C 1 56 ? 25.860 -25.341 52.390 1.00 20.61 46 ALA C CA 1
ATOM 5087 C C . ALA C 1 56 ? 26.245 -26.303 51.234 1.00 21.47 46 ALA C C 1
ATOM 5088 O O . ALA C 1 56 ? 25.586 -27.306 51.058 1.00 23.20 46 ALA C O 1
ATOM 5090 N N . GLY C 1 57 ? 27.305 -25.994 50.478 1.00 21.13 47 GLY C N 1
ATOM 5091 C CA . GLY C 1 57 ? 27.770 -26.799 49.353 1.00 21.70 47 GLY C CA 1
ATOM 5092 C C . GLY C 1 57 ? 27.067 -26.527 48.042 1.00 22.84 47 GLY C C 1
ATOM 5093 O O . GLY C 1 57 ? 27.171 -27.324 47.108 1.00 23.72 47 GLY C O 1
ATOM 5094 N N . ILE C 1 58 ? 26.352 -25.403 47.960 1.00 21.34 48 ILE C N 1
ATOM 5095 C CA . ILE C 1 58 ? 25.537 -25.071 46.791 1.00 20.55 48 ILE C CA 1
ATOM 5096 C C . ILE C 1 58 ? 26.351 -24.194 45.828 1.00 20.89 48 ILE C C 1
ATOM 5097 O O . ILE C 1 58 ? 26.888 -23.145 46.223 1.00 21.18 48 ILE C O 1
ATOM 5102 N N . ARG C 1 59 ? 26.455 -24.664 44.580 1.00 21.52 49 ARG C N 1
ATOM 5103 C CA . ARG C 1 59 ? 27.231 -24.006 43.514 1.00 22.45 49 ARG C CA 1
ATOM 5104 C C . ARG C 1 59 ? 26.391 -23.392 42.395 1.00 22.37 49 ARG C C 1
ATOM 5105 O O . ARG C 1 59 ? 26.876 -22.483 41.716 1.00 22.92 49 ARG C O 1
ATOM 5113 N N . GLU C 1 60 ? 25.175 -23.893 42.193 1.00 21.96 50 GLU C N 1
ATOM 5114 C CA . GLU C 1 60 ? 24.287 -23.434 41.126 1.00 23.19 50 GLU C CA 1
ATOM 5115 C C . GLU C 1 60 ? 23.202 -22.582 41.760 1.00 21.38 50 GLU C C 1
ATOM 5116 O O . GLU C 1 60 ? 22.390 -23.091 42.536 1.00 21.23 50 GLU C O 1
ATOM 5122 N N . ILE C 1 61 ? 23.207 -21.282 41.451 1.00 19.55 51 ILE C N 1
ATOM 5123 C CA . ILE C 1 61 ? 22.439 -20.297 42.220 1.00 18.62 51 ILE C CA 1
ATOM 5124 C C . ILE C 1 61 ? 21.737 -19.314 41.296 1.00 20.19 51 ILE C C 1
ATOM 5125 O O . ILE C 1 61 ? 22.364 -18.754 40.402 1.00 19.99 51 ILE C O 1
ATOM 5130 N N . LEU C 1 62 ? 20.447 -19.120 41.542 1.00 19.39 52 LEU C N 1
ATOM 5131 C CA . LEU C 1 62 ? 19.637 -18.150 40.837 1.00 19.52 52 LEU C CA 1
ATOM 5132 C C . LEU C 1 62 ? 19.468 -16.900 41.701 1.00 19.46 52 LEU C C 1
ATOM 5133 O O . LEU C 1 62 ? 19.026 -16.977 42.854 1.00 19.86 52 LEU C O 1
ATOM 5138 N N . ILE C 1 63 ? 19.819 -15.751 41.138 1.00 18.81 53 ILE C N 1
ATOM 5139 C CA . ILE C 1 63 ? 19.634 -14.463 41.793 1.00 18.88 53 ILE C CA 1
ATOM 5140 C C . ILE C 1 63 ? 18.422 -13.800 41.163 1.00 19.38 53 ILE C C 1
ATOM 5141 O O . ILE C 1 63 ? 18.421 -13.531 39.955 1.00 19.41 53 ILE C O 1
ATOM 5146 N N . ILE C 1 64 ? 17.406 -13.583 41.982 1.00 18.45 54 ILE C N 1
ATOM 5147 C CA . ILE C 1 64 ? 16.176 -12.910 41.582 1.00 19.17 54 ILE C CA 1
ATOM 5148 C C . ILE C 1 64 ? 16.196 -11.476 42.105 1.00 19.77 54 ILE C C 1
ATOM 5149 O O . ILE C 1 64 ? 16.374 -11.236 43.318 1.00 19.75 54 ILE C O 1
ATOM 5154 N N . SER C 1 65 ? 16.035 -10.508 41.196 1.00 19.69 55 SER C N 1
ATOM 5155 C CA . SER C 1 65 ? 16.017 -9.100 41.565 1.00 19.85 55 SER C CA 1
ATOM 5156 C C . SER C 1 65 ? 15.135 -8.318 40.606 1.00 20.45 55 SER C C 1
ATOM 5157 O O . SER C 1 65 ? 14.609 -8.881 39.664 1.00 19.97 55 SER C O 1
ATOM 5160 N N . THR C 1 66 ? 14.972 -7.025 40.843 1.00 20.70 56 THR C N 1
ATOM 5161 C CA . THR C 1 66 ? 14.159 -6.204 39.920 1.00 21.37 56 THR C CA 1
ATOM 5162 C C . THR C 1 66 ? 14.866 -6.115 38.562 1.00 22.46 56 THR C C 1
ATOM 5163 O O . THR C 1 66 ? 16.064 -6.348 38.475 1.00 20.86 56 THR C O 1
ATOM 5167 N N . PRO C 1 67 ? 14.116 -5.803 37.495 1.00 22.80 57 PRO C N 1
ATOM 5168 C CA . PRO C 1 67 ? 14.765 -5.533 36.198 1.00 23.39 57 PRO C CA 1
ATOM 5169 C C . PRO C 1 67 ? 15.886 -4.502 36.265 1.00 23.57 57 PRO C C 1
ATOM 5170 O O . PRO C 1 67 ? 16.926 -4.681 35.637 1.00 22.44 57 PRO C O 1
ATOM 5174 N N . GLN C 1 68 ? 15.687 -3.456 37.051 1.00 22.77 58 GLN C N 1
ATOM 5175 C CA . GLN C 1 68 ? 16.656 -2.372 37.176 1.00 25.12 58 GLN C CA 1
ATOM 5176 C C . GLN C 1 68 ? 17.920 -2.832 37.907 1.00 24.37 58 GLN C C 1
ATOM 5177 O O . GLN C 1 68 ? 19.028 -2.460 37.535 1.00 25.31 58 GLN C O 1
ATOM 5183 N N . ASP C 1 69 ? 17.760 -3.663 38.934 1.00 22.82 59 ASP C N 1
ATOM 5184 C CA . ASP C 1 69 ? 18.893 -4.132 39.735 1.00 23.42 59 ASP C CA 1
ATOM 5185 C C . ASP C 1 69 ? 19.667 -5.298 39.127 1.00 21.22 59 ASP C C 1
ATOM 5186 O O . ASP C 1 69 ? 20.868 -5.440 39.376 1.00 20.64 59 ASP C O 1
ATOM 5191 N N . THR C 1 70 ? 18.980 -6.134 38.352 1.00 19.48 60 THR C N 1
ATOM 5192 C CA . THR C 1 70 ? 19.581 -7.297 37.713 1.00 18.50 60 THR C CA 1
ATOM 5193 C C . THR C 1 70 ? 20.952 -7.015 37.089 1.00 18.07 60 THR C C 1
ATOM 5194 O O . THR C 1 70 ? 21.906 -7.679 37.445 1.00 17.23 60 THR C O 1
ATOM 5198 N N . PRO C 1 71 ? 21.050 -6.038 36.164 1.00 19.61 61 PRO C N 1
ATOM 5199 C CA . PRO C 1 71 ? 22.369 -5.812 35.560 1.00 20.08 61 PRO C CA 1
ATOM 5200 C C . PRO C 1 71 ? 23.445 -5.329 36.526 1.00 20.06 61 PRO C C 1
ATOM 5201 O O . PRO C 1 71 ? 24.629 -5.544 36.260 1.00 18.97 61 PRO C O 1
ATOM 5205 N N . ARG C 1 72 ? 23.051 -4.711 37.645 1.00 19.44 62 ARG C N 1
ATOM 5206 C CA . ARG C 1 72 ? 24.003 -4.243 38.658 1.00 20.98 62 ARG C CA 1
ATOM 5207 C C . ARG C 1 72 ? 24.576 -5.441 39.455 1.00 19.97 62 ARG C C 1
ATOM 5208 O O . ARG C 1 72 ? 25.793 -5.513 39.703 1.00 20.35 62 ARG C O 1
ATOM 5216 N N . PHE C 1 73 ? 23.710 -6.381 39.834 1.00 17.81 63 PHE C N 1
ATOM 5217 C CA . PHE C 1 73 ? 24.171 -7.662 40.409 1.00 17.93 63 PHE C CA 1
ATOM 5218 C C . PHE C 1 73 ? 25.061 -8.425 39.444 1.00 18.17 63 PHE C C 1
ATOM 5219 O O . PHE C 1 73 ? 26.097 -8.991 39.826 1.00 17.89 63 PHE C O 1
ATOM 5227 N N . GLN C 1 74 ? 24.682 -8.413 38.169 1.00 18.65 64 GLN C N 1
ATOM 5228 C CA . GLN C 1 74 ? 25.470 -9.086 37.145 1.00 19.69 64 GLN C CA 1
ATOM 5229 C C . GLN C 1 74 ? 26.844 -8.449 36.997 1.00 19.28 64 GLN C C 1
ATOM 5230 O O . GLN C 1 74 ? 27.839 -9.169 36.845 1.00 19.81 64 GLN C O 1
ATOM 5236 N N . GLN C 1 75 ? 26.923 -7.131 37.094 1.00 20.07 65 GLN C N 1
ATOM 5237 C CA . GLN C 1 75 ? 28.221 -6.468 37.012 1.00 21.14 65 GLN C CA 1
ATOM 5238 C C . GLN C 1 75 ? 29.108 -6.870 38.183 1.00 20.57 65 GLN C C 1
ATOM 5239 O O . GLN C 1 75 ? 30.317 -7.096 38.024 1.00 21.68 65 GLN C O 1
ATOM 5245 N N . LEU C 1 76 ? 28.509 -6.964 39.359 1.00 19.20 66 LEU C N 1
ATOM 5246 C CA . LEU C 1 76 ? 29.246 -7.344 40.547 1.00 18.91 66 LEU C CA 1
ATOM 5247 C C . LEU C 1 76 ? 29.759 -8.774 40.491 1.00 17.85 66 LEU C C 1
ATOM 5248 O O . LEU C 1 76 ? 30.918 -9.022 40.799 1.00 19.36 66 LEU C O 1
ATOM 5253 N N . LEU C 1 77 ? 28.865 -9.705 40.173 1.00 17.54 67 LEU C N 1
ATOM 5254 C CA . LEU C 1 77 ? 29.104 -11.151 40.368 1.00 17.66 67 LEU C CA 1
ATOM 5255 C C . LEU C 1 77 ? 29.369 -11.973 39.111 1.00 18.43 67 LEU C C 1
ATOM 5256 O O . LEU C 1 77 ? 29.902 -13.067 39.200 1.00 19.39 67 LEU C O 1
ATOM 5261 N N . GLY C 1 78 ? 28.957 -11.470 37.948 1.00 18.67 68 GLY C N 1
ATOM 5262 C CA . GLY C 1 78 ? 29.094 -12.221 36.709 1.00 19.41 68 GLY C CA 1
ATOM 5263 C C . GLY C 1 78 ? 28.348 -13.536 36.709 1.00 20.13 68 GLY C C 1
ATOM 5264 O O . GLY C 1 78 ? 27.325 -13.693 37.390 1.00 20.78 68 GLY C O 1
ATOM 5265 N N . ASP C 1 79 ? 28.883 -14.509 35.975 1.00 20.76 69 ASP C N 1
ATOM 5266 C CA . ASP C 1 79 ? 28.290 -15.827 35.953 1.00 21.85 69 ASP C CA 1
ATOM 5267 C C . ASP C 1 79 ? 28.827 -16.737 37.063 1.00 20.81 69 ASP C C 1
ATOM 5268 O O . ASP C 1 79 ? 28.466 -17.904 37.109 1.00 20.61 69 ASP C O 1
ATOM 5273 N N . GLY C 1 80 ? 29.701 -16.203 37.924 1.00 21.20 70 GLY C N 1
ATOM 5274 C CA . GLY C 1 80 ? 30.229 -16.959 39.058 1.00 21.52 70 GLY C CA 1
ATOM 5275 C C . GLY C 1 80 ? 31.374 -17.898 38.769 1.00 21.07 70 GLY C C 1
ATOM 5276 O O . GLY C 1 80 ? 31.962 -18.412 39.703 1.00 20.08 70 GLY C O 1
ATOM 5277 N N . SER C 1 81 ? 31.748 -18.095 37.500 1.00 21.61 71 SER C N 1
ATOM 5278 C CA . SER C 1 81 ? 32.745 -19.105 37.168 1.00 22.33 71 SER C CA 1
ATOM 5279 C C . SER C 1 81 ? 34.127 -18.806 37.744 1.00 23.23 71 SER C C 1
ATOM 5280 O O . SER C 1 81 ? 34.865 -19.738 38.027 1.00 24.14 71 SER C O 1
ATOM 5283 N N . ASN C 1 82 ? 34.448 -17.535 37.984 1.00 23.54 72 ASN C N 1
ATOM 5284 C CA . ASN C 1 82 ? 35.704 -17.165 38.660 1.00 25.25 72 ASN C CA 1
ATOM 5285 C C . ASN C 1 82 ? 35.797 -17.699 40.096 1.00 23.76 72 ASN C C 1
ATOM 5286 O O . ASN C 1 82 ? 36.899 -17.808 40.636 1.00 24.16 72 ASN C O 1
ATOM 5291 N N . TRP C 1 83 ? 34.645 -17.978 40.713 1.00 22.07 73 TRP C N 1
ATOM 5292 C CA . TRP C 1 83 ? 34.557 -18.548 42.067 1.00 21.15 73 TRP C CA 1
ATOM 5293 C C . TRP C 1 83 ? 34.103 -20.008 42.089 1.00 21.18 73 TRP C C 1
ATOM 5294 O O . TRP C 1 83 ? 33.725 -20.549 43.124 1.00 22.60 73 TRP C O 1
ATOM 5305 N N . GLY C 1 84 ? 34.127 -20.674 40.934 1.00 21.05 74 GLY C N 1
ATOM 5306 C CA . GLY C 1 84 ? 33.631 -22.033 40.832 1.00 21.09 74 GLY C CA 1
ATOM 5307 C C . GLY C 1 84 ? 32.137 -22.222 40.956 1.00 20.31 74 GLY C C 1
ATOM 5308 O O . GLY C 1 84 ? 31.685 -23.306 41.294 1.00 22.23 74 GLY C O 1
ATOM 5309 N N . LEU C 1 85 ? 31.366 -21.160 40.698 1.00 19.68 75 LEU C N 1
ATOM 5310 C CA . LEU C 1 85 ? 29.911 -21.189 40.756 1.00 20.08 75 LEU C CA 1
ATOM 5311 C C . LEU C 1 85 ? 29.274 -21.098 39.376 1.00 21.00 75 LEU C C 1
ATOM 5312 O O . LEU C 1 85 ? 29.935 -20.732 38.390 1.00 21.52 75 LEU C O 1
ATOM 5317 N N . ASP C 1 86 ? 27.988 -21.425 39.326 1.00 21.73 76 ASP C N 1
ATOM 5318 C CA . ASP C 1 86 ? 27.150 -21.232 38.140 1.00 23.48 76 ASP C CA 1
ATOM 5319 C C . ASP C 1 86 ? 25.982 -20.350 38.578 1.00 22.89 76 ASP C C 1
ATOM 5320 O O . ASP C 1 86 ? 24.976 -20.843 39.100 1.00 23.14 76 ASP C O 1
ATOM 5325 N N . LEU C 1 87 ? 26.151 -19.041 38.399 1.00 20.41 77 LEU C N 1
ATOM 5326 C CA . LEU C 1 87 ? 25.148 -18.043 38.759 1.00 21.26 77 LEU C CA 1
ATOM 5327 C C . LEU C 1 87 ? 24.270 -17.712 37.572 1.00 21.41 77 LEU C C 1
ATOM 5328 O O . LEU C 1 87 ? 24.774 -17.412 36.486 1.00 23.42 77 LEU C O 1
ATOM 5333 N N . GLN C 1 88 ? 22.970 -17.746 37.801 1.00 21.24 78 GLN C N 1
ATOM 5334 C CA . GLN C 1 88 ? 21.960 -17.355 36.839 1.00 21.81 78 GLN C CA 1
ATOM 5335 C C . GLN C 1 88 ? 21.128 -16.237 37.428 1.00 20.99 78 GLN C C 1
ATOM 5336 O O . GLN C 1 88 ? 21.163 -15.987 38.652 1.00 20.74 78 GLN C O 1
ATOM 5342 N N . TYR C 1 89 ? 20.382 -15.550 36.564 1.00 20.63 79 TYR C N 1
ATOM 5343 C CA . TYR C 1 89 ? 19.623 -14.380 36.960 1.00 20.57 79 TYR C CA 1
ATOM 5344 C C . TYR C 1 89 ? 18.214 -14.438 36.403 1.00 21.49 79 TYR C C 1
ATOM 5345 O O . TYR C 1 89 ? 17.996 -14.902 35.277 1.00 21.56 79 TYR C O 1
ATOM 5354 N N . ALA C 1 90 ? 17.271 -13.970 37.197 1.00 21.16 80 ALA C N 1
ATOM 5355 C CA . ALA C 1 90 ? 15.892 -13.835 36.751 1.00 21.01 80 ALA C CA 1
ATOM 5356 C C . ALA C 1 90 ? 15.328 -12.567 37.348 1.00 21.74 80 ALA C C 1
ATOM 5357 O O . ALA C 1 90 ? 15.773 -12.122 38.401 1.00 21.13 80 ALA C O 1
ATOM 5359 N N . VAL C 1 91 ? 14.362 -11.967 36.655 1.00 23.05 81 VAL C N 1
ATOM 5360 C CA . VAL C 1 91 ? 13.765 -10.713 37.119 1.00 23.65 81 VAL C CA 1
ATOM 5361 C C . VAL C 1 91 ? 12.482 -11.000 37.886 1.00 24.64 81 VAL C C 1
ATOM 5362 O O . VAL C 1 91 ? 11.772 -11.967 37.593 1.00 25.40 81 VAL C O 1
ATOM 5366 N N . GLN C 1 92 ? 12.231 -10.178 38.891 1.00 26.46 82 GLN C N 1
ATOM 5367 C CA . GLN C 1 92 ? 10.954 -10.132 39.586 1.00 29.53 82 GLN C CA 1
ATOM 5368 C C . GLN C 1 92 ? 10.391 -8.729 39.341 1.00 32.08 82 GLN C C 1
ATOM 5369 O O . GLN C 1 92 ? 10.814 -7.779 40.005 1.00 31.18 82 GLN C O 1
ATOM 5375 N N . PRO C 1 93 ? 9.463 -8.586 38.367 1.00 37.33 83 PRO C N 1
ATOM 5376 C CA . PRO C 1 93 ? 8.881 -7.277 38.011 1.00 40.52 83 PRO C CA 1
ATOM 5377 C C . PRO C 1 93 ? 8.137 -6.548 39.130 1.00 42.03 83 PRO C C 1
ATOM 5378 O O . PRO C 1 93 ? 8.213 -5.323 39.212 1.00 43.50 83 PRO C O 1
ATOM 5382 N N . SER C 1 94 ? 7.413 -7.300 39.956 1.00 41.37 84 SER C N 1
ATOM 5383 C CA . SER C 1 94 ? 6.587 -6.744 41.026 1.00 43.91 84 SER C CA 1
ATOM 5384 C C . SER C 1 94 ? 6.902 -7.455 42.344 1.00 42.68 84 SER C C 1
ATOM 5385 O O . SER C 1 94 ? 7.137 -8.663 42.336 1.00 39.08 84 SER C O 1
ATOM 5388 N N . PRO C 1 95 ? 6.902 -6.717 43.478 1.00 44.82 85 PRO C N 1
ATOM 5389 C CA . PRO C 1 95 ? 7.138 -7.364 44.775 1.00 46.39 85 PRO C CA 1
ATOM 5390 C C . PRO C 1 95 ? 5.885 -8.102 45.284 1.00 48.51 85 PRO C C 1
ATOM 5391 O O . PRO C 1 95 ? 5.152 -7.592 46.135 1.00 50.15 85 PRO C O 1
ATOM 5395 N N . ASP C 1 96 ? 5.664 -9.305 44.753 1.00 48.85 86 ASP C N 1
ATOM 5396 C CA . ASP C 1 96 ? 4.460 -10.102 45.039 1.00 49.84 86 ASP C CA 1
ATOM 5397 C C . ASP C 1 96 ? 4.664 -11.226 46.063 1.00 48.32 86 ASP C C 1
ATOM 5398 O O . ASP C 1 96 ? 3.788 -12.083 46.210 1.00 47.33 86 ASP C O 1
ATOM 5403 N N . GLY C 1 97 ? 5.802 -11.233 46.759 1.00 46.42 87 GLY C N 1
ATOM 5404 C CA . GLY C 1 97 ? 6.034 -12.166 47.867 1.00 44.75 87 GLY C CA 1
ATOM 5405 C C . GLY C 1 97 ? 7.201 -13.115 47.669 1.00 43.88 87 GLY C C 1
ATOM 5406 O O . GLY C 1 97 ? 7.579 -13.438 46.536 1.00 43.16 87 GLY C O 1
ATOM 5407 N N . LEU C 1 98 ? 7.752 -13.578 48.791 1.00 42.89 88 LEU C N 1
ATOM 5408 C CA . LEU C 1 98 ? 8.913 -14.473 48.790 1.00 42.20 88 LEU C CA 1
ATOM 5409 C C . LEU C 1 98 ? 8.649 -15.766 48.003 1.00 38.66 88 LEU C C 1
ATOM 5410 O O . LEU C 1 98 ? 9.515 -16.228 47.259 1.00 36.20 88 LEU C O 1
ATOM 5415 N N . ALA C 1 99 ? 7.444 -16.318 48.154 1.00 35.78 89 ALA C N 1
ATOM 5416 C CA . ALA C 1 99 ? 7.088 -17.597 47.536 1.00 34.03 89 ALA C CA 1
ATOM 5417 C C . ALA C 1 99 ? 7.006 -17.540 46.005 1.00 33.58 89 ALA C C 1
ATOM 5418 O O . ALA C 1 99 ? 7.135 -18.577 45.344 1.00 32.20 89 ALA C O 1
ATOM 5420 N N . GLN C 1 100 ? 6.834 -16.341 45.445 1.00 33.68 90 GLN C N 1
ATOM 5421 C CA . GLN C 1 100 ? 6.943 -16.153 43.989 1.00 34.75 90 GLN C CA 1
ATOM 5422 C C . GLN C 1 100 ? 8.288 -16.620 43.424 1.00 32.92 90 GLN C C 1
ATOM 5423 O O . GLN C 1 100 ? 8.366 -16.985 42.243 1.00 31.71 90 GLN C O 1
ATOM 5429 N N . ALA C 1 101 ? 9.336 -16.618 44.256 1.00 30.73 91 ALA C N 1
ATOM 5430 C CA . ALA C 1 101 ? 10.636 -17.191 43.888 1.00 29.67 91 ALA C CA 1
ATOM 5431 C C . ALA C 1 101 ? 10.561 -18.580 43.229 1.00 29.37 91 ALA C C 1
ATOM 5432 O O . ALA C 1 101 ? 11.330 -18.875 42.322 1.00 28.58 91 ALA C O 1
ATOM 5434 N N . PHE C 1 102 ? 9.631 -19.418 43.677 1.00 29.95 92 PHE C N 1
ATOM 5435 C CA . PHE C 1 102 ? 9.508 -20.786 43.150 1.00 32.78 92 PHE C CA 1
ATOM 5436 C C . PHE C 1 102 ? 8.819 -20.860 41.796 1.00 32.30 92 PHE C C 1
ATOM 5437 O O . PHE C 1 102 ? 9.087 -21.783 41.028 1.00 34.59 92 PHE C O 1
ATOM 5445 N N . LEU C 1 103 ? 7.954 -19.894 41.509 1.00 33.21 93 LEU C N 1
ATOM 5446 C CA . LEU C 1 103 ? 7.347 -19.773 40.176 1.00 33.15 93 LEU C CA 1
ATOM 5447 C C . LEU C 1 103 ? 8.327 -19.121 39.208 1.00 31.53 93 LEU C C 1
ATOM 5448 O O . LEU C 1 103 ? 8.565 -19.655 38.120 1.00 32.19 93 LEU C O 1
ATOM 5453 N N . ILE C 1 104 ? 8.936 -18.006 39.618 1.00 29.90 94 ILE C N 1
ATOM 5454 C CA . ILE C 1 104 ? 9.995 -17.371 38.819 1.00 28.80 94 ILE C CA 1
ATOM 5455 C C . ILE C 1 104 ? 11.127 -18.370 38.558 1.00 26.98 94 ILE C C 1
ATOM 5456 O O . ILE C 1 104 ? 11.658 -18.417 37.450 1.00 28.63 94 ILE C O 1
ATOM 5461 N N . GLY C 1 105 ? 11.476 -19.173 39.571 1.00 26.63 95 GLY C N 1
ATOM 5462 C CA . GLY C 1 105 ? 12.588 -20.120 39.493 1.00 26.55 95 GLY C CA 1
ATOM 5463 C C . GLY C 1 105 ? 12.259 -21.548 39.090 1.00 26.85 95 GLY C C 1
ATOM 5464 O O . GLY C 1 105 ? 13.122 -22.422 39.164 1.00 26.66 95 GLY C O 1
ATOM 5465 N N . GLU C 1 106 ? 11.028 -21.779 38.632 1.00 28.08 96 GLU C N 1
ATOM 5466 C CA . GLU C 1 106 ? 10.547 -23.125 38.321 1.00 29.66 96 GLU C CA 1
ATOM 5467 C C . GLU C 1 106 ? 11.430 -23.829 37.305 1.00 28.44 96 GLU C C 1
ATOM 5468 O O . GLU C 1 106 ? 11.884 -24.938 37.560 1.00 29.61 96 GLU C O 1
ATOM 5474 N N . SER C 1 107 ? 11.700 -23.182 36.170 1.00 29.94 97 SER C N 1
ATOM 5475 C CA . SER C 1 107 ? 12.550 -23.813 35.146 1.00 31.69 97 SER C CA 1
ATOM 5476 C C . SER C 1 107 ? 13.974 -24.040 35.663 1.00 29.23 97 SER C C 1
ATOM 5477 O O . SER C 1 107 ? 14.591 -25.061 35.365 1.00 29.99 97 SER C O 1
ATOM 5480 N N . PHE C 1 108 ? 14.478 -23.101 36.463 1.00 27.95 98 PHE C N 1
ATOM 5481 C CA . PHE C 1 108 ? 15.800 -23.236 37.069 1.00 26.49 98 PHE C CA 1
ATOM 5482 C C . PHE C 1 108 ? 15.899 -24.434 38.038 1.00 25.81 98 PHE C C 1
ATOM 5483 O O . PHE C 1 108 ? 16.882 -25.180 38.020 1.00 27.32 98 PHE C O 1
ATOM 5491 N N . ILE C 1 109 ? 14.898 -24.586 38.891 1.00 26.26 99 ILE C N 1
ATOM 5492 C CA . ILE C 1 109 ? 14.857 -25.679 39.877 1.00 26.52 99 ILE C CA 1
ATOM 5493 C C . ILE C 1 109 ? 14.748 -27.024 39.151 1.00 27.44 99 ILE C C 1
ATOM 5494 O O . ILE C 1 109 ? 15.483 -27.958 39.452 1.00 28.52 99 ILE C O 1
ATOM 5499 N N . GLY C 1 110 ? 13.845 -27.086 38.173 1.00 29.77 100 GLY C N 1
ATOM 5500 C CA . GLY C 1 110 ? 13.563 -28.330 37.458 1.00 29.33 100 GLY C CA 1
ATOM 5501 C C . GLY C 1 110 ? 13.097 -29.398 38.428 1.00 29.84 100 GLY C C 1
ATOM 5502 O O . GLY C 1 110 ? 12.206 -29.152 39.250 1.00 30.44 100 GLY C O 1
ATOM 5503 N N . ASN C 1 111 ? 13.728 -30.566 38.360 1.00 32.25 101 ASN C N 1
ATOM 5504 C CA . ASN C 1 111 ? 13.393 -31.690 39.240 1.00 34.56 101 ASN C CA 1
ATOM 5505 C C . ASN C 1 111 ? 14.386 -31.848 40.393 1.00 33.56 101 ASN C C 1
ATOM 5506 O O . ASN C 1 111 ? 14.519 -32.929 40.965 1.00 34.14 101 ASN C O 1
ATOM 5511 N N . ASP C 1 112 ? 15.068 -30.763 40.764 1.00 31.73 102 ASP C N 1
ATOM 5512 C CA . ASP C 1 112 ? 16.107 -30.841 41.785 1.00 31.21 102 ASP C CA 1
ATOM 5513 C C . ASP C 1 112 ? 15.626 -30.351 43.139 1.00 27.25 102 ASP C C 1
ATOM 5514 O O . ASP C 1 112 ? 14.536 -29.793 43.271 1.00 27.20 102 ASP C O 1
ATOM 5519 N N . LEU C 1 113 ? 16.463 -30.606 44.138 1.00 25.23 103 LEU C N 1
ATOM 5520 C CA . LEU C 1 113 ? 16.295 -30.040 45.477 1.00 24.63 103 LEU C CA 1
ATOM 5521 C C . LEU C 1 113 ? 16.640 -28.555 45.415 1.00 23.28 103 LEU C C 1
ATOM 5522 O O . LEU C 1 113 ? 17.369 -28.123 44.516 1.00 21.52 103 LEU C O 1
ATOM 5527 N N . SER C 1 114 ? 16.134 -27.771 46.365 1.00 23.12 104 SER C N 1
ATOM 5528 C CA . SER C 1 114 ? 16.416 -26.328 46.364 1.00 22.30 104 SER C CA 1
ATOM 5529 C C . SER C 1 114 ? 16.714 -25.779 47.754 1.00 21.18 104 SER C C 1
ATOM 5530 O O . SER C 1 114 ? 16.481 -26.429 48.764 1.00 21.04 104 SER C O 1
ATOM 5533 N N . ALA C 1 115 ? 17.284 -24.578 47.771 1.00 20.94 105 ALA C N 1
ATOM 5534 C CA . ALA C 1 115 ? 17.449 -23.807 49.005 1.00 20.28 105 ALA C CA 1
ATOM 5535 C C . ALA C 1 115 ? 17.184 -22.351 48.643 1.00 20.01 105 ALA C C 1
ATOM 5536 O O . ALA C 1 115 ? 17.631 -21.895 47.584 1.00 22.71 105 ALA C O 1
ATOM 5538 N N . LEU C 1 116 ? 16.450 -21.643 49.500 1.00 18.77 106 LEU C N 1
ATOM 5539 C CA . LEU C 1 116 ? 16.115 -20.245 49.275 1.00 19.99 106 LEU C CA 1
ATOM 5540 C C . LEU C 1 116 ? 16.701 -19.438 50.422 1.00 18.52 106 LEU C C 1
ATOM 5541 O O . LEU C 1 116 ? 16.527 -19.822 51.576 1.00 17.58 106 LEU C O 1
ATOM 5546 N N . VAL C 1 117 ? 17.378 -18.334 50.105 1.00 17.88 107 VAL C N 1
ATOM 5547 C CA . VAL C 1 117 ? 17.875 -17.414 51.125 1.00 17.96 107 VAL C CA 1
ATOM 5548 C C . VAL C 1 117 ? 17.509 -15.987 50.765 1.00 18.48 107 VAL C C 1
ATOM 5549 O O . VAL C 1 117 ? 17.527 -15.625 49.589 1.00 18.81 107 VAL C O 1
ATOM 5553 N N . LEU C 1 118 ? 17.179 -15.175 51.772 1.00 19.82 108 LEU C N 1
ATOM 5554 C CA . LEU C 1 118 ? 16.887 -13.769 51.539 1.00 22.31 108 LEU C CA 1
ATOM 5555 C C . LEU C 1 118 ? 18.207 -13.016 51.371 1.00 23.17 108 LEU C C 1
ATOM 5556 O O . LEU C 1 118 ? 19.178 -13.270 52.086 1.00 22.75 108 LEU C O 1
ATOM 5561 N N . GLY C 1 119 ? 18.235 -12.093 50.419 1.00 22.15 109 GLY C N 1
ATOM 5562 C CA . GLY C 1 119 ? 19.439 -11.362 50.067 1.00 22.42 109 GLY C CA 1
ATOM 5563 C C . GLY C 1 119 ? 19.984 -10.425 51.129 1.00 22.24 109 GLY C C 1
ATOM 5564 O O . GLY C 1 119 ? 21.099 -9.912 50.973 1.00 22.56 109 GLY C O 1
ATOM 5565 N N . ASP C 1 120 ? 19.213 -10.192 52.181 1.00 22.04 110 ASP C N 1
ATOM 5566 C CA . ASP C 1 120 ? 19.597 -9.278 53.250 1.00 23.84 110 ASP C CA 1
ATOM 5567 C C . ASP C 1 120 ? 19.781 -10.003 54.593 1.00 23.30 110 ASP C C 1
ATOM 5568 O O . ASP C 1 120 ? 19.773 -9.378 55.648 1.00 23.11 110 ASP C O 1
ATOM 5573 N N . ASN C 1 121 ? 19.964 -11.324 54.543 1.00 22.31 111 ASN C N 1
ATOM 5574 C CA . ASN C 1 121 ? 20.169 -12.095 55.773 1.00 23.87 111 ASN C CA 1
ATOM 5575 C C . ASN C 1 121 ? 21.637 -12.416 55.984 1.00 21.44 111 ASN C C 1
ATOM 5576 O O . ASN C 1 121 ? 22.309 -12.946 55.088 1.00 21.01 111 ASN C O 1
ATOM 5581 N N . LEU C 1 122 ? 22.118 -12.084 57.182 1.00 18.90 112 LEU C N 1
ATOM 5582 C CA A LEU C 1 122 ? 23.512 -12.283 57.558 0.50 18.68 112 LEU C CA 1
ATOM 5583 C CA B LEU C 1 122 ? 23.516 -12.294 57.545 0.50 18.45 112 LEU C CA 1
ATOM 5584 C C . LEU C 1 122 ? 23.556 -13.233 58.739 1.00 17.91 112 LEU C C 1
ATOM 5585 O O . LEU C 1 122 ? 22.887 -12.998 59.734 1.00 16.61 112 LEU C O 1
ATOM 5594 N N . TYR C 1 123 ? 24.388 -14.258 58.646 1.00 16.36 113 TYR C N 1
ATOM 5595 C CA . TYR C 1 123 ? 24.567 -15.254 59.709 1.00 16.73 113 TYR C CA 1
ATOM 5596 C C . TYR C 1 123 ? 26.030 -15.330 60.080 1.00 17.00 113 TYR C C 1
ATOM 5597 O O . TYR C 1 123 ? 26.920 -15.159 59.213 1.00 18.25 113 TYR C O 1
ATOM 5606 N N . TYR C 1 124 ? 26.278 -15.605 61.357 1.00 17.15 114 TYR C N 1
ATOM 5607 C CA . TYR C 1 124 ? 27.656 -15.812 61.842 1.00 16.83 114 TYR C CA 1
ATOM 5608 C C . TYR C 1 124 ? 27.652 -16.820 62.972 1.00 17.55 114 TYR C C 1
ATOM 5609 O O . TYR C 1 124 ? 26.813 -16.752 63.873 1.00 16.48 114 TYR C O 1
ATOM 5618 N N . GLY C 1 125 ? 28.615 -17.737 62.950 1.00 16.77 115 GLY C N 1
ATOM 5619 C CA . GLY C 1 125 ? 28.869 -18.580 64.113 1.00 18.33 115 GLY C CA 1
ATOM 5620 C C . GLY C 1 125 ? 29.583 -19.881 63.850 1.00 19.05 115 GLY C C 1
ATOM 5621 O O . GLY C 1 125 ? 29.926 -20.185 62.708 1.00 23.99 115 GLY C O 1
ATOM 5622 N N . HIS C 1 126 ? 29.795 -20.631 64.922 1.00 20.35 116 HIS C N 1
ATOM 5623 C CA . HIS C 1 126 ? 30.631 -21.824 64.906 1.00 24.16 116 HIS C CA 1
ATOM 5624 C C . HIS C 1 126 ? 29.873 -23.024 64.380 1.00 26.26 116 HIS C C 1
ATOM 5625 O O . HIS C 1 126 ? 28.750 -23.272 64.807 1.00 27.40 116 HIS C O 1
ATOM 5632 N N . ASP C 1 127 ? 30.522 -23.793 63.503 1.00 28.79 117 ASP C N 1
ATOM 5633 C CA . ASP C 1 127 ? 29.947 -25.014 62.945 1.00 30.77 117 ASP C CA 1
ATOM 5634 C C . ASP C 1 127 ? 28.654 -24.713 62.160 1.00 30.15 117 ASP C C 1
ATOM 5635 O O . ASP C 1 127 ? 27.784 -25.566 62.038 1.00 28.98 117 ASP C O 1
ATOM 5640 N N . PHE C 1 128 ? 28.538 -23.500 61.622 1.00 30.25 118 PHE C N 1
ATOM 5641 C CA . PHE C 1 128 ? 27.394 -23.162 60.776 1.00 29.75 118 PHE C CA 1
ATOM 5642 C C . PHE C 1 128 ? 27.354 -24.112 59.577 1.00 29.85 118 PHE C C 1
ATOM 5643 O O . PHE C 1 128 ? 26.282 -24.562 59.178 1.00 30.09 118 PHE C O 1
ATOM 5651 N N . HIS C 1 129 ? 28.534 -24.434 59.047 1.00 30.68 119 HIS C N 1
ATOM 5652 C CA . HIS C 1 129 ? 28.719 -25.468 58.010 1.00 31.42 119 HIS C CA 1
ATOM 5653 C C . HIS C 1 129 ? 28.057 -26.815 58.357 1.00 32.16 119 HIS C C 1
ATOM 5654 O O . HIS C 1 129 ? 27.402 -27.437 57.510 1.00 31.24 119 HIS C O 1
ATOM 5661 N N . GLU C 1 130 ? 28.231 -27.242 59.607 1.00 31.15 120 GLU C N 1
ATOM 5662 C CA . GLU C 1 130 ? 27.624 -28.471 60.117 1.00 32.63 120 GLU C CA 1
ATOM 5663 C C . GLU C 1 130 ? 26.110 -28.309 60.310 1.00 30.75 120 GLU C C 1
ATOM 5664 O O . GLU C 1 130 ? 25.340 -29.228 60.008 1.00 30.42 120 GLU C O 1
ATOM 5670 N N . LEU C 1 131 ? 25.676 -27.142 60.790 1.00 27.96 121 LEU C N 1
ATOM 5671 C CA . LEU C 1 131 ? 24.235 -26.832 60.879 1.00 28.95 121 LEU C CA 1
ATOM 5672 C C . LEU C 1 131 ? 23.518 -26.895 59.517 1.00 29.02 121 LEU C C 1
ATOM 5673 O O . LEU C 1 131 ? 22.422 -27.470 59.389 1.00 29.91 121 LEU C O 1
ATOM 5678 N N . LEU C 1 132 ? 24.134 -26.317 58.496 1.00 27.59 122 LEU C N 1
ATOM 5679 C CA . LEU C 1 132 ? 23.567 -26.363 57.144 1.00 27.50 122 LEU C CA 1
ATOM 5680 C C . LEU C 1 132 ? 23.628 -27.772 56.563 1.00 29.93 122 LEU C C 1
ATOM 5681 O O . LEU C 1 132 ? 22.744 -28.150 55.790 1.00 28.18 122 LEU C O 1
ATOM 5686 N N . GLY C 1 133 ? 24.674 -28.525 56.913 1.00 32.54 123 GLY C N 1
ATOM 5687 C CA . GLY C 1 133 ? 24.862 -29.905 56.426 1.00 33.19 123 GLY C CA 1
ATOM 5688 C C . GLY C 1 133 ? 23.723 -30.853 56.770 1.00 34.78 123 GLY C C 1
ATOM 5689 O O . GLY C 1 133 ? 23.289 -31.644 55.929 1.00 36.64 123 GLY C O 1
ATOM 5690 N N . SER C 1 134 ? 23.234 -30.773 58.002 1.00 36.83 124 SER C N 1
ATOM 5691 C CA . SER C 1 134 ? 22.071 -31.556 58.438 1.00 38.65 124 SER C CA 1
ATOM 5692 C C . SER C 1 134 ? 20.844 -31.311 57.554 1.00 37.58 124 SER C C 1
ATOM 5693 O O . SER C 1 134 ? 20.164 -32.250 57.127 1.00 37.71 124 SER C O 1
ATOM 5696 N N . ALA C 1 135 ? 20.579 -30.039 57.275 1.00 34.39 125 ALA C N 1
ATOM 5697 C CA . ALA C 1 135 ? 19.459 -29.648 56.425 1.00 32.32 125 ALA C CA 1
ATOM 5698 C C . ALA C 1 135 ? 19.710 -30.000 54.957 1.00 32.13 125 ALA C C 1
ATOM 5699 O O . ALA C 1 135 ? 18.811 -30.476 54.264 1.00 31.14 125 ALA C O 1
ATOM 5701 N N . SER C 1 136 ? 20.926 -29.766 54.482 1.00 32.77 126 SER C N 1
ATOM 5702 C CA . SER C 1 136 ? 21.245 -29.993 53.067 1.00 36.05 126 SER C CA 1
ATOM 5703 C C . SER C 1 136 ? 21.211 -31.484 52.700 1.00 38.36 126 SER C C 1
ATOM 5704 O O . SER C 1 136 ? 20.790 -31.840 51.599 1.00 39.49 126 SER C O 1
ATOM 5707 N N . GLN C 1 137 ? 21.633 -32.337 53.630 1.00 39.34 127 GLN C N 1
ATOM 5708 C CA . GLN C 1 137 ? 21.685 -33.790 53.402 1.00 43.40 127 GLN C CA 1
ATOM 5709 C C . GLN C 1 137 ? 20.318 -34.438 53.186 1.00 42.34 127 GLN C C 1
ATOM 5710 O O . GLN C 1 137 ? 20.219 -35.398 52.416 1.00 43.07 127 GLN C O 1
ATOM 5716 N N . ARG C 1 138 ? 19.284 -33.923 53.853 1.00 42.63 128 ARG C N 1
ATOM 5717 C CA . ARG C 1 138 ? 17.922 -34.453 53.708 1.00 42.89 128 ARG C CA 1
ATOM 5718 C C . ARG C 1 138 ? 17.395 -34.322 52.277 1.00 41.83 128 ARG C C 1
ATOM 5719 O O . ARG C 1 138 ? 17.229 -33.215 51.755 1.00 41.72 128 ARG C O 1
ATOM 5727 N N . GLN C 1 139 ? 17.130 -35.470 51.662 1.00 36.37 129 GLN C N 1
ATOM 5728 C CA . GLN C 1 139 ? 16.689 -35.549 50.276 1.00 34.79 129 GLN C CA 1
ATOM 5729 C C . GLN C 1 139 ? 15.159 -35.462 50.141 1.00 32.87 129 GLN C C 1
ATOM 5730 O O . GLN C 1 139 ? 14.648 -35.390 49.023 1.00 31.91 129 GLN C O 1
ATOM 5736 N N . THR C 1 140 ? 14.438 -35.481 51.264 1.00 31.90 130 THR C N 1
ATOM 5737 C CA . THR C 1 140 ? 12.986 -35.307 51.264 1.00 32.24 130 THR C CA 1
ATOM 5738 C C . THR C 1 140 ? 12.530 -34.369 52.383 1.00 30.77 130 THR C C 1
ATOM 5739 O O . THR C 1 140 ? 13.189 -34.232 53.421 1.00 33.54 130 THR C O 1
ATOM 5743 N N . GLY C 1 141 ? 11.368 -33.773 52.168 1.00 28.24 131 GLY C N 1
ATOM 5744 C CA . GLY C 1 141 ? 10.784 -32.792 53.072 1.00 28.40 131 GLY C CA 1
ATOM 5745 C C . GLY C 1 141 ? 11.444 -31.422 52.977 1.00 26.90 131 GLY C C 1
ATOM 5746 O O . GLY C 1 141 ? 12.187 -31.142 52.037 1.00 29.10 131 GLY C O 1
ATOM 5747 N N . ALA C 1 142 ? 11.127 -30.569 53.944 1.00 24.03 132 ALA C N 1
ATOM 5748 C CA . ALA C 1 142 ? 11.676 -29.222 54.031 1.00 22.38 132 ALA C CA 1
ATOM 5749 C C . ALA C 1 142 ? 12.365 -29.039 55.375 1.00 22.21 132 ALA C C 1
ATOM 5750 O O . ALA C 1 142 ? 11.987 -29.690 56.347 1.00 21.41 132 ALA C O 1
ATOM 5752 N N . SER C 1 143 ? 13.372 -28.154 55.424 1.00 21.55 133 SER C N 1
ATOM 5753 C CA . SER C 1 143 ? 14.023 -27.759 56.693 1.00 21.81 133 SER C CA 1
ATOM 5754 C C . SER C 1 143 ? 14.072 -26.238 56.813 1.00 19.64 133 SER C C 1
ATOM 5755 O O . SER C 1 143 ? 14.396 -25.534 55.834 1.00 20.34 133 SER C O 1
ATOM 5758 N N . VAL C 1 144 ? 13.750 -25.746 58.008 1.00 18.86 134 VAL C N 1
ATOM 5759 C CA . VAL C 1 144 ? 13.861 -24.323 58.351 1.00 18.92 134 VAL C CA 1
ATOM 5760 C C . VAL C 1 144 ? 14.572 -24.210 59.687 1.00 18.09 134 VAL C C 1
ATOM 5761 O O . VAL C 1 144 ? 14.758 -25.210 60.375 1.00 18.60 134 VAL C O 1
ATOM 5765 N N . PHE C 1 145 ? 14.968 -22.988 60.031 1.00 19.26 135 PHE C N 1
ATOM 5766 C CA . PHE C 1 145 ? 15.701 -22.726 61.267 1.00 20.31 135 PHE C CA 1
ATOM 5767 C C . PHE C 1 145 ? 14.920 -21.721 62.108 1.00 18.47 135 PHE C C 1
ATOM 5768 O O . PHE C 1 145 ? 14.381 -20.736 61.588 1.00 20.00 135 PHE C O 1
ATOM 5776 N N . ALA C 1 146 ? 14.863 -21.985 63.400 1.00 17.83 136 ALA C N 1
ATOM 5777 C CA . ALA C 1 146 ? 14.173 -21.147 64.360 1.00 17.44 136 ALA C CA 1
ATOM 5778 C C . ALA C 1 146 ? 15.204 -20.466 65.245 1.00 17.66 136 ALA C C 1
ATOM 5779 O O . ALA C 1 146 ? 16.103 -21.133 65.734 1.00 18.42 136 ALA C O 1
ATOM 5781 N N . TYR C 1 147 ? 15.031 -19.169 65.466 1.00 16.25 137 TYR C N 1
ATOM 5782 C CA . TYR C 1 147 ? 15.996 -18.342 66.226 1.00 15.17 137 TYR C CA 1
ATOM 5783 C C . TYR C 1 147 ? 15.230 -17.435 67.184 1.00 15.47 137 TYR C C 1
ATOM 5784 O O . TYR C 1 147 ? 14.295 -16.720 66.780 1.00 14.93 137 TYR C O 1
ATOM 5793 N N . HIS C 1 148 ? 15.675 -17.425 68.427 1.00 14.80 138 HIS C N 1
ATOM 5794 C CA . HIS C 1 148 ? 15.061 -16.618 69.464 1.00 15.22 138 HIS C CA 1
ATOM 5795 C C . HIS C 1 148 ? 15.328 -15.140 69.213 1.00 15.28 138 HIS C C 1
ATOM 5796 O O . HIS C 1 148 ? 16.481 -14.734 69.112 1.00 14.65 138 HIS C O 1
ATOM 5803 N N . VAL C 1 149 ? 14.279 -14.327 69.111 1.00 15.48 139 VAL C N 1
ATOM 5804 C CA . VAL C 1 149 ? 14.408 -12.893 68.878 1.00 15.18 139 VAL C CA 1
ATOM 5805 C C . VAL C 1 149 ? 13.582 -12.093 69.873 1.00 17.06 139 VAL C C 1
ATOM 5806 O O . VAL C 1 149 ? 12.658 -12.632 70.487 1.00 17.57 139 VAL C O 1
ATOM 5810 N N . LEU C 1 150 ? 13.923 -10.821 70.013 1.00 17.19 140 LEU C N 1
ATOM 5811 C CA . LEU C 1 150 ? 13.167 -9.894 70.868 1.00 19.85 140 LEU C CA 1
ATOM 5812 C C . LEU C 1 150 ? 11.810 -9.534 70.272 1.00 21.45 140 LEU C C 1
ATOM 5813 O O . LEU C 1 150 ? 10.863 -9.247 71.024 1.00 22.40 140 LEU C O 1
ATOM 5818 N N . ASP C 1 151 ? 11.726 -9.523 68.939 1.00 20.59 141 ASP C N 1
ATOM 5819 C CA . ASP C 1 151 ? 10.564 -8.969 68.195 1.00 22.19 141 ASP C CA 1
ATOM 5820 C C . ASP C 1 151 ? 9.967 -9.961 67.174 1.00 20.81 141 ASP C C 1
ATOM 5821 O O . ASP C 1 151 ? 9.930 -9.695 65.971 1.00 21.30 141 ASP C O 1
ATOM 5826 N N . PRO C 1 152 ? 9.448 -11.105 67.657 1.00 19.37 142 PRO C N 1
ATOM 5827 C CA . PRO C 1 152 ? 8.966 -12.178 66.783 1.00 19.12 142 PRO C CA 1
ATOM 5828 C C . PRO C 1 152 ? 7.816 -11.741 65.870 1.00 19.43 142 PRO C C 1
ATOM 5829 O O . PRO C 1 152 ? 7.650 -12.292 64.785 1.00 19.28 142 PRO C O 1
ATOM 5833 N N . GLU C 1 153 ? 7.074 -10.727 66.300 1.00 20.51 143 GLU C N 1
ATOM 5834 C CA . GLU C 1 153 ? 5.993 -10.156 65.479 1.00 21.99 143 GLU C CA 1
ATOM 5835 C C . GLU C 1 153 ? 6.377 -9.658 64.068 1.00 22.78 143 GLU C C 1
ATOM 5836 O O . GLU C 1 153 ? 5.507 -9.501 63.216 1.00 22.32 143 GLU C O 1
ATOM 5842 N N . ARG C 1 154 ? 7.668 -9.380 63.837 1.00 21.97 144 ARG C N 1
ATOM 5843 C CA . ARG C 1 154 ? 8.177 -9.005 62.516 1.00 22.97 144 ARG C CA 1
ATOM 5844 C C . ARG C 1 154 ? 8.375 -10.171 61.553 1.00 21.81 144 ARG C C 1
ATOM 5845 O O . ARG C 1 154 ? 8.663 -9.935 60.369 1.00 21.47 144 ARG C O 1
ATOM 5853 N N . TYR C 1 155 ? 8.241 -11.411 62.043 1.00 19.90 145 TYR C N 1
ATOM 5854 C CA . TYR C 1 155 ? 8.674 -12.598 61.327 1.00 20.07 145 TYR C CA 1
ATOM 5855 C C . TYR C 1 155 ? 7.605 -13.680 61.289 1.00 19.09 145 TYR C C 1
ATOM 5856 O O . TYR C 1 155 ? 6.552 -13.545 61.931 1.00 19.58 145 TYR C O 1
ATOM 5865 N N . GLY C 1 156 ? 7.868 -14.730 60.519 1.00 19.41 146 GLY C N 1
ATOM 5866 C CA . GLY C 1 156 ? 7.181 -16.001 60.677 1.00 19.36 146 GLY C CA 1
ATOM 5867 C C . GLY C 1 156 ? 7.574 -16.549 62.037 1.00 20.46 146 GLY C C 1
ATOM 5868 O O . GLY C 1 156 ? 8.755 -16.538 62.399 1.00 19.83 146 GLY C O 1
ATOM 5869 N N . VAL C 1 157 ? 6.608 -17.048 62.793 1.00 18.41 147 VAL C N 1
ATOM 5870 C CA . VAL C 1 157 ? 6.834 -17.510 64.160 1.00 18.72 147 VAL C CA 1
ATOM 5871 C C . VAL C 1 157 ? 6.432 -18.965 64.277 1.00 19.18 147 VAL C C 1
ATOM 5872 O O . VAL C 1 157 ? 5.370 -19.372 63.763 1.00 19.51 147 VAL C O 1
ATOM 5876 N N . VAL C 1 158 ? 7.273 -19.739 64.945 1.00 19.04 148 VAL C N 1
ATOM 5877 C CA . VAL C 1 158 ? 7.058 -21.149 65.167 1.00 20.74 148 VAL C CA 1
ATOM 5878 C C . VAL C 1 158 ? 6.707 -21.398 66.637 1.00 23.05 148 VAL C C 1
ATOM 5879 O O . VAL C 1 158 ? 7.369 -20.890 67.547 1.00 23.77 148 VAL C O 1
ATOM 5883 N N . GLU C 1 159 ? 5.653 -22.192 66.840 1.00 23.39 149 GLU C N 1
ATOM 5884 C CA . GLU C 1 159 ? 5.190 -22.610 68.156 1.00 24.58 149 GLU C CA 1
ATOM 5885 C C . GLU C 1 159 ? 5.545 -24.073 68.333 1.00 23.73 149 GLU C C 1
ATOM 5886 O O . GLU C 1 159 ? 5.350 -24.882 67.417 1.00 22.65 149 GLU C O 1
ATOM 5892 N N . PHE C 1 160 ? 6.041 -24.419 69.521 1.00 25.50 150 PHE C N 1
ATOM 5893 C CA . PHE C 1 160 ? 6.454 -25.770 69.823 1.00 25.94 150 PHE C CA 1
ATOM 5894 C C . PHE C 1 160 ? 5.585 -26.309 70.952 1.00 27.86 150 PHE C C 1
ATOM 5895 O O . PHE C 1 160 ? 5.111 -25.547 71.798 1.00 29.62 150 PHE C O 1
ATOM 5903 N N . ASP C 1 161 ? 5.390 -27.621 70.962 1.00 30.05 151 ASP C N 1
ATOM 5904 C CA . ASP C 1 161 ? 4.730 -28.274 72.098 1.00 33.42 151 ASP C CA 1
ATOM 5905 C C . ASP C 1 161 ? 5.756 -28.532 73.206 1.00 33.76 151 ASP C C 1
ATOM 5906 O O . ASP C 1 161 ? 6.936 -28.204 73.048 1.00 32.37 151 ASP C O 1
ATOM 5911 N N . GLN C 1 162 ? 5.317 -29.109 74.323 1.00 35.85 152 GLN C N 1
ATOM 5912 C CA . GLN C 1 162 ? 6.216 -29.379 75.455 1.00 36.74 152 GLN C CA 1
ATOM 5913 C C . GLN C 1 162 ? 7.350 -30.356 75.136 1.00 36.04 152 GLN C C 1
ATOM 5914 O O . GLN C 1 162 ? 8.393 -30.316 75.792 1.00 39.42 152 GLN C O 1
ATOM 5920 N N . GLY C 1 163 ? 7.152 -31.216 74.137 1.00 35.73 153 GLY C N 1
ATOM 5921 C CA . GLY C 1 163 ? 8.181 -32.152 73.676 1.00 36.24 153 GLY C CA 1
ATOM 5922 C C . GLY C 1 163 ? 9.148 -31.591 72.646 1.00 36.15 153 GLY C C 1
ATOM 5923 O O . GLY C 1 163 ? 10.036 -32.306 72.180 1.00 37.46 153 GLY C O 1
ATOM 5924 N N . GLY C 1 164 ? 8.970 -30.323 72.282 1.00 33.59 154 GLY C N 1
ATOM 5925 C CA . GLY C 1 164 ? 9.829 -29.659 71.309 1.00 32.56 154 GLY C CA 1
ATOM 5926 C C . GLY C 1 164 ? 9.406 -29.818 69.860 1.00 33.44 154 GLY C C 1
ATOM 5927 O O . GLY C 1 164 ? 10.137 -29.394 68.980 1.00 31.83 154 GLY C O 1
ATOM 5928 N N . LYS C 1 165 ? 8.241 -30.411 69.593 1.00 31.69 155 LYS C N 1
ATOM 5929 C CA . LYS C 1 165 ? 7.748 -30.560 68.214 1.00 31.28 155 LYS C CA 1
ATOM 5930 C C . LYS C 1 165 ? 7.059 -29.275 67.750 1.00 27.81 155 LYS C C 1
ATOM 5931 O O . LYS C 1 165 ? 6.274 -28.692 68.483 1.00 25.45 155 LYS C O 1
ATOM 5937 N N . ALA C 1 166 ? 7.363 -28.835 66.527 1.00 26.42 156 ALA C N 1
ATOM 5938 C CA . ALA C 1 166 ? 6.695 -27.687 65.932 1.00 25.55 156 ALA C CA 1
ATOM 5939 C C . ALA C 1 166 ? 5.239 -28.049 65.673 1.00 25.62 156 ALA C C 1
ATOM 5940 O O . ALA C 1 166 ? 4.976 -29.102 65.090 1.00 26.38 156 ALA C O 1
ATOM 5942 N N . ILE C 1 167 ? 4.328 -27.186 66.118 1.00 25.60 157 ILE C N 1
ATOM 5943 C CA . ILE C 1 167 ? 2.868 -27.412 65.965 1.00 26.70 157 ILE C CA 1
ATOM 5944 C C . ILE C 1 167 ? 2.088 -26.309 65.234 1.00 27.79 157 ILE C C 1
ATOM 5945 O O . ILE C 1 167 ? 0.962 -26.551 64.774 1.00 27.38 157 ILE C O 1
ATOM 5950 N N . SER C 1 168 ? 2.639 -25.100 65.133 1.00 25.40 158 SER C N 1
ATOM 5951 C CA . SER C 1 168 ? 2.045 -24.057 64.299 1.00 26.15 158 SER C CA 1
ATOM 5952 C C . SER C 1 168 ? 3.092 -23.075 63.765 1.00 25.67 158 SER C C 1
ATOM 5953 O O . SER C 1 168 ? 4.163 -22.885 64.375 1.00 23.45 158 SER C O 1
ATOM 5956 N N . LEU C 1 169 ? 2.754 -22.475 62.629 1.00 23.67 159 LEU C N 1
ATOM 5957 C CA . LEU C 1 169 ? 3.498 -21.385 62.025 1.00 24.23 159 LEU C CA 1
ATOM 5958 C C . LEU C 1 169 ? 2.542 -20.233 61.765 1.00 25.80 159 LEU C C 1
ATOM 5959 O O . LEU C 1 169 ? 1.448 -20.445 61.202 1.00 25.24 159 LEU C O 1
ATOM 5964 N N . GLU C 1 170 ? 2.936 -19.021 62.142 1.00 23.81 160 GLU C N 1
ATOM 5965 C CA . GLU C 1 170 ? 2.131 -17.820 61.879 1.00 24.19 160 GLU C CA 1
ATOM 5966 C C . GLU C 1 170 ? 2.992 -16.730 61.252 1.00 25.94 160 GLU C C 1
ATOM 5967 O O . GLU C 1 170 ? 4.104 -16.496 61.709 1.00 24.70 160 GLU C O 1
ATOM 5973 N N . GLU C 1 171 ? 2.494 -16.077 60.202 1.00 24.61 161 GLU C N 1
ATOM 5974 C CA . GLU C 1 171 ? 3.233 -14.976 59.572 1.00 25.20 161 GLU C CA 1
ATOM 5975 C C . GLU C 1 171 ? 2.924 -13.643 60.266 1.00 24.49 161 GLU C C 1
ATOM 5976 O O . GLU C 1 171 ? 1.788 -13.116 60.191 1.00 24.49 161 GLU C O 1
ATOM 5982 N N . LYS C 1 172 ? 3.942 -13.088 60.927 1.00 22.76 162 LYS C N 1
ATOM 5983 C CA . LYS C 1 172 ? 3.872 -11.768 61.557 1.00 23.15 162 LYS C CA 1
ATOM 5984 C C . LYS C 1 172 ? 2.671 -11.631 62.505 1.00 22.22 162 LYS C C 1
ATOM 5985 O O . LYS C 1 172 ? 1.880 -10.683 62.380 1.00 23.48 162 LYS C O 1
ATOM 5991 N N . PRO C 1 173 ? 2.551 -12.570 63.453 1.00 21.75 163 PRO C N 1
ATOM 5992 C CA . PRO C 1 173 ? 1.413 -12.542 64.397 1.00 22.17 163 PRO C CA 1
ATOM 5993 C C . PRO C 1 173 ? 1.467 -11.330 65.308 1.00 23.76 163 PRO C C 1
ATOM 5994 O O . PRO C 1 173 ? 2.528 -11.007 65.849 1.00 22.47 163 PRO C O 1
ATOM 5998 N N . LEU C 1 174 ? 0.337 -10.645 65.496 1.00 23.87 164 LEU C N 1
ATOM 5999 C CA . LEU C 1 174 ? 0.276 -9.540 66.449 1.00 24.53 164 LEU C CA 1
ATOM 6000 C C . LEU C 1 174 ? 0.471 -10.024 67.898 1.00 23.93 164 LEU C C 1
ATOM 6001 O O . LEU C 1 174 ? 0.947 -9.264 68.747 1.00 25.66 164 LEU C O 1
ATOM 6006 N N . GLU C 1 175 ? 0.093 -11.279 68.167 1.00 23.38 165 GLU C N 1
ATOM 6007 C CA . GLU C 1 175 ? 0.299 -11.939 69.449 1.00 23.99 165 GLU C CA 1
ATOM 6008 C C . GLU C 1 175 ? 1.056 -13.250 69.232 1.00 22.88 165 GLU C C 1
ATOM 6009 O O . GLU C 1 175 ? 0.489 -14.319 69.095 1.00 22.29 165 GLU C O 1
ATOM 6015 N N . PRO C 1 176 ? 2.400 -13.160 69.144 1.00 21.24 166 PRO C N 1
ATOM 6016 C CA . PRO C 1 176 ? 3.205 -14.328 68.862 1.00 20.34 166 PRO C CA 1
ATOM 6017 C C . PRO C 1 176 ? 3.079 -15.409 69.917 1.00 19.67 166 PRO C C 1
ATOM 6018 O O . PRO C 1 176 ? 3.042 -15.102 71.117 1.00 21.86 166 PRO C O 1
ATOM 6022 N N . LYS C 1 177 ? 3.067 -16.658 69.478 1.00 20.77 167 LYS C N 1
ATOM 6023 C CA . LYS C 1 177 ? 2.972 -17.787 70.400 1.00 22.79 167 LYS C CA 1
ATOM 6024 C C . LYS C 1 177 ? 4.298 -18.131 71.066 1.00 22.88 167 LYS C C 1
ATOM 6025 O O . LYS C 1 177 ? 4.328 -18.807 72.089 1.00 23.99 167 LYS C O 1
ATOM 6031 N N . SER C 1 178 ? 5.389 -17.661 70.468 1.00 20.77 168 SER C N 1
ATOM 6032 C CA . SER C 1 178 ? 6.731 -17.864 71.040 1.00 19.82 168 SER C CA 1
ATOM 6033 C C . SER C 1 178 ? 7.600 -16.723 70.567 1.00 19.11 168 SER C C 1
ATOM 6034 O O . SER C 1 178 ? 7.186 -15.903 69.755 1.00 17.54 168 SER C O 1
ATOM 6037 N N . ASN C 1 179 ? 8.846 -16.728 71.051 1.00 18.48 169 ASN C N 1
ATOM 6038 C CA . ASN C 1 179 ? 9.867 -15.822 70.536 1.00 18.83 169 ASN C CA 1
ATOM 6039 C C . ASN C 1 179 ? 10.759 -16.406 69.444 1.00 18.73 169 ASN C C 1
ATOM 6040 O O . ASN C 1 179 ? 11.759 -15.762 69.064 1.00 19.06 169 ASN C O 1
ATOM 6045 N N . TYR C 1 180 ? 10.383 -17.566 68.902 1.00 17.58 170 TYR C N 1
ATOM 6046 C CA . TYR C 1 180 ? 11.162 -18.245 67.869 1.00 17.63 170 TYR C CA 1
ATOM 6047 C C . TYR C 1 180 ? 10.696 -17.802 66.482 1.00 19.01 170 TYR C C 1
ATOM 6048 O O . TYR C 1 180 ? 9.607 -18.180 66.015 1.00 17.91 170 TYR C O 1
ATOM 6057 N N . ALA C 1 181 ? 11.520 -16.976 65.835 1.00 15.94 171 ALA C N 1
ATOM 6058 C CA . ALA C 1 181 ? 11.323 -16.549 64.460 1.00 17.20 171 ALA C CA 1
ATOM 6059 C C . ALA C 1 181 ? 11.932 -17.555 63.491 1.00 18.04 171 ALA C C 1
ATOM 6060 O O . ALA C 1 181 ? 13.000 -18.130 63.755 1.00 18.23 171 ALA C O 1
ATOM 6062 N N . VAL C 1 182 ? 11.273 -17.773 62.356 1.00 17.69 172 VAL C N 1
ATOM 6063 C CA . VAL C 1 182 ? 11.832 -18.612 61.294 1.00 18.37 172 VAL C CA 1
ATOM 6064 C C . VAL C 1 182 ? 12.801 -17.712 60.507 1.00 18.47 172 VAL C C 1
ATOM 6065 O O . VAL C 1 182 ? 12.431 -16.627 60.046 1.00 20.52 172 VAL C O 1
ATOM 6069 N N . THR C 1 183 ? 14.057 -18.132 60.394 1.00 18.41 173 THR C N 1
ATOM 6070 C CA . THR C 1 183 ? 15.027 -17.305 59.696 1.00 20.06 173 THR C CA 1
ATOM 6071 C C . THR C 1 183 ? 14.787 -17.397 58.181 1.00 20.80 173 THR C C 1
ATOM 6072 O O . THR C 1 183 ? 14.070 -18.261 57.685 1.00 21.96 173 THR C O 1
ATOM 6076 N N . GLY C 1 184 ? 15.445 -16.522 57.447 1.00 22.43 174 GLY C N 1
ATOM 6077 C CA . GLY C 1 184 ? 15.247 -16.433 55.991 1.00 21.83 174 GLY C CA 1
ATOM 6078 C C . GLY C 1 184 ? 16.169 -17.359 55.215 1.00 21.12 174 GLY C C 1
ATOM 6079 O O . GLY C 1 184 ? 16.764 -16.946 54.222 1.00 20.79 174 GLY C O 1
ATOM 6080 N N . LEU C 1 185 ? 16.285 -18.606 55.662 1.00 19.44 175 LEU C N 1
ATOM 6081 C CA . LEU C 1 185 ? 17.053 -19.639 54.965 1.00 19.29 175 LEU C CA 1
ATOM 6082 C C . LEU C 1 185 ? 16.221 -20.909 55.000 1.00 18.42 175 LEU C C 1
ATOM 6083 O O . LEU C 1 185 ? 15.904 -21.403 56.069 1.00 19.28 175 LEU C O 1
ATOM 6088 N N . TYR C 1 186 ? 15.884 -21.427 53.831 1.00 17.60 176 TYR C N 1
ATOM 6089 C CA . TYR C 1 186 ? 14.944 -22.529 53.708 1.00 18.44 176 TYR C CA 1
ATOM 6090 C C . TYR C 1 186 ? 15.489 -23.597 52.769 1.00 18.90 176 TYR C C 1
ATOM 6091 O O . TYR C 1 186 ? 16.007 -23.267 51.698 1.00 19.73 176 TYR C O 1
ATOM 6100 N N . PHE C 1 187 ? 15.332 -24.865 53.162 1.00 19.23 177 PHE C N 1
ATOM 6101 C CA . PHE C 1 187 ? 15.712 -26.030 52.341 1.00 19.79 177 PHE C CA 1
ATOM 6102 C C . PHE C 1 187 ? 14.466 -26.809 51.911 1.00 20.44 177 PHE C C 1
ATOM 6103 O O . PHE C 1 187 ? 13.615 -27.109 52.735 1.00 20.86 177 PHE C O 1
ATOM 6111 N N . TYR C 1 188 ? 14.369 -27.119 50.621 1.00 20.44 178 TYR C N 1
ATOM 6112 C CA . TYR C 1 188 ? 13.157 -27.750 50.066 1.00 21.02 178 TYR C CA 1
ATOM 6113 C C . TYR C 1 188 ? 13.496 -28.922 49.168 1.00 22.99 178 TYR C C 1
ATOM 6114 O O . TYR C 1 188 ? 14.524 -28.947 48.512 1.00 22.27 178 TYR C O 1
ATOM 6123 N N . ASP C 1 189 ? 12.583 -29.886 49.145 1.00 24.43 179 ASP C N 1
ATOM 6124 C CA . ASP C 1 189 ? 12.669 -31.009 48.221 1.00 26.11 179 ASP C CA 1
ATOM 6125 C C . ASP C 1 189 ? 11.903 -30.679 46.927 1.00 28.24 179 ASP C C 1
ATOM 6126 O O . ASP C 1 189 ? 11.462 -29.535 46.722 1.00 25.78 179 ASP C O 1
ATOM 6131 N N . GLN C 1 190 ? 11.694 -31.691 46.079 1.00 30.20 180 GLN C N 1
ATOM 6132 C CA . GLN C 1 190 ? 11.083 -31.480 44.752 1.00 33.21 180 GLN C CA 1
ATOM 6133 C C . GLN C 1 190 ? 9.600 -31.107 44.783 1.00 32.21 180 GLN C C 1
ATOM 6134 O O . GLN C 1 190 ? 9.031 -30.783 43.744 1.00 34.48 180 GLN C O 1
ATOM 6140 N N . GLN C 1 191 ? 8.965 -31.165 45.951 1.00 29.43 181 GLN C N 1
ATOM 6141 C CA . GLN C 1 191 ? 7.545 -30.853 46.069 1.00 28.18 181 GLN C CA 1
ATOM 6142 C C . GLN C 1 191 ? 7.242 -29.352 46.075 1.00 27.29 181 GLN C C 1
ATOM 6143 O O . GLN C 1 191 ? 6.094 -28.965 45.930 1.00 27.55 181 GLN C O 1
ATOM 6149 N N . VAL C 1 192 ? 8.252 -28.502 46.294 1.00 25.65 182 VAL C N 1
ATOM 6150 C CA . VAL C 1 192 ? 7.972 -27.106 46.644 1.00 24.84 182 VAL C CA 1
ATOM 6151 C C . VAL C 1 192 ? 7.331 -26.278 45.522 1.00 25.63 182 VAL C C 1
ATOM 6152 O O . VAL C 1 192 ? 6.508 -25.406 45.789 1.00 26.54 182 VAL C O 1
ATOM 6156 N N . VAL C 1 193 ? 7.712 -26.546 44.277 1.00 26.96 183 VAL C N 1
ATOM 6157 C CA . VAL C 1 193 ? 7.148 -25.817 43.140 1.00 29.97 183 VAL C CA 1
ATOM 6158 C C . VAL C 1 193 ? 5.632 -26.055 43.039 1.00 30.40 183 VAL C C 1
ATOM 6159 O O . VAL C 1 193 ? 4.868 -25.099 42.890 1.00 30.52 183 VAL C O 1
ATOM 6163 N N . ASP C 1 194 ? 5.218 -27.319 43.166 1.00 33.34 184 ASP C N 1
ATOM 6164 C CA . ASP C 1 194 ? 3.791 -27.692 43.136 1.00 35.80 184 ASP C CA 1
ATOM 6165 C C . ASP C 1 194 ? 2.999 -27.061 44.288 1.00 35.25 184 ASP C C 1
ATOM 6166 O O . ASP C 1 194 ? 1.893 -26.577 44.091 1.00 32.74 184 ASP C O 1
ATOM 6171 N N . ILE C 1 195 ? 3.581 -27.053 45.486 1.00 34.90 185 ILE C N 1
ATOM 6172 C CA . ILE C 1 195 ? 2.988 -26.343 46.627 1.00 35.88 185 ILE C CA 1
ATOM 6173 C C . ILE C 1 195 ? 2.828 -24.847 46.314 1.00 36.59 185 ILE C C 1
ATOM 6174 O O . ILE C 1 195 ? 1.766 -24.271 46.544 1.00 37.18 185 ILE C O 1
ATOM 6179 N N . ALA C 1 196 ? 3.887 -24.234 45.787 1.00 37.16 186 ALA C N 1
ATOM 6180 C CA . ALA C 1 196 ? 3.888 -22.807 45.443 1.00 36.85 186 ALA C CA 1
ATOM 6181 C C . ALA C 1 196 ? 2.838 -22.428 44.389 1.00 40.32 186 ALA C C 1
ATOM 6182 O O . ALA C 1 196 ? 2.272 -21.337 44.451 1.00 40.24 186 ALA C O 1
ATOM 6184 N N . ARG C 1 197 ? 2.591 -23.323 43.433 1.00 42.74 187 ARG C N 1
ATOM 6185 C CA . ARG C 1 197 ? 1.582 -23.089 42.382 1.00 46.79 187 ARG C CA 1
ATOM 6186 C C . ARG C 1 197 ? 0.148 -23.009 42.923 1.00 49.17 187 ARG C C 1
ATOM 6187 O O . ARG C 1 197 ? -0.686 -22.313 42.342 1.00 50.30 187 ARG C O 1
ATOM 6195 N N . ASP C 1 198 ? -0.127 -23.698 44.033 1.00 51.15 188 ASP C N 1
ATOM 6196 C CA . ASP C 1 198 ? -1.455 -23.678 44.675 1.00 54.99 188 ASP C CA 1
ATOM 6197 C C . ASP C 1 198 ? -1.697 -22.514 45.662 1.00 55.08 188 ASP C C 1
ATOM 6198 O O . ASP C 1 198 ? -2.781 -22.418 46.239 1.00 53.21 188 ASP C O 1
ATOM 6203 N N . LEU C 1 199 ? -0.713 -21.635 45.859 1.00 56.25 189 LEU C N 1
ATOM 6204 C CA . LEU C 1 199 ? -0.861 -20.525 46.811 1.00 58.31 189 LEU C CA 1
ATOM 6205 C C . LEU C 1 199 ? -1.750 -19.405 46.270 1.00 60.23 189 LEU C C 1
ATOM 6206 O O . LEU C 1 199 ? -1.548 -18.932 45.148 1.00 59.28 189 LEU C O 1
ATOM 6211 N N . LYS C 1 200 ? -2.733 -18.997 47.072 1.00 63.24 190 LYS C N 1
ATOM 6212 C CA . LYS C 1 200 ? -3.467 -17.746 46.845 1.00 65.41 190 LYS C CA 1
ATOM 6213 C C . LYS C 1 200 ? -2.665 -16.591 47.460 1.00 65.66 190 LYS C C 1
ATOM 6214 O O . LYS C 1 200 ? -1.907 -16.815 48.409 1.00 65.35 190 LYS C O 1
ATOM 6220 N N . PRO C 1 201 ? -2.815 -15.359 46.929 1.00 65.56 191 PRO C N 1
ATOM 6221 C CA . PRO C 1 201 ? -2.262 -14.204 47.650 1.00 66.63 191 PRO C CA 1
ATOM 6222 C C . PRO C 1 201 ? -2.924 -14.014 49.020 1.00 67.80 191 PRO C C 1
ATOM 6223 O O . PRO C 1 201 ? -4.142 -14.168 49.142 1.00 68.73 191 PRO C O 1
ATOM 6227 N N . SER C 1 202 ? -2.119 -13.692 50.033 1.00 67.78 192 SER C N 1
ATOM 6228 C CA . SER C 1 202 ? -2.609 -13.492 51.403 1.00 67.44 192 SER C CA 1
ATOM 6229 C C . SER C 1 202 ? -3.414 -12.184 51.513 1.00 67.04 192 SER C C 1
ATOM 6230 O O . SER C 1 202 ? -3.376 -11.366 50.588 1.00 66.28 192 SER C O 1
ATOM 6233 N N . PRO C 1 203 ? -4.140 -11.979 52.637 1.00 67.37 193 PRO C N 1
ATOM 6234 C CA . PRO C 1 203 ? -4.843 -10.712 52.907 1.00 68.40 193 PRO C CA 1
ATOM 6235 C C . PRO C 1 203 ? -4.033 -9.418 52.702 1.00 67.92 193 PRO C C 1
ATOM 6236 O O . PRO C 1 203 ? -4.610 -8.404 52.309 1.00 68.52 193 PRO C O 1
ATOM 6240 N N . ARG C 1 204 ? -2.725 -9.455 52.970 1.00 67.10 194 ARG C N 1
ATOM 6241 C CA . ARG C 1 204 ? -1.831 -8.315 52.694 1.00 66.47 194 ARG C CA 1
ATOM 6242 C C . ARG C 1 204 ? -1.301 -8.245 51.241 1.00 63.67 194 ARG C C 1
ATOM 6243 O O . ARG C 1 204 ? -0.621 -7.280 50.881 1.00 61.31 194 ARG C O 1
ATOM 6251 N N . GLY C 1 205 ? -1.598 -9.265 50.428 1.00 61.84 195 GLY C N 1
ATOM 6252 C CA . GLY C 1 205 ? -1.394 -9.231 48.969 1.00 60.89 195 GLY C CA 1
ATOM 6253 C C . GLY C 1 205 ? -0.147 -9.922 48.436 1.00 59.65 195 GLY C C 1
ATOM 6254 O O . GLY C 1 205 ? 0.373 -9.529 47.389 1.00 60.50 195 GLY C O 1
ATOM 6255 N N . GLU C 1 206 ? 0.319 -10.963 49.129 1.00 56.64 196 GLU C N 1
ATOM 6256 C CA . GLU C 1 206 ? 1.591 -11.617 48.799 1.00 53.70 196 GLU C CA 1
ATOM 6257 C C . GLU C 1 206 ? 1.509 -13.142 48.846 1.00 48.18 196 GLU C C 1
ATOM 6258 O O . GLU C 1 206 ? 0.713 -13.721 49.598 1.00 43.86 196 GLU C O 1
ATOM 6264 N N . LEU C 1 207 ? 2.350 -13.780 48.034 1.00 43.03 197 LEU C N 1
ATOM 6265 C CA . LEU C 1 207 ? 2.577 -15.218 48.102 1.00 41.48 197 LEU C CA 1
ATOM 6266 C C . LEU C 1 207 ? 3.571 -15.470 49.244 1.00 38.70 197 LEU C C 1
ATOM 6267 O O . LEU C 1 207 ? 4.751 -15.141 49.128 1.00 38.27 197 LEU C O 1
ATOM 6272 N N . GLU C 1 208 ? 3.077 -16.052 50.339 1.00 36.07 198 GLU C N 1
ATOM 6273 C CA . GLU C 1 208 ? 3.808 -16.126 51.614 1.00 35.11 198 GLU C CA 1
ATOM 6274 C C . GLU C 1 208 ? 4.652 -17.390 51.754 1.00 30.76 198 GLU C C 1
ATOM 6275 O O . GLU C 1 208 ? 4.147 -18.492 51.562 1.00 29.18 198 GLU C O 1
ATOM 6281 N N . ILE C 1 209 ? 5.929 -17.242 52.123 1.00 28.41 199 ILE C N 1
ATOM 6282 C CA . ILE C 1 209 ? 6.778 -18.415 52.389 1.00 26.67 199 ILE C CA 1
ATOM 6283 C C . ILE C 1 209 ? 6.245 -19.246 53.572 1.00 24.48 199 ILE C C 1
ATOM 6284 O O . ILE C 1 209 ? 6.359 -20.466 53.592 1.00 25.12 199 ILE C O 1
ATOM 6289 N N . THR C 1 210 ? 5.663 -18.572 54.555 1.00 25.66 200 THR C N 1
ATOM 6290 C CA . THR C 1 210 ? 5.072 -19.246 55.706 1.00 25.51 200 THR C CA 1
ATOM 6291 C C . THR C 1 210 ? 3.960 -20.242 55.294 1.00 25.85 200 THR C C 1
ATOM 6292 O O . THR C 1 210 ? 3.812 -21.303 55.920 1.00 24.61 200 THR C O 1
ATOM 6296 N N . ASP C 1 211 ? 3.212 -19.906 54.237 1.00 28.69 201 ASP C N 1
ATOM 6297 C CA . ASP C 1 211 ? 2.198 -20.823 53.687 1.00 28.77 201 ASP C CA 1
ATOM 6298 C C . ASP C 1 211 ? 2.830 -22.063 53.060 1.00 26.94 201 ASP C C 1
ATOM 6299 O O . ASP C 1 211 ? 2.303 -23.168 53.223 1.00 26.78 201 ASP C O 1
ATOM 6304 N N . VAL C 1 212 ? 3.954 -21.891 52.350 1.00 25.00 202 VAL C N 1
ATOM 6305 C CA . VAL C 1 212 ? 4.726 -23.033 51.846 1.00 24.59 202 VAL C CA 1
ATOM 6306 C C . VAL C 1 212 ? 5.184 -23.914 53.009 1.00 24.51 202 VAL C C 1
ATOM 6307 O O . VAL C 1 212 ? 5.022 -25.138 52.974 1.00 24.44 202 VAL C O 1
ATOM 6311 N N . ASN C 1 213 ? 5.775 -23.308 54.037 1.00 23.36 203 ASN C N 1
ATOM 6312 C CA . ASN C 1 213 ? 6.257 -24.096 55.171 1.00 23.12 203 ASN C CA 1
ATOM 6313 C C . ASN C 1 213 ? 5.159 -24.814 55.939 1.00 22.65 203 ASN C C 1
ATOM 6314 O O . ASN C 1 213 ? 5.356 -25.941 56.408 1.00 22.98 203 ASN C O 1
ATOM 6319 N N . ARG C 1 214 ? 4.006 -24.169 56.045 1.00 24.22 204 ARG C N 1
ATOM 6320 C CA . ARG C 1 214 ? 2.849 -24.780 56.706 1.00 25.54 204 ARG C CA 1
ATOM 6321 C C . ARG C 1 214 ? 2.334 -26.000 55.931 1.00 26.31 204 ARG C C 1
ATOM 6322 O O . ARG C 1 214 ? 1.901 -26.984 56.537 1.00 26.60 204 ARG C O 1
ATOM 6330 N N . ALA C 1 215 ? 2.436 -25.967 54.605 1.00 26.21 205 ALA C N 1
ATOM 6331 C CA . ALA C 1 215 ? 2.061 -27.124 53.790 1.00 25.87 205 ALA C CA 1
ATOM 6332 C C . ALA C 1 2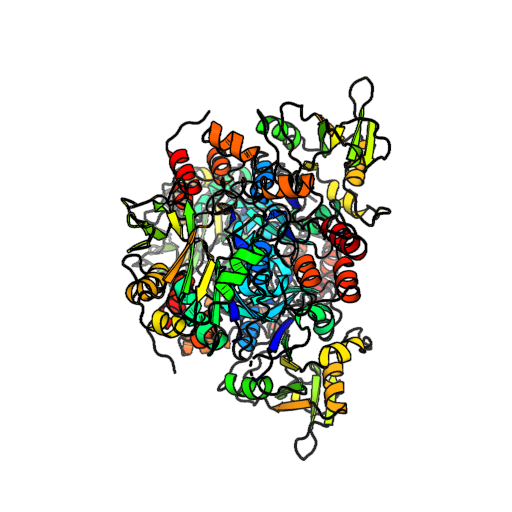15 ? 2.930 -28.349 54.112 1.00 26.35 205 ALA C C 1
ATOM 6333 O O . ALA C 1 215 ? 2.425 -29.460 54.270 1.00 28.51 205 ALA C O 1
ATOM 6335 N N . TYR C 1 216 ? 4.240 -28.146 54.258 1.00 24.12 206 TYR C N 1
ATOM 6336 C CA . TYR C 1 216 ? 5.119 -29.231 54.699 1.00 25.12 206 TYR C CA 1
ATOM 6337 C C . TYR C 1 216 ? 4.814 -29.700 56.120 1.00 25.54 206 TYR C C 1
ATOM 6338 O O . TYR C 1 216 ? 4.885 -30.906 56.404 1.00 27.50 206 TYR C O 1
ATOM 6347 N N . LEU C 1 217 ? 4.517 -28.752 57.009 1.00 25.99 207 LEU C N 1
ATOM 6348 C CA . LEU C 1 217 ? 4.179 -29.069 58.402 1.00 26.72 207 LEU C CA 1
ATOM 6349 C C . LEU C 1 217 ? 2.930 -29.960 58.449 1.00 29.22 207 LEU C C 1
ATOM 6350 O O . LEU C 1 217 ? 2.912 -30.963 59.172 1.00 28.90 207 LEU C O 1
ATOM 6355 N N . GLU C 1 218 ? 1.919 -29.582 57.668 1.00 31.48 208 GLU C N 1
ATOM 6356 C CA . GLU C 1 218 ? 0.643 -30.329 57.591 1.00 33.66 208 GLU C CA 1
ATOM 6357 C C . GLU C 1 218 ? 0.783 -31.762 57.088 1.00 35.75 208 GLU C C 1
ATOM 6358 O O . GLU C 1 218 ? -0.019 -32.621 57.464 1.00 38.32 208 GLU C O 1
ATOM 6364 N N . ARG C 1 219 ? 1.775 -32.030 56.238 1.00 33.83 209 ARG C N 1
ATOM 6365 C CA . ARG C 1 219 ? 2.034 -33.404 55.791 1.00 34.30 209 ARG C CA 1
ATOM 6366 C C . ARG C 1 219 ? 3.163 -34.110 56.552 1.00 31.76 209 ARG C C 1
ATOM 6367 O O . ARG C 1 219 ? 3.634 -35.155 56.119 1.00 32.72 209 ARG C O 1
ATOM 6375 N N . GLY C 1 220 ? 3.563 -33.558 57.703 1.00 29.52 210 GLY C N 1
ATOM 6376 C CA . GLY C 1 220 ? 4.576 -34.155 58.552 1.00 28.98 210 GLY C CA 1
ATOM 6377 C C . GLY C 1 220 ? 5.983 -34.178 57.994 1.00 27.75 210 GLY C C 1
ATOM 6378 O O . GLY C 1 220 ? 6.788 -35.005 58.409 1.00 28.97 210 GLY C O 1
ATOM 6379 N N . GLN C 1 221 ? 6.285 -33.265 57.070 1.00 27.98 211 GLN C N 1
ATOM 6380 C CA . GLN C 1 221 ? 7.576 -33.269 56.387 1.00 28.13 211 GLN C CA 1
ATOM 6381 C C . GLN C 1 221 ? 8.344 -31.966 56.588 1.00 26.98 211 GLN C C 1
ATOM 6382 O O . GLN C 1 221 ? 9.167 -31.613 55.749 1.00 26.55 211 GLN C O 1
ATOM 6388 N N . LEU C 1 222 ? 8.091 -31.273 57.697 1.00 25.60 212 LEU C N 1
ATOM 6389 C CA . LEU C 1 222 ? 8.874 -30.084 58.042 1.00 25.31 212 LEU C CA 1
ATOM 6390 C C . LEU C 1 222 ? 9.779 -30.354 59.232 1.00 25.79 212 LEU C C 1
ATOM 6391 O O . LEU C 1 222 ? 9.304 -30.745 60.309 1.00 26.39 212 LEU C O 1
ATOM 6396 N N . SER C 1 223 ? 11.081 -30.150 59.027 1.00 24.41 213 SER C N 1
ATOM 6397 C CA . SER C 1 223 ? 12.066 -30.185 60.104 1.00 24.82 213 SER C CA 1
ATOM 6398 C C . SER C 1 223 ? 12.332 -28.739 60.539 1.00 24.67 213 SER C C 1
ATOM 6399 O O . SER C 1 223 ? 12.624 -27.898 59.702 1.00 23.67 213 SER C O 1
ATOM 6402 N N . VAL C 1 224 ? 12.188 -28.460 61.832 1.00 23.43 214 VAL C N 1
ATOM 6403 C CA . VAL C 1 224 ? 12.511 -27.145 62.384 1.00 24.51 214 VAL C CA 1
ATOM 6404 C C . VAL C 1 224 ? 13.728 -27.359 63.262 1.00 26.52 214 VAL C C 1
ATOM 6405 O O . VAL C 1 224 ? 13.629 -27.987 64.316 1.00 25.96 214 VAL C O 1
ATOM 6409 N N . GLU C 1 225 ? 14.884 -26.874 62.814 1.00 25.88 215 GLU C N 1
ATOM 6410 C CA . GLU C 1 225 ? 16.117 -26.977 63.589 1.00 27.97 215 GLU C CA 1
ATOM 6411 C C . GLU C 1 225 ? 16.309 -25.677 64.355 1.00 25.11 215 GLU C C 1
ATOM 6412 O O . GLU C 1 225 ? 16.033 -24.603 63.828 1.00 23.53 215 GLU C O 1
ATOM 6418 N N . ILE C 1 226 ? 16.745 -25.772 65.607 1.00 23.59 216 ILE C N 1
ATOM 6419 C CA . ILE C 1 226 ? 17.041 -24.570 66.367 1.00 22.59 216 ILE C CA 1
ATOM 6420 C C . ILE C 1 226 ? 18.402 -24.036 65.928 1.00 21.89 216 ILE C C 1
ATOM 6421 O O . ILE C 1 226 ? 19.391 -24.795 65.863 1.00 22.83 216 ILE C O 1
ATOM 6426 N N . MET C 1 227 ? 18.427 -22.753 65.580 1.00 20.41 217 MET C N 1
ATOM 6427 C CA . MET C 1 227 ? 19.674 -21.989 65.441 1.00 19.03 217 MET C CA 1
ATOM 6428 C C . MET C 1 227 ? 19.893 -21.330 66.785 1.00 18.30 217 MET C C 1
ATOM 6429 O O . MET C 1 227 ? 19.189 -20.406 67.159 1.00 16.57 217 MET C O 1
ATOM 6434 N N . GLY C 1 228 ? 20.883 -21.815 67.512 1.00 18.32 218 GLY C N 1
ATOM 6435 C CA . GLY C 1 228 ? 21.072 -21.426 68.891 1.00 17.98 218 GLY C CA 1
ATOM 6436 C C . GLY C 1 228 ? 21.597 -20.023 69.109 1.00 16.90 218 GLY C C 1
ATOM 6437 O O . GLY C 1 228 ? 21.998 -19.311 68.177 1.00 15.97 218 GLY C O 1
ATOM 6438 N N . ARG C 1 229 ? 21.532 -19.600 70.367 1.00 16.39 219 ARG C N 1
ATOM 6439 C CA . ARG C 1 229 ? 21.868 -18.231 70.753 1.00 16.84 219 ARG C CA 1
ATOM 6440 C C . ARG C 1 229 ? 23.356 -17.881 70.526 1.00 15.99 219 ARG C C 1
ATOM 6441 O O . ARG C 1 229 ? 23.719 -16.726 70.524 1.00 16.30 219 ARG C O 1
ATOM 6449 N N . GLY C 1 230 ? 24.169 -18.907 70.342 1.00 15.82 220 GLY C N 1
ATOM 6450 C CA . GLY C 1 230 ? 25.583 -18.702 70.025 1.00 15.60 220 GLY C CA 1
ATOM 6451 C C . GLY C 1 230 ? 25.846 -18.353 68.583 1.00 15.79 220 GLY C C 1
ATOM 6452 O O . GLY C 1 230 ? 26.992 -18.083 68.220 1.00 15.70 220 GLY C O 1
ATOM 6453 N N . TYR C 1 231 ? 24.809 -18.376 67.746 1.00 15.13 221 TYR C N 1
ATOM 6454 C CA . TYR C 1 231 ? 24.890 -17.826 66.390 1.00 15.53 221 TYR C CA 1
ATOM 6455 C C . TYR C 1 231 ? 24.292 -16.417 66.380 1.00 15.25 221 TYR C C 1
ATOM 6456 O O . TYR C 1 231 ? 23.390 -16.111 67.169 1.00 14.96 221 TYR C O 1
ATOM 6465 N N . ALA C 1 232 ? 24.804 -15.552 65.507 1.00 13.84 222 ALA C N 1
ATOM 6466 C CA . ALA C 1 232 ? 24.270 -14.245 65.252 1.00 15.06 222 ALA C CA 1
ATOM 6467 C C . ALA C 1 232 ? 23.512 -14.287 63.953 1.00 16.03 222 ALA C C 1
ATOM 6468 O O . ALA C 1 232 ? 24.072 -14.695 62.927 1.00 17.42 222 ALA C O 1
ATOM 6470 N N . TRP C 1 233 ? 22.228 -13.926 63.988 1.00 15.41 223 TRP C N 1
ATOM 6471 C CA . TRP C 1 233 ? 21.439 -13.649 62.791 1.00 18.68 223 TRP C CA 1
ATOM 6472 C C . TRP C 1 233 ? 21.161 -12.154 62.848 1.00 20.05 223 TRP C C 1
ATOM 6473 O O . TRP C 1 233 ? 20.407 -11.700 63.726 1.00 21.63 223 TRP C O 1
ATOM 6484 N N . LEU C 1 234 ? 21.833 -11.382 61.990 1.00 22.39 224 LEU C N 1
ATOM 6485 C CA . LEU C 1 234 ? 21.874 -9.913 62.112 1.00 23.58 224 LEU C CA 1
ATOM 6486 C C . LEU C 1 234 ? 20.700 -9.301 61.372 1.00 26.72 224 LEU C C 1
ATOM 6487 O O . LEU C 1 234 ? 20.212 -9.858 60.402 1.00 27.67 224 LEU C O 1
ATOM 6492 N N . ASP C 1 235 ? 20.295 -8.127 61.837 1.00 28.29 225 ASP C N 1
ATOM 6493 C CA . ASP C 1 235 ? 19.114 -7.428 61.340 1.00 28.62 225 ASP C CA 1
ATOM 6494 C C . ASP C 1 235 ? 19.587 -6.413 60.300 1.00 26.62 225 ASP C C 1
ATOM 6495 O O . ASP C 1 235 ? 20.445 -5.598 60.599 1.00 27.40 225 ASP C O 1
ATOM 6500 N N . THR C 1 236 ? 19.057 -6.471 59.079 1.00 27.90 226 THR C N 1
ATOM 6501 C CA . THR C 1 236 ? 19.331 -5.435 58.050 1.00 28.05 226 THR C CA 1
ATOM 6502 C C . THR C 1 236 ? 18.059 -4.638 57.675 1.00 27.10 226 THR C C 1
ATOM 6503 O O . THR C 1 236 ? 18.012 -4.002 56.622 1.00 30.51 226 THR C O 1
ATOM 6507 N N . GLY C 1 237 ? 17.065 -4.608 58.563 1.00 26.48 227 GLY C N 1
ATOM 6508 C CA . GLY C 1 237 ? 15.766 -3.986 58.260 1.00 26.96 227 GLY C CA 1
ATOM 6509 C C . GLY C 1 237 ? 15.729 -2.471 58.180 1.00 26.74 227 GLY C C 1
ATOM 6510 O O . GLY C 1 237 ? 14.922 -1.902 57.433 1.00 28.87 227 GLY C O 1
ATOM 6511 N N . THR C 1 238 ? 16.597 -1.807 58.938 1.00 24.53 228 THR C N 1
ATOM 6512 C CA . THR C 1 238 ? 16.575 -0.371 59.074 1.00 23.85 228 THR C CA 1
ATOM 6513 C C . THR C 1 238 ? 17.985 0.179 58.926 1.00 22.53 228 THR C C 1
ATOM 6514 O O . THR C 1 238 ? 18.963 -0.571 59.000 1.00 20.77 228 THR C O 1
ATOM 6518 N N . HIS C 1 239 ? 18.081 1.486 58.733 1.00 21.97 229 HIS C N 1
ATOM 6519 C CA . HIS C 1 239 ? 19.394 2.136 58.702 1.00 22.23 229 HIS C CA 1
ATOM 6520 C C . HIS C 1 239 ? 20.133 1.860 60.005 1.00 21.55 229 HIS C C 1
ATOM 6521 O O . HIS C 1 239 ? 21.349 1.640 60.003 1.00 19.80 229 HIS C O 1
ATOM 6528 N N . ASP C 1 240 ? 19.401 1.862 61.117 1.00 22.00 230 ASP C N 1
ATOM 6529 C CA . ASP C 1 240 ? 20.005 1.600 62.428 1.00 24.01 230 ASP C CA 1
ATOM 6530 C C . ASP C 1 240 ? 20.571 0.179 62.499 1.00 22.88 230 ASP C C 1
ATOM 6531 O O . ASP C 1 240 ? 21.688 -0.019 62.984 1.00 22.16 230 ASP C O 1
ATOM 6536 N N . SER C 1 241 ? 19.802 -0.804 62.049 1.00 21.73 231 SER C N 1
ATOM 6537 C CA . SER C 1 241 ? 20.245 -2.200 62.138 1.00 23.09 231 SER C CA 1
ATOM 6538 C C . SER C 1 241 ? 21.390 -2.484 61.140 1.00 22.41 231 SER C C 1
ATOM 6539 O O . SER C 1 241 ? 22.281 -3.292 61.437 1.00 22.15 231 SER C O 1
ATOM 6542 N N . LEU C 1 242 ? 21.397 -1.798 59.990 1.00 20.48 232 LEU C N 1
ATOM 6543 C CA . LEU C 1 242 ? 22.523 -1.910 59.028 1.00 20.76 232 LEU C CA 1
ATOM 6544 C C . LEU C 1 242 ? 23.835 -1.426 59.624 1.00 20.04 232 LEU C C 1
ATOM 6545 O O . LEU C 1 242 ? 24.887 -2.086 59.439 1.00 18.49 232 LEU C O 1
ATOM 6550 N N . LEU C 1 243 ? 23.778 -0.294 60.324 1.00 19.21 233 LEU C N 1
ATOM 6551 C CA A LEU C 1 243 ? 24.924 0.231 61.052 0.50 19.33 233 LEU C CA 1
ATOM 6552 C CA B LEU C 1 243 ? 24.943 0.235 61.059 0.50 19.59 233 LEU C CA 1
ATOM 6553 C C . LEU C 1 243 ? 25.413 -0.798 62.082 1.00 19.68 233 LEU C C 1
ATOM 6554 O O . LEU C 1 243 ? 26.605 -1.075 62.191 1.00 19.68 233 LEU C O 1
ATOM 6563 N N . GLU C 1 244 ? 24.478 -1.370 62.837 1.00 18.20 234 GLU C N 1
ATOM 6564 C CA . GLU C 1 244 ? 24.837 -2.377 63.826 1.00 19.04 234 GLU C CA 1
ATOM 6565 C C . GLU C 1 244 ? 25.512 -3.591 63.202 1.00 15.90 234 GLU C C 1
ATOM 6566 O O . GLU C 1 244 ? 26.481 -4.122 63.771 1.00 15.95 234 GLU C O 1
ATOM 6572 N N . ALA C 1 245 ? 25.021 -4.022 62.051 1.00 14.65 235 ALA C N 1
ATOM 6573 C CA . ALA C 1 245 ? 25.569 -5.181 61.370 1.00 14.51 235 ALA C CA 1
ATOM 6574 C C . ALA C 1 245 ? 27.004 -4.872 60.917 1.00 15.33 235 ALA C C 1
ATOM 6575 O O . ALA C 1 245 ? 27.892 -5.726 61.037 1.00 14.58 235 ALA C O 1
ATOM 6577 N N . GLY C 1 246 ? 27.203 -3.681 60.372 1.00 15.27 236 GLY C N 1
ATOM 6578 C CA . GLY C 1 246 ? 28.550 -3.296 59.935 1.00 14.67 236 GLY C CA 1
ATOM 6579 C C . GLY C 1 246 ? 29.535 -3.254 61.084 1.00 14.77 236 GLY C C 1
ATOM 6580 O O . GLY C 1 246 ? 30.675 -3.723 60.955 1.00 14.75 236 GLY C O 1
ATOM 6581 N N . GLN C 1 247 ? 29.118 -2.737 62.232 1.00 14.23 237 GLN C N 1
ATOM 6582 C CA A GLN C 1 247 ? 30.027 -2.668 63.392 0.50 14.59 237 GLN C CA 1
ATOM 6583 C CA B GLN C 1 247 ? 29.984 -2.687 63.415 0.50 14.83 237 GLN C CA 1
ATOM 6584 C C . GLN C 1 247 ? 30.333 -4.090 63.908 1.00 14.40 237 GLN C C 1
ATOM 6585 O O . GLN C 1 247 ? 31.456 -4.371 64.344 1.00 13.15 237 GLN C O 1
ATOM 6596 N N . PHE C 1 248 ? 29.351 -4.979 63.862 1.00 13.87 238 PHE C N 1
ATOM 6597 C CA . PHE C 1 248 ? 29.526 -6.355 64.324 1.00 13.88 238 PHE C CA 1
ATOM 6598 C C . PHE C 1 248 ? 30.583 -7.077 63.472 1.00 13.73 238 PHE C C 1
ATOM 6599 O O . PHE C 1 248 ? 31.537 -7.667 64.000 1.00 14.13 238 PHE C O 1
ATOM 6607 N N . ILE C 1 249 ? 30.431 -6.999 62.151 1.00 13.81 239 ILE C N 1
ATOM 6608 C CA . ILE C 1 249 ? 31.404 -7.588 61.232 1.00 13.69 239 ILE C CA 1
ATOM 6609 C C . ILE C 1 249 ? 32.791 -6.946 61.424 1.00 14.40 239 ILE C C 1
ATOM 6610 O O . ILE C 1 249 ? 33.789 -7.682 61.495 1.00 15.02 239 ILE C O 1
ATOM 6615 N N . ALA C 1 250 ? 32.835 -5.623 61.504 1.00 13.72 240 ALA C N 1
ATOM 6616 C CA . ALA C 1 250 ? 34.118 -4.891 61.665 1.00 14.42 240 ALA C CA 1
ATOM 6617 C C . ALA C 1 250 ? 34.803 -5.366 62.935 1.00 14.62 240 ALA C C 1
ATOM 6618 O O . ALA C 1 250 ? 36.016 -5.616 62.930 1.00 15.50 240 ALA C O 1
ATOM 6620 N N . THR C 1 251 ? 34.051 -5.546 64.016 1.00 14.10 241 THR C N 1
ATOM 6621 C CA . THR C 1 251 ? 34.672 -5.970 65.271 1.00 14.57 241 THR C CA 1
ATOM 6622 C C . THR C 1 251 ? 35.283 -7.347 65.152 1.00 14.67 241 THR C C 1
ATOM 6623 O O . THR C 1 251 ? 36.411 -7.564 65.614 1.00 15.24 241 THR C O 1
ATOM 6627 N N . LEU C 1 252 ? 34.574 -8.288 64.542 1.00 13.34 242 LEU C N 1
ATOM 6628 C CA . LEU C 1 252 ? 35.081 -9.659 64.346 1.00 14.24 242 LEU C CA 1
ATOM 6629 C C . LEU C 1 252 ? 36.323 -9.651 63.442 1.00 13.77 242 LEU C C 1
ATOM 6630 O O . LEU C 1 252 ? 37.333 -10.239 63.784 1.00 15.05 242 LEU C O 1
ATOM 6635 N N . GLU C 1 253 ? 36.230 -8.994 62.298 1.00 14.34 243 GLU C N 1
ATOM 6636 C CA . GLU C 1 253 ? 37.308 -9.062 61.298 1.00 15.45 243 GLU C CA 1
ATOM 6637 C C . GLU C 1 253 ? 38.559 -8.399 61.795 1.00 16.00 243 GLU C C 1
ATOM 6638 O O . GLU C 1 253 ? 39.683 -8.927 61.566 1.00 16.99 243 GLU C O 1
ATOM 6644 N N . ASN C 1 254 ? 38.412 -7.272 62.481 1.00 15.65 244 ASN C N 1
ATOM 6645 C CA . ASN C 1 254 ? 39.584 -6.550 62.989 1.00 18.02 244 ASN C CA 1
ATOM 6646 C C . ASN C 1 254 ? 40.215 -7.226 64.199 1.00 17.88 244 ASN C C 1
ATOM 6647 O O . ASN C 1 254 ? 41.409 -7.056 64.429 1.00 19.60 244 ASN C O 1
ATOM 6652 N N . ARG C 1 255 ? 39.454 -8.026 64.937 1.00 15.96 245 ARG C N 1
ATOM 6653 C CA . ARG C 1 255 ? 39.994 -8.822 66.030 1.00 15.97 245 ARG C CA 1
ATOM 6654 C C . ARG C 1 255 ? 40.783 -10.001 65.465 1.00 15.98 245 ARG C C 1
ATOM 6655 O O . ARG C 1 255 ? 41.906 -10.275 65.903 1.00 16.02 245 ARG C O 1
ATOM 6663 N N . GLN C 1 256 ? 40.195 -10.697 64.493 1.00 14.88 246 GLN C N 1
ATOM 6664 C CA . GLN C 1 256 ? 40.681 -11.988 64.044 1.00 15.30 246 GLN C CA 1
ATOM 6665 C C . GLN C 1 256 ? 41.725 -11.912 62.949 1.00 17.04 246 GLN C C 1
ATOM 6666 O O . GLN C 1 256 ? 42.536 -12.836 62.837 1.00 16.75 246 GLN C O 1
ATOM 6672 N N . GLY C 1 257 ? 41.677 -10.862 62.140 1.00 16.91 247 GLY C N 1
ATOM 6673 C CA . GLY C 1 257 ? 42.391 -10.854 60.854 1.00 17.79 247 GLY C CA 1
ATOM 6674 C C . GLY C 1 257 ? 41.894 -11.930 59.913 1.00 18.43 247 GLY C C 1
ATOM 6675 O O . GLY C 1 257 ? 42.635 -12.441 59.069 1.00 19.19 247 GLY C O 1
ATOM 6676 N N . LEU C 1 258 ? 40.609 -12.275 60.031 1.00 18.16 248 LEU C N 1
ATOM 6677 C CA . LEU C 1 258 ? 39.935 -13.205 59.147 1.00 17.41 248 LEU C CA 1
ATOM 6678 C C . LEU C 1 258 ? 38.663 -12.508 58.713 1.00 18.14 248 LEU C C 1
ATOM 6679 O O . LEU C 1 258 ? 38.143 -11.660 59.437 1.00 19.70 248 LEU C O 1
ATOM 6684 N N . LYS C 1 259 ? 38.163 -12.871 57.545 1.00 17.88 249 LYS C N 1
ATOM 6685 C CA . LYS C 1 259 ? 36.956 -12.249 57.011 1.00 19.10 249 LYS C CA 1
ATOM 6686 C C . LYS C 1 259 ? 35.756 -13.139 57.230 1.00 19.35 249 LYS C C 1
ATOM 6687 O O . LYS C 1 259 ? 35.864 -14.362 57.263 1.00 19.78 249 LYS C O 1
ATOM 6693 N N . VAL C 1 260 ? 34.594 -12.498 57.386 1.00 17.86 250 VAL C N 1
ATOM 6694 C CA . VAL C 1 260 ? 33.324 -13.182 57.404 1.00 18.64 250 VAL C CA 1
ATOM 6695 C C . VAL C 1 260 ? 32.719 -13.038 56.010 1.00 17.27 250 VAL C C 1
ATOM 6696 O O . VAL C 1 260 ? 32.659 -11.942 55.492 1.00 18.37 250 VAL C O 1
ATOM 6700 N N . ALA C 1 261 ? 32.302 -14.156 55.425 1.00 18.22 251 ALA C N 1
ATOM 6701 C CA . ALA C 1 261 ? 31.638 -14.182 54.106 1.00 17.96 251 ALA C CA 1
ATOM 6702 C C . ALA C 1 261 ? 32.478 -13.642 52.971 1.00 17.88 251 ALA C C 1
ATOM 6703 O O . ALA C 1 261 ? 32.047 -12.803 52.198 1.00 17.39 251 ALA C O 1
ATOM 6705 N N . CYS C 1 262 ? 33.718 -14.123 52.899 1.00 18.18 252 CYS C N 1
ATOM 6706 C CA . CYS C 1 262 ? 34.578 -13.910 51.741 1.00 18.49 252 CYS C CA 1
ATOM 6707 C C . CYS C 1 262 ? 34.356 -15.060 50.737 1.00 17.77 252 CYS C C 1
ATOM 6708 O O . CYS C 1 262 ? 34.783 -16.194 50.989 1.00 17.49 252 CYS C O 1
ATOM 6711 N N . PRO C 1 263 ? 33.601 -14.811 49.626 1.00 17.42 253 PRO C N 1
ATOM 6712 C CA . PRO C 1 263 ? 33.284 -15.932 48.727 1.00 17.61 253 PRO C CA 1
ATOM 6713 C C . PRO C 1 263 ? 34.507 -16.633 48.111 1.00 16.89 253 PRO C C 1
ATOM 6714 O O . PRO C 1 263 ? 34.472 -17.841 47.909 1.00 18.21 253 PRO C O 1
ATOM 6718 N N . GLU C 1 264 ? 35.543 -15.866 47.820 1.00 17.42 254 GLU C N 1
ATOM 6719 C CA . GLU C 1 264 ? 36.759 -16.414 47.217 1.00 17.71 254 GLU C CA 1
ATOM 6720 C C . GLU C 1 264 ? 37.391 -17.402 48.181 1.00 17.95 254 GLU C C 1
ATOM 6721 O O . GLU C 1 264 ? 37.818 -18.492 47.780 1.00 18.34 254 GLU C O 1
ATOM 6727 N N . GLU C 1 265 ? 37.424 -17.029 49.465 1.00 17.43 255 GLU C N 1
ATOM 6728 C CA . GLU C 1 265 ? 37.959 -17.933 50.493 1.00 17.72 255 GLU C CA 1
ATOM 6729 C C . GLU C 1 265 ? 37.137 -19.216 50.609 1.00 17.97 255 GLU C C 1
ATOM 6730 O O . GLU C 1 265 ? 37.667 -20.315 50.708 1.00 19.14 255 GLU C O 1
ATOM 6736 N N . ILE C 1 266 ? 35.821 -19.082 50.632 1.00 17.09 256 ILE C N 1
ATOM 6737 C CA . ILE C 1 266 ? 34.967 -20.249 50.757 1.00 17.99 256 ILE C CA 1
ATOM 6738 C C . ILE C 1 266 ? 35.112 -21.207 49.559 1.00 18.30 256 ILE C C 1
ATOM 6739 O O . ILE C 1 266 ? 35.216 -22.422 49.738 1.00 18.86 256 ILE C O 1
ATOM 6744 N N . ALA C 1 267 ? 35.134 -20.651 48.351 1.00 19.20 257 ALA C N 1
ATOM 6745 C CA . ALA C 1 267 ? 35.361 -21.455 47.152 1.00 19.15 257 ALA C CA 1
ATOM 6746 C C . ALA C 1 267 ? 36.724 -22.183 47.215 1.00 19.75 257 ALA C C 1
ATOM 6747 O O . ALA C 1 267 ? 36.815 -23.359 46.853 1.00 20.80 257 ALA C O 1
ATOM 6749 N N . TYR C 1 268 ? 37.752 -21.486 47.685 1.00 20.15 258 TYR C N 1
ATOM 6750 C CA . TYR C 1 268 ? 39.114 -22.060 47.814 1.00 21.90 258 TYR C CA 1
ATOM 6751 C C . TYR C 1 268 ? 39.113 -23.204 48.829 1.00 23.33 258 TYR C C 1
ATOM 6752 O O . TYR C 1 268 ? 39.661 -24.286 48.588 1.00 23.21 258 TYR C O 1
ATOM 6761 N N . ARG C 1 269 ? 38.466 -22.976 49.965 1.00 23.14 259 ARG C N 1
ATOM 6762 C CA . ARG C 1 269 ? 38.368 -24.003 50.997 1.00 25.04 259 ARG C CA 1
ATOM 6763 C C . ARG C 1 269 ? 37.500 -25.199 50.624 1.00 25.21 259 ARG C C 1
ATOM 6764 O O . ARG C 1 269 ? 37.758 -26.315 51.102 1.00 28.18 259 ARG C O 1
ATOM 6772 N N . GLN C 1 270 ? 36.497 -24.980 49.773 1.00 23.84 260 GLN C N 1
ATOM 6773 C CA . GLN C 1 270 ? 35.640 -26.043 49.256 1.00 25.14 260 GLN C CA 1
ATOM 6774 C C . GLN C 1 270 ? 36.303 -26.823 48.107 1.00 25.55 260 GLN C C 1
ATOM 6775 O O . GLN C 1 270 ? 35.704 -27.787 47.615 1.00 26.31 260 GLN C O 1
ATOM 6781 N N . LYS C 1 271 ? 37.487 -26.388 47.679 1.00 26.74 261 LYS C N 1
ATOM 6782 C CA . LYS C 1 271 ? 38.211 -26.933 46.504 1.00 29.57 261 LYS C CA 1
ATOM 6783 C C . LYS C 1 271 ? 37.480 -26.679 45.183 1.00 27.44 261 LYS C C 1
ATOM 6784 O O . LYS C 1 271 ? 37.695 -27.393 44.206 1.00 26.90 261 LYS C O 1
ATOM 6790 N N . TRP C 1 272 ? 36.642 -25.645 45.131 1.00 24.25 262 TRP C N 1
ATOM 6791 C CA . TRP C 1 272 ? 35.951 -25.266 43.888 1.00 23.54 262 TRP C CA 1
ATOM 6792 C C . TRP C 1 272 ? 36.855 -24.452 42.956 1.00 23.05 262 TRP C C 1
ATOM 6793 O O . TRP C 1 272 ? 36.629 -24.420 41.742 1.00 25.62 262 TRP C O 1
ATOM 6804 N N . ILE C 1 273 ? 37.823 -23.755 43.536 1.00 22.69 263 ILE C N 1
ATOM 6805 C CA . ILE C 1 273 ? 38.916 -23.113 42.811 1.00 22.99 263 ILE C CA 1
ATOM 6806 C C . ILE C 1 273 ? 40.239 -23.546 43.446 1.00 24.25 263 ILE C C 1
ATOM 6807 O O . ILE C 1 273 ? 40.296 -23.839 44.634 1.00 24.15 263 ILE C O 1
ATOM 6812 N N . ASP C 1 274 ? 41.310 -23.550 42.665 1.00 26.52 264 ASP C N 1
ATOM 6813 C CA . ASP C 1 274 ? 42.622 -23.938 43.182 1.00 28.20 264 ASP C CA 1
ATOM 6814 C C . ASP C 1 274 ? 43.498 -22.717 43.501 1.00 28.94 264 ASP C C 1
ATOM 6815 O O . ASP C 1 274 ? 43.083 -21.565 43.320 1.00 27.72 264 ASP C O 1
ATOM 6820 N N . ALA C 1 275 ? 44.700 -22.977 44.006 1.00 28.73 265 ALA C N 1
ATOM 6821 C CA . ALA C 1 275 ? 45.612 -21.918 44.429 1.00 29.96 265 ALA C CA 1
ATOM 6822 C C . ALA C 1 275 ? 45.942 -20.919 43.312 1.00 29.34 265 ALA C C 1
ATOM 6823 O O . ALA C 1 275 ? 46.018 -19.722 43.561 1.00 28.93 265 ALA C O 1
ATOM 6825 N N . ALA C 1 276 ? 46.151 -21.419 42.093 1.00 30.95 266 ALA C N 1
ATOM 6826 C CA . ALA C 1 276 ? 46.469 -20.560 40.949 1.00 30.45 266 ALA C CA 1
ATOM 6827 C C . ALA C 1 276 ? 45.325 -19.603 40.633 1.00 30.08 266 ALA C C 1
ATOM 6828 O O . ALA C 1 276 ? 45.549 -18.435 40.327 1.00 30.46 266 ALA C O 1
ATOM 6830 N N . GLN C 1 277 ? 44.101 -20.121 40.712 1.00 29.09 267 GLN C N 1
ATOM 6831 C CA . GLN C 1 277 ? 42.896 -19.324 40.451 1.00 28.99 267 GLN C CA 1
ATOM 6832 C C . GLN C 1 277 ? 42.712 -18.240 41.522 1.00 28.12 267 GLN C C 1
ATOM 6833 O O . GLN C 1 277 ? 42.388 -17.094 41.195 1.00 27.31 267 GLN C O 1
ATOM 6839 N N . LEU C 1 278 ? 42.918 -18.602 42.790 1.00 26.68 268 LEU C N 1
ATOM 6840 C CA . LEU C 1 278 ? 42.858 -17.626 43.880 1.00 27.33 268 LEU C CA 1
ATOM 6841 C C . LEU C 1 278 ? 43.887 -16.514 43.708 1.00 27.71 268 LEU C C 1
ATOM 6842 O O . LEU C 1 278 ? 43.584 -15.349 43.949 1.00 26.00 268 LEU C O 1
ATOM 6847 N N . GLU C 1 279 ? 45.100 -16.879 43.285 1.00 29.89 269 GLU C N 1
ATOM 6848 C CA . GLU C 1 279 ? 46.166 -15.899 43.099 1.00 31.52 269 GLU C CA 1
ATOM 6849 C C . GLU C 1 279 ? 45.788 -14.874 42.020 1.00 30.87 269 GLU C C 1
ATOM 6850 O O . GLU C 1 279 ? 45.991 -13.682 42.211 1.00 29.41 269 GLU C O 1
ATOM 6856 N N . LYS C 1 280 ? 45.198 -15.350 40.925 1.00 31.34 270 LYS C N 1
ATOM 6857 C CA . LYS C 1 280 ? 44.646 -14.486 39.866 1.00 32.42 270 LYS C CA 1
ATOM 6858 C C . LYS C 1 280 ? 43.534 -13.542 40.341 1.00 30.74 270 LYS C C 1
ATOM 6859 O O . LYS C 1 280 ? 43.440 -12.418 39.860 1.00 31.45 270 LYS C O 1
ATOM 6865 N N . LEU C 1 281 ? 42.688 -14.007 41.260 1.00 30.01 271 LEU C N 1
ATOM 6866 C CA . LEU C 1 281 ? 41.646 -13.152 41.850 1.00 29.14 271 LEU C CA 1
ATOM 6867 C C . LEU C 1 281 ? 42.228 -12.080 42.765 1.00 28.61 271 LEU C C 1
ATOM 6868 O O . LEU C 1 281 ? 41.660 -10.996 42.904 1.00 29.22 271 LEU C O 1
ATOM 6873 N N . ALA C 1 282 ? 43.349 -12.390 43.411 1.00 27.87 272 ALA C N 1
ATOM 6874 C CA . ALA C 1 282 ? 43.971 -11.451 44.345 1.00 29.00 272 ALA C CA 1
ATOM 6875 C C . ALA C 1 282 ? 44.628 -10.264 43.644 1.00 31.33 272 ALA C C 1
ATOM 6876 O O . ALA C 1 282 ? 44.624 -9.156 44.183 1.00 33.70 272 ALA C O 1
ATOM 6878 N N . ALA C 1 283 ? 45.174 -10.501 42.451 1.00 33.55 273 ALA C N 1
ATOM 6879 C CA . ALA C 1 283 ? 45.925 -9.483 41.690 1.00 36.22 273 ALA C CA 1
ATOM 6880 C C . ALA C 1 283 ? 45.205 -8.132 41.461 1.00 38.83 273 ALA C C 1
ATOM 6881 O O . ALA C 1 283 ? 45.761 -7.092 41.813 1.00 39.95 273 ALA C O 1
ATOM 6883 N N . PRO C 1 284 ? 43.970 -8.135 40.903 1.00 39.47 274 PRO C N 1
ATOM 6884 C CA . PRO C 1 284 ? 43.250 -6.852 40.742 1.00 39.25 274 PRO C CA 1
ATOM 6885 C C . PRO C 1 284 ? 42.845 -6.149 42.053 1.00 40.35 274 PRO C C 1
ATOM 6886 O O . PRO C 1 284 ? 42.545 -4.955 42.032 1.00 42.22 274 PRO C O 1
ATOM 6890 N N . LEU C 1 285 ? 42.836 -6.888 43.164 1.00 38.22 275 LEU C N 1
ATOM 6891 C CA . LEU C 1 285 ? 42.543 -6.351 44.484 1.00 37.25 275 LEU C CA 1
ATOM 6892 C C . LEU C 1 285 ? 43.812 -6.116 45.326 1.00 38.55 275 LEU C C 1
ATOM 6893 O O . LEU C 1 285 ? 43.706 -5.812 46.514 1.00 38.66 275 LEU C O 1
ATOM 6898 N N . ALA C 1 286 ? 44.992 -6.217 44.710 1.00 39.48 276 ALA C N 1
ATOM 6899 C CA . ALA C 1 286 ? 46.278 -6.254 45.434 1.00 42.87 276 ALA C CA 1
ATOM 6900 C C . ALA C 1 286 ? 46.645 -4.973 46.183 1.00 45.72 276 ALA C C 1
ATOM 6901 O O . ALA C 1 286 ? 47.346 -5.031 47.195 1.00 46.05 276 ALA C O 1
ATOM 6903 N N . LYS C 1 287 ? 46.174 -3.829 45.688 1.00 48.82 277 LYS C N 1
ATOM 6904 C CA . LYS C 1 287 ? 46.442 -2.529 46.320 1.00 50.51 277 LYS C CA 1
ATOM 6905 C C . LYS C 1 287 ? 45.538 -2.211 47.525 1.00 48.17 277 LYS C C 1
ATOM 6906 O O . LYS C 1 287 ? 45.741 -1.193 48.183 1.00 51.04 277 LYS C O 1
ATOM 6912 N N . ASN C 1 288 ? 44.549 -3.064 47.809 1.00 43.81 278 ASN C N 1
ATOM 6913 C CA . ASN C 1 288 ? 43.705 -2.921 49.004 1.00 41.16 278 ASN C CA 1
ATOM 6914 C C . ASN C 1 288 ? 43.861 -4.111 49.947 1.00 37.74 278 ASN C C 1
ATOM 6915 O O . ASN C 1 288 ? 44.475 -5.124 49.597 1.00 37.35 278 ASN C O 1
ATOM 6920 N N . GLY C 1 289 ? 43.293 -3.986 51.143 1.00 34.56 279 GLY C N 1
ATOM 6921 C CA . GLY C 1 289 ? 43.355 -5.040 52.153 1.00 31.85 279 GLY C CA 1
ATOM 6922 C C . GLY C 1 289 ? 42.675 -6.351 51.768 1.00 30.89 279 GLY C C 1
ATOM 6923 O O . GLY C 1 289 ? 43.048 -7.405 52.260 1.00 29.44 279 GLY C O 1
ATOM 6924 N N . TYR C 1 290 ? 41.671 -6.292 50.895 1.00 29.14 280 TYR C N 1
ATOM 6925 C CA . TYR C 1 290 ? 40.928 -7.503 50.519 1.00 28.23 280 TYR C CA 1
ATOM 6926 C C . TYR C 1 290 ? 41.813 -8.431 49.664 1.00 26.66 280 TYR C C 1
ATOM 6927 O O . TYR C 1 290 ? 41.878 -9.635 49.918 1.00 27.23 280 TYR C O 1
ATOM 6936 N N . GLY C 1 291 ? 42.515 -7.863 48.686 1.00 27.66 281 GLY C N 1
ATOM 6937 C CA . GLY C 1 291 ? 43.458 -8.620 47.859 1.00 27.62 281 GLY C CA 1
ATOM 6938 C C . GLY C 1 291 ? 44.658 -9.131 48.627 1.00 28.06 281 GLY C C 1
ATOM 6939 O O . GLY C 1 291 ? 45.080 -10.264 48.414 1.00 28.46 281 GLY C O 1
ATOM 6940 N N . GLN C 1 292 ? 45.200 -8.307 49.525 1.00 29.08 282 GLN C N 1
ATOM 6941 C CA . GLN C 1 292 ? 46.256 -8.762 50.445 1.00 29.68 282 GLN C CA 1
ATOM 6942 C C . GLN C 1 292 ? 45.779 -9.950 51.285 1.00 27.32 282 GLN C C 1
ATOM 6943 O O . GLN C 1 292 ? 46.514 -10.912 51.496 1.00 25.55 282 GLN C O 1
ATOM 6949 N N . TYR C 1 293 ? 44.525 -9.909 51.732 1.00 24.88 283 TYR C N 1
ATOM 6950 C CA . TYR C 1 293 ? 43.958 -11.036 52.444 1.00 24.08 283 TYR C CA 1
ATOM 6951 C C . TYR C 1 293 ? 43.916 -12.302 51.597 1.00 23.49 283 TYR C C 1
ATOM 6952 O O . TYR C 1 293 ? 44.301 -13.361 52.067 1.00 23.84 283 TYR C O 1
ATOM 6961 N N . LEU C 1 294 ? 43.447 -12.194 50.353 1.00 22.86 284 LEU C N 1
ATOM 6962 C CA . LEU C 1 294 ? 43.371 -13.360 49.482 1.00 24.11 284 LEU C CA 1
ATOM 6963 C C . LEU C 1 294 ? 44.767 -13.958 49.228 1.00 24.54 284 LEU C C 1
ATOM 6964 O O . LEU C 1 294 ? 44.931 -15.175 49.230 1.00 24.10 284 LEU C O 1
ATOM 6969 N N . LYS C 1 295 ? 45.753 -13.092 49.029 1.00 27.78 285 LYS C N 1
ATOM 6970 C CA . LYS C 1 295 ? 47.142 -13.543 48.880 1.00 30.16 285 LYS C CA 1
ATOM 6971 C C . LYS C 1 295 ? 47.641 -14.264 50.136 1.00 29.82 285 LYS C C 1
ATOM 6972 O O . LYS C 1 295 ? 48.277 -15.321 50.031 1.00 29.92 285 LYS C O 1
ATOM 6978 N N . ARG C 1 296 ? 47.332 -13.724 51.319 1.00 29.53 286 ARG C N 1
ATOM 6979 C CA . ARG C 1 296 ? 47.734 -14.375 52.572 1.00 29.69 286 ARG C CA 1
ATOM 6980 C C . ARG C 1 296 ? 47.160 -15.785 52.721 1.00 29.06 286 ARG C C 1
ATOM 6981 O O . ARG C 1 296 ? 47.840 -16.663 53.259 1.00 28.25 286 ARG C O 1
ATOM 6989 N N . LEU C 1 297 ? 45.935 -16.014 52.226 1.00 29.20 287 LEU C N 1
ATOM 6990 C CA . LEU C 1 297 ? 45.307 -17.341 52.256 1.00 30.43 287 LEU C CA 1
ATOM 6991 C C . LEU C 1 297 ? 46.116 -18.437 51.543 1.00 30.88 287 LEU C C 1
ATOM 6992 O O . LEU C 1 297 ? 45.950 -19.611 51.845 1.00 29.57 287 LEU C O 1
ATOM 6997 N N . LEU C 1 298 ? 46.945 -18.051 50.569 1.00 31.47 288 LEU C N 1
ATOM 6998 C CA . LEU C 1 298 ? 47.726 -19.019 49.787 1.00 34.28 288 LEU C CA 1
ATOM 6999 C C . LEU C 1 298 ? 48.831 -19.704 50.596 1.00 33.76 288 LEU C C 1
ATOM 7000 O O . LEU C 1 298 ? 49.236 -20.834 50.282 1.00 33.73 288 LEU C O 1
ATOM 7005 N N . THR C 1 299 ? 49.327 -19.009 51.617 1.00 34.09 289 THR C N 1
ATOM 7006 C CA . THR C 1 299 ? 50.465 -19.486 52.407 1.00 35.97 289 THR C CA 1
ATOM 7007 C C . THR C 1 299 ? 50.195 -19.687 53.902 1.00 35.29 289 THR C C 1
ATOM 7008 O O . THR C 1 299 ? 51.054 -20.217 54.594 1.00 36.89 289 THR C O 1
ATOM 7012 N N . GLU C 1 300 ? 49.028 -19.271 54.407 1.00 31.91 290 GLU C N 1
ATOM 7013 C CA . GLU C 1 300 ? 48.702 -19.458 55.827 1.00 29.77 290 GLU C CA 1
ATOM 7014 C C . GLU C 1 300 ? 47.749 -20.630 56.028 1.00 28.18 290 GLU C C 1
ATOM 7015 O O . GLU C 1 300 ? 46.749 -20.745 55.323 1.00 29.67 290 GLU C O 1
ATOM 7021 N N . THR C 1 301 ? 48.036 -21.476 57.017 1.00 26.30 291 THR C N 1
ATOM 7022 C CA . THR C 1 301 ? 47.099 -22.492 57.464 1.00 26.54 291 THR C CA 1
ATOM 7023 C C . THR C 1 301 ? 46.131 -21.866 58.469 1.00 25.33 291 THR C C 1
ATOM 7024 O O . THR C 1 301 ? 46.555 -21.357 59.499 1.00 25.34 291 THR C O 1
ATOM 7028 N N . VAL C 1 302 ? 44.837 -21.927 58.169 1.00 24.34 292 VAL C N 1
ATOM 7029 C CA . VAL C 1 302 ? 43.788 -21.450 59.093 1.00 25.17 292 VAL C CA 1
ATOM 7030 C C . VAL C 1 302 ? 42.933 -22.665 59.442 1.00 25.95 292 VAL C C 1
ATOM 7031 O O . VAL C 1 302 ? 42.398 -23.306 58.548 1.00 28.12 292 VAL C O 1
ATOM 7035 N N . TYR C 1 303 ? 42.824 -22.988 60.729 1.00 26.49 293 TYR C N 1
ATOM 7036 C CA . TYR C 1 303 ? 42.016 -24.124 61.193 1.00 27.87 293 TYR C CA 1
ATOM 7037 C C . TYR C 1 303 ? 40.559 -23.714 61.338 1.00 29.69 293 TYR C C 1
ATOM 7038 O O . TYR C 1 303 ? 39.675 -24.575 61.366 1.00 33.47 293 TYR C O 1
ATOM 7048 N N . LYS D 1 12 ? 29.218 36.659 42.324 1.00 44.43 2 LYS D N 1
ATOM 7049 C CA . LYS D 1 12 ? 28.691 35.259 42.263 1.00 42.91 2 LYS D CA 1
ATOM 7050 C C . LYS D 1 12 ? 29.782 34.262 42.636 1.00 37.70 2 LYS D C 1
ATOM 7051 O O . LYS D 1 12 ? 30.909 34.369 42.141 1.00 38.97 2 LYS D O 1
ATOM 7057 N N . ARG D 1 13 ? 29.445 33.304 43.503 1.00 34.01 3 ARG D N 1
ATOM 7058 C CA . ARG D 1 13 ? 30.340 32.167 43.777 1.00 30.30 3 ARG D CA 1
ATOM 7059 C C . ARG D 1 13 ? 29.709 30.849 43.326 1.00 28.33 3 ARG D C 1
ATOM 7060 O O . ARG D 1 13 ? 28.588 30.522 43.701 1.00 29.59 3 ARG D O 1
ATOM 7068 N N . LYS D 1 14 ? 30.465 30.103 42.525 1.00 28.14 4 LYS D N 1
ATOM 7069 C CA . LYS D 1 14 ? 30.053 28.801 42.015 1.00 28.31 4 LYS D CA 1
ATOM 7070 C C . LYS D 1 14 ? 30.799 27.720 42.776 1.00 26.03 4 LYS D C 1
ATOM 7071 O O . LYS D 1 14 ? 31.885 27.960 43.284 1.00 27.36 4 LYS D O 1
ATOM 7077 N N . GLY D 1 15 ? 30.218 26.529 42.830 1.00 24.54 5 GLY D N 1
ATOM 7078 C CA . GLY D 1 15 ? 30.742 25.439 43.643 1.00 23.52 5 GLY D CA 1
ATOM 7079 C C . GLY D 1 15 ? 31.161 24.259 42.797 1.00 23.30 5 GLY D C 1
ATOM 7080 O O . GLY D 1 15 ? 30.563 24.007 41.746 1.00 22.89 5 GLY D O 1
ATOM 7081 N N . ILE D 1 16 ? 32.197 23.555 43.241 1.00 21.82 6 ILE D N 1
ATOM 7082 C CA . ILE D 1 16 ? 32.640 22.312 42.603 1.00 22.31 6 ILE D CA 1
ATOM 7083 C C . ILE D 1 16 ? 32.690 21.245 43.694 1.00 22.36 6 ILE D C 1
ATOM 7084 O O . ILE D 1 16 ? 33.251 21.487 44.776 1.00 21.86 6 ILE D O 1
ATOM 7089 N N . ILE D 1 17 ? 32.108 20.074 43.410 1.00 21.29 7 ILE D N 1
ATOM 7090 C CA . ILE D 1 17 ? 32.267 18.894 44.269 1.00 21.96 7 ILE D CA 1
ATOM 7091 C C . ILE D 1 17 ? 33.153 17.938 43.508 1.00 22.67 7 ILE D C 1
ATOM 7092 O O . ILE D 1 17 ? 32.806 17.532 42.399 1.00 22.02 7 ILE D O 1
ATOM 7097 N N . LEU D 1 18 ? 34.300 17.611 44.093 1.00 22.77 8 LEU D N 1
ATOM 7098 C CA . LEU D 1 18 ? 35.186 16.641 43.508 1.00 24.57 8 LEU D CA 1
ATOM 7099 C C . LEU D 1 18 ? 34.899 15.291 44.136 1.00 25.60 8 LEU D C 1
ATOM 7100 O O . LEU D 1 18 ? 35.289 15.025 45.271 1.00 25.66 8 LEU D O 1
ATOM 7105 N N . ALA D 1 19 ? 34.180 14.463 43.381 1.00 24.73 9 ALA D N 1
ATOM 7106 C CA . ALA D 1 19 ? 33.824 13.112 43.780 1.00 26.10 9 ALA D CA 1
ATOM 7107 C C . ALA D 1 19 ? 34.729 12.160 43.012 1.00 27.81 9 ALA D C 1
ATOM 7108 O O . ALA D 1 19 ? 34.277 11.430 42.144 1.00 30.40 9 ALA D O 1
ATOM 7110 N N . GLY D 1 20 ? 36.018 12.213 43.325 1.00 31.03 10 GLY D N 1
ATOM 7111 C CA . GLY D 1 20 ? 37.032 11.492 42.575 1.00 32.79 10 GLY D CA 1
ATOM 7112 C C . GLY D 1 20 ? 37.023 9.998 42.789 1.00 34.07 10 GLY D C 1
ATOM 7113 O O . GLY D 1 20 ? 36.430 9.486 43.746 1.00 32.52 10 GLY D O 1
ATOM 7114 N N . GLY D 1 21 ? 37.685 9.296 41.878 1.00 35.13 11 GLY D N 1
ATOM 7115 C CA . GLY D 1 21 ? 37.847 7.856 41.996 1.00 37.76 11 GLY D CA 1
ATOM 7116 C C . GLY D 1 21 ? 38.692 7.509 43.206 1.00 39.59 11 GLY D C 1
ATOM 7117 O O . GLY D 1 21 ? 39.677 8.191 43.499 1.00 42.40 11 GLY D O 1
ATOM 7118 N N . SER D 1 22 ? 38.286 6.466 43.928 1.00 41.66 12 SER D N 1
ATOM 7119 C CA . SER D 1 22 ? 39.088 5.909 45.021 1.00 40.49 12 SER D CA 1
ATOM 7120 C C . SER D 1 22 ? 39.807 4.647 44.557 1.00 40.25 12 SER D C 1
ATOM 7121 O O . SER D 1 22 ? 40.268 3.854 45.385 1.00 39.40 12 SER D O 1
ATOM 7124 N N . GLY D 1 23 ? 39.914 4.477 43.237 1.00 38.98 13 GLY D N 1
ATOM 7125 C CA . GLY D 1 23 ? 40.536 3.312 42.639 1.00 38.86 13 GLY D CA 1
ATOM 7126 C C . GLY D 1 23 ? 39.896 2.052 43.172 1.00 38.54 13 GLY D C 1
ATOM 7127 O O . GLY D 1 23 ? 38.662 1.941 43.209 1.00 39.47 13 GLY D O 1
ATOM 7128 N N . THR D 1 24 ? 40.739 1.128 43.617 1.00 36.24 14 THR D N 1
ATOM 7129 C CA . THR D 1 24 ? 40.290 -0.145 44.174 1.00 35.07 14 THR D CA 1
ATOM 7130 C C . THR D 1 24 ? 40.340 -0.180 45.710 1.00 34.22 14 THR D C 1
ATOM 7131 O O . THR D 1 24 ? 40.168 -1.246 46.297 1.00 32.08 14 THR D O 1
ATOM 7135 N N . ARG D 1 25 ? 40.552 0.958 46.369 1.00 33.80 15 ARG D N 1
ATOM 7136 C CA . ARG D 1 25 ? 40.823 0.959 47.818 1.00 34.46 15 ARG D CA 1
ATOM 7137 C C . ARG D 1 25 ? 39.680 0.411 48.675 1.00 32.53 15 ARG D C 1
ATOM 7138 O O . ARG D 1 25 ? 39.932 -0.233 49.686 1.00 32.40 15 ARG D O 1
ATOM 7146 N N . LEU D 1 26 ? 38.440 0.653 48.248 1.00 30.95 16 LEU D N 1
ATOM 7147 C CA . LEU D 1 26 ? 37.250 0.227 48.989 1.00 30.83 16 LEU D CA 1
ATOM 7148 C C . LEU D 1 26 ? 36.571 -1.009 48.388 1.00 29.44 16 LEU D C 1
ATOM 7149 O O . LEU D 1 26 ? 35.439 -1.346 48.776 1.00 28.51 16 LEU D O 1
ATOM 7154 N N . HIS D 1 27 ? 37.259 -1.703 47.475 1.00 27.38 17 HIS D N 1
ATOM 7155 C CA . HIS D 1 27 ? 36.727 -2.925 46.881 1.00 28.69 17 HIS D CA 1
ATOM 7156 C C . HIS D 1 27 ? 36.672 -4.011 47.969 1.00 28.11 17 HIS D C 1
ATOM 7157 O O . HIS D 1 27 ? 37.538 -4.037 48.846 1.00 28.53 17 HIS D O 1
ATOM 7164 N N . PRO D 1 28 ? 35.672 -4.892 47.945 1.00 25.14 18 PRO D N 1
ATOM 7165 C CA . PRO D 1 28 ? 34.676 -5.025 46.888 1.00 24.85 18 PRO D CA 1
ATOM 7166 C C . PRO D 1 28 ? 33.428 -4.178 47.097 1.00 22.39 18 PRO D C 1
ATOM 7167 O O . PRO D 1 28 ? 32.546 -4.205 46.246 1.00 21.28 18 PRO D O 1
ATOM 7171 N N . ALA D 1 29 ? 33.349 -3.414 48.188 1.00 23.00 19 ALA D N 1
ATOM 7172 C CA . ALA D 1 29 ? 32.175 -2.562 48.417 1.00 22.95 19 ALA D CA 1
ATOM 7173 C C . ALA D 1 29 ? 31.892 -1.629 47.247 1.00 23.83 19 ALA D C 1
ATOM 7174 O O . ALA D 1 29 ? 30.744 -1.424 46.880 1.00 24.69 19 ALA D O 1
ATOM 7176 N N . THR D 1 30 ? 32.947 -1.075 46.647 1.00 22.66 20 THR D N 1
ATOM 7177 C CA . THR D 1 30 ? 32.788 -0.133 45.540 1.00 23.18 20 THR D CA 1
ATOM 7178 C C . THR D 1 30 ? 32.940 -0.772 44.158 1.00 25.86 20 THR D C 1
ATOM 7179 O O . THR D 1 30 ? 33.049 -0.046 43.160 1.00 25.99 20 THR D O 1
ATOM 7183 N N . LEU D 1 31 ? 32.924 -2.103 44.062 1.00 26.57 21 LEU D N 1
ATOM 7184 C CA . LEU D 1 31 ? 33.104 -2.749 42.761 1.00 30.51 21 LEU D CA 1
ATOM 7185 C C . LEU D 1 31 ? 32.065 -2.296 41.757 1.00 34.76 21 LEU D C 1
ATOM 7186 O O . LEU D 1 31 ? 32.406 -1.723 40.723 1.00 39.21 21 LEU D O 1
ATOM 7191 N N . ALA D 1 32 ? 30.801 -2.525 42.077 1.00 35.95 22 ALA D N 1
ATOM 7192 C CA . ALA D 1 32 ? 29.718 -2.202 41.151 1.00 39.82 22 ALA D CA 1
ATOM 7193 C C . ALA D 1 32 ? 29.067 -0.838 41.430 1.00 40.82 22 ALA D C 1
ATOM 7194 O O . ALA D 1 32 ? 28.212 -0.409 40.659 1.00 41.40 22 ALA D O 1
ATOM 7196 N N . ILE D 1 33 ? 29.469 -0.174 42.524 1.00 40.57 23 ILE D N 1
ATOM 7197 C CA . ILE D 1 33 ? 28.753 0.978 43.093 1.00 40.56 23 ILE D CA 1
ATOM 7198 C C . ILE D 1 33 ? 29.713 2.128 43.386 1.00 36.00 23 ILE D C 1
ATOM 7199 O O . ILE D 1 33 ? 30.834 1.918 43.840 1.00 38.68 23 ILE D O 1
ATOM 7204 N N . SER D 1 34 ? 29.237 3.348 43.160 1.00 31.04 24 SER D N 1
ATOM 7205 C CA . SER D 1 34 ? 30.056 4.543 43.291 1.00 26.91 24 SER D CA 1
ATOM 7206 C C . SER D 1 34 ? 30.343 4.898 44.756 1.00 24.56 24 SER D C 1
ATOM 7207 O O . SER D 1 34 ? 29.424 4.965 45.553 1.00 23.88 24 SER D O 1
ATOM 7210 N N . LYS D 1 35 ? 31.604 5.160 45.074 1.00 23.35 25 LYS D N 1
ATOM 7211 C CA . LYS D 1 35 ? 32.035 5.494 46.441 1.00 22.37 25 LYS D CA 1
ATOM 7212 C C . LYS D 1 35 ? 31.158 6.556 47.107 1.00 22.27 25 LYS D C 1
ATOM 7213 O O . LYS D 1 35 ? 30.688 6.379 48.238 1.00 21.33 25 LYS D O 1
ATOM 7219 N N . GLN D 1 36 ? 30.945 7.663 46.402 1.00 21.78 26 GLN D N 1
ATOM 7220 C CA . GLN D 1 36 ? 30.250 8.809 47.005 1.00 21.74 26 GLN D CA 1
ATOM 7221 C C . GLN D 1 36 ? 28.744 8.678 46.915 1.00 21.33 26 GLN D C 1
ATOM 7222 O O . GLN D 1 36 ? 28.002 9.612 47.277 1.00 20.43 26 GLN D O 1
ATOM 7228 N N . LEU D 1 37 ? 28.258 7.538 46.421 1.00 22.12 27 LEU D N 1
ATOM 7229 C CA . LEU D 1 37 ? 26.874 7.170 46.594 1.00 22.96 27 LEU D CA 1
ATOM 7230 C C . LEU D 1 37 ? 26.637 6.205 47.753 1.00 22.52 27 LEU D C 1
ATOM 7231 O O . LEU D 1 37 ? 25.494 5.907 48.067 1.00 24.99 27 LEU D O 1
ATOM 7236 N N . LEU D 1 38 ? 27.695 5.737 48.413 1.00 21.54 28 LEU D N 1
ATOM 7237 C CA . LEU D 1 38 ? 27.517 4.904 49.600 1.00 22.22 28 LEU D CA 1
ATOM 7238 C C . LEU D 1 38 ? 26.859 5.730 50.700 1.00 21.92 28 LEU D C 1
ATOM 7239 O O . LEU D 1 38 ? 27.148 6.923 50.832 1.00 21.75 28 LEU D O 1
ATOM 7244 N N . PRO D 1 39 ? 25.950 5.114 51.467 1.00 22.12 29 PRO D N 1
ATOM 7245 C CA . PRO D 1 39 ? 25.274 5.890 52.509 1.00 22.51 29 PRO D CA 1
ATOM 7246 C C . PRO D 1 39 ? 26.147 6.187 53.715 1.00 21.89 29 PRO D C 1
ATOM 7247 O O . PRO D 1 39 ? 26.944 5.345 54.131 1.00 21.79 29 PRO D O 1
ATOM 7251 N N . VAL D 1 40 ? 25.984 7.397 54.241 1.00 20.68 30 VAL D N 1
ATOM 7252 C CA . VAL D 1 40 ? 26.435 7.744 55.583 1.00 21.12 30 VAL D CA 1
ATOM 7253 C C . VAL D 1 40 ? 25.166 7.809 56.409 1.00 20.81 30 VAL D C 1
ATOM 7254 O O . VAL D 1 40 ? 24.400 8.764 56.307 1.00 22.08 30 VAL D O 1
ATOM 7258 N N . TYR D 1 41 ? 24.968 6.743 57.180 1.00 21.82 31 TYR D N 1
ATOM 7259 C CA . TYR D 1 41 ? 23.746 6.428 57.891 1.00 23.36 31 TYR D CA 1
ATOM 7260 C C . TYR D 1 41 ? 22.550 6.242 56.954 1.00 25.37 31 TYR D C 1
ATOM 7261 O O . TYR D 1 41 ? 22.313 5.122 56.498 1.00 31.11 31 TYR D O 1
ATOM 7270 N N . ASP D 1 42 ? 21.834 7.316 56.644 1.00 23.94 32 ASP D N 1
ATOM 7271 C CA . ASP D 1 42 ? 20.541 7.243 55.973 1.00 26.13 32 ASP D CA 1
ATOM 7272 C C . ASP D 1 42 ? 20.516 7.921 54.610 1.00 25.09 32 ASP D C 1
ATOM 7273 O O . ASP D 1 42 ? 19.488 7.900 53.927 1.00 28.08 32 ASP D O 1
ATOM 7278 N N . LYS D 1 43 ? 21.622 8.524 54.194 1.00 21.87 33 LYS D N 1
ATOM 7279 C CA . LYS D 1 43 ? 21.612 9.272 52.955 1.00 21.72 33 LYS D CA 1
ATOM 7280 C C . LYS D 1 43 ? 22.917 9.104 52.200 1.00 19.86 33 LYS D C 1
ATOM 7281 O O . LYS D 1 43 ? 23.955 8.836 52.808 1.00 19.86 33 LYS D O 1
ATOM 7287 N N . PRO D 1 44 ? 22.863 9.243 50.858 1.00 19.16 34 PRO D N 1
ATOM 7288 C CA . PRO D 1 44 ? 24.086 9.102 50.069 1.00 19.40 34 PRO D CA 1
ATOM 7289 C C . PRO D 1 44 ? 25.181 10.079 50.506 1.00 19.45 34 PRO D C 1
ATOM 7290 O O . PRO D 1 44 ? 24.901 11.235 50.868 1.00 19.46 34 PRO D O 1
ATOM 7294 N N . MET D 1 45 ? 26.413 9.604 50.497 1.00 18.40 35 MET D N 1
ATOM 7295 C CA . MET D 1 45 ? 27.552 10.419 50.905 1.00 19.36 35 MET D CA 1
ATOM 7296 C C . MET D 1 45 ? 27.561 11.792 50.252 1.00 19.51 35 MET D C 1
ATOM 7297 O O . MET D 1 45 ? 27.833 12.788 50.921 1.00 19.16 35 MET D O 1
ATOM 7302 N N . ILE D 1 46 ? 27.251 11.858 48.957 1.00 19.39 36 ILE D N 1
ATOM 7303 C CA . ILE D 1 46 ? 27.328 13.129 48.236 1.00 20.78 36 ILE D CA 1
ATOM 7304 C C . ILE D 1 46 ? 26.366 14.217 48.779 1.00 20.52 36 ILE D C 1
ATOM 7305 O O . ILE D 1 46 ? 26.628 15.403 48.590 1.00 21.64 36 ILE D O 1
ATOM 7310 N N . TYR D 1 47 ? 25.304 13.827 49.486 1.00 19.66 37 TYR D N 1
ATOM 7311 C CA . TYR D 1 47 ? 24.412 14.818 50.121 1.00 19.73 37 TYR D CA 1
ATOM 7312 C C . TYR D 1 47 ? 25.137 15.736 51.124 1.00 19.92 37 TYR D C 1
ATOM 7313 O O . TYR D 1 47 ? 24.691 16.865 51.353 1.00 19.31 37 TYR D O 1
ATOM 7322 N N . TYR D 1 48 ? 26.220 15.244 51.733 1.00 19.36 38 TYR D N 1
ATOM 7323 C CA . TYR D 1 48 ? 26.932 16.002 52.777 1.00 20.10 38 TYR D CA 1
ATOM 7324 C C . TYR D 1 48 ? 27.743 17.174 52.191 1.00 20.31 38 TYR D C 1
ATOM 7325 O O . TYR D 1 48 ? 27.495 18.324 52.552 1.00 21.37 38 TYR D O 1
ATOM 7334 N N . PRO D 1 49 ? 28.660 16.919 51.240 1.00 21.19 39 PRO D N 1
ATOM 7335 C CA . PRO D 1 49 ? 29.301 18.067 50.581 1.00 21.83 39 PRO D CA 1
ATOM 7336 C C . PRO D 1 49 ? 28.334 18.954 49.788 1.00 21.59 39 PRO D C 1
ATOM 7337 O O . PRO D 1 49 ? 28.552 20.151 49.720 1.00 22.78 39 PRO D O 1
ATOM 7341 N N . LEU D 1 50 ? 27.293 18.385 49.185 1.00 21.92 40 LEU D N 1
ATOM 7342 C CA . LEU D 1 50 ? 26.292 19.198 48.492 1.00 22.59 40 LEU D CA 1
ATOM 7343 C C . LEU D 1 50 ? 25.649 20.169 49.492 1.00 22.11 40 LEU D C 1
ATOM 7344 O O . LEU D 1 50 ? 25.565 21.367 49.241 1.00 22.34 40 LEU D O 1
ATOM 7349 N N . SER D 1 51 ? 25.267 19.639 50.645 1.00 21.69 41 SER D N 1
ATOM 7350 C CA . SER D 1 51 ? 24.679 20.448 51.719 1.00 21.88 41 SER D CA 1
ATOM 7351 C C . SER D 1 51 ? 25.632 21.524 52.245 1.00 22.02 41 SER D C 1
ATOM 7352 O O . SER D 1 51 ? 25.195 22.623 52.585 1.00 22.79 41 SER D O 1
ATOM 7355 N N . THR D 1 52 ? 26.922 21.210 52.320 1.00 21.77 42 THR D N 1
ATOM 7356 C CA . THR D 1 52 ? 27.926 22.197 52.708 1.00 22.41 42 THR D CA 1
ATOM 7357 C C . THR D 1 52 ? 27.947 23.388 51.749 1.00 23.22 42 THR D C 1
ATOM 7358 O O . THR D 1 52 ? 27.931 24.538 52.177 1.00 23.37 42 THR D O 1
ATOM 7362 N N . LEU D 1 53 ? 27.981 23.116 50.448 1.00 22.75 43 LEU D N 1
ATOM 7363 C CA . LEU D 1 53 ? 27.955 24.211 49.474 1.00 21.84 43 LEU D CA 1
ATOM 7364 C C . LEU D 1 53 ? 26.661 25.012 49.566 1.00 22.50 43 LEU D C 1
ATOM 7365 O O . LEU D 1 53 ? 26.679 26.256 49.479 1.00 23.92 43 LEU D O 1
ATOM 7370 N N . MET D 1 54 ? 25.551 24.306 49.750 1.00 22.32 44 MET D N 1
ATOM 7371 C CA . MET D 1 54 ? 24.237 24.937 49.857 1.00 23.81 44 MET D CA 1
ATOM 7372 C C . MET D 1 54 ? 24.167 25.826 51.092 1.00 25.64 44 MET D C 1
ATOM 7373 O O . MET D 1 54 ? 23.600 26.919 51.023 1.00 26.64 44 MET D O 1
ATOM 7378 N N . LEU D 1 55 ? 24.747 25.372 52.208 1.00 25.97 45 LEU D N 1
ATOM 7379 C CA A LEU D 1 55 ? 24.825 26.201 53.425 0.50 26.68 45 LEU D CA 1
ATOM 7380 C CA B LEU D 1 55 ? 24.826 26.197 53.424 0.50 26.75 45 LEU D CA 1
ATOM 7381 C C . LEU D 1 55 ? 25.704 27.442 53.235 1.00 26.52 45 LEU D C 1
ATOM 7382 O O . LEU D 1 55 ? 25.503 28.462 53.905 1.00 29.09 45 LEU D O 1
ATOM 7391 N N . ALA D 1 56 ? 26.688 27.371 52.340 1.00 25.70 46 ALA D N 1
ATOM 7392 C CA . ALA D 1 56 ? 27.484 28.541 51.951 1.00 25.90 46 ALA D CA 1
ATOM 7393 C C . ALA D 1 56 ? 26.751 29.486 50.962 1.00 25.37 46 ALA D C 1
ATOM 7394 O O . ALA D 1 56 ? 27.339 30.463 50.510 1.00 26.77 46 ALA D O 1
ATOM 7396 N N . GLY D 1 57 ? 25.506 29.184 50.609 1.00 26.21 47 GLY D N 1
ATOM 7397 C CA . GLY D 1 57 ? 24.716 30.009 49.688 1.00 27.22 47 GLY D CA 1
ATOM 7398 C C . GLY D 1 57 ? 24.965 29.731 48.217 1.00 27.95 47 GLY D C 1
ATOM 7399 O O . GLY D 1 57 ? 24.565 30.526 47.367 1.00 28.17 47 GLY D O 1
ATOM 7400 N N . ILE D 1 58 ? 25.593 28.593 47.904 1.00 26.64 48 ILE D N 1
ATOM 7401 C CA . ILE D 1 58 ? 25.983 28.265 46.521 1.00 26.55 48 ILE D CA 1
ATOM 7402 C C . ILE D 1 58 ? 24.910 27.360 45.901 1.00 27.05 48 ILE D C 1
ATOM 7403 O O . ILE D 1 58 ? 24.629 26.285 46.428 1.00 27.95 48 ILE D O 1
ATOM 7408 N N . ARG D 1 59 ? 24.306 27.824 44.800 1.00 27.97 49 ARG D N 1
ATOM 7409 C CA . ARG D 1 59 ? 23.250 27.106 44.070 1.00 29.06 49 ARG D CA 1
ATOM 7410 C C . ARG D 1 59 ? 23.728 26.494 42.748 1.00 27.31 49 ARG D C 1
ATOM 7411 O O . ARG D 1 59 ? 23.082 25.571 42.224 1.00 29.35 49 ARG D O 1
ATOM 7419 N N . GLU D 1 60 ? 24.814 27.035 42.205 1.00 26.67 50 GLU D N 1
ATOM 7420 C CA . GLU D 1 60 ? 25.363 26.630 40.905 1.00 27.50 50 GLU D CA 1
ATOM 7421 C C . GLU D 1 60 ? 26.591 25.773 41.161 1.00 24.22 50 GLU D C 1
ATOM 7422 O O . GLU D 1 60 ? 27.625 26.278 41.585 1.00 23.02 50 GLU D O 1
ATOM 7428 N N . ILE D 1 61 ? 26.458 24.476 40.880 1.00 23.35 51 ILE D N 1
ATOM 7429 C CA . ILE D 1 61 ? 27.406 23.478 41.350 1.00 23.38 51 ILE D CA 1
ATOM 7430 C C . ILE D 1 61 ? 27.769 22.497 40.227 1.00 23.08 51 ILE D C 1
ATOM 7431 O O . ILE D 1 61 ? 26.884 21.961 39.548 1.00 24.45 51 ILE D O 1
ATOM 7436 N N . LEU D 1 62 ? 29.072 22.299 40.053 1.00 23.17 52 LEU D N 1
ATOM 7437 C CA . LEU D 1 62 ? 29.627 21.325 39.099 1.00 23.81 52 LEU D CA 1
ATOM 7438 C C . LEU D 1 62 ? 30.082 20.097 39.881 1.00 22.39 52 LEU D C 1
ATOM 7439 O O . LEU D 1 62 ? 30.919 20.216 40.789 1.00 22.31 52 LEU D O 1
ATOM 7444 N N . ILE D 1 63 ? 29.538 18.925 39.539 1.00 21.76 53 ILE D N 1
ATOM 7445 C CA . ILE D 1 63 ? 29.981 17.650 40.129 1.00 21.47 53 ILE D CA 1
ATOM 7446 C C . ILE D 1 63 ? 30.977 16.992 39.175 1.00 22.14 53 ILE D C 1
ATOM 7447 O O . ILE D 1 63 ? 30.636 16.697 38.017 1.00 22.75 53 ILE D O 1
ATOM 7452 N N . ILE D 1 64 ? 32.202 16.797 39.647 1.00 21.15 54 ILE D N 1
ATOM 7453 C CA . ILE D 1 64 ? 33.249 16.148 38.862 1.00 22.25 54 ILE D CA 1
ATOM 7454 C C . ILE D 1 64 ? 33.488 14.748 39.422 1.00 21.81 54 ILE D C 1
ATOM 7455 O O . ILE D 1 64 ? 33.753 14.585 40.607 1.00 20.76 54 ILE D O 1
ATOM 7460 N N . SER D 1 65 ? 33.443 13.743 38.557 1.00 21.86 55 SER D N 1
ATOM 7461 C CA . SER D 1 65 ? 33.724 12.391 38.984 1.00 22.07 55 SER D CA 1
ATOM 7462 C C . SER D 1 65 ? 34.357 11.592 37.846 1.00 22.80 55 SER D C 1
ATOM 7463 O O . SER D 1 65 ? 34.760 12.165 36.836 1.00 22.61 55 SER D O 1
ATOM 7466 N N . THR D 1 66 ? 34.451 10.285 38.035 1.00 22.56 56 THR D N 1
ATOM 7467 C CA . THR D 1 66 ? 35.086 9.389 37.068 1.00 22.93 56 THR D CA 1
ATOM 7468 C C . THR D 1 66 ? 34.179 9.173 35.841 1.00 22.51 56 THR D C 1
ATOM 7469 O O . THR D 1 66 ? 32.978 9.447 35.887 1.00 21.95 56 THR D O 1
ATOM 7473 N N . PRO D 1 67 ? 34.743 8.636 34.742 1.00 23.85 57 PRO D N 1
ATOM 7474 C CA . PRO D 1 67 ? 33.878 8.312 33.607 1.00 24.74 57 PRO D CA 1
ATOM 7475 C C . PRO D 1 67 ? 32.741 7.351 33.962 1.00 24.31 57 PRO D C 1
ATOM 7476 O O . PRO D 1 67 ? 31.654 7.502 33.428 1.00 24.36 57 PRO D O 1
ATOM 7480 N N . GLN D 1 68 ? 32.975 6.421 34.891 1.00 25.44 58 GLN D N 1
ATOM 7481 C CA . GLN D 1 68 ? 31.946 5.443 35.304 1.00 26.22 58 GLN D CA 1
ATOM 7482 C C . GLN D 1 68 ? 30.918 5.998 36.275 1.00 24.82 58 GLN D C 1
ATOM 7483 O O . GLN D 1 68 ? 29.756 5.623 36.225 1.00 25.65 58 GLN D O 1
ATOM 7489 N N . ASP D 1 69 ? 31.348 6.873 37.178 1.00 24.49 59 ASP D N 1
ATOM 7490 C CA . ASP D 1 69 ? 30.463 7.367 38.225 1.00 23.65 59 ASP D CA 1
ATOM 7491 C C . ASP D 1 69 ? 29.700 8.629 37.867 1.00 22.59 59 ASP D C 1
ATOM 7492 O O . ASP D 1 69 ? 28.607 8.823 38.373 1.00 20.21 59 ASP D O 1
ATOM 7497 N N . THR D 1 70 ? 30.259 9.505 37.022 1.00 21.96 60 THR D N 1
ATOM 7498 C CA . THR D 1 70 ? 29.570 10.762 36.696 1.00 22.83 60 THR D CA 1
ATOM 7499 C C . THR D 1 70 ? 28.114 10.543 36.219 1.00 22.45 60 THR D C 1
ATOM 7500 O O . THR D 1 70 ? 27.201 11.196 36.715 1.00 21.88 60 THR D O 1
ATOM 7504 N N . PRO D 1 71 ? 27.876 9.584 35.292 1.00 22.42 61 PRO D N 1
ATOM 7505 C CA . PRO D 1 71 ? 26.488 9.339 34.892 1.00 22.74 61 PRO D CA 1
ATOM 7506 C C . PRO D 1 71 ? 25.573 8.813 36.009 1.00 22.17 61 PRO D C 1
ATOM 7507 O O . PRO D 1 71 ? 24.370 9.077 35.994 1.00 22.43 61 PRO D O 1
ATOM 7511 N N . ARG D 1 72 ? 26.135 8.080 36.971 1.00 21.86 62 ARG D N 1
ATOM 7512 C CA . ARG D 1 72 ? 25.383 7.628 38.135 1.00 21.00 62 ARG D CA 1
ATOM 7513 C C . ARG D 1 72 ? 24.955 8.811 39.019 1.00 21.08 62 ARG D C 1
ATOM 7514 O O . ARG D 1 72 ? 23.837 8.823 39.493 1.00 21.66 62 ARG D O 1
ATOM 7522 N N . PHE D 1 73 ? 25.820 9.808 39.199 1.00 20.52 63 PHE D N 1
ATOM 7523 C CA . PHE D 1 73 ? 25.428 11.041 39.927 1.00 21.09 63 PHE D CA 1
ATOM 7524 C C . PHE D 1 73 ? 24.356 11.814 39.167 1.00 22.06 63 PHE D C 1
ATOM 7525 O O . PHE D 1 73 ? 23.376 12.275 39.751 1.00 21.90 63 PHE D O 1
ATOM 7533 N N . GLN D 1 74 ? 24.520 11.922 37.856 1.00 22.53 64 GLN D N 1
ATOM 7534 C CA . GLN D 1 74 ? 23.506 12.575 37.029 1.00 24.67 64 GLN D CA 1
ATOM 7535 C C . GLN D 1 74 ? 22.161 11.840 37.065 1.00 24.11 64 GLN D C 1
ATOM 7536 O O . GLN D 1 74 ? 21.101 12.465 37.158 1.00 24.74 64 GLN D O 1
ATOM 7542 N N . GLN D 1 75 ? 22.185 10.516 37.020 1.00 25.18 65 GLN D N 1
ATOM 7543 C CA . GLN D 1 75 ? 20.937 9.741 37.091 1.00 25.43 65 GLN D CA 1
ATOM 7544 C C . GLN D 1 75 ? 20.221 9.948 38.428 1.00 25.66 65 GLN D C 1
ATOM 7545 O O . GLN D 1 75 ? 18.980 9.972 38.464 1.00 28.44 65 GLN D O 1
ATOM 7551 N N . LEU D 1 76 ? 20.997 10.113 39.500 1.00 25.46 66 LEU D N 1
ATOM 7552 C CA . LEU D 1 76 ? 20.440 10.347 40.840 1.00 26.18 66 LEU D CA 1
ATOM 7553 C C . LEU D 1 76 ? 19.892 11.759 40.968 1.00 26.01 66 LEU D C 1
ATOM 7554 O O . LEU D 1 76 ? 18.735 11.941 41.363 1.00 26.81 66 LEU D O 1
ATOM 7559 N N . LEU D 1 77 ? 20.736 12.741 40.663 1.00 24.43 67 LEU D N 1
ATOM 7560 C CA . LEU D 1 77 ? 20.474 14.146 41.037 1.00 24.50 67 LEU D CA 1
ATOM 7561 C C . LEU D 1 77 ? 19.937 15.018 39.910 1.00 25.65 67 LEU D C 1
ATOM 7562 O O . LEU D 1 77 ? 19.383 16.084 40.177 1.00 27.69 67 LEU D O 1
ATOM 7567 N N . GLY D 1 78 ? 20.133 14.606 38.660 1.00 25.29 68 GLY D N 1
ATOM 7568 C CA . GLY D 1 78 ? 19.715 15.421 37.525 1.00 25.65 68 GLY D CA 1
ATOM 7569 C C . GLY D 1 78 ? 20.289 16.831 37.536 1.00 25.19 68 GLY D C 1
ATOM 7570 O O . GLY D 1 78 ? 21.402 17.076 38.020 1.00 23.56 68 GLY D O 1
ATOM 7571 N N . ASP D 1 79 ? 19.507 17.782 37.031 1.00 25.73 69 ASP D N 1
ATOM 7572 C CA . ASP D 1 79 ? 19.959 19.169 36.982 1.00 26.83 69 ASP D CA 1
ATOM 7573 C C . ASP D 1 79 ? 19.784 19.926 38.296 1.00 25.74 69 ASP D C 1
ATOM 7574 O O . ASP D 1 79 ? 20.200 21.068 38.379 1.00 26.48 69 ASP D O 1
ATOM 7579 N N . GLY D 1 80 ? 19.179 19.299 39.306 1.00 25.25 70 GLY D N 1
ATOM 7580 C CA . GLY D 1 80 ? 19.042 19.932 40.625 1.00 25.48 70 GLY D CA 1
ATOM 7581 C C . GLY D 1 80 ? 17.857 20.867 40.762 1.00 25.84 70 GLY D C 1
ATOM 7582 O O . GLY D 1 80 ? 17.630 21.416 41.846 1.00 24.62 70 GLY D O 1
ATOM 7583 N N . SER D 1 81 ? 17.090 21.039 39.684 1.00 25.48 71 SER D N 1
ATOM 7584 C CA . SER D 1 81 ? 15.967 21.983 39.666 1.00 27.13 71 SER D CA 1
ATOM 7585 C C . SER D 1 81 ? 14.898 21.689 40.728 1.00 27.36 71 SER D C 1
ATOM 7586 O O . SER D 1 81 ? 14.277 22.613 41.247 1.00 28.62 71 SER D O 1
ATOM 7589 N N . ASN D 1 82 ? 14.692 20.414 41.065 1.00 29.02 72 ASN D N 1
ATOM 7590 C CA . ASN D 1 82 ? 13.750 20.041 42.124 1.00 29.99 72 ASN D CA 1
ATOM 7591 C C . ASN D 1 82 ? 14.143 20.576 43.506 1.00 27.34 72 ASN D C 1
ATOM 7592 O O . ASN D 1 82 ? 13.281 20.692 44.378 1.00 25.85 72 ASN D O 1
ATOM 7597 N N . TRP D 1 83 ? 15.427 20.885 43.707 1.00 26.41 73 TRP D N 1
ATOM 7598 C CA . TRP D 1 83 ? 15.906 21.481 44.958 1.00 25.12 73 TRP D CA 1
ATOM 7599 C C . TRP D 1 83 ? 16.349 22.939 44.802 1.00 25.63 73 TRP D C 1
ATOM 7600 O O . TRP D 1 83 ? 17.119 23.457 45.616 1.00 25.04 73 TRP D O 1
ATOM 7611 N N . GLY D 1 84 ? 15.881 23.606 43.742 1.00 25.29 74 GLY D N 1
ATOM 7612 C CA . GLY D 1 84 ? 16.296 24.968 43.476 1.00 25.53 74 GLY D CA 1
ATOM 7613 C C . GLY D 1 84 ? 17.744 25.177 43.115 1.00 25.59 74 GLY D C 1
ATOM 7614 O O . GLY D 1 84 ? 18.248 26.289 43.246 1.00 28.26 74 GLY D O 1
ATOM 7615 N N . LEU D 1 85 ? 18.412 24.122 42.633 1.00 24.51 75 LEU D N 1
ATOM 7616 C CA . LEU D 1 85 ? 19.810 24.183 42.286 1.00 24.42 75 LEU D CA 1
ATOM 7617 C C . LEU D 1 85 ? 19.983 24.169 40.776 1.00 24.30 75 LEU D C 1
ATOM 7618 O O . LEU D 1 85 ? 19.035 23.934 40.025 1.00 24.91 75 LEU D O 1
ATOM 7623 N N . ASP D 1 86 ? 21.215 24.425 40.368 1.00 25.00 76 ASP D N 1
ATOM 7624 C CA . ASP D 1 86 ? 21.648 24.361 38.971 1.00 26.57 76 ASP D CA 1
ATOM 7625 C C . ASP D 1 86 ? 22.907 23.482 38.938 1.00 24.16 76 ASP D C 1
ATOM 7626 O O . ASP D 1 86 ? 24.023 23.975 39.103 1.00 25.11 76 ASP D O 1
ATOM 7631 N N . LEU D 1 87 ? 22.705 22.176 38.748 1.00 25.16 77 LEU D N 1
ATOM 7632 C CA . LEU D 1 87 ? 23.804 21.206 38.746 1.00 23.95 77 LEU D CA 1
ATOM 7633 C C . LEU D 1 87 ? 24.297 20.899 37.336 1.00 24.79 77 LEU D C 1
ATOM 7634 O O . LEU D 1 87 ? 23.504 20.755 36.407 1.00 25.11 77 LEU D O 1
ATOM 7639 N N . GLN D 1 88 ? 25.615 20.837 37.198 1.00 25.08 78 GLN D N 1
ATOM 7640 C CA . GLN D 1 88 ? 26.279 20.422 35.972 1.00 25.28 78 GLN D CA 1
ATOM 7641 C C . GLN D 1 88 ? 27.261 19.320 36.333 1.00 24.08 78 GLN D C 1
ATOM 7642 O O . GLN D 1 88 ? 27.576 19.133 37.511 1.00 23.37 78 GLN D O 1
ATOM 7648 N N . TYR D 1 89 ? 27.744 18.608 35.314 1.00 23.24 79 TYR D N 1
ATOM 7649 C CA . TYR D 1 89 ? 28.608 17.430 35.479 1.00 22.65 79 TYR D CA 1
ATOM 7650 C C . TYR D 1 89 ? 29.807 17.493 34.547 1.00 24.03 79 TYR D C 1
ATOM 7651 O O . TYR D 1 89 ? 29.682 17.957 33.412 1.00 24.79 79 TYR D O 1
ATOM 7660 N N . ALA D 1 90 ? 30.961 17.057 35.044 1.00 23.94 80 ALA D N 1
ATOM 7661 C CA . ALA D 1 90 ? 32.172 16.887 34.236 1.00 24.01 80 ALA D CA 1
ATOM 7662 C C . ALA D 1 90 ? 32.943 15.656 34.693 1.00 24.48 80 ALA D C 1
ATOM 7663 O O . ALA D 1 90 ? 32.801 15.192 35.826 1.00 23.74 80 ALA D O 1
ATOM 7665 N N . VAL D 1 91 ? 33.765 15.131 33.791 1.00 26.01 81 VAL D N 1
ATOM 7666 C CA . VAL D 1 91 ? 34.529 13.921 34.032 1.00 25.56 81 VAL D CA 1
ATOM 7667 C C . VAL D 1 91 ? 36.004 14.230 34.262 1.00 26.10 81 VAL D C 1
ATOM 7668 O O . VAL D 1 91 ? 36.595 15.037 33.547 1.00 26.94 81 VAL D O 1
ATOM 7672 N N . GLN D 1 92 ? 36.592 13.583 35.267 1.00 25.58 82 GLN D N 1
ATOM 767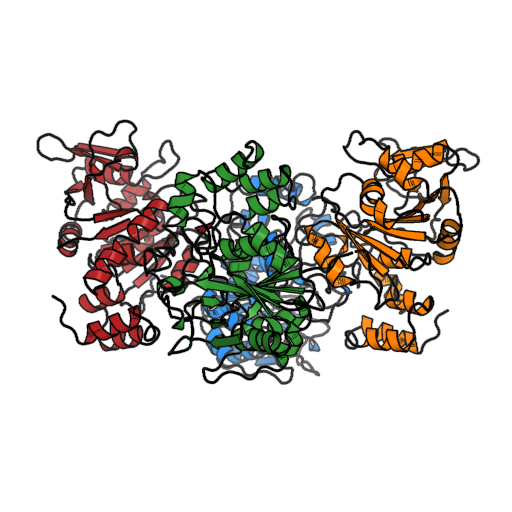3 C CA . GLN D 1 92 ? 38.042 13.538 35.431 1.00 28.69 82 GLN D CA 1
ATOM 7674 C C . GLN D 1 92 ? 38.486 12.153 34.941 1.00 30.49 82 GLN D C 1
ATOM 7675 O O . GLN D 1 92 ? 38.213 11.167 35.617 1.00 29.31 82 GLN D O 1
ATOM 7681 N N . PRO D 1 93 ? 39.136 12.068 33.753 1.00 33.09 83 PRO D N 1
ATOM 7682 C CA . PRO D 1 93 ? 39.512 10.761 33.178 1.00 36.16 83 PRO D CA 1
ATOM 7683 C C . PRO D 1 93 ? 40.370 9.871 34.071 1.00 38.83 83 PRO D C 1
ATOM 7684 O O . PRO D 1 93 ? 40.169 8.652 34.092 1.00 39.73 83 PRO D O 1
ATOM 7688 N N . SER D 1 94 ? 41.314 10.480 34.785 1.00 40.06 84 SER D N 1
ATOM 7689 C CA . SER D 1 94 ? 42.243 9.756 35.649 1.00 42.29 84 SER D CA 1
ATOM 7690 C C . SER D 1 94 ? 42.477 10.553 36.932 1.00 42.91 84 SER D C 1
ATOM 7691 O O . SER D 1 94 ? 42.540 11.785 36.882 1.00 41.80 84 SER D O 1
ATOM 7694 N N . PRO D 1 95 ? 42.604 9.863 38.086 1.00 43.98 85 PRO D N 1
ATOM 7695 C CA . PRO D 1 95 ? 42.813 10.574 39.352 1.00 45.25 85 PRO D CA 1
ATOM 7696 C C . PRO D 1 95 ? 44.240 11.133 39.456 1.00 46.05 85 PRO D C 1
ATOM 7697 O O . PRO D 1 95 ? 45.088 10.563 40.143 1.00 46.38 85 PRO D O 1
ATOM 7701 N N . ASP D 1 96 ? 44.486 12.247 38.761 1.00 46.54 86 ASP D N 1
ATOM 7702 C CA . ASP D 1 96 ? 45.823 12.862 38.667 1.00 46.84 86 ASP D CA 1
ATOM 7703 C C . ASP D 1 96 ? 45.927 14.180 39.441 1.00 45.38 86 ASP D C 1
ATOM 7704 O O . ASP D 1 96 ? 46.613 15.112 39.006 1.00 45.82 86 ASP D O 1
ATOM 7709 N N . GLY D 1 97 ? 45.252 14.254 40.588 1.00 44.44 87 GLY D N 1
ATOM 7710 C CA . GLY D 1 97 ? 45.329 15.411 41.467 1.00 42.59 87 GLY D CA 1
ATOM 7711 C C . GLY D 1 97 ? 44.023 16.170 41.562 1.00 42.06 87 GLY D C 1
ATOM 7712 O O . GLY D 1 97 ? 43.249 16.231 40.603 1.00 42.54 87 GLY D O 1
ATOM 7713 N N . LEU D 1 98 ? 43.802 16.765 42.728 1.00 40.87 88 LEU D N 1
ATOM 7714 C CA . LEU D 1 98 ? 42.577 17.495 43.023 1.00 39.83 88 LEU D CA 1
ATOM 7715 C C . LEU D 1 98 ? 42.569 18.842 42.279 1.00 38.13 88 LEU D C 1
ATOM 7716 O O . LEU D 1 98 ? 41.505 19.374 41.959 1.00 38.21 88 LEU D O 1
ATOM 7721 N N . ALA D 1 99 ? 43.760 19.379 41.997 1.00 37.29 89 ALA D N 1
ATOM 7722 C CA . ALA D 1 99 ? 43.892 20.657 41.291 1.00 35.03 89 ALA D CA 1
ATOM 7723 C C . ALA D 1 99 ? 43.469 20.608 39.823 1.00 34.39 89 ALA D C 1
ATOM 7724 O O . ALA D 1 99 ? 43.204 21.653 39.236 1.00 32.19 89 ALA D O 1
ATOM 7726 N N . GLN D 1 100 ? 43.384 19.407 39.239 1.00 33.89 90 GLN D N 1
ATOM 7727 C CA . GLN D 1 100 ? 42.756 19.233 37.921 1.00 33.87 90 GLN D CA 1
ATOM 7728 C C . GLN D 1 100 ? 41.313 19.715 37.873 1.00 31.46 90 GLN D C 1
ATOM 7729 O O . GLN D 1 100 ? 40.818 20.039 36.803 1.00 31.11 90 GLN D O 1
ATOM 7735 N N . ALA D 1 101 ? 40.630 19.735 39.020 1.00 31.43 91 ALA D N 1
ATOM 7736 C CA . ALA D 1 101 ? 39.274 20.275 39.111 1.00 30.55 91 ALA D CA 1
ATOM 7737 C C . ALA D 1 101 ? 39.130 21.650 38.454 1.00 30.82 91 ALA D C 1
ATOM 7738 O O . ALA D 1 101 ? 38.120 21.930 37.820 1.00 29.14 91 ALA D O 1
ATOM 7740 N N . PHE D 1 102 ? 40.147 22.499 38.599 1.00 29.71 92 PHE D N 1
ATOM 7741 C CA . PHE D 1 102 ? 40.089 23.865 38.059 1.00 30.92 92 PHE D CA 1
ATOM 7742 C C . PHE D 1 102 ? 40.302 23.922 36.547 1.00 30.56 92 PHE D C 1
ATOM 7743 O O . PHE D 1 102 ? 39.766 24.813 35.887 1.00 32.02 92 PHE D O 1
ATOM 7751 N N . LEU D 1 103 ? 41.068 22.978 36.004 1.00 30.66 93 LEU D N 1
ATOM 7752 C CA . LEU D 1 103 ? 41.245 22.883 34.553 1.00 30.50 93 LEU D CA 1
ATOM 7753 C C . LEU D 1 103 ? 40.010 22.241 33.928 1.00 29.77 93 LEU D C 1
ATOM 7754 O O . LEU D 1 103 ? 39.441 22.775 32.978 1.00 30.50 93 LEU D O 1
ATOM 7759 N N . ILE D 1 104 ? 39.555 21.133 34.510 1.00 29.30 94 ILE D N 1
ATOM 7760 C CA . ILE D 1 104 ? 38.300 20.490 34.084 1.00 29.62 94 ILE D CA 1
ATOM 7761 C C . ILE D 1 104 ? 37.123 21.451 34.209 1.00 29.74 94 ILE D C 1
ATOM 7762 O O . ILE D 1 104 ? 36.235 21.473 33.353 1.00 29.44 94 ILE D O 1
ATOM 7767 N N . GLY D 1 105 ? 37.124 22.234 35.286 1.00 29.45 95 GLY D N 1
ATOM 7768 C CA . GLY D 1 105 ? 36.062 23.177 35.564 1.00 30.12 95 GLY D CA 1
ATOM 7769 C C . GLY D 1 105 ? 36.263 24.593 35.051 1.00 30.67 95 GLY D C 1
ATOM 7770 O O . GLY D 1 105 ? 35.507 25.472 35.437 1.00 31.54 95 GLY D O 1
ATOM 7771 N N . GLU D 1 106 ? 37.244 24.818 34.177 1.00 31.26 96 GLU D N 1
ATOM 7772 C CA . GLU D 1 106 ? 37.577 26.170 33.711 1.00 32.64 96 GLU D CA 1
ATOM 7773 C C . GLU D 1 106 ? 36.398 26.889 33.044 1.00 32.23 96 GLU D C 1
ATOM 7774 O O . GLU D 1 106 ? 36.075 28.019 33.407 1.00 31.27 96 GLU D O 1
ATOM 7780 N N . SER D 1 107 ? 35.755 26.243 32.075 1.00 32.53 97 SER D N 1
ATOM 7781 C CA . SER D 1 107 ? 34.602 26.860 31.402 1.00 33.45 97 SER D CA 1
ATOM 7782 C C . SER D 1 107 ? 33.426 27.089 32.365 1.00 32.96 97 SER D C 1
ATOM 7783 O O . SER D 1 107 ? 32.742 28.111 32.283 1.00 32.02 97 SER D O 1
ATOM 7786 N N . PHE D 1 108 ? 33.217 26.152 33.290 1.00 31.15 98 PHE D N 1
ATOM 7787 C CA . PHE D 1 108 ? 32.202 26.299 34.339 1.00 29.66 98 PHE D CA 1
ATOM 7788 C C . PHE D 1 108 ? 32.447 27.530 35.232 1.00 28.80 98 PHE D C 1
ATOM 7789 O O . PHE D 1 108 ? 31.526 28.302 35.491 1.00 29.70 98 PHE D O 1
ATOM 7797 N N . ILE D 1 109 ? 33.680 27.688 35.698 1.00 29.06 99 ILE D N 1
ATOM 7798 C CA . ILE D 1 109 ? 34.033 28.782 36.602 1.00 29.81 99 ILE D CA 1
ATOM 7799 C C . ILE D 1 109 ? 33.863 30.133 35.898 1.00 32.08 99 ILE D C 1
ATOM 7800 O O . ILE D 1 109 ? 33.294 31.061 36.468 1.00 31.93 99 ILE D O 1
ATOM 7805 N N . GLY D 1 110 ? 34.329 30.226 34.653 1.00 33.71 100 GLY D N 1
ATOM 7806 C CA . GLY D 1 110 ? 34.230 31.471 33.896 1.00 34.94 100 GLY D CA 1
ATOM 7807 C C . GLY D 1 110 ? 35.042 32.547 34.594 1.00 34.91 100 GLY D C 1
ATOM 7808 O O . GLY D 1 110 ? 36.173 32.297 35.004 1.00 35.42 100 GLY D O 1
ATOM 7809 N N . ASN D 1 111 ? 34.459 33.730 34.759 1.00 37.18 101 ASN D N 1
ATOM 7810 C CA . ASN D 1 111 ? 35.110 34.815 35.491 1.00 39.27 101 ASN D CA 1
ATOM 7811 C C . ASN D 1 111 ? 34.514 35.010 36.894 1.00 38.24 101 ASN D C 1
ATOM 7812 O O . ASN D 1 111 ? 34.591 36.105 37.457 1.00 36.91 101 ASN D O 1
ATOM 7817 N N . ASP D 1 112 ? 33.930 33.951 37.463 1.00 36.58 102 ASP D N 1
ATOM 7818 C CA . ASP D 1 112 ? 33.309 34.034 38.786 1.00 36.07 102 ASP D CA 1
ATOM 7819 C C . ASP D 1 112 ? 34.216 33.509 39.888 1.00 32.12 102 ASP D C 1
ATOM 7820 O O . ASP D 1 112 ? 35.223 32.859 39.633 1.00 30.46 102 ASP D O 1
ATOM 7825 N N . LEU D 1 113 ? 33.832 33.816 41.123 1.00 29.97 103 LEU D N 1
ATOM 7826 C CA . LEU D 1 113 ? 34.485 33.269 42.309 1.00 29.63 103 LEU D CA 1
ATOM 7827 C C . LEU D 1 113 ? 34.097 31.788 42.411 1.00 28.10 103 LEU D C 1
ATOM 7828 O O . LEU D 1 113 ? 33.098 31.363 41.828 1.00 27.22 103 LEU D O 1
ATOM 7833 N N . SER D 1 114 ? 34.867 31.010 43.161 1.00 27.92 104 SER D N 1
ATOM 7834 C CA . SER D 1 114 ? 34.546 29.589 43.308 1.00 27.60 104 SER D CA 1
ATOM 7835 C C . SER D 1 114 ? 34.770 29.030 44.713 1.00 27.60 104 SER D C 1
ATOM 7836 O O . SER D 1 114 ? 35.433 29.638 45.557 1.00 26.17 104 SER D O 1
ATOM 7839 N N . ALA D 1 115 ? 34.158 27.877 44.945 1.00 26.25 105 ALA D N 1
ATOM 7840 C CA . ALA D 1 115 ? 34.423 27.061 46.119 1.00 25.32 105 ALA D CA 1
ATOM 7841 C C . ALA D 1 115 ? 34.545 25.609 45.657 1.00 24.80 105 ALA D C 1
ATOM 7842 O O . ALA D 1 115 ? 33.837 25.201 44.735 1.00 25.55 105 ALA D O 1
ATOM 7844 N N . LEU D 1 116 ? 35.477 24.874 46.261 1.00 23.50 106 LEU D N 1
ATOM 7845 C CA . LEU D 1 116 ? 35.679 23.448 45.975 1.00 23.44 106 LEU D CA 1
ATOM 7846 C C . LEU D 1 116 ? 35.481 22.669 47.274 1.00 23.27 106 LEU D C 1
ATOM 7847 O O . LEU D 1 116 ? 36.027 23.056 48.313 1.00 22.21 106 LEU D O 1
ATOM 7852 N N . VAL D 1 117 ? 34.710 21.583 47.209 1.00 21.42 107 VAL D N 1
ATOM 7853 C CA . VAL D 1 117 ? 34.562 20.685 48.351 1.00 21.63 107 VAL D CA 1
ATOM 7854 C C . VAL D 1 117 ? 34.864 19.259 47.893 1.00 21.14 107 VAL D C 1
ATOM 7855 O O . VAL D 1 117 ? 34.509 18.874 46.782 1.00 20.51 107 VAL D O 1
ATOM 7859 N N . LEU D 1 118 ? 35.551 18.507 48.741 1.00 22.87 108 LEU D N 1
ATOM 7860 C CA . LEU D 1 118 ? 35.833 17.098 48.455 1.00 23.83 108 LEU D CA 1
ATOM 7861 C C . LEU D 1 118 ? 34.596 16.277 48.776 1.00 23.67 108 LEU D C 1
ATOM 7862 O O . LEU D 1 118 ? 33.910 16.534 49.767 1.00 24.18 108 LEU D O 1
ATOM 7867 N N . GLY D 1 119 ? 34.339 15.274 47.935 1.00 22.69 109 GLY D N 1
ATOM 7868 C CA . GLY D 1 119 ? 33.107 14.505 47.968 1.00 23.50 109 GLY D CA 1
ATOM 7869 C C . GLY D 1 119 ? 32.889 13.610 49.173 1.00 23.64 109 GLY D C 1
ATOM 7870 O O . GLY D 1 119 ? 31.766 13.152 49.394 1.00 24.39 109 GLY D O 1
ATOM 7871 N N . ASP D 1 120 ? 33.943 13.368 49.950 1.00 23.99 110 ASP D N 1
ATOM 7872 C CA . ASP D 1 120 ? 33.886 12.430 51.071 1.00 26.17 110 ASP D CA 1
ATOM 7873 C C . ASP D 1 120 ? 34.161 13.125 52.401 1.00 25.42 110 ASP D C 1
ATOM 7874 O O . ASP D 1 120 ? 34.563 12.494 53.369 1.00 25.82 110 ASP D O 1
ATOM 7879 N N . ASN D 1 121 ? 33.945 14.435 52.425 1.00 25.58 111 ASN D N 1
ATOM 7880 C CA . ASN D 1 121 ? 34.148 15.232 53.633 1.00 27.48 111 ASN D CA 1
ATOM 7881 C C . ASN D 1 121 ? 32.794 15.581 54.225 1.00 26.18 111 ASN D C 1
ATOM 7882 O O . ASN D 1 121 ? 31.862 15.964 53.498 1.00 27.22 111 ASN D O 1
ATOM 7887 N N . LEU D 1 122 ? 32.699 15.442 55.548 1.00 24.69 112 LEU D N 1
ATOM 7888 C CA . LEU D 1 122 ? 31.493 15.696 56.308 1.00 24.41 112 LEU D CA 1
ATOM 7889 C C . LEU D 1 122 ? 31.842 16.734 57.379 1.00 21.73 112 LEU D C 1
ATOM 7890 O O . LEU D 1 122 ? 32.882 16.615 58.031 1.00 21.60 112 LEU D O 1
ATOM 7895 N N . TYR D 1 123 ? 30.982 17.731 57.553 1.00 20.90 113 TYR D N 1
ATOM 7896 C CA . TYR D 1 123 ? 31.161 18.766 58.578 1.00 22.84 113 TYR D CA 1
ATOM 7897 C C . TYR D 1 123 ? 29.903 18.882 59.429 1.00 22.54 113 TYR D C 1
ATOM 7898 O O . TYR D 1 123 ? 28.779 18.736 58.928 1.00 24.08 113 TYR D O 1
ATOM 7907 N N . TYR D 1 124 ? 30.094 19.198 60.713 1.00 21.99 114 TYR D N 1
ATOM 7908 C CA . TYR D 1 124 ? 28.984 19.455 61.624 1.00 21.55 114 TYR D CA 1
ATOM 7909 C C . TYR D 1 124 ? 29.404 20.444 62.709 1.00 21.55 114 TYR D C 1
ATOM 7910 O O . TYR D 1 124 ? 30.496 20.328 63.269 1.00 21.31 114 TYR D O 1
ATOM 7919 N N . GLY D 1 125 ? 28.528 21.391 63.003 1.00 21.80 115 GLY D N 1
ATOM 7920 C CA . GLY D 1 125 ? 28.676 22.214 64.190 1.00 23.12 115 GLY D CA 1
ATOM 7921 C C . GLY D 1 125 ? 27.898 23.511 64.187 1.00 24.35 115 GLY D C 1
ATOM 7922 O O . GLY D 1 125 ? 27.251 23.884 63.201 1.00 25.73 115 GLY D O 1
ATOM 7923 N N . HIS D 1 126 ? 27.954 24.190 65.328 1.00 23.77 116 HIS D N 1
ATOM 7924 C CA . HIS D 1 126 ? 27.162 25.382 65.553 1.00 26.59 116 HIS D CA 1
ATOM 7925 C C . HIS D 1 126 ? 27.760 26.563 64.800 1.00 26.84 116 HIS D C 1
ATOM 7926 O O . HIS D 1 126 ? 28.965 26.803 64.873 1.00 25.73 116 HIS D O 1
ATOM 7933 N N . ASP D 1 127 ? 26.888 27.309 64.123 1.00 30.53 117 ASP D N 1
ATOM 7934 C CA . ASP D 1 127 ? 27.258 28.496 63.339 1.00 31.98 117 ASP D CA 1
ATOM 7935 C C . ASP D 1 127 ? 28.196 28.164 62.167 1.00 30.70 117 ASP D C 1
ATOM 7936 O O . ASP D 1 127 ? 28.980 29.006 61.718 1.00 30.47 117 ASP D O 1
ATOM 7941 N N . PHE D 1 128 ? 28.098 26.944 61.650 1.00 30.21 118 PHE D N 1
ATOM 7942 C CA . PHE D 1 128 ? 28.879 26.564 60.473 1.00 30.28 118 PHE D CA 1
ATOM 7943 C C . PHE D 1 128 ? 28.490 27.472 59.309 1.00 30.71 118 PHE D C 1
ATOM 7944 O O . PHE D 1 128 ? 29.353 27.900 58.557 1.00 31.33 118 PHE D O 1
ATOM 7952 N N . HIS D 1 129 ? 27.197 27.782 59.208 1.00 32.46 119 HIS D N 1
ATOM 7953 C CA . HIS D 1 129 ? 26.669 28.761 58.238 1.00 36.27 119 HIS D CA 1
ATOM 7954 C C . HIS D 1 129 ? 27.437 30.103 58.259 1.00 35.49 119 HIS D C 1
ATOM 7955 O O . HIS D 1 129 ? 27.757 30.660 57.205 1.00 32.82 119 HIS D O 1
ATOM 7962 N N . GLU D 1 130 ? 27.743 30.599 59.458 1.00 36.20 120 GLU D N 1
ATOM 7963 C CA . GLU D 1 130 ? 28.474 31.864 59.633 1.00 36.76 120 GLU D CA 1
ATOM 7964 C C . GLU D 1 130 ? 29.950 31.733 59.265 1.00 34.26 120 GLU D C 1
ATOM 7965 O O . GLU D 1 130 ? 30.528 32.641 58.674 1.00 33.82 120 GLU D O 1
ATOM 7971 N N . LEU D 1 131 ? 30.553 30.597 59.610 1.00 33.15 121 LEU D N 1
ATOM 7972 C CA . LEU D 1 131 ? 31.929 30.296 59.230 1.00 32.81 121 LEU D CA 1
ATOM 7973 C C . LEU D 1 131 ? 32.092 30.257 57.702 1.00 32.35 121 LEU D C 1
ATOM 7974 O O . LEU D 1 131 ? 33.086 30.757 57.156 1.00 32.69 121 LEU D O 1
ATOM 7979 N N . LEU D 1 132 ? 31.113 29.673 57.016 1.00 31.13 122 LEU D N 1
ATOM 7980 C CA . LEU D 1 132 ? 31.121 29.637 55.546 1.00 31.00 122 LEU D CA 1
ATOM 7981 C C . LEU D 1 132 ? 30.869 31.020 54.952 1.00 33.70 122 LEU D C 1
ATOM 7982 O O . LEU D 1 132 ? 31.496 31.391 53.955 1.00 33.98 122 LEU D O 1
ATOM 7987 N N . GLY D 1 133 ? 29.940 31.761 55.560 1.00 35.87 123 GLY D N 1
ATOM 7988 C CA . GLY D 1 133 ? 29.616 33.140 55.152 1.00 38.16 123 GLY D CA 1
ATOM 7989 C C . GLY D 1 133 ? 30.789 34.102 55.138 1.00 39.89 123 GLY D C 1
ATOM 7990 O O . GLY D 1 133 ? 30.931 34.902 54.200 1.00 39.37 123 GLY D O 1
ATOM 7991 N N . SER D 1 134 ? 31.634 34.030 56.164 1.00 41.12 124 SER D N 1
ATOM 7992 C CA . SER D 1 134 ? 32.824 34.888 56.258 1.00 42.27 124 SER D CA 1
ATOM 7993 C C . SER D 1 134 ? 33.843 34.617 55.164 1.00 42.47 124 SER D C 1
ATOM 7994 O O . SER D 1 134 ? 34.408 35.554 54.597 1.00 43.51 124 SER D O 1
ATOM 7997 N N . ALA D 1 135 ? 34.085 33.338 54.880 1.00 40.52 125 ALA D N 1
ATOM 7998 C CA . ALA D 1 135 ? 35.001 32.947 53.806 1.00 38.83 125 ALA D CA 1
ATOM 7999 C C . ALA D 1 135 ? 34.445 33.351 52.447 1.00 37.54 125 ALA D C 1
ATOM 8000 O O . ALA D 1 135 ? 35.184 33.825 51.587 1.00 37.58 125 ALA D O 1
ATOM 8002 N N . SER D 1 136 ? 33.143 33.151 52.261 1.00 36.61 126 SER D N 1
ATOM 8003 C CA . SER D 1 136 ? 32.492 33.439 50.989 1.00 39.05 126 SER D CA 1
ATOM 8004 C C . SER D 1 136 ? 32.452 34.940 50.680 1.00 40.44 126 SER D C 1
ATOM 8005 O O . SER D 1 136 ? 32.561 35.336 49.521 1.00 37.77 126 SER D O 1
ATOM 8008 N N . GLN D 1 137 ? 32.313 35.763 51.718 1.00 41.41 127 GLN D N 1
ATOM 8009 C CA . GLN D 1 137 ? 32.252 37.221 51.554 1.00 44.87 127 GLN D CA 1
ATOM 8010 C C . GLN D 1 137 ? 33.579 37.878 51.137 1.00 45.48 127 GLN D C 1
ATOM 8011 O O . GLN D 1 137 ? 33.562 39.008 50.643 1.00 45.54 127 GLN D O 1
ATOM 8017 N N . ARG D 1 138 ? 34.711 37.198 51.342 1.00 44.57 128 ARG D N 1
ATOM 8018 C CA . ARG D 1 138 ? 36.001 37.677 50.830 1.00 47.06 128 ARG D CA 1
ATOM 8019 C C . ARG D 1 138 ? 36.062 37.559 49.313 1.00 48.80 128 ARG D C 1
ATOM 8020 O O . ARG D 1 138 ? 36.112 36.449 48.765 1.00 49.54 128 ARG D O 1
ATOM 8028 N N . GLN D 1 139 ? 36.078 38.715 48.654 1.00 47.88 129 GLN D N 1
ATOM 8029 C CA . GLN D 1 139 ? 36.072 38.805 47.200 1.00 47.58 129 GLN D CA 1
ATOM 8030 C C . GLN D 1 139 ? 37.437 38.518 46.587 1.00 45.30 129 GLN D C 1
ATOM 8031 O O . GLN D 1 139 ? 37.511 38.220 45.396 1.00 47.44 129 GLN D O 1
ATOM 8037 N N . THR D 1 140 ? 38.511 38.633 47.374 1.00 42.18 130 THR D N 1
ATOM 8038 C CA . THR D 1 140 ? 39.873 38.472 46.857 1.00 39.66 130 THR D CA 1
ATOM 8039 C C . THR D 1 140 ? 40.637 37.409 47.628 1.00 37.65 130 THR D C 1
ATOM 8040 O O . THR D 1 140 ? 40.337 37.127 48.786 1.00 38.71 130 THR D O 1
ATOM 8044 N N . GLY D 1 141 ? 41.637 36.838 46.964 1.00 34.46 131 GLY D N 1
ATOM 8045 C CA . GLY D 1 141 ? 42.459 35.789 47.529 1.00 34.14 131 GLY D CA 1
ATOM 8046 C C . GLY D 1 141 ? 41.722 34.468 47.681 1.00 31.70 131 GLY D C 1
ATOM 8047 O O . GLY D 1 141 ? 40.729 34.210 46.997 1.00 32.64 131 GLY D O 1
ATOM 8048 N N . ALA D 1 142 ? 42.227 33.639 48.585 1.00 30.50 132 ALA D N 1
ATOM 8049 C CA . ALA D 1 142 ? 41.664 32.315 48.855 1.00 28.20 132 ALA D CA 1
ATOM 8050 C C . ALA D 1 142 ? 41.473 32.146 50.350 1.00 27.35 132 ALA D C 1
ATOM 8051 O O . ALA D 1 142 ? 42.184 32.778 51.147 1.00 26.14 132 ALA D O 1
ATOM 8053 N N . SER D 1 143 ? 40.515 31.297 50.722 1.00 26.99 133 SER D N 1
ATOM 8054 C CA . SER D 1 143 ? 40.233 31.003 52.129 1.00 27.59 133 SER D CA 1
ATOM 8055 C C . SER D 1 143 ? 40.179 29.495 52.336 1.00 26.24 133 SER D C 1
ATOM 8056 O O . SER D 1 143 ? 39.489 28.787 51.595 1.00 27.14 133 SER D O 1
ATOM 8059 N N . VAL D 1 144 ? 40.915 29.023 53.334 1.00 25.49 134 VAL D N 1
ATOM 8060 C CA . VAL D 1 144 ? 40.856 27.624 53.763 1.00 23.84 134 VAL D CA 1
ATOM 8061 C C . VAL D 1 144 ? 40.673 27.574 55.273 1.00 25.88 134 VAL D C 1
ATOM 8062 O O . VAL D 1 144 ? 40.769 28.604 55.958 1.00 24.80 134 VAL D O 1
ATOM 8066 N N . PHE D 1 145 ? 40.392 26.369 55.764 1.00 24.80 135 PHE D N 1
ATOM 8067 C CA . PHE D 1 145 ? 40.207 26.122 57.187 1.00 25.54 135 PHE D CA 1
ATOM 8068 C C . PHE D 1 145 ? 41.210 25.105 57.688 1.00 25.00 135 PHE D C 1
ATOM 8069 O O . PHE D 1 145 ? 41.512 24.135 57.000 1.00 25.70 135 PHE D O 1
ATOM 8077 N N . ALA D 1 146 ? 41.728 25.348 58.893 1.00 24.34 136 ALA D N 1
ATOM 8078 C CA . ALA D 1 146 ? 42.675 24.477 59.550 1.00 24.47 136 ALA D CA 1
ATOM 8079 C C . ALA D 1 146 ? 41.970 23.852 60.746 1.00 23.64 136 ALA D C 1
ATOM 8080 O O . ALA D 1 146 ? 41.207 24.530 61.451 1.00 24.20 136 ALA D O 1
ATOM 8082 N N . TYR D 1 147 ? 42.212 22.561 60.945 1.00 22.27 137 TYR D N 1
ATOM 8083 C CA . TYR D 1 147 ? 41.546 21.774 61.991 1.00 21.15 137 TYR D CA 1
ATOM 8084 C C . TYR D 1 147 ? 42.578 20.894 62.652 1.00 20.66 137 TYR D C 1
ATOM 8085 O O . TYR D 1 147 ? 43.347 20.216 61.979 1.00 20.13 137 TYR D O 1
ATOM 8094 N N . HIS D 1 148 ? 42.577 20.895 63.980 1.00 21.32 138 HIS D N 1
ATOM 8095 C CA . HIS D 1 148 ? 43.504 20.091 64.756 1.00 22.39 138 HIS D CA 1
ATOM 8096 C C . HIS D 1 148 ? 43.141 18.613 64.583 1.00 22.35 138 HIS D C 1
ATOM 8097 O O . HIS D 1 148 ? 41.989 18.236 64.802 1.00 22.03 138 HIS D O 1
ATOM 8104 N N . VAL D 1 149 ? 44.107 17.807 64.162 1.00 22.51 139 VAL D N 1
ATOM 8105 C CA . VAL D 1 149 ? 43.896 16.364 63.994 1.00 22.71 139 VAL D CA 1
ATOM 8106 C C . VAL D 1 149 ? 44.964 15.545 64.692 1.00 25.23 139 VAL D C 1
ATOM 8107 O O . VAL D 1 149 ? 46.052 16.043 65.020 1.00 25.14 139 VAL D O 1
ATOM 8111 N N . LEU D 1 150 ? 44.637 14.279 64.921 1.00 24.97 140 LEU D N 1
ATOM 8112 C CA . LEU D 1 150 ? 45.588 13.315 65.479 1.00 28.22 140 LEU D CA 1
ATOM 8113 C C . LEU D 1 150 ? 46.652 12.868 64.468 1.00 29.40 140 LEU D C 1
ATOM 8114 O O . LEU D 1 150 ? 47.778 12.560 64.865 1.00 32.65 140 LEU D O 1
ATOM 8119 N N . ASP D 1 151 ? 46.303 12.817 63.182 1.00 31.75 141 ASP D N 1
ATOM 8120 C CA . ASP D 1 151 ? 47.189 12.243 62.148 1.00 33.00 141 ASP D CA 1
ATOM 8121 C C . ASP D 1 151 ? 47.485 13.231 61.015 1.00 31.06 141 ASP D C 1
ATOM 8122 O O . ASP D 1 151 ? 47.130 12.981 59.861 1.00 30.53 141 ASP D O 1
ATOM 8127 N N . PRO D 1 152 ? 48.164 14.357 61.333 1.00 29.79 142 PRO D N 1
ATOM 8128 C CA . PRO D 1 152 ? 48.361 15.399 60.318 1.00 30.27 142 PRO D CA 1
ATOM 8129 C C . PRO D 1 152 ? 49.111 14.916 59.066 1.00 30.20 142 PRO D C 1
ATOM 8130 O O . PRO D 1 152 ? 48.853 15.426 57.981 1.00 30.99 142 PRO D O 1
ATOM 8134 N N . GLU D 1 153 ? 49.999 13.932 59.220 1.00 34.81 143 GLU D N 1
ATOM 8135 C CA . GLU D 1 153 ? 50.714 13.310 58.083 1.00 36.18 143 GLU D CA 1
ATOM 8136 C C . GLU D 1 153 ? 49.840 12.757 56.931 1.00 39.11 143 GLU D C 1
ATOM 8137 O O . GLU D 1 153 ? 50.347 12.531 55.836 1.00 39.04 143 GLU D O 1
ATOM 8143 N N . ARG D 1 154 ? 48.544 12.540 57.169 1.00 39.85 144 ARG D N 1
ATOM 8144 C CA . ARG D 1 154 ? 47.617 12.150 56.093 1.00 41.76 144 ARG D CA 1
ATOM 8145 C C . ARG D 1 154 ? 47.089 13.312 55.229 1.00 38.78 144 ARG D C 1
ATOM 8146 O O . ARG D 1 154 ? 46.448 13.058 54.207 1.00 40.00 144 ARG D O 1
ATOM 8154 N N . TYR D 1 155 ? 47.377 14.564 55.605 1.00 35.43 145 TYR D N 1
ATOM 8155 C CA . TYR D 1 155 ? 46.762 15.749 54.983 1.00 33.72 145 TYR D CA 1
ATOM 8156 C C . TYR D 1 155 ? 47.759 16.824 54.587 1.00 32.74 145 TYR D C 1
ATOM 8157 O O . TYR D 1 155 ? 48.953 16.694 54.832 1.00 32.48 145 TYR D O 1
ATOM 8166 N N . GLY D 1 156 ? 47.241 17.878 53.959 1.00 31.60 146 GLY D N 1
ATOM 8167 C CA . GLY D 1 156 ? 47.942 19.150 53.851 1.00 31.28 146 GLY D CA 1
ATOM 8168 C C . GLY D 1 156 ? 48.042 19.741 55.243 1.00 31.47 146 GLY D C 1
ATOM 8169 O O . GLY D 1 156 ? 47.018 19.921 55.901 1.00 30.48 146 GLY D O 1
ATOM 8170 N N . VAL D 1 157 ? 49.272 20.014 55.689 1.00 29.97 147 VAL D N 1
ATOM 8171 C CA . VAL D 1 157 ? 49.539 20.510 57.038 1.00 29.57 147 VAL D CA 1
ATOM 8172 C C . VAL D 1 157 ? 49.897 21.986 56.959 1.00 29.24 147 VAL D C 1
ATOM 8173 O O . VAL D 1 157 ? 50.699 22.392 56.116 1.00 30.15 147 VAL D O 1
ATOM 8177 N N . VAL D 1 158 ? 49.312 22.780 57.846 1.00 29.32 148 VAL D N 1
ATOM 8178 C CA . VAL D 1 158 ? 49.592 24.213 57.893 1.00 31.21 148 VAL D CA 1
ATOM 8179 C C . VAL D 1 158 ? 50.430 24.496 59.142 1.00 33.84 148 VAL D C 1
ATOM 8180 O O . VAL D 1 158 ? 50.072 24.075 60.244 1.00 34.99 148 VAL D O 1
ATOM 8184 N N . GLU D 1 159 ? 51.564 25.174 58.944 1.00 35.15 149 GLU D N 1
ATOM 8185 C CA . GLU D 1 159 ? 52.418 25.644 60.033 1.00 37.36 149 GLU D CA 1
ATOM 8186 C C . GLU D 1 159 ? 52.132 27.115 60.300 1.00 36.64 149 GLU D C 1
ATOM 8187 O O . GLU D 1 159 ? 52.083 27.925 59.363 1.00 35.05 149 GLU D O 1
ATOM 8193 N N . PHE D 1 160 ? 51.948 27.449 61.580 1.00 36.48 150 PHE D N 1
ATOM 8194 C CA . PHE D 1 160 ? 51.796 28.830 62.023 1.00 35.82 150 PHE D CA 1
ATOM 8195 C C . PHE D 1 160 ? 53.031 29.257 62.812 1.00 38.31 150 PHE D C 1
ATOM 8196 O O . PHE D 1 160 ? 53.709 28.422 63.408 1.00 37.67 150 PHE D O 1
ATOM 8204 N N . ASP D 1 161 ? 53.309 30.560 62.804 1.00 40.69 151 ASP D N 1
ATOM 8205 C CA . ASP D 1 161 ? 54.398 31.143 63.609 1.00 43.83 151 ASP D CA 1
ATOM 8206 C C . ASP D 1 161 ? 53.870 31.513 64.995 1.00 45.63 151 ASP D C 1
ATOM 8207 O O . ASP D 1 161 ? 52.702 31.262 65.296 1.00 41.62 151 ASP D O 1
ATOM 8212 N N . GLN D 1 162 ? 54.719 32.128 65.821 1.00 49.40 152 GLN D N 1
ATOM 8213 C CA . GLN D 1 162 ? 54.340 32.544 67.180 1.00 51.21 152 GLN D CA 1
ATOM 8214 C C . GLN D 1 162 ? 53.080 33.423 67.223 1.00 49.36 152 GLN D C 1
ATOM 8215 O O . GLN D 1 162 ? 52.244 33.263 68.114 1.00 51.74 152 GLN D O 1
ATOM 8221 N N . GLY D 1 163 ? 52.945 34.331 66.254 1.00 48.47 153 GLY D N 1
ATOM 8222 C CA . GLY D 1 163 ? 51.821 35.279 66.205 1.00 47.46 153 GLY D CA 1
ATOM 8223 C C . GLY D 1 163 ? 50.515 34.771 65.611 1.00 47.18 153 GLY D C 1
ATOM 8224 O O . GLY D 1 163 ? 49.531 35.511 65.569 1.00 48.12 153 GLY D O 1
ATOM 8225 N N . GLY D 1 164 ? 50.498 33.524 65.140 1.00 46.45 154 GLY D N 1
ATOM 8226 C CA . GLY D 1 164 ? 49.304 32.934 64.531 1.00 44.94 154 GLY D CA 1
ATOM 8227 C C . GLY D 1 164 ? 49.283 32.946 63.008 1.00 43.49 154 GLY D C 1
ATOM 8228 O O . GLY D 1 164 ? 48.430 32.312 62.411 1.00 43.17 154 GLY D O 1
ATOM 8229 N N . LYS D 1 165 ? 50.216 33.644 62.368 1.00 41.18 155 LYS D N 1
ATOM 8230 C CA . LYS D 1 165 ? 50.236 33.734 60.908 1.00 40.09 155 LYS D CA 1
ATOM 8231 C C . LYS D 1 165 ? 50.639 32.406 60.262 1.00 35.92 155 LYS D C 1
ATOM 8232 O O . LYS D 1 165 ? 51.605 31.772 60.682 1.00 34.38 155 LYS D O 1
ATOM 8238 N N . ALA D 1 166 ? 49.901 32.003 59.228 1.00 36.12 156 ALA D N 1
ATOM 8239 C CA . ALA D 1 166 ? 50.253 30.819 58.438 1.00 35.61 156 ALA D CA 1
ATOM 8240 C C . ALA D 1 166 ? 51.547 31.096 57.673 1.00 35.25 156 ALA D C 1
ATOM 8241 O O . ALA D 1 166 ? 51.647 32.108 56.984 1.00 35.54 156 ALA D O 1
ATOM 8243 N N . ILE D 1 167 ? 52.540 30.220 57.830 1.00 35.63 157 ILE D N 1
ATOM 8244 C CA . ILE D 1 167 ? 53.872 30.423 57.232 1.00 37.47 157 ILE D CA 1
ATOM 8245 C C . ILE D 1 167 ? 54.345 29.324 56.278 1.00 37.69 157 ILE D C 1
ATOM 8246 O O . ILE D 1 167 ? 55.250 29.574 55.488 1.00 37.89 157 ILE D O 1
ATOM 8251 N N . SER D 1 168 ? 53.771 28.118 56.350 1.00 36.18 158 SER D N 1
ATOM 8252 C CA . SER D 1 168 ? 54.062 27.080 55.352 1.00 36.08 158 SER D CA 1
ATOM 8253 C C . SER D 1 168 ? 52.929 26.069 55.207 1.00 35.06 158 SER D C 1
ATOM 8254 O O . SER D 1 168 ? 52.113 25.892 56.120 1.00 32.97 158 SER D O 1
ATOM 8257 N N . LEU D 1 169 ? 52.895 25.424 54.043 1.00 35.23 159 LEU D N 1
ATOM 8258 C CA . LEU D 1 169 ? 51.966 24.337 53.747 1.00 36.29 159 LEU D CA 1
ATOM 8259 C C . LEU D 1 169 ? 52.759 23.176 53.178 1.00 36.85 159 LEU D C 1
ATOM 8260 O O . LEU D 1 169 ? 53.586 23.377 52.285 1.00 37.71 159 LEU D O 1
ATOM 8265 N N . GLU D 1 170 ? 52.509 21.971 53.682 1.00 37.19 160 GLU D N 1
ATOM 8266 C CA . GLU D 1 170 ? 53.162 20.755 53.189 1.00 39.32 160 GLU D CA 1
ATOM 8267 C C . GLU D 1 170 ? 52.133 19.647 53.004 1.00 39.15 160 GLU D C 1
ATOM 8268 O O . GLU D 1 170 ? 51.314 19.408 53.888 1.00 37.11 160 GLU D O 1
ATOM 8274 N N . GLU D 1 171 ? 52.182 18.985 51.851 1.00 39.60 161 GLU D N 1
ATOM 8275 C CA . GLU D 1 171 ? 51.255 17.905 51.520 1.00 41.05 161 GLU D CA 1
ATOM 8276 C C . GLU D 1 171 ? 51.819 16.588 52.042 1.00 41.22 161 GLU D C 1
ATOM 8277 O O . GLU D 1 171 ? 52.901 16.174 51.629 1.00 40.31 161 GLU D O 1
ATOM 8283 N N . LYS D 1 172 ? 51.082 15.954 52.956 1.00 40.26 162 LYS D N 1
ATOM 8284 C CA . LYS D 1 172 ? 51.431 14.653 53.538 1.00 41.20 162 LYS D CA 1
ATOM 8285 C C . LYS D 1 172 ? 52.895 14.562 53.979 1.00 40.71 162 LYS D C 1
ATOM 8286 O O . LYS D 1 172 ? 53.629 13.695 53.506 1.00 40.33 162 LYS D O 1
ATOM 8292 N N . PRO D 1 173 ? 53.327 15.464 54.883 1.00 40.33 163 PRO D N 1
ATOM 8293 C CA . PRO D 1 173 ? 54.725 15.479 55.311 1.00 40.95 163 PRO D CA 1
ATOM 8294 C C . PRO D 1 173 ? 55.055 14.308 56.236 1.00 43.12 163 PRO D C 1
ATOM 8295 O O . PRO D 1 173 ? 54.255 13.966 57.114 1.00 41.87 163 PRO D O 1
ATOM 8299 N N . LEU D 1 174 ? 56.223 13.702 56.039 1.00 44.82 164 LEU D N 1
ATOM 8300 C CA . LEU D 1 174 ? 56.691 12.625 56.925 1.00 47.07 164 LEU D CA 1
ATOM 8301 C C . LEU D 1 174 ? 57.043 13.139 58.326 1.00 46.39 164 LEU D C 1
ATOM 8302 O O . LEU D 1 174 ? 57.027 12.368 59.287 1.00 49.15 164 LEU D O 1
ATOM 8307 N N . GLU D 1 175 ? 57.353 14.434 58.433 1.00 46.37 165 GLU D N 1
ATOM 8308 C CA . GLU D 1 175 ? 57.602 15.100 59.711 1.00 45.75 165 GLU D CA 1
ATOM 8309 C C . GLU D 1 175 ? 56.743 16.369 59.803 1.00 41.47 165 GLU D C 1
ATOM 8310 O O . GLU D 1 175 ? 57.236 17.476 59.571 1.00 40.19 165 GLU D O 1
ATOM 8316 N N . PRO D 1 176 ? 55.444 16.213 60.138 1.00 38.74 166 PRO D N 1
ATOM 8317 C CA . PRO D 1 176 ? 54.543 17.373 60.198 1.00 37.36 166 PRO D CA 1
ATOM 8318 C C . PRO D 1 176 ? 55.011 18.473 61.148 1.00 35.15 166 PRO D C 1
ATOM 8319 O O . PRO D 1 176 ? 55.469 18.190 62.255 1.00 34.31 166 PRO D O 1
ATOM 8323 N N . LYS D 1 177 ? 54.889 19.719 60.702 1.00 33.68 167 LYS D N 1
ATOM 8324 C CA . LYS D 1 177 ? 55.304 20.876 61.491 1.00 34.21 167 LYS D CA 1
ATOM 8325 C C . LYS D 1 177 ? 54.223 21.347 62.478 1.00 32.92 167 LYS D C 1
ATOM 8326 O O . LYS D 1 177 ? 54.475 22.215 63.313 1.00 33.74 167 LYS D O 1
ATOM 8332 N N . SER D 1 178 ? 53.014 20.791 62.381 1.00 30.38 168 SER D N 1
ATOM 8333 C CA . SER D 1 178 ? 51.958 21.066 63.347 1.00 29.41 168 SER D CA 1
ATOM 8334 C C . SER D 1 178 ? 50.930 19.937 63.278 1.00 26.88 168 SER D C 1
ATOM 8335 O O . SER D 1 178 ? 51.054 19.029 62.461 1.00 27.20 168 SER D O 1
ATOM 8338 N N . ASN D 1 179 ? 49.921 20.027 64.132 1.00 27.29 169 ASN D N 1
ATOM 8339 C CA . ASN D 1 179 ? 48.765 19.126 64.073 1.00 27.98 169 ASN D CA 1
ATOM 8340 C C . ASN D 1 179 ? 47.555 19.714 63.326 1.00 27.58 169 ASN D C 1
ATOM 8341 O O . ASN D 1 179 ? 46.466 19.127 63.344 1.00 28.26 169 ASN D O 1
ATOM 8346 N N . TYR D 1 180 ? 47.747 20.833 62.623 1.00 24.81 170 TYR D N 1
ATOM 8347 C CA . TYR D 1 180 ? 46.650 21.492 61.913 1.00 24.44 170 TYR D CA 1
ATOM 8348 C C . TYR D 1 180 ? 46.610 21.066 60.461 1.00 24.93 170 TYR D C 1
ATOM 8349 O O . TYR D 1 180 ? 47.511 21.368 59.677 1.00 24.80 170 TYR D O 1
ATOM 8358 N N . ALA D 1 181 ? 45.551 20.338 60.118 1.00 23.39 171 ALA D N 1
ATOM 8359 C CA . ALA D 1 181 ? 45.283 19.899 58.758 1.00 24.42 171 ALA D CA 1
ATOM 8360 C C . ALA D 1 181 ? 44.395 20.899 58.032 1.00 23.95 171 ALA D C 1
ATOM 8361 O O . ALA D 1 181 ? 43.509 21.504 58.632 1.00 23.31 171 ALA D O 1
ATOM 8363 N N . VAL D 1 182 ? 44.610 21.065 56.729 1.00 23.77 172 VAL D N 1
ATOM 8364 C CA . VAL D 1 182 ? 43.710 21.877 55.907 1.00 24.23 172 VAL D CA 1
ATOM 8365 C C . VAL D 1 182 ? 42.500 21.010 55.525 1.00 22.95 172 VAL D C 1
ATOM 8366 O O . VAL D 1 182 ? 42.674 19.945 54.950 1.00 24.50 172 VAL D O 1
ATOM 8370 N N . THR D 1 183 ? 41.291 21.478 55.813 1.00 23.04 173 THR D N 1
ATOM 8371 C CA . THR D 1 183 ? 40.085 20.659 55.566 1.00 24.16 173 THR D CA 1
ATOM 8372 C C . THR D 1 183 ? 39.768 20.662 54.069 1.00 24.64 173 THR D C 1
ATOM 8373 O O . THR D 1 183 ? 40.370 21.416 53.299 1.00 26.22 173 THR D O 1
ATOM 8377 N N . GLY D 1 184 ? 38.811 19.839 53.653 1.00 24.87 174 GLY D N 1
ATOM 8378 C CA . GLY D 1 184 ? 38.496 19.678 52.229 1.00 25.77 174 GLY D CA 1
ATOM 8379 C C . GLY D 1 184 ? 37.471 20.664 51.702 1.00 26.45 174 GLY D C 1
ATOM 8380 O O . GLY D 1 184 ? 36.541 20.288 50.972 1.00 27.28 174 GLY D O 1
ATOM 8381 N N . LEU D 1 185 ? 37.651 21.935 52.055 1.00 25.44 175 LEU D N 1
ATOM 8382 C CA . LEU D 1 185 ? 36.724 22.996 51.690 1.00 25.59 175 LEU D CA 1
ATOM 8383 C C . LEU D 1 185 ? 37.561 24.230 51.407 1.00 25.23 175 LEU D C 1
ATOM 8384 O O . LEU D 1 185 ? 38.270 24.705 52.282 1.00 23.00 175 LEU D O 1
ATOM 8389 N N . TYR D 1 186 ? 37.486 24.729 50.178 1.00 23.86 176 TYR D N 1
ATOM 8390 C CA . TYR D 1 186 ? 38.384 25.768 49.714 1.00 24.04 176 TYR D CA 1
ATOM 8391 C C . TYR D 1 186 ? 37.594 26.830 48.980 1.00 23.97 176 TYR D C 1
ATOM 8392 O O . TYR D 1 186 ? 36.723 26.508 48.177 1.00 23.59 176 TYR D O 1
ATOM 8401 N N . PHE D 1 187 ? 37.908 28.096 49.253 1.00 23.97 177 PHE D N 1
ATOM 8402 C CA . PHE D 1 187 ? 37.257 29.232 48.578 1.00 25.16 177 PHE D CA 1
ATOM 8403 C C . PHE D 1 187 ? 38.297 29.986 47.768 1.00 24.60 177 PHE D C 1
ATOM 8404 O O . PHE D 1 187 ? 39.383 30.245 48.278 1.00 25.90 177 PHE D O 1
ATOM 8412 N N . TYR D 1 188 ? 37.972 30.315 46.513 1.00 25.35 178 TYR D N 1
ATOM 8413 C CA . TYR D 1 188 ? 38.936 30.914 45.582 1.00 26.45 178 TYR D CA 1
ATOM 8414 C C . TYR D 1 188 ? 38.362 32.104 44.833 1.00 26.21 178 TYR D C 1
ATOM 8415 O O . TYR D 1 188 ? 37.167 32.156 44.543 1.00 27.02 178 TYR D O 1
ATOM 8424 N N . ASP D 1 189 ? 39.240 33.056 44.529 1.00 27.62 179 ASP D N 1
ATOM 8425 C CA . ASP D 1 189 ? 38.904 34.173 43.654 1.00 29.60 179 ASP D CA 1
ATOM 8426 C C . ASP D 1 189 ? 39.154 33.785 42.185 1.00 31.75 179 ASP D C 1
ATOM 8427 O O . ASP D 1 189 ? 39.371 32.610 41.876 1.00 29.62 179 ASP D O 1
ATOM 8432 N N . GLN D 1 190 ? 39.178 34.782 41.298 1.00 33.24 180 GLN D N 1
ATOM 8433 C CA . GLN D 1 190 ? 39.291 34.551 39.858 1.00 35.52 180 GLN D CA 1
ATOM 8434 C C . GLN D 1 190 ? 40.704 34.198 39.376 1.00 35.68 180 GLN D C 1
ATOM 8435 O O . GLN D 1 190 ? 40.897 33.983 38.183 1.00 37.37 180 GLN D O 1
ATOM 8441 N N . GLN D 1 191 ? 41.684 34.141 40.277 1.00 33.27 181 GLN D N 1
ATOM 8442 C CA . GLN D 1 191 ? 43.054 33.751 39.929 1.00 33.17 181 GLN D CA 1
ATOM 8443 C C . GLN D 1 191 ? 43.304 32.246 39.860 1.00 31.85 181 GLN D C 1
ATOM 8444 O O . GLN D 1 191 ? 44.317 31.827 39.309 1.00 32.61 181 GLN D O 1
ATOM 8450 N N . VAL D 1 192 ? 42.419 31.434 40.440 1.00 31.21 182 VAL D N 1
ATOM 8451 C CA . VAL D 1 192 ? 42.728 30.014 40.679 1.00 31.00 182 VAL D CA 1
ATOM 8452 C C . VAL D 1 192 ? 43.019 29.193 39.408 1.00 30.62 182 VAL D C 1
ATOM 8453 O O . VAL D 1 192 ? 43.916 28.341 39.418 1.00 30.67 182 VAL D O 1
ATOM 8457 N N . VAL D 1 193 ? 42.299 29.480 38.329 1.00 31.94 183 VAL D N 1
ATOM 8458 C CA . VAL D 1 193 ? 42.447 28.734 37.065 1.00 32.44 183 VAL D CA 1
ATOM 8459 C C . VAL D 1 193 ? 43.851 28.917 36.491 1.00 32.28 183 VAL D C 1
ATOM 8460 O O . VAL D 1 193 ? 44.556 27.936 36.233 1.00 30.75 183 VAL D O 1
ATOM 8464 N N . ASP D 1 194 ? 44.265 30.173 36.337 1.00 34.19 184 ASP D N 1
ATOM 8465 C CA . ASP D 1 194 ? 45.619 30.492 35.861 1.00 35.48 184 ASP D CA 1
ATOM 8466 C C . ASP D 1 194 ? 46.724 29.979 36.797 1.00 33.97 184 ASP D C 1
ATOM 8467 O O . ASP D 1 194 ? 47.783 29.551 36.332 1.00 34.60 184 ASP D O 1
ATOM 8472 N N . ILE D 1 195 ? 46.489 30.013 38.109 1.00 32.96 185 ILE D N 1
ATOM 8473 C CA . ILE D 1 195 ? 47.423 29.392 39.061 1.00 32.95 185 ILE D CA 1
ATOM 8474 C C . ILE D 1 195 ? 47.530 27.881 38.784 1.00 33.23 185 ILE D C 1
ATOM 8475 O O . ILE D 1 195 ? 48.633 27.334 38.677 1.00 33.29 185 ILE D O 1
ATOM 8480 N N . ALA D 1 196 ? 46.377 27.231 38.649 1.00 32.64 186 ALA D N 1
ATOM 8481 C CA . ALA D 1 196 ? 46.300 25.801 38.333 1.00 34.10 186 ALA D CA 1
ATOM 8482 C C . ALA D 1 196 ? 46.982 25.430 37.006 1.00 36.03 186 ALA D C 1
ATOM 8483 O O . ALA D 1 196 ? 47.722 24.446 36.949 1.00 38.66 186 ALA D O 1
ATOM 8485 N N . ARG D 1 197 ? 46.743 26.222 35.963 1.00 39.23 187 ARG D N 1
ATOM 8486 C CA . ARG D 1 197 ? 47.334 25.963 34.638 1.00 43.07 187 ARG D CA 1
ATOM 8487 C C . ARG D 1 197 ? 48.861 26.034 34.632 1.00 44.79 187 ARG D C 1
ATOM 8488 O O . ARG D 1 197 ? 49.505 25.267 33.918 1.00 44.79 187 ARG D O 1
ATOM 8496 N N . ASP D 1 198 ? 49.431 26.944 35.423 1.00 46.48 188 ASP D N 1
ATOM 8497 C CA . ASP D 1 198 ? 50.892 27.085 35.525 1.00 49.41 188 ASP D CA 1
ATOM 8498 C C . ASP D 1 198 ? 51.575 26.124 36.523 1.00 52.08 188 ASP D C 1
ATOM 8499 O O . ASP D 1 198 ? 52.784 26.245 36.747 1.00 53.52 188 ASP D O 1
ATOM 8504 N N . LEU D 1 199 ? 50.827 25.183 37.110 1.00 54.00 189 LEU D N 1
ATOM 8505 C CA . LEU D 1 199 ? 51.411 24.127 37.957 1.00 56.47 189 LEU D CA 1
ATOM 8506 C C . LEU D 1 199 ? 52.017 22.999 37.131 1.00 58.54 189 LEU D C 1
ATOM 8507 O O . LEU D 1 199 ? 51.473 22.620 36.089 1.00 57.43 189 LEU D O 1
ATOM 8512 N N . LYS D 1 200 ? 53.124 22.448 37.628 1.00 62.16 190 LYS D N 1
ATOM 8513 C CA . LYS D 1 200 ? 53.667 21.177 37.142 1.00 65.56 190 LYS D CA 1
ATOM 8514 C C . LYS D 1 200 ? 53.223 20.059 38.095 1.00 67.23 190 LYS D C 1
ATOM 8515 O O . LYS D 1 200 ? 52.936 20.333 39.263 1.00 66.77 190 LYS D O 1
ATOM 8521 N N . PRO D 1 201 ? 53.153 18.802 37.606 1.00 69.42 191 PRO D N 1
ATOM 8522 C CA . PRO D 1 201 ? 52.865 17.684 38.521 1.00 70.69 191 PRO D CA 1
ATOM 8523 C C . PRO D 1 201 ? 53.943 17.460 39.590 1.00 71.41 191 PRO D C 1
ATOM 8524 O O . PRO D 1 201 ? 55.123 17.732 39.349 1.00 72.78 191 PRO D O 1
ATOM 8528 N N . SER D 1 202 ? 53.520 16.969 40.754 1.00 72.43 192 SER D N 1
ATOM 8529 C CA . SER D 1 202 ? 54.412 16.705 41.890 1.00 74.88 192 SER D CA 1
ATOM 8530 C C . SER D 1 202 ? 55.225 15.414 41.669 1.00 76.91 192 SER D C 1
ATOM 8531 O O . SER D 1 202 ? 54.972 14.690 40.698 1.00 77.25 192 SER D O 1
ATOM 8534 N N . PRO D 1 203 ? 56.205 15.120 42.559 1.00 78.71 193 PRO D N 1
ATOM 8535 C CA . PRO D 1 203 ? 56.938 13.840 42.496 1.00 79.61 193 PRO D CA 1
ATOM 8536 C C . PRO D 1 203 ? 56.084 12.562 42.555 1.00 80.59 193 PRO D C 1
ATOM 8537 O O . PRO D 1 203 ? 56.522 11.528 42.048 1.00 79.63 193 PRO D O 1
ATOM 8541 N N . ARG D 1 204 ? 54.896 12.635 43.165 1.00 83.05 194 ARG D N 1
ATOM 8542 C CA . ARG D 1 204 ? 53.930 11.519 43.154 1.00 84.69 194 ARG D CA 1
ATOM 8543 C C . ARG D 1 204 ? 52.884 11.596 42.014 1.00 82.33 194 ARG D C 1
ATOM 8544 O O . ARG D 1 204 ? 51.845 10.937 42.084 1.00 82.71 194 ARG D O 1
ATOM 8552 N N . GLY D 1 205 ? 53.167 12.384 40.972 1.00 79.75 195 GLY D N 1
ATOM 8553 C CA . GLY D 1 205 ? 52.371 12.396 39.739 1.00 75.67 195 GLY D CA 1
ATOM 8554 C C . GLY D 1 205 ? 50.983 13.007 39.843 1.00 72.27 195 GLY D C 1
ATOM 8555 O O . GLY D 1 205 ? 50.038 12.493 39.240 1.00 72.58 195 GLY D O 1
ATOM 8556 N N . GLU D 1 206 ? 50.860 14.105 40.591 1.00 66.28 196 GLU D N 1
ATOM 8557 C CA . GLU D 1 206 ? 49.567 14.763 40.808 1.00 62.67 196 GLU D CA 1
ATOM 8558 C C . GLU D 1 206 ? 49.660 16.288 40.789 1.00 57.52 196 GLU D C 1
ATOM 8559 O O . GLU D 1 206 ? 50.650 16.870 41.242 1.00 53.88 196 GLU D O 1
ATOM 8565 N N . LEU D 1 207 ? 48.616 16.922 40.258 1.00 51.95 197 LEU D N 1
ATOM 8566 C CA . LEU D 1 207 ? 48.417 18.361 40.405 1.00 49.83 197 LEU D CA 1
ATOM 8567 C C . LEU D 1 207 ? 47.776 18.584 41.777 1.00 47.22 197 LEU D C 1
ATOM 8568 O O . LEU D 1 207 ? 46.594 18.305 41.970 1.00 44.40 197 LEU D O 1
ATOM 8573 N N . GLU D 1 208 ? 48.573 19.088 42.719 1.00 45.05 198 GLU D N 1
ATOM 8574 C CA . GLU D 1 208 ? 48.208 19.141 44.137 1.00 44.66 198 GLU D CA 1
ATOM 8575 C C . GLU D 1 208 ? 47.417 20.408 44.488 1.00 40.81 198 GLU D C 1
ATOM 8576 O O . GLU D 1 208 ? 47.844 21.504 44.146 1.00 39.12 198 GLU D O 1
ATOM 8582 N N . ILE D 1 209 ? 46.293 20.252 45.192 1.00 38.76 199 ILE D N 1
ATOM 8583 C CA . ILE D 1 209 ? 45.546 21.390 45.765 1.00 38.69 199 ILE D CA 1
ATOM 8584 C C . ILE D 1 209 ? 46.406 22.183 46.758 1.00 37.07 199 ILE D C 1
ATOM 8585 O O . ILE D 1 209 ? 46.293 23.401 46.829 1.00 33.28 199 ILE D O 1
ATOM 8590 N N . THR D 1 210 ? 47.269 21.488 47.503 1.00 35.36 200 THR D N 1
ATOM 8591 C CA . THR D 1 210 ? 48.248 22.145 48.388 1.00 35.26 200 THR D CA 1
ATOM 8592 C C . THR D 1 210 ? 49.174 23.102 47.622 1.00 35.58 200 THR D C 1
ATOM 8593 O O . THR D 1 210 ? 49.538 24.148 48.149 1.00 31.87 200 THR D O 1
ATOM 8597 N N . ASP D 1 211 ? 49.554 22.745 46.389 1.00 36.24 201 ASP D N 1
ATOM 8598 C CA . ASP D 1 211 ? 50.354 23.641 45.540 1.00 37.13 201 ASP D CA 1
ATOM 8599 C C . ASP D 1 211 ? 49.588 24.909 45.129 1.00 34.56 201 ASP D C 1
ATOM 8600 O O . ASP D 1 211 ? 50.179 25.985 45.074 1.00 34.69 201 ASP D O 1
ATOM 8605 N N . VAL D 1 212 ? 48.284 24.784 44.862 1.00 31.86 202 VAL D N 1
ATOM 8606 C CA . VAL D 1 212 ? 47.427 25.947 44.568 1.00 30.45 202 VAL D CA 1
ATOM 8607 C C . VAL D 1 212 ? 47.353 26.854 45.795 1.00 29.55 202 VAL D C 1
ATOM 8608 O O . VAL D 1 212 ? 47.452 28.075 45.681 1.00 30.69 202 VAL D O 1
ATOM 8612 N N . ASN D 1 213 ? 47.153 26.256 46.965 1.00 28.84 203 ASN D N 1
ATOM 8613 C CA . ASN D 1 213 ? 47.062 27.048 48.194 1.00 28.09 203 ASN D CA 1
ATOM 8614 C C . ASN D 1 213 ? 48.389 27.701 48.567 1.00 30.04 203 ASN D C 1
ATOM 8615 O O . ASN D 1 213 ? 48.399 28.819 49.059 1.00 28.85 203 ASN D O 1
ATOM 8620 N N . ARG D 1 214 ? 49.498 27.009 48.318 1.00 31.17 204 ARG D N 1
ATOM 8621 C CA . ARG D 1 214 ? 50.827 27.582 48.531 1.00 34.16 204 ARG D CA 1
ATOM 8622 C C . ARG D 1 214 ? 51.086 28.779 47.614 1.00 34.90 204 ARG D C 1
ATOM 8623 O O . ARG D 1 214 ? 51.716 29.753 48.034 1.00 36.44 204 ARG D O 1
ATOM 8631 N N . ALA D 1 215 ? 50.598 28.717 46.374 1.00 34.41 205 ALA D N 1
ATOM 8632 C CA . ALA D 1 215 ? 50.707 29.851 45.451 1.00 35.16 205 ALA D CA 1
ATOM 8633 C C . ALA D 1 215 ? 50.012 31.111 45.999 1.00 34.41 205 ALA D C 1
ATOM 8634 O O . ALA D 1 215 ? 50.579 32.205 45.945 1.00 35.78 205 ALA D O 1
ATOM 8636 N N . TYR D 1 216 ? 48.814 30.951 46.563 1.00 32.65 206 TYR D N 1
ATOM 8637 C CA . TYR D 1 216 ? 48.125 32.056 47.243 1.00 32.41 206 TYR D CA 1
ATOM 8638 C C . TYR D 1 216 ? 48.872 32.510 48.493 1.00 32.76 206 TYR D C 1
ATOM 8639 O O . TYR D 1 216 ? 48.961 33.709 48.752 1.00 33.62 206 TYR D O 1
ATOM 8648 N N . LEU D 1 217 ? 49.385 31.555 49.271 1.00 32.27 207 LEU D N 1
ATOM 8649 C CA . LEU D 1 217 ? 50.134 31.878 50.495 1.00 33.84 207 LEU D CA 1
ATOM 8650 C C . LEU D 1 217 ? 51.382 32.726 50.201 1.00 36.89 207 LEU D C 1
ATOM 8651 O O . LEU D 1 217 ? 51.624 33.728 50.882 1.00 36.90 207 LEU D O 1
ATOM 8656 N N . GLU D 1 218 ? 52.166 32.312 49.205 1.00 38.10 208 GLU D N 1
ATOM 8657 C CA . GLU D 1 218 ? 53.352 33.070 48.765 1.00 39.96 208 GLU D CA 1
ATOM 8658 C C . GLU D 1 218 ? 53.031 34.485 48.279 1.00 39.06 208 GLU D C 1
ATOM 8659 O O . GLU D 1 218 ? 53.858 35.388 48.418 1.00 38.99 208 GLU D O 1
ATOM 8665 N N . ARG D 1 219 ? 51.832 34.668 47.726 1.00 37.05 209 ARG D N 1
ATOM 8666 C CA . ARG D 1 219 ? 51.313 35.990 47.350 1.00 36.74 209 ARG D CA 1
ATOM 8667 C C . ARG D 1 219 ? 50.661 36.767 48.498 1.00 34.90 209 ARG D C 1
ATOM 8668 O O . ARG D 1 219 ? 50.128 37.851 48.271 1.00 34.34 209 ARG D O 1
ATOM 8676 N N . GLY D 1 220 ? 50.701 36.231 49.723 1.00 32.75 210 GLY D N 1
ATOM 8677 C CA . GLY D 1 220 ? 50.017 36.840 50.862 1.00 31.34 210 GLY D CA 1
ATOM 8678 C C . GLY D 1 220 ? 48.513 36.994 50.721 1.00 31.11 210 GLY D C 1
ATOM 8679 O O . GLY D 1 220 ? 47.948 37.895 51.312 1.00 31.72 210 GLY D O 1
ATOM 8680 N N . GLN D 1 221 ? 47.858 36.111 49.952 1.00 30.39 211 GLN D N 1
ATOM 8681 C CA . GLN D 1 221 ? 46.414 36.192 49.722 1.00 31.03 211 GLN D CA 1
ATOM 8682 C C . GLN D 1 221 ? 45.657 34.944 50.190 1.00 30.93 211 GLN D C 1
ATOM 8683 O O . GLN D 1 221 ? 44.533 34.709 49.749 1.00 30.92 211 GLN D O 1
ATOM 8689 N N . LEU D 1 222 ? 46.267 34.160 51.078 1.00 30.03 212 LEU D N 1
ATOM 8690 C CA . LEU D 1 222 ? 45.595 32.999 51.665 1.00 28.36 212 LEU D CA 1
ATOM 8691 C C . LEU D 1 222 ? 45.166 33.334 53.094 1.00 28.65 212 LEU D C 1
ATOM 8692 O O . LEU D 1 222 ? 46.010 33.678 53.928 1.00 30.96 212 LEU D O 1
ATOM 8697 N N . SER D 1 223 ? 43.861 33.268 53.349 1.00 27.12 213 SER D N 1
ATOM 8698 C CA . SER D 1 223 ? 43.303 33.329 54.703 1.00 27.89 213 SER D CA 1
ATOM 8699 C C . SER D 1 223 ? 43.205 31.888 55.198 1.00 27.31 213 SER D C 1
ATOM 8700 O O . SER D 1 223 ? 42.621 31.054 54.512 1.00 26.11 213 SER D O 1
ATOM 8703 N N . VAL D 1 224 ? 43.807 31.609 56.353 1.00 26.97 214 VAL D N 1
ATOM 8704 C CA . VAL D 1 224 ? 43.681 30.314 57.033 1.00 27.15 214 VAL D CA 1
ATOM 8705 C C . VAL D 1 224 ? 42.929 30.571 58.330 1.00 28.46 214 VAL D C 1
ATOM 8706 O O . VAL D 1 224 ? 43.497 31.102 59.290 1.00 30.84 214 VAL D O 1
ATOM 8710 N N . GLU D 1 225 ? 41.649 30.225 58.351 1.00 28.49 215 GLU D N 1
ATOM 8711 C CA . GLU D 1 225 ? 40.827 30.351 59.543 1.00 30.30 215 GLU D CA 1
ATOM 8712 C C . GLU D 1 225 ? 40.844 29.021 60.292 1.00 29.80 215 GLU D C 1
ATOM 8713 O O . GLU D 1 225 ? 40.903 27.952 59.683 1.00 30.14 215 GLU D O 1
ATOM 8719 N N . ILE D 1 226 ? 40.814 29.099 61.614 1.00 28.51 216 ILE D N 1
ATOM 8720 C CA . ILE D 1 226 ? 40.716 27.910 62.440 1.00 27.20 216 ILE D CA 1
ATOM 8721 C C . ILE D 1 226 ? 39.270 27.453 62.461 1.00 25.86 216 ILE D C 1
ATOM 8722 O O . ILE D 1 226 ? 38.365 28.235 62.729 1.00 26.10 216 ILE D O 1
ATOM 8727 N N . MET D 1 227 ? 39.071 26.176 62.150 1.00 25.23 217 MET D N 1
ATOM 8728 C CA . MET D 1 227 ? 37.817 25.492 62.419 1.00 24.03 217 MET D CA 1
ATOM 8729 C C . MET D 1 227 ? 38.011 24.852 63.780 1.00 23.67 217 MET D C 1
ATOM 8730 O O . MET D 1 227 ? 38.830 23.955 63.936 1.00 22.48 217 MET D O 1
ATOM 8735 N N . GLY D 1 228 ? 37.290 25.346 64.770 1.00 23.93 218 GLY D N 1
ATOM 8736 C CA . GLY D 1 228 ? 37.557 24.965 66.144 1.00 24.17 218 GLY D CA 1
ATOM 8737 C C . GLY D 1 228 ? 37.183 23.534 66.491 1.00 24.55 218 GLY D C 1
ATOM 8738 O O . GLY D 1 228 ? 36.490 22.846 65.735 1.00 23.64 218 GLY D O 1
ATOM 8739 N N . ARG D 1 229 ? 37.646 23.113 67.662 1.00 24.26 219 ARG D N 1
ATOM 8740 C CA . ARG D 1 229 ? 37.396 21.758 68.183 1.00 24.10 219 ARG D CA 1
ATOM 8741 C C . ARG D 1 229 ? 35.928 21.434 68.457 1.00 23.16 219 ARG D C 1
ATOM 8742 O O . ARG D 1 229 ? 35.590 20.250 68.593 1.00 23.14 219 ARG D O 1
ATOM 8750 N N . GLY D 1 230 ? 35.071 22.461 68.514 1.00 21.54 220 GLY D N 1
ATOM 8751 C CA . GLY D 1 230 ? 33.626 22.293 68.670 1.00 21.79 220 GLY D CA 1
ATOM 8752 C C . GLY D 1 230 ? 32.902 21.905 67.392 1.00 21.12 220 GLY D C 1
ATOM 8753 O O . GLY D 1 230 ? 31.706 21.655 67.416 1.00 21.88 220 GLY D O 1
ATOM 8754 N N . TYR D 1 231 ? 33.627 21.904 66.280 1.00 21.05 221 TYR D N 1
ATOM 8755 C CA . TYR D 1 231 ? 33.123 21.386 65.017 1.00 20.58 221 TYR D CA 1
ATOM 8756 C C . TYR D 1 231 ? 33.645 19.981 64.827 1.00 20.16 221 TYR D C 1
ATOM 8757 O O . TYR D 1 231 ? 34.781 19.685 65.214 1.00 20.55 221 TYR D O 1
ATOM 8766 N N . ALA D 1 232 ? 32.815 19.123 64.219 1.00 20.55 222 ALA D N 1
ATOM 8767 C CA . ALA D 1 232 ? 33.257 17.818 63.738 1.00 20.43 222 ALA D CA 1
ATOM 8768 C C . ALA D 1 232 ? 33.575 17.908 62.245 1.00 21.29 222 ALA D C 1
ATOM 8769 O O . ALA D 1 232 ? 32.718 18.317 61.455 1.00 22.95 222 ALA D O 1
ATOM 8771 N N . TRP D 1 233 ? 34.806 17.564 61.879 1.00 20.17 223 TRP D N 1
ATOM 8772 C CA . TRP D 1 233 ? 35.176 17.360 60.480 1.00 21.87 223 TRP D CA 1
ATOM 8773 C C . TRP D 1 233 ? 35.565 15.888 60.356 1.00 21.37 223 TRP D C 1
ATOM 8774 O O . TRP D 1 233 ? 36.566 15.455 60.927 1.00 21.64 223 TRP D O 1
ATOM 8785 N N . LEU D 1 234 ? 34.768 15.116 59.616 1.00 22.52 224 LEU D N 1
ATOM 8786 C CA . LEU D 1 234 ? 35.000 13.681 59.447 1.00 23.84 224 LEU D CA 1
ATOM 8787 C C . LEU D 1 234 ? 35.246 13.362 57.973 1.00 24.95 224 LEU D C 1
ATOM 8788 O O . LEU D 1 234 ? 34.728 14.036 57.080 1.00 26.29 224 LEU D O 1
ATOM 8793 N N . ASP D 1 235 ? 36.098 12.370 57.750 1.00 28.77 225 ASP D N 1
ATOM 8794 C CA . ASP D 1 235 ? 36.405 11.846 56.421 1.00 32.58 225 ASP D CA 1
ATOM 8795 C C . ASP D 1 235 ? 35.764 10.479 56.313 1.00 31.88 225 ASP D C 1
ATOM 8796 O O . ASP D 1 235 ? 35.800 9.726 57.268 1.00 33.16 225 ASP D O 1
ATOM 8801 N N . THR D 1 236 ? 35.178 10.171 55.159 1.00 32.36 226 THR D N 1
ATOM 8802 C CA . THR D 1 236 ? 34.513 8.887 54.948 1.00 32.09 226 THR D CA 1
ATOM 8803 C C . THR D 1 236 ? 35.185 8.090 53.833 1.00 33.20 226 THR D C 1
ATOM 8804 O O . THR D 1 236 ? 34.51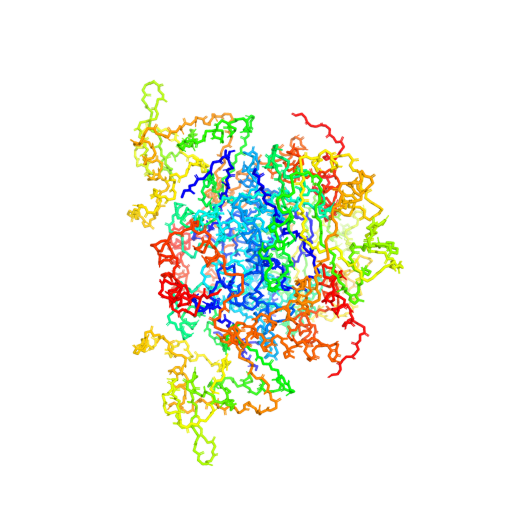3 7.410 53.062 1.00 36.77 226 THR D O 1
ATOM 8808 N N . GLY D 1 237 ? 36.516 8.145 53.785 1.00 30.88 227 GLY D N 1
ATOM 8809 C CA . GLY D 1 237 ? 37.287 7.540 52.700 1.00 32.05 227 GLY D CA 1
ATOM 8810 C C . GLY D 1 237 ? 37.742 6.105 52.909 1.00 30.92 227 GLY D C 1
ATOM 8811 O O . GLY D 1 237 ? 38.313 5.509 51.981 1.00 32.04 227 GLY D O 1
ATOM 8812 N N . THR D 1 238 ? 37.536 5.563 54.117 1.00 28.63 228 THR D N 1
ATOM 8813 C CA . THR D 1 238 ? 37.826 4.160 54.432 1.00 27.05 228 THR D CA 1
ATOM 8814 C C . THR D 1 238 ? 36.579 3.483 54.996 1.00 25.07 228 THR D C 1
ATOM 8815 O O . THR D 1 238 ? 35.656 4.144 55.456 1.00 24.35 228 THR D O 1
ATOM 8819 N N . HIS D 1 239 ? 36.579 2.158 54.976 1.00 23.72 229 HIS D N 1
ATOM 8820 C CA . HIS D 1 239 ? 35.471 1.385 55.559 1.00 22.38 229 HIS D CA 1
ATOM 8821 C C . HIS D 1 239 ? 35.251 1.746 57.024 1.00 21.52 229 HIS D C 1
ATOM 8822 O O . HIS D 1 239 ? 34.116 1.947 57.457 1.00 20.17 229 HIS D O 1
ATOM 8829 N N . ASP D 1 240 ? 36.333 1.797 57.788 1.00 21.48 230 ASP D N 1
ATOM 8830 C CA . ASP D 1 240 ? 36.267 2.143 59.216 1.00 23.60 230 ASP D CA 1
ATOM 8831 C C . ASP D 1 240 ? 35.723 3.555 59.436 1.00 22.88 230 ASP D C 1
ATOM 8832 O O . ASP D 1 240 ? 34.856 3.772 60.291 1.00 22.03 230 ASP D O 1
ATOM 8837 N N . SER D 1 241 ? 36.223 4.523 58.664 1.00 22.42 231 SER D N 1
ATOM 8838 C CA . SER D 1 241 ? 35.820 5.917 58.859 1.00 23.76 231 SER D CA 1
ATOM 8839 C C . SER D 1 241 ? 34.378 6.156 58.403 1.00 23.18 231 SER D C 1
ATOM 8840 O O . SER D 1 241 ? 33.660 6.963 58.983 1.00 22.78 231 SER D O 1
ATOM 8843 N N . LEU D 1 242 ? 33.942 5.440 57.373 1.00 22.12 232 LEU D N 1
ATOM 8844 C CA . LEU D 1 242 ? 32.573 5.512 56.903 1.00 23.22 232 LEU D CA 1
ATOM 8845 C C . LEU D 1 242 ? 31.599 5.026 57.977 1.00 22.18 232 LEU D C 1
ATOM 8846 O O . LEU D 1 242 ? 30.554 5.647 58.232 1.00 22.65 232 LEU D O 1
ATOM 8851 N N . LEU D 1 243 ? 31.972 3.942 58.634 1.00 21.05 233 LEU D N 1
ATOM 8852 C CA . LEU D 1 243 ? 31.188 3.398 59.723 1.00 22.38 233 LEU D CA 1
ATOM 8853 C C . LEU D 1 243 ? 31.089 4.377 60.886 1.00 21.70 233 LEU D C 1
ATOM 8854 O O . LEU D 1 243 ? 29.982 4.659 61.389 1.00 21.29 233 LEU D O 1
ATOM 8859 N N . GLU D 1 244 ? 32.241 4.896 61.314 1.00 19.73 234 GLU D N 1
ATOM 8860 C CA . GLU D 1 244 ? 32.269 5.898 62.392 1.00 21.94 234 GLU D CA 1
ATOM 8861 C C . GLU D 1 244 ? 31.397 7.107 62.081 1.00 19.92 234 GLU D C 1
ATOM 8862 O O . GLU D 1 244 ? 30.686 7.611 62.956 1.00 20.44 234 GLU D O 1
ATOM 8868 N N . ALA D 1 245 ? 31.466 7.584 60.843 1.00 18.66 235 ALA D N 1
ATOM 8869 C CA . ALA D 1 245 ? 30.669 8.738 60.426 1.00 17.60 235 ALA D CA 1
ATOM 8870 C C . ALA D 1 245 ? 29.178 8.431 60.491 1.00 18.28 235 ALA D C 1
ATOM 8871 O O . ALA D 1 245 ? 28.402 9.238 60.980 1.00 18.59 235 ALA D O 1
ATOM 8873 N N . GLY D 1 246 ? 28.798 7.254 60.001 1.00 18.24 236 GLY D N 1
ATOM 8874 C CA . GLY D 1 246 ? 27.411 6.778 60.097 1.00 18.36 236 GLY D CA 1
ATOM 8875 C C . GLY D 1 246 ? 26.888 6.761 61.524 1.00 17.82 236 GLY D C 1
ATOM 8876 O O . GLY D 1 246 ? 25.777 7.239 61.775 1.00 18.62 236 GLY D O 1
ATOM 8877 N N . GLN D 1 247 ? 27.678 6.240 62.462 1.00 17.87 237 GLN D N 1
ATOM 8878 C CA A GLN D 1 247 ? 27.229 6.172 63.874 0.50 18.22 237 GLN D CA 1
ATOM 8879 C CA B GLN D 1 247 ? 27.279 6.174 63.875 0.50 18.12 237 GLN D CA 1
ATOM 8880 C C . GLN D 1 247 ? 27.147 7.570 64.486 1.00 18.58 237 GLN D C 1
ATOM 8881 O O . GLN D 1 247 ? 26.257 7.822 65.290 1.00 17.90 237 GLN D O 1
ATOM 8892 N N . PHE D 1 248 ? 28.072 8.451 64.113 1.00 18.13 238 PHE D N 1
ATOM 8893 C CA . PHE D 1 248 ? 28.068 9.856 64.561 1.00 18.90 238 PHE D CA 1
ATOM 8894 C C . PHE D 1 248 ? 26.776 10.539 64.124 1.00 18.58 238 PHE D C 1
ATOM 8895 O O . PHE D 1 248 ? 26.073 11.129 64.934 1.00 19.32 238 PHE D O 1
ATOM 8903 N N . ILE D 1 249 ? 26.450 10.420 62.843 1.00 18.38 239 ILE D N 1
ATOM 8904 C CA . ILE D 1 249 ? 25.242 11.040 62.321 1.00 19.16 239 ILE D CA 1
ATOM 8905 C C . ILE D 1 249 ? 23.995 10.423 62.949 1.00 20.07 239 ILE D C 1
ATOM 8906 O O . ILE D 1 249 ? 23.062 11.156 63.354 1.00 19.65 239 ILE D O 1
ATOM 8911 N N . ALA D 1 250 ? 23.959 9.096 63.044 1.00 18.70 240 ALA D N 1
ATOM 8912 C CA . ALA D 1 250 ? 22.809 8.408 63.646 1.00 19.48 240 ALA D CA 1
ATOM 8913 C C . ALA D 1 250 ? 22.548 8.879 65.085 1.00 19.53 240 ALA D C 1
ATOM 8914 O O . ALA D 1 250 ? 21.398 9.104 65.480 1.00 19.50 240 ALA D O 1
ATOM 8916 N N . THR D 1 251 ? 23.613 9.041 65.855 1.00 18.45 241 THR D N 1
ATOM 8917 C CA . THR D 1 251 ? 23.489 9.473 67.253 1.00 18.72 241 THR D CA 1
ATOM 8918 C C . THR D 1 251 ? 22.860 10.876 67.343 1.00 18.95 241 THR D C 1
ATOM 8919 O O . THR D 1 251 ? 21.938 11.084 68.140 1.00 19.84 241 THR D O 1
ATOM 8923 N N . LEU D 1 252 ? 23.335 11.806 66.521 1.00 18.13 242 LEU D N 1
ATOM 8924 C CA . LEU D 1 252 ? 22.770 13.160 66.490 1.00 19.03 242 LEU D CA 1
ATOM 8925 C C . LEU D 1 252 ? 21.317 13.174 66.039 1.00 19.48 242 LEU D C 1
ATOM 8926 O O . LEU D 1 252 ? 20.462 13.770 66.698 1.00 20.71 242 LEU D O 1
ATOM 8931 N N . GLU D 1 253 ? 21.040 12.528 64.915 1.00 19.50 243 GLU D N 1
ATOM 8932 C CA . GLU D 1 253 ? 19.691 12.548 64.342 1.00 21.07 243 GLU D CA 1
ATOM 8933 C C . GLU D 1 253 ? 18.672 11.864 65.248 1.00 20.92 243 GLU D C 1
ATOM 8934 O O . GLU D 1 253 ? 17.532 12.338 65.393 1.00 21.62 243 GLU D O 1
ATOM 8940 N N . ASN D 1 254 ? 19.042 10.742 65.846 1.00 21.06 244 ASN D N 1
ATOM 8941 C CA . ASN D 1 254 ? 18.115 10.021 66.730 1.00 22.77 244 ASN D CA 1
ATOM 8942 C C . ASN D 1 254 ? 17.864 10.750 68.043 1.00 21.84 244 ASN D C 1
ATOM 8943 O O . ASN D 1 254 ? 16.793 10.614 68.644 1.00 22.59 244 ASN D O 1
ATOM 8948 N N . ARG D 1 255 ? 18.846 11.525 68.486 1.00 20.51 245 ARG D N 1
ATOM 8949 C CA . ARG D 1 255 ? 18.684 12.366 69.681 1.00 19.82 245 ARG D CA 1
ATOM 8950 C C . ARG D 1 255 ? 17.741 13.534 69.399 1.00 20.58 245 ARG D C 1
ATOM 8951 O O . ARG D 1 255 ? 16.816 13.803 70.182 1.00 20.43 245 ARG D O 1
ATOM 8959 N N . GLN D 1 256 ? 18.028 14.232 68.306 1.00 20.56 246 GLN D N 1
ATOM 8960 C CA . GLN D 1 256 ? 17.428 15.524 68.003 1.00 20.89 246 GLN D CA 1
ATOM 8961 C C . GLN D 1 256 ? 16.090 15.433 67.302 1.00 22.62 246 GLN D C 1
ATOM 8962 O O . GLN D 1 256 ? 15.252 16.331 67.456 1.00 22.00 246 GLN D O 1
ATOM 8968 N N . GLY D 1 257 ? 15.894 14.387 66.505 1.00 22.81 247 GLY D N 1
ATOM 8969 C CA . GLY D 1 257 ? 14.762 14.360 65.579 1.00 24.97 247 GLY D CA 1
ATOM 8970 C C . GLY D 1 257 ? 14.887 15.431 64.503 1.00 25.06 247 GLY D C 1
ATOM 8971 O O . GLY D 1 257 ? 13.867 15.906 63.974 1.00 27.79 247 GLY D O 1
ATOM 8972 N N . LEU D 1 258 ? 16.129 15.807 64.186 1.00 24.30 248 LEU D N 1
ATOM 8973 C CA . LEU D 1 258 ? 16.474 16.730 63.114 1.00 25.41 248 LEU D CA 1
ATOM 8974 C C . LEU D 1 258 ? 17.555 16.053 62.294 1.00 26.07 248 LEU D C 1
ATOM 8975 O O . LEU D 1 258 ? 18.318 15.240 62.827 1.00 26.14 248 LEU D O 1
ATOM 8980 N N . LYS D 1 259 ? 17.642 16.403 61.012 1.00 25.31 249 LYS D N 1
ATOM 8981 C CA . LYS D 1 259 ? 18.615 15.780 60.131 1.00 25.07 249 LYS D CA 1
ATOM 8982 C C . LYS D 1 259 ? 19.826 16.658 59.943 1.00 25.14 249 LYS D C 1
ATOM 8983 O O . LYS D 1 259 ? 19.755 17.885 60.007 1.00 27.79 249 LYS D O 1
ATOM 8989 N N . VAL D 1 260 ? 20.955 16.006 59.717 1.00 23.47 250 VAL D N 1
ATOM 8990 C CA . VAL D 1 260 ? 22.156 16.671 59.297 1.00 25.17 250 VAL D CA 1
ATOM 8991 C C . VAL D 1 260 ? 22.251 16.483 57.786 1.00 23.69 250 VAL D C 1
ATOM 8992 O O . VAL D 1 260 ? 22.098 15.366 57.293 1.00 24.91 250 VAL D O 1
ATOM 8996 N N . ALA D 1 261 ? 22.498 17.576 57.073 1.00 24.85 251 ALA D N 1
ATOM 8997 C CA . ALA D 1 261 ? 22.748 17.541 55.625 1.00 25.72 251 ALA D CA 1
ATOM 8998 C C . ALA D 1 261 ? 21.571 16.986 54.814 1.00 25.23 251 ALA D C 1
ATOM 8999 O O . ALA D 1 261 ? 21.715 16.092 53.977 1.00 26.85 251 ALA D O 1
ATOM 9001 N N . CYS D 1 262 ? 20.388 17.522 55.087 1.00 23.73 252 CYS D N 1
ATOM 9002 C CA . CYS D 1 262 ? 19.186 17.209 54.321 1.00 23.71 252 CYS D CA 1
ATOM 9003 C C . CYS D 1 262 ? 19.027 18.332 53.280 1.00 24.17 252 CYS D C 1
ATOM 9004 O O . CYS D 1 262 ? 18.643 19.453 53.633 1.00 23.48 252 CYS D O 1
ATOM 9007 N N . PRO D 1 263 ? 19.386 18.068 52.005 1.00 23.75 253 PRO D N 1
ATOM 9008 C CA . PRO D 1 263 ? 19.372 19.162 51.033 1.00 23.66 253 PRO D CA 1
ATOM 9009 C C . PRO D 1 263 ? 18.003 19.797 50.818 1.00 23.05 253 PRO D C 1
ATOM 9010 O O . PRO D 1 263 ? 17.935 20.995 50.576 1.00 24.24 253 PRO D O 1
ATOM 9014 N N . GLU D 1 264 ? 16.941 19.001 50.901 1.00 23.05 254 GLU D N 1
ATOM 9015 C CA . GLU D 1 264 ? 15.587 19.531 50.740 1.00 23.38 254 GLU D CA 1
ATOM 9016 C C . GLU D 1 264 ? 15.287 20.559 51.833 1.00 23.87 254 GLU D C 1
ATOM 9017 O O . GLU D 1 264 ? 14.726 21.619 51.566 1.00 23.60 254 GLU D O 1
ATOM 9023 N N . GLU D 1 265 ? 15.660 20.240 53.067 1.00 22.95 255 GLU D N 1
ATOM 9024 C CA . GLU D 1 265 ? 15.504 21.191 54.172 1.00 22.90 255 GLU D CA 1
ATOM 9025 C C . GLU D 1 265 ? 16.322 22.468 53.964 1.00 23.13 255 GLU D C 1
ATOM 9026 O O . GLU D 1 265 ? 15.815 23.574 54.147 1.00 24.09 255 GLU D O 1
ATOM 9032 N N . ILE D 1 266 ? 17.588 22.332 53.596 1.00 22.75 256 ILE D N 1
ATOM 9033 C CA . ILE D 1 266 ? 18.439 23.496 53.384 1.00 23.29 256 ILE D CA 1
ATOM 9034 C C . ILE D 1 266 ? 17.882 24.391 52.253 1.00 24.72 256 ILE D C 1
ATOM 9035 O O . ILE D 1 266 ? 17.851 25.620 52.396 1.00 25.78 256 ILE D O 1
ATOM 9040 N N . ALA D 1 267 ? 17.441 23.779 51.156 1.00 24.51 257 ALA D N 1
ATOM 9041 C CA . ALA D 1 267 ? 16.843 24.527 50.045 1.00 25.54 257 ALA D CA 1
ATOM 9042 C C . ALA D 1 267 ? 15.608 25.296 50.516 1.00 26.43 257 ALA D C 1
ATOM 9043 O O . ALA D 1 267 ? 15.451 26.477 50.188 1.00 28.00 257 ALA D O 1
ATOM 9045 N N . TYR D 1 268 ? 14.763 24.632 51.300 1.00 26.60 258 TYR D N 1
ATOM 9046 C CA . TYR D 1 268 ? 13.556 25.253 51.848 1.00 28.02 258 TYR D CA 1
ATOM 9047 C C . TYR D 1 268 ? 13.872 26.431 52.783 1.00 29.83 258 TYR D C 1
ATOM 9048 O O . TYR D 1 268 ? 13.261 27.496 52.666 1.00 29.43 258 TYR D O 1
ATOM 9057 N N . ARG D 1 269 ? 14.825 26.240 53.695 1.00 28.84 259 ARG D N 1
ATOM 9058 C CA . ARG D 1 269 ? 15.233 27.309 54.631 1.00 30.50 259 ARG D CA 1
ATOM 9059 C C . ARG D 1 269 ? 15.974 28.468 53.955 1.00 31.57 259 ARG D C 1
ATOM 9060 O O . ARG D 1 269 ? 15.920 29.592 54.444 1.00 33.38 259 ARG D O 1
ATOM 9068 N N . GLN D 1 270 ? 16.624 28.204 52.819 1.00 31.15 260 GLN D N 1
ATOM 9069 C CA . GLN D 1 270 ? 17.209 29.252 51.969 1.00 32.93 260 GLN D CA 1
ATOM 9070 C C . GLN D 1 270 ? 16.174 29.926 51.040 1.00 31.64 260 GLN D C 1
ATOM 9071 O O . GLN D 1 270 ? 16.537 30.821 50.286 1.00 32.85 260 GLN D O 1
ATOM 9077 N N . LYS D 1 271 ? 14.919 29.466 51.077 1.00 32.12 261 LYS D N 1
ATOM 9078 C CA . LYS D 1 271 ? 13.830 29.910 50.186 1.00 34.37 261 LYS D CA 1
ATOM 9079 C C . LYS D 1 271 ? 14.111 29.655 48.701 1.00 32.70 261 LYS D C 1
ATOM 9080 O O . LYS D 1 271 ? 13.578 30.347 47.837 1.00 32.93 261 LYS D O 1
ATOM 9086 N N . TRP D 1 272 ? 14.934 28.645 48.408 1.00 30.02 262 TRP D N 1
ATOM 9087 C CA . TRP D 1 272 ? 15.200 28.243 47.022 1.00 29.11 262 TRP D CA 1
ATOM 9088 C C . TRP D 1 272 ? 14.096 27.345 46.481 1.00 29.59 262 TRP D C 1
ATOM 9089 O O . TRP D 1 272 ? 13.950 27.209 45.261 1.00 31.28 262 TRP D O 1
ATOM 9100 N N . ILE D 1 273 ? 13.369 26.684 47.375 1.00 27.52 263 ILE D N 1
ATOM 9101 C CA . ILE D 1 273 ? 12.109 26.028 47.044 1.00 29.08 263 ILE D CA 1
ATOM 9102 C C . ILE D 1 273 ? 11.073 26.516 48.044 1.00 30.75 263 ILE D C 1
ATOM 9103 O O . ILE D 1 273 ? 11.420 26.853 49.170 1.00 30.97 263 ILE D O 1
ATOM 9108 N N . ASP D 1 274 ? 9.812 26.554 47.617 1.00 33.26 264 ASP D N 1
ATOM 9109 C CA . ASP D 1 274 ? 8.711 26.974 48.489 1.00 35.62 264 ASP D CA 1
ATOM 9110 C C . ASP D 1 274 ? 8.001 25.772 49.095 1.00 35.37 264 ASP D C 1
ATOM 9111 O O . ASP D 1 274 ? 8.338 24.620 48.788 1.00 34.86 264 ASP D O 1
ATOM 9116 N N . ALA D 1 275 ? 7.027 26.040 49.962 1.00 34.46 265 ALA D N 1
ATOM 9117 C CA . ALA D 1 275 ? 6.315 24.987 50.686 1.00 35.75 265 ALA D CA 1
ATOM 9118 C C . ALA D 1 275 ? 5.562 24.015 49.779 1.00 35.73 265 ALA D C 1
ATOM 9119 O O . ALA D 1 275 ? 5.485 22.828 50.079 1.00 35.35 265 ALA D O 1
ATOM 9121 N N . ALA D 1 276 ? 4.993 24.517 48.688 1.00 35.22 266 ALA D N 1
ATOM 9122 C CA . ALA D 1 276 ? 4.324 23.659 47.714 1.00 35.07 266 ALA D CA 1
ATOM 9123 C C . ALA D 1 276 ? 5.304 22.653 47.089 1.00 33.74 266 ALA D C 1
ATOM 9124 O O . ALA D 1 276 ? 4.962 21.489 46.919 1.00 33.44 266 ALA D O 1
ATOM 9126 N N . GLN D 1 277 ? 6.516 23.112 46.769 1.00 35.32 267 GLN D N 1
ATOM 9127 C CA . GLN D 1 277 ? 7.551 22.248 46.190 1.00 33.78 267 GLN D CA 1
ATOM 9128 C C . GLN D 1 277 ? 8.055 21.217 47.194 1.00 33.94 267 GLN D C 1
ATOM 9129 O O . GLN D 1 277 ? 8.194 20.050 46.836 1.00 32.80 267 GLN D O 1
ATOM 9135 N N . LEU D 1 278 ? 8.320 21.644 48.430 1.00 33.69 268 LEU D N 1
ATOM 9136 C CA . LEU D 1 278 ? 8.715 20.718 49.502 1.00 33.81 268 LEU D CA 1
ATOM 9137 C C . LEU D 1 278 ? 7.659 19.645 49.737 1.00 35.24 268 LEU D C 1
ATOM 9138 O O . LEU D 1 278 ? 7.996 18.483 49.967 1.00 33.62 268 LEU D O 1
ATOM 9143 N N . GLU D 1 279 ? 6.380 20.025 49.666 1.00 36.70 269 GLU D N 1
ATOM 9144 C CA . GLU D 1 279 ? 5.286 19.054 49.799 1.00 38.70 269 GLU D CA 1
ATOM 9145 C C . GLU D 1 279 ? 5.333 17.996 48.687 1.00 36.44 269 GLU D C 1
ATOM 9146 O O . GLU D 1 279 ? 5.119 16.818 48.958 1.00 36.89 269 GLU D O 1
ATOM 9152 N N . LYS D 1 280 ? 5.630 18.418 47.457 1.00 35.41 270 LYS D N 1
ATOM 9153 C CA . LYS D 1 280 ? 5.766 17.494 46.322 1.00 37.07 270 LYS D CA 1
ATOM 9154 C C . LYS D 1 280 ? 6.942 16.533 46.482 1.00 35.22 270 LYS D C 1
ATOM 9155 O O . LYS D 1 280 ? 6.831 15.358 46.138 1.00 36.77 270 LYS D O 1
ATOM 9161 N N . LEU D 1 281 ? 8.061 17.052 46.978 1.00 33.40 271 LEU D N 1
ATOM 9162 C CA . LE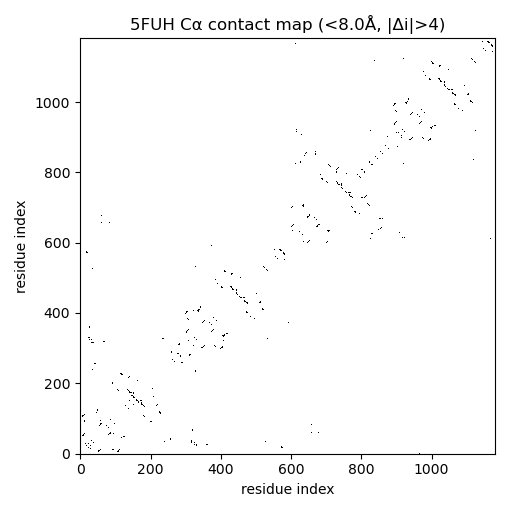U D 1 281 ? 9.253 16.236 47.263 1.00 31.73 271 LEU D CA 1
ATOM 9163 C C . LEU D 1 281 ? 8.989 15.214 48.362 1.00 33.22 271 LEU D C 1
ATOM 9164 O O . LEU D 1 281 ? 9.485 14.083 48.293 1.00 31.40 271 LEU D O 1
ATOM 9169 N N . ALA D 1 282 ? 8.210 15.604 49.372 1.00 32.21 272 ALA D N 1
ATOM 9170 C CA . ALA D 1 282 ? 7.866 14.689 50.457 1.00 32.98 272 ALA D CA 1
ATOM 9171 C C . ALA D 1 282 ? 7.034 13.486 49.989 1.00 33.94 272 ALA D C 1
ATOM 9172 O O . ALA D 1 282 ? 7.205 12.386 50.506 1.00 33.59 272 ALA D O 1
ATOM 9174 N N . ALA D 1 283 ? 6.163 13.701 49.000 1.00 36.34 273 ALA D N 1
ATOM 9175 C CA . ALA D 1 283 ? 5.186 12.694 48.544 1.00 37.19 273 ALA D CA 1
ATOM 9176 C C . ALA D 1 283 ? 5.749 11.296 48.193 1.00 36.94 273 ALA D C 1
ATOM 9177 O O . ALA D 1 283 ? 5.288 10.304 48.761 1.00 37.52 273 ALA D O 1
ATOM 9179 N N . PRO D 1 284 ? 6.737 11.208 47.275 1.00 36.50 274 PRO D N 1
ATOM 9180 C CA . PRO D 1 284 ? 7.289 9.874 46.960 1.00 37.11 274 PRO D CA 1
ATOM 9181 C C . PRO D 1 284 ? 8.073 9.196 48.104 1.00 38.46 274 PRO D C 1
ATOM 9182 O O . PRO D 1 284 ? 8.286 7.981 48.048 1.00 39.75 274 PRO D O 1
ATOM 9186 N N . LEU D 1 285 ? 8.487 9.971 49.115 1.00 36.66 275 LEU D N 1
ATOM 9187 C CA . LEU D 1 285 ? 9.186 9.456 50.305 1.00 36.88 275 LEU D CA 1
ATOM 9188 C C . LEU D 1 285 ? 8.268 9.287 51.533 1.00 37.89 275 LEU D C 1
ATOM 9189 O O . LEU D 1 285 ? 8.745 8.990 52.630 1.00 37.11 275 LEU D O 1
ATOM 9194 N N . ALA D 1 286 ? 6.956 9.437 51.347 1.00 37.98 276 ALA D N 1
ATOM 9195 C CA . ALA D 1 286 ? 5.993 9.489 52.463 1.00 40.08 276 ALA D CA 1
ATOM 9196 C C . ALA D 1 286 ? 5.935 8.246 53.351 1.00 42.12 276 ALA D C 1
ATOM 9197 O O . ALA D 1 286 ? 5.631 8.356 54.536 1.00 44.54 276 ALA D O 1
ATOM 9199 N N . LYS D 1 287 ? 6.224 7.075 52.790 1.00 45.34 277 LYS D N 1
ATOM 9200 C CA . LYS D 1 287 ? 6.127 5.815 53.542 1.00 46.03 277 LYS D CA 1
ATOM 9201 C C . LYS D 1 287 ? 7.325 5.508 54.453 1.00 44.21 277 LYS D C 1
ATOM 9202 O O . LYS D 1 287 ? 7.307 4.493 55.152 1.00 44.39 277 LYS D O 1
ATOM 9208 N N . ASN D 1 288 ? 8.344 6.373 54.450 1.00 40.96 278 ASN D N 1
ATOM 9209 C CA . ASN D 1 288 ? 9.493 6.255 55.359 1.00 40.12 278 ASN D CA 1
ATOM 9210 C C . ASN D 1 288 ? 9.703 7.526 56.185 1.00 38.19 278 ASN D C 1
ATOM 9211 O O . ASN D 1 288 ? 9.073 8.553 55.934 1.00 39.07 278 ASN D O 1
ATOM 9216 N N . GLY D 1 289 ? 10.604 7.443 57.163 1.00 36.49 279 GLY D N 1
ATOM 9217 C CA . GLY D 1 289 ? 10.914 8.553 58.064 1.00 34.27 279 GLY D CA 1
ATOM 9218 C C . GLY D 1 289 ? 11.481 9.814 57.422 1.00 32.69 279 GLY D C 1
ATOM 9219 O O . GLY D 1 289 ? 11.361 10.891 57.989 1.00 31.28 279 GLY D O 1
ATOM 9220 N N . TYR D 1 290 ? 12.106 9.693 56.251 1.00 31.31 280 TYR D N 1
ATOM 9221 C CA . TYR D 1 290 ? 12.682 10.857 55.563 1.00 31.00 280 TYR D CA 1
ATOM 9222 C C . TYR D 1 290 ? 11.583 11.762 54.989 1.00 30.71 280 TYR D C 1
ATOM 9223 O O . TYR D 1 290 ? 11.592 12.976 55.200 1.00 29.89 280 TYR D O 1
ATOM 9232 N N . GLY D 1 291 ? 10.643 11.171 54.261 1.00 31.16 281 GLY D N 1
ATOM 9233 C CA . GLY D 1 291 ? 9.497 11.917 53.744 1.00 32.08 281 GLY D CA 1
ATOM 9234 C C . GLY D 1 291 ? 8.576 12.439 54.832 1.00 32.25 281 GLY D C 1
ATOM 9235 O O . GLY D 1 291 ? 8.031 13.541 54.710 1.00 33.38 281 GLY D O 1
ATOM 9236 N N . GLN D 1 292 ? 8.403 11.652 55.893 1.00 32.46 282 GLN D N 1
ATOM 9237 C CA . GLN D 1 292 ? 7.679 12.109 57.097 1.00 33.02 282 GLN D CA 1
ATOM 9238 C C . GLN D 1 292 ? 8.362 13.342 57.704 1.00 30.73 282 GLN D C 1
ATOM 9239 O O . GLN D 1 292 ? 7.693 14.303 58.096 1.00 30.48 282 GLN D O 1
ATOM 9245 N N . TYR D 1 293 ? 9.696 13.340 57.731 1.00 29.23 283 TYR D N 1
ATOM 9246 C CA . TYR D 1 293 ? 10.469 14.500 58.186 1.00 27.40 283 TYR D CA 1
ATOM 9247 C C . TYR D 1 293 ? 10.245 15.752 57.324 1.00 27.64 283 TYR D C 1
ATOM 9248 O O . TYR D 1 293 ? 10.019 16.840 57.847 1.00 25.64 283 TYR D O 1
ATOM 9257 N N . LEU D 1 294 ? 10.327 15.597 56.003 1.00 27.91 284 LEU D N 1
ATOM 9258 C CA . LEU D 1 294 ? 10.076 16.710 55.083 1.00 27.76 284 LEU D CA 1
ATOM 9259 C C . LEU D 1 294 ? 8.661 17.282 55.271 1.00 29.56 284 LEU D C 1
ATOM 9260 O O . LEU D 1 294 ? 8.478 18.491 55.248 1.00 29.79 284 LEU D O 1
ATOM 9265 N N . LYS D 1 295 ? 7.683 16.410 55.501 1.00 32.12 285 LYS D N 1
ATOM 9266 C CA . LYS D 1 295 ? 6.308 16.843 55.772 1.00 34.67 285 LYS D CA 1
ATOM 9267 C C . LYS D 1 295 ? 6.222 17.660 57.070 1.00 35.17 285 LYS D C 1
ATOM 9268 O O . LYS D 1 295 ? 5.543 18.697 57.115 1.00 32.78 285 LYS D O 1
ATOM 9274 N N . ARG D 1 296 ? 6.920 17.193 58.107 1.00 34.06 286 ARG D N 1
ATOM 9275 C CA . ARG D 1 296 ? 6.970 17.890 59.405 1.00 33.83 286 ARG D CA 1
ATOM 9276 C C . ARG D 1 296 ? 7.578 19.293 59.307 1.00 33.50 286 ARG D C 1
ATOM 9277 O O . ARG D 1 296 ? 7.144 20.193 60.018 1.00 33.02 286 ARG D O 1
ATOM 9285 N N . LEU D 1 297 ? 8.537 19.494 58.399 1.00 32.83 287 LEU D N 1
ATOM 9286 C CA . LEU D 1 297 ? 9.158 20.807 58.181 1.00 34.96 287 LEU D CA 1
ATOM 9287 C C . LEU D 1 297 ? 8.168 21.892 57.742 1.00 34.57 287 LEU D C 1
ATOM 9288 O O . LEU D 1 297 ? 8.428 23.071 57.954 1.00 34.50 287 LEU D O 1
ATOM 9293 N N . LEU D 1 298 ? 7.067 21.487 57.107 1.00 34.47 288 LEU D N 1
ATOM 9294 C CA . LEU D 1 298 ? 6.029 22.413 56.634 1.00 35.96 288 LEU D CA 1
ATOM 9295 C C . LEU D 1 298 ? 5.283 23.125 57.759 1.00 36.77 288 LEU D C 1
ATOM 9296 O O . LEU D 1 298 ? 4.879 24.275 57.588 1.00 39.92 288 LEU D O 1
ATOM 9301 N N . THR D 1 299 ? 5.079 22.431 58.879 1.00 37.52 289 THR D N 1
ATOM 9302 C CA . THR D 1 299 ? 4.305 22.965 60.014 1.00 39.62 289 THR D CA 1
ATOM 9303 C C . THR D 1 299 ? 5.122 23.327 61.262 1.00 40.19 289 THR D C 1
ATOM 9304 O O . THR D 1 299 ? 4.730 24.238 61.996 1.00 41.49 289 THR D O 1
ATOM 9308 N N . GLU D 1 300 ? 6.238 22.638 61.512 1.00 36.93 290 GLU D N 1
ATOM 9309 C CA . GLU D 1 300 ? 7.002 22.844 62.746 1.00 34.98 290 GLU D CA 1
ATOM 9310 C C . GLU D 1 300 ? 7.963 24.028 62.648 1.00 32.94 290 GLU D C 1
ATOM 9311 O O . GLU D 1 300 ? 8.680 24.172 61.665 1.00 33.15 290 GLU D O 1
ATOM 9317 N N . THR D 1 301 ? 7.994 24.858 63.690 1.00 31.41 291 THR D N 1
ATOM 9318 C CA . THR D 1 301 ? 9.031 25.874 63.830 1.00 31.06 291 THR D CA 1
ATOM 9319 C C . THR D 1 301 ? 10.281 25.254 64.457 1.00 32.20 291 THR D C 1
ATOM 9320 O O . THR D 1 301 ? 10.237 24.804 65.602 1.00 32.97 291 THR D O 1
ATOM 9324 N N . VAL D 1 302 ? 11.385 25.254 63.711 1.00 31.21 292 VAL D N 1
ATOM 9325 C CA . VAL D 1 302 ? 12.696 24.805 64.215 1.00 31.17 292 VAL D CA 1
ATOM 9326 C C . VAL D 1 302 ? 13.643 25.993 64.294 1.00 32.54 292 VAL D C 1
ATOM 9327 O O . VAL D 1 302 ? 13.960 26.608 63.272 1.00 35.40 292 VAL D O 1
ATOM 9331 N N . TYR D 1 303 ? 14.117 26.298 65.501 1.00 32.50 293 TYR D N 1
ATOM 9332 C CA . TYR D 1 303 ? 14.977 27.462 65.731 1.00 34.50 293 TYR D CA 1
ATOM 9333 C C . TYR D 1 303 ? 16.424 27.164 65.377 1.00 36.77 293 TYR D C 1
ATOM 9334 O O . TYR D 1 303 ? 17.232 28.070 65.170 1.00 40.08 293 TYR D O 1
#

Organism: Pseudomonas aeruginosa (strain ATCC 15692 / DSM 22644 / CIP 104116 / JCM 14847 / LMG 12228 / 1C / PRS 101 / PAO1) (NCBI:txid208964)

B-factor: mean 30.03, std 10.49, range [12.95, 95.63]